Protein AF-0000000066885787 (afdb_homodimer)

Organism: Sporothrix schenckii (strain ATCC 58251 / de Perez 2211183) (NCBI:txid1391915)

Structure (mmCIF, N/CA/C/O backbone):
data_AF-0000000066885787-model_v1
#
loop_
_entity.id
_entity.type
_entity.pdbx_description
1 polymer 'Uncharacterized protein'
#
loop_
_atom_site.group_PDB
_atom_site.id
_atom_site.type_symbol
_atom_site.label_atom_id
_atom_site.label_alt_id
_atom_site.label_comp_id
_atom_site.label_asym_id
_atom_site.label_entity_id
_atom_site.label_seq_id
_atom_site.pdbx_PDB_ins_code
_atom_site.Cartn_x
_atom_site.Cartn_y
_atom_site.Cartn_z
_atom_site.occupancy
_atom_site.B_iso_or_equiv
_atom_site.auth_seq_id
_atom_site.auth_comp_id
_atom_site.auth_asym_id
_atom_site.auth_atom_id
_atom_site.pdbx_PDB_model_num
ATOM 1 N N . MET A 1 1 ? 24.953 117.875 59.875 1 26.22 1 MET A N 1
ATOM 2 C CA . MET A 1 1 ? 24.125 117.5 58.719 1 26.22 1 MET A CA 1
ATOM 3 C C . MET A 1 1 ? 24.469 116.125 58.219 1 26.22 1 MET A C 1
ATOM 5 O O . MET A 1 1 ? 25.141 116 57.188 1 26.22 1 MET A O 1
ATOM 9 N N . PRO A 1 2 ? 24.844 115.188 59.062 1 30.25 2 PRO A N 1
ATOM 10 C CA . PRO A 1 2 ? 25.531 114 58.656 1 30.25 2 PRO A CA 1
ATOM 11 C C . PRO A 1 2 ? 24.688 113.125 57.719 1 30.25 2 PRO A C 1
ATOM 13 O O . PRO A 1 2 ? 23.453 113.25 57.688 1 30.25 2 PRO A O 1
ATOM 16 N N . THR A 1 3 ? 25.328 112.75 56.562 1 29.45 3 THR A N 1
ATOM 17 C CA . THR A 1 3 ? 25.016 112.062 55.312 1 29.45 3 THR A CA 1
ATOM 18 C C . THR A 1 3 ? 24.469 110.625 55.625 1 29.45 3 THR A C 1
ATOM 20 O O . THR A 1 3 ? 25.125 109.875 56.312 1 29.45 3 THR A O 1
ATOM 23 N N . GLU A 1 4 ? 23.172 110.5 55.781 1 27.8 4 GLU A N 1
ATOM 24 C CA . GLU A 1 4 ? 22.375 109.375 56.188 1 27.8 4 GLU A CA 1
ATOM 25 C C . GLU A 1 4 ? 22.547 108.188 55.188 1 27.8 4 GLU A C 1
ATOM 27 O O . GLU A 1 4 ? 22.375 108.375 53.969 1 27.8 4 GLU A O 1
ATOM 32 N N . THR A 1 5 ? 23.562 107.375 55.438 1 31.81 5 THR A N 1
ATOM 33 C CA . THR A 1 5 ? 24.031 106.312 54.594 1 31.81 5 THR A CA 1
ATOM 34 C C . THR A 1 5 ? 22.906 105.312 54.312 1 31.81 5 THR A C 1
ATOM 36 O O . THR A 1 5 ? 22.188 104.875 55.219 1 31.81 5 THR A O 1
ATOM 39 N N . PRO A 1 6 ? 22.359 105.375 53.062 1 30.98 6 PRO A N 1
ATOM 40 C CA . PRO A 1 6 ? 21.188 104.562 52.656 1 30.98 6 PRO A CA 1
ATOM 41 C C . PRO A 1 6 ? 21.422 103.062 52.812 1 30.98 6 PRO A C 1
ATOM 43 O O . PRO A 1 6 ? 22.453 102.562 52.375 1 30.98 6 PRO A O 1
ATOM 46 N N . VAL A 1 7 ? 21.125 102.375 53.969 1 31.41 7 VAL A N 1
ATOM 47 C CA . VAL A 1 7 ? 21.328 101 54.312 1 31.41 7 VAL A CA 1
ATOM 48 C C . VAL A 1 7 ? 20.625 100.062 53.281 1 31.41 7 VAL A C 1
ATOM 50 O O . VAL A 1 7 ? 19.406 100.188 53.094 1 31.41 7 VAL A O 1
ATOM 53 N N . THR A 1 8 ? 21.328 99.875 52.156 1 27.03 8 THR A N 1
ATOM 54 C CA . THR A 1 8 ? 20.859 99 51.062 1 27.03 8 THR A CA 1
ATOM 55 C C . THR A 1 8 ? 20.516 97.562 51.625 1 27.03 8 THR A C 1
ATOM 57 O O . THR A 1 8 ? 21.344 96.938 52.25 1 27.03 8 THR A O 1
ATOM 60 N N . MET A 1 9 ? 19.297 97.375 52.156 1 24.98 9 MET A N 1
ATOM 61 C CA . MET A 1 9 ? 18.766 96.125 52.688 1 24.98 9 MET A CA 1
ATOM 62 C C . MET A 1 9 ? 18.875 95 51.656 1 24.98 9 MET A C 1
ATOM 64 O O . MET A 1 9 ? 18.266 95.062 50.594 1 24.98 9 MET A O 1
ATOM 68 N N . HIS A 1 10 ? 20.125 94.562 51.406 1 25.7 10 HIS A N 1
ATOM 69 C CA . HIS A 1 10 ? 20.297 93.375 50.562 1 25.7 10 HIS A CA 1
ATOM 70 C C . HIS A 1 10 ? 19.453 92.25 51.031 1 25.7 10 HIS A C 1
ATOM 72 O O . HIS A 1 10 ? 19.562 91.812 52.188 1 25.7 10 HIS A O 1
ATOM 78 N N . ALA A 1 11 ? 18.156 92.188 50.625 1 26.53 11 ALA A N 1
ATOM 79 C CA . ALA A 1 11 ? 17.219 91.062 50.844 1 26.53 11 ALA A CA 1
ATOM 80 C C . ALA A 1 11 ? 17.828 89.75 50.406 1 26.53 11 ALA A C 1
ATOM 82 O O . ALA A 1 11 ? 18.25 89.562 49.25 1 26.53 11 ALA A O 1
ATOM 83 N N . GLU A 1 12 ? 18.594 89.125 51.281 1 25.03 12 GLU A N 1
ATOM 84 C CA . GLU A 1 12 ? 19.078 87.75 51.125 1 25.03 12 GLU A CA 1
ATOM 85 C C . GLU A 1 12 ? 17.938 86.812 50.781 1 25.03 12 GLU A C 1
ATOM 87 O O . GLU A 1 12 ? 17.031 86.625 51.594 1 25.03 12 GLU A O 1
ATOM 92 N N . ALA A 1 13 ? 17.344 86.875 49.562 1 28.67 13 ALA A N 1
ATOM 93 C CA . ALA A 1 13 ? 16.391 85.875 49.125 1 28.67 13 ALA A CA 1
ATOM 94 C C . ALA A 1 13 ? 16.953 84.438 49.312 1 28.67 13 ALA A C 1
ATOM 96 O O . ALA A 1 13 ? 17.938 84.062 48.688 1 28.67 13 ALA A O 1
ATOM 97 N N . SER A 1 14 ? 17.094 84.062 50.594 1 27 14 SER A N 1
ATOM 98 C CA . SER A 1 14 ? 17.438 82.688 50.844 1 27 14 SER A CA 1
ATOM 99 C C . SER A 1 14 ? 16.531 81.75 50.062 1 27 14 SER A C 1
ATOM 101 O O . SER A 1 14 ? 15.312 81.75 50.25 1 27 14 SER A O 1
ATOM 103 N N . GLY A 1 15 ? 16.625 81.688 48.719 1 24.22 15 GLY A N 1
ATOM 104 C CA . GLY A 1 15 ? 15.977 80.625 47.938 1 24.22 15 GLY A CA 1
ATOM 105 C C . GLY A 1 15 ? 16.078 79.25 48.562 1 24.22 15 GLY A C 1
ATOM 106 O O . GLY A 1 15 ? 17.172 78.688 48.688 1 24.22 15 GLY A O 1
ATOM 107 N N . SER A 1 16 ? 15.305 79 49.656 1 27.08 16 SER A N 1
ATOM 108 C CA . SER A 1 16 ? 15.18 77.688 50.219 1 27.08 16 SER A CA 1
ATOM 109 C C . SER A 1 16 ? 15.031 76.625 49.125 1 27.08 16 SER A C 1
ATOM 111 O O . SER A 1 16 ? 14.102 76.688 48.312 1 27.08 16 SER A O 1
ATOM 113 N N . HIS A 1 17 ? 16.125 76.188 48.5 1 27.88 17 HIS A N 1
ATOM 114 C CA . HIS A 1 17 ? 16.172 74.938 47.719 1 27.88 17 HIS A CA 1
ATOM 115 C C . HIS A 1 17 ? 15.461 73.812 48.438 1 27.88 17 HIS A C 1
ATOM 117 O O . HIS A 1 17 ? 15.906 73.375 49.5 1 27.88 17 HIS A O 1
ATOM 123 N N . LEU A 1 18 ? 14.141 73.938 48.656 1 28.22 18 LEU A N 1
ATOM 124 C CA . LEU A 1 18 ? 13.438 72.75 49.125 1 28.22 18 LEU A CA 1
ATOM 125 C C . LEU A 1 18 ? 13.953 71.5 48.406 1 28.22 18 LEU A C 1
ATOM 127 O O . LEU A 1 18 ? 13.734 71.312 47.219 1 28.22 18 LEU A O 1
ATOM 131 N N . GLY A 1 19 ? 15.25 71.125 48.75 1 27.12 19 GLY A N 1
ATOM 132 C CA . GLY A 1 19 ? 15.781 69.812 48.344 1 27.12 19 GLY A CA 1
ATOM 133 C C . GLY A 1 19 ? 14.758 68.688 48.469 1 27.12 19 GLY A C 1
ATOM 134 O O . GLY A 1 19 ? 13.898 68.75 49.344 1 27.12 19 GLY A O 1
ATOM 135 N N . TRP A 1 20 ? 14.328 68.188 47.406 1 28.09 20 TRP A N 1
ATOM 136 C CA . TRP A 1 20 ? 13.484 67 47.312 1 28.09 20 TRP A CA 1
ATOM 137 C C . TRP A 1 20 ? 13.883 66 48.344 1 28.09 20 TRP A C 1
ATOM 139 O O . TRP A 1 20 ? 15.07 65.75 48.594 1 28.09 20 TRP A O 1
ATOM 149 N N . PRO A 1 21 ? 13.156 65.812 49.438 1 30.98 21 PRO A N 1
ATOM 150 C CA . PRO A 1 21 ? 13.57 64.75 50.344 1 30.98 21 PRO A CA 1
ATOM 151 C C . PRO A 1 21 ? 14.047 63.5 49.594 1 30.98 21 PRO A C 1
ATOM 153 O O . PRO A 1 21 ? 13.539 63.219 48.5 1 30.98 21 PRO A O 1
ATOM 156 N N . ALA A 1 22 ? 15.336 63.156 49.688 1 34.31 22 ALA A N 1
ATOM 157 C CA . ALA A 1 22 ? 15.961 61.906 49.281 1 34.31 22 ALA A CA 1
ATOM 158 C C . ALA A 1 22 ? 15.078 60.719 49.625 1 34.31 22 ALA A C 1
ATOM 160 O O . ALA A 1 22 ? 14.867 60.438 50.812 1 34.31 22 ALA A O 1
ATOM 161 N N . HIS A 1 23 ? 13.93 60.5 49 1 31.84 23 HIS A N 1
ATOM 162 C CA . HIS A 1 23 ? 13.227 59.25 49.25 1 31.84 23 HIS A CA 1
ATOM 163 C C . HIS A 1 23 ? 1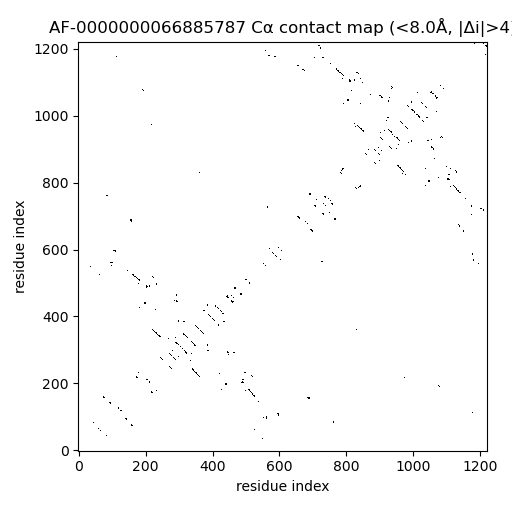4.203 58.125 49.531 1 31.84 23 HIS A C 1
ATOM 165 O O . HIS A 1 23 ? 15.32 58.094 49 1 31.84 23 HIS A O 1
ATOM 171 N N . ARG A 1 24 ? 14.023 57.469 50.625 1 36.81 24 ARG A N 1
ATOM 172 C CA . ARG A 1 24 ? 14.719 56.312 51.188 1 36.81 24 ARG A CA 1
ATOM 173 C C . ARG A 1 24 ? 15.117 55.344 50.094 1 36.81 24 ARG A C 1
ATOM 175 O O . ARG A 1 24 ? 14.281 54.938 49.281 1 36.81 24 ARG A O 1
ATOM 182 N N . ARG A 1 25 ? 16.406 55.188 49.844 1 40.31 25 ARG A N 1
ATOM 183 C CA . ARG A 1 25 ? 17.125 54.188 49.062 1 40.31 25 ARG A CA 1
ATOM 184 C C . ARG A 1 25 ? 16.672 52.781 49.438 1 40.31 25 ARG A C 1
ATOM 186 O O . ARG A 1 25 ? 16.953 52.312 50.562 1 40.31 25 ARG A O 1
ATOM 193 N N . CYS A 1 26 ? 15.523 52.25 49.188 1 38.59 26 CYS A N 1
ATOM 194 C CA . CYS A 1 26 ? 15.359 50.812 49.375 1 38.59 26 CYS A CA 1
ATOM 195 C C . CYS A 1 26 ? 16.609 50.062 48.969 1 38.59 26 CYS A C 1
ATOM 197 O O . CYS A 1 26 ? 17.219 50.375 47.938 1 38.59 26 CYS A O 1
ATOM 199 N N . SER A 1 27 ? 17.438 49.531 49.906 1 40.44 27 SER A N 1
ATOM 200 C CA . SER A 1 27 ? 18.703 48.812 50 1 40.44 27 SER A CA 1
ATOM 201 C C . SER A 1 27 ? 18.828 47.781 48.938 1 40.44 27 SER A C 1
ATOM 203 O O . SER A 1 27 ? 19.75 46.938 48.969 1 40.44 27 SER A O 1
ATOM 205 N N . GLY A 1 28 ? 17.797 47.219 48.281 1 45.84 28 GLY A N 1
ATOM 206 C CA . GLY A 1 28 ? 18.266 46.188 47.375 1 45.84 28 GLY A CA 1
ATOM 207 C C . GLY A 1 28 ? 19.266 46.719 46.344 1 45.84 28 GLY A C 1
ATOM 208 O O . GLY A 1 28 ? 19.344 47.906 46.094 1 45.84 28 GLY A O 1
ATOM 209 N N . GLY A 1 29 ? 20.438 46.031 46.188 1 55.38 29 GLY A N 1
ATOM 210 C CA . GLY A 1 29 ? 21.5 46.469 45.312 1 55.38 29 GLY A CA 1
ATOM 211 C C . GLY A 1 29 ? 21 47.062 44 1 55.38 29 GLY A C 1
ATOM 212 O O . GLY A 1 29 ? 19.844 46.875 43.625 1 55.38 29 GLY A O 1
ATOM 213 N N . PRO A 1 30 ? 21.672 48.156 43.469 1 63.34 30 PRO A N 1
ATOM 214 C CA . PRO A 1 30 ? 21.281 48.938 42.281 1 63.34 30 PRO A CA 1
ATOM 215 C C . PRO A 1 30 ? 20.781 48.062 41.156 1 63.34 30 PRO A C 1
ATOM 217 O O . PRO A 1 30 ? 19.812 48.406 40.469 1 63.34 30 PRO A O 1
ATOM 220 N N . VAL A 1 31 ? 21.328 46.906 41.156 1 69.81 31 VAL A N 1
ATOM 221 C CA . VAL A 1 31 ? 20.969 46 40.062 1 69.81 31 VAL A CA 1
ATOM 222 C C . VAL A 1 31 ? 19.578 45.406 40.312 1 69.81 31 VAL A C 1
ATOM 224 O O . VAL A 1 31 ? 18.797 45.25 39.375 1 69.81 31 VAL A O 1
ATOM 227 N N . PHE A 1 32 ? 19.266 45.156 41.5 1 71.75 32 PHE A N 1
ATOM 228 C CA . PHE A 1 32 ? 17.984 44.562 41.844 1 71.75 32 PHE A CA 1
ATOM 229 C C . PHE A 1 32 ? 16.844 45.531 41.625 1 71.75 32 PHE A C 1
ATOM 231 O O . PHE A 1 32 ? 15.734 45.156 41.25 1 71.75 32 PHE A O 1
ATOM 238 N N . ARG A 1 33 ? 17.062 46.719 41.812 1 75.38 33 ARG A N 1
ATOM 239 C CA . ARG A 1 33 ? 16.031 47.719 41.594 1 75.38 33 ARG A CA 1
ATOM 240 C C . ARG A 1 33 ? 15.781 47.906 40.094 1 75.38 33 ARG A C 1
ATOM 242 O O . ARG A 1 33 ? 14.633 48.031 39.656 1 75.38 33 ARG A O 1
ATOM 249 N N . ILE A 1 34 ? 16.844 47.812 39.344 1 77.5 34 ILE A N 1
ATOM 250 C CA . ILE A 1 34 ? 16.719 47.969 37.906 1 77.5 34 ILE A CA 1
ATOM 251 C C . ILE A 1 34 ? 15.922 46.781 37.344 1 77.5 34 ILE A C 1
ATOM 253 O O . ILE A 1 34 ? 15.023 46.969 36.531 1 77.5 34 ILE A O 1
ATOM 257 N N . LEU A 1 35 ? 16.188 45.656 37.906 1 83.75 35 LEU A N 1
ATOM 258 C CA . LEU A 1 35 ? 15.523 44.469 37.406 1 83.75 35 LEU A CA 1
ATOM 259 C C . LEU A 1 35 ? 14.078 44.406 37.906 1 83.75 35 LEU A C 1
ATOM 261 O O . LEU A 1 35 ? 13.227 43.812 37.219 1 83.75 35 LEU A O 1
ATOM 265 N N . GLY A 1 36 ? 13.938 45 39.031 1 85.25 36 GLY A N 1
ATOM 266 C CA . GLY A 1 36 ? 12.594 45.031 39.562 1 85.25 36 GLY A CA 1
ATOM 267 C C . GLY A 1 36 ? 11.617 45.812 38.719 1 85.25 36 GLY A C 1
ATOM 268 O O . GLY A 1 36 ? 10.453 45.438 38.562 1 85.25 36 GLY A O 1
ATOM 269 N N . ASP A 1 37 ? 12.109 46.875 38 1 88.75 37 ASP A N 1
ATOM 270 C CA . ASP A 1 37 ? 11.258 47.719 37.125 1 88.75 37 ASP A CA 1
ATOM 271 C C . ASP A 1 37 ? 10.906 46.969 35.844 1 88.75 37 ASP A C 1
ATOM 273 O O . ASP A 1 37 ? 9.914 47.312 35.188 1 88.75 37 ASP A O 1
ATOM 277 N N . TRP A 1 38 ? 11.664 45.938 35.5 1 93.62 38 TRP A N 1
ATOM 278 C CA . TRP A 1 38 ? 11.461 45.219 34.25 1 93.62 38 TRP A CA 1
ATOM 279 C C . TRP A 1 38 ? 11.125 43.75 34.531 1 93.62 38 TRP A C 1
ATOM 281 O O . TRP A 1 38 ? 11.336 42.906 33.656 1 93.62 38 TRP A O 1
ATOM 291 N N . ALA A 1 39 ? 10.633 43.375 35.719 1 92.5 39 ALA A N 1
ATOM 292 C CA . ALA A 1 39 ? 10.391 42 36.125 1 92.5 39 ALA A CA 1
ATOM 293 C C . ALA A 1 39 ? 9.359 41.312 35.219 1 92.5 39 ALA A C 1
ATOM 295 O O . ALA A 1 39 ? 9.5 40.156 34.875 1 92.5 39 ALA A O 1
ATOM 296 N N . TRP A 1 40 ? 8.297 42 34.875 1 90.31 40 TRP A N 1
ATOM 297 C CA . TRP A 1 40 ? 7.246 41.438 34.062 1 90.31 40 TRP A CA 1
ATOM 298 C C . TRP A 1 40 ? 7.766 41.125 32.656 1 90.31 40 TRP A C 1
ATOM 300 O O . TRP A 1 40 ? 7.449 40.094 32.062 1 90.31 40 TRP A O 1
ATOM 310 N N . GLU A 1 41 ? 8.508 42 32.031 1 94.25 41 GLU A N 1
ATOM 311 C CA . GLU A 1 41 ? 9.086 41.781 30.703 1 94.25 41 GLU A CA 1
ATOM 312 C C . GLU A 1 41 ? 10.039 40.562 30.719 1 94.25 41 GLU A C 1
ATOM 314 O O . GLU A 1 41 ? 10.047 39.781 29.781 1 94.25 41 GLU A O 1
ATOM 319 N N . ILE A 1 42 ? 10.797 40.438 31.797 1 95.31 42 ILE A N 1
ATOM 320 C CA . ILE A 1 42 ? 11.734 39.344 31.922 1 95.31 42 ILE A CA 1
ATOM 321 C C . ILE A 1 42 ? 10.961 38.031 32.062 1 95.31 42 ILE A C 1
ATOM 323 O O . ILE A 1 42 ? 11.32 37.031 31.438 1 95.31 42 ILE A O 1
ATOM 327 N N . TRP A 1 43 ? 9.914 38.031 32.812 1 95.5 43 TRP A N 1
ATOM 328 C CA . TRP A 1 43 ? 9.086 36.844 32.969 1 95.5 43 TRP A CA 1
ATOM 329 C C . TRP A 1 43 ? 8.492 36.406 31.641 1 95.5 43 TRP A C 1
ATOM 331 O O . TRP A 1 43 ? 8.461 35.219 31.328 1 95.5 43 TRP A O 1
ATOM 341 N N . PHE A 1 44 ? 8.055 37.281 30.828 1 95.31 44 PHE A N 1
ATOM 342 C CA . PHE A 1 44 ? 7.461 36.938 29.547 1 95.31 44 PHE A CA 1
ATOM 343 C C . PHE A 1 44 ? 8.523 36.438 28.578 1 95.31 44 PHE A C 1
ATOM 345 O O . PHE A 1 44 ? 8.25 35.594 27.719 1 95.31 44 PHE A O 1
ATOM 352 N N . CYS A 1 45 ? 9.719 36.938 28.703 1 96.44 45 CYS A N 1
ATOM 353 C CA . CYS A 1 45 ? 10.812 36.375 27.906 1 96.44 45 CYS A CA 1
ATOM 354 C C . CYS A 1 45 ? 11.055 34.938 28.281 1 96.44 45 CYS A C 1
ATOM 356 O O . CYS A 1 45 ? 11.312 34.094 27.406 1 96.44 45 CYS A O 1
ATOM 358 N N . PHE A 1 46 ? 10.906 34.625 29.578 1 97.06 46 PHE A N 1
ATOM 359 C CA . PHE A 1 46 ? 11.086 33.25 30.016 1 97.06 46 PHE A CA 1
ATOM 360 C C . PHE A 1 46 ? 10 32.344 29.453 1 97.06 46 PHE A C 1
ATOM 362 O O . PHE A 1 46 ? 10.266 31.219 29.062 1 97.06 46 PHE A O 1
ATOM 369 N N . ILE A 1 47 ? 8.781 32.844 29.375 1 96.31 47 ILE A N 1
ATOM 370 C CA . ILE A 1 47 ? 7.676 32.062 28.828 1 96.31 47 ILE A CA 1
ATOM 371 C C . ILE A 1 47 ? 7.906 31.797 27.344 1 96.31 47 ILE A C 1
ATOM 373 O O . ILE A 1 47 ? 7.645 30.688 26.859 1 96.31 47 ILE A O 1
ATOM 377 N N . SER A 1 48 ? 8.406 32.781 26.672 1 97.19 48 SER A N 1
ATOM 378 C CA . SER A 1 48 ? 8.68 32.625 25.25 1 97.19 48 SER A CA 1
ATOM 379 C C . SER A 1 48 ? 9.781 31.594 25.016 1 97.19 48 SER A C 1
ATOM 381 O O . SER A 1 48 ? 9.648 30.734 24.141 1 97.19 48 SER A O 1
ATOM 383 N N . VAL A 1 49 ? 10.836 31.672 25.781 1 97.88 49 VAL A N 1
ATOM 384 C CA . VAL A 1 49 ? 11.945 30.734 25.641 1 97.88 49 VAL A CA 1
ATOM 385 C C . VAL A 1 49 ? 11.477 29.328 26.016 1 97.88 49 VAL A C 1
ATOM 387 O O . VAL A 1 49 ? 11.82 28.344 25.344 1 97.88 49 VAL A O 1
ATOM 390 N N . ALA A 1 50 ? 10.688 29.25 27.047 1 98.12 50 ALA A N 1
ATOM 391 C CA . ALA A 1 50 ? 10.164 27.953 27.469 1 98.12 50 ALA A CA 1
ATOM 392 C C . ALA A 1 50 ? 9.273 27.344 26.375 1 98.12 50 ALA A C 1
ATOM 394 O O . ALA A 1 50 ? 9.312 26.125 26.141 1 98.12 50 ALA A O 1
ATOM 395 N N . SER A 1 51 ? 8.445 28.109 25.781 1 97.56 51 SER A N 1
ATOM 396 C CA . SER A 1 51 ? 7.598 27.641 24.703 1 97.56 51 SER A CA 1
ATOM 397 C C . SER A 1 51 ? 8.43 27.156 23.516 1 97.56 51 SER A C 1
ATOM 399 O O . SER A 1 51 ? 8.117 26.125 22.922 1 97.56 51 SER A O 1
ATOM 401 N N . PHE A 1 52 ? 9.469 27.859 23.188 1 97.12 52 PHE A N 1
ATOM 402 C CA . PHE A 1 52 ? 10.359 27.484 22.094 1 97.12 52 PHE A CA 1
ATOM 403 C C . PHE A 1 52 ? 11.055 26.172 22.391 1 97.12 52 PHE A C 1
ATOM 405 O O . PHE A 1 52 ? 11.125 25.297 21.531 1 97.12 52 PHE A O 1
ATOM 412 N N . ILE A 1 53 ? 11.523 26.062 23.609 1 97.81 53 ILE A N 1
ATOM 413 C CA . ILE A 1 53 ? 12.188 24.828 24.016 1 97.81 53 ILE A CA 1
ATOM 414 C C . ILE A 1 53 ? 11.195 23.672 23.938 1 97.81 53 ILE A C 1
ATOM 416 O O . ILE A 1 53 ? 11.562 22.562 23.516 1 97.81 53 ILE A O 1
ATOM 420 N N . THR A 1 54 ? 10.008 23.906 24.312 1 97.56 54 THR A N 1
ATOM 421 C CA . THR A 1 54 ? 8.984 22.875 24.266 1 97.56 54 THR A CA 1
ATOM 422 C C . THR A 1 54 ? 8.703 22.469 22.812 1 97.56 54 THR A C 1
ATOM 424 O O . THR A 1 54 ? 8.508 21.297 22.516 1 97.56 54 THR A O 1
ATOM 427 N N . ILE A 1 55 ? 8.633 23.422 21.922 1 97.19 55 ILE A N 1
ATOM 428 C CA . ILE A 1 55 ? 8.43 23.125 20.516 1 97.19 55 ILE A CA 1
ATOM 429 C C . ILE A 1 55 ? 9.562 22.234 20 1 97.19 55 ILE A C 1
ATOM 431 O O . ILE A 1 55 ? 9.312 21.219 19.344 1 97.19 55 ILE A O 1
ATOM 435 N N . VAL A 1 56 ? 10.773 22.609 20.359 1 97.06 56 VAL A N 1
ATOM 436 C CA . VAL A 1 56 ? 11.938 21.859 19.922 1 97.06 56 VAL A CA 1
ATOM 437 C C . VAL A 1 56 ? 11.883 20.438 20.469 1 97.06 56 VAL A C 1
ATOM 439 O O . VAL A 1 56 ? 12.164 19.469 19.766 1 97.06 56 VAL A O 1
ATOM 442 N N . ALA A 1 57 ? 11.5 20.344 21.688 1 96.56 57 ALA A N 1
ATOM 443 C CA . ALA A 1 57 ? 11.43 19.031 22.328 1 96.56 57 ALA A CA 1
ATOM 444 C C . ALA A 1 57 ? 10.344 18.156 21.672 1 96.56 57 ALA A C 1
ATOM 446 O O . ALA A 1 57 ? 10.57 16.984 21.406 1 96.56 57 ALA A O 1
ATOM 447 N N . VAL A 1 58 ? 9.242 18.703 21.438 1 94.25 58 VAL A N 1
ATOM 448 C CA . VAL A 1 58 ? 8.125 17.953 20.859 1 94.25 58 VAL A CA 1
ATOM 449 C C . VAL A 1 58 ? 8.477 17.547 19.422 1 94.25 58 VAL A C 1
ATOM 451 O O . VAL A 1 58 ? 8.289 16.391 19.047 1 94.25 58 VAL A O 1
ATOM 454 N N . LEU A 1 59 ? 8.945 18.453 18.625 1 95.44 59 LEU A N 1
ATOM 455 C CA . LEU A 1 59 ? 9.281 18.156 17.234 1 95.44 59 LEU A CA 1
ATOM 456 C C . LEU A 1 59 ? 10.43 17.156 17.172 1 95.44 59 LEU A C 1
ATOM 458 O O . LEU A 1 59 ? 10.484 16.328 16.25 1 95.44 59 LEU A O 1
ATOM 462 N N . GLY A 1 60 ? 11.398 17.281 18.125 1 95.25 60 GLY A N 1
ATOM 463 C CA . GLY A 1 60 ? 12.492 16.312 18.172 1 95.25 60 GLY A CA 1
ATOM 464 C C . GLY A 1 60 ? 12.031 14.906 18.469 1 95.25 60 GLY A C 1
ATOM 465 O O . GLY A 1 60 ? 12.578 13.945 17.922 1 95.25 60 GLY A O 1
ATOM 466 N N . SER A 1 61 ? 11.023 14.773 19.219 1 93.69 61 SER A N 1
ATOM 467 C CA . SER A 1 61 ? 10.516 13.461 19.578 1 93.69 61 SER A CA 1
ATOM 468 C C . SER A 1 61 ? 9.734 12.828 18.422 1 93.69 61 SER A C 1
ATOM 470 O O . SER A 1 61 ? 9.688 11.609 18.297 1 93.69 61 SER A O 1
ATOM 472 N N . TYR A 1 62 ? 9.109 13.641 17.562 1 92.94 62 TYR A N 1
ATOM 473 C CA . TYR A 1 62 ? 8.266 13.109 16.5 1 92.94 62 TYR A CA 1
ATOM 474 C C . TYR A 1 62 ? 9 13.117 15.156 1 92.94 62 TYR A C 1
ATOM 476 O O . TYR A 1 62 ? 8.516 12.547 14.18 1 92.94 62 TYR A O 1
ATOM 484 N N . ASN A 1 63 ? 10.195 13.648 15.203 1 93.69 63 ASN A N 1
ATOM 485 C CA . ASN A 1 63 ? 10.961 13.719 13.969 1 93.69 63 ASN A CA 1
ATOM 486 C C . ASN A 1 63 ? 11.273 12.328 13.422 1 93.69 63 ASN A C 1
ATOM 488 O O . ASN A 1 63 ? 11.781 11.477 14.148 1 93.69 63 ASN A O 1
ATOM 492 N N . ASN A 1 64 ? 10.898 12.133 12.188 1 91.88 64 ASN A N 1
ATOM 493 C CA . ASN A 1 64 ? 11.164 10.914 11.438 1 91.88 64 ASN A CA 1
ATOM 494 C C . ASN A 1 64 ? 10.336 9.742 11.945 1 91.88 64 ASN A C 1
ATOM 496 O O . ASN A 1 64 ? 10.711 8.586 11.773 1 91.88 64 ASN A O 1
ATOM 500 N N . ASN A 1 65 ? 9.328 10.086 12.656 1 90 65 ASN A N 1
ATOM 501 C CA . ASN A 1 65 ? 8.367 9.07 13.062 1 90 65 ASN A CA 1
ATOM 502 C C . ASN A 1 65 ? 7.074 9.164 12.25 1 90 65 ASN A C 1
ATOM 504 O O . ASN A 1 65 ? 6.805 10.18 11.617 1 90 65 ASN A O 1
ATOM 508 N N . ALA A 1 66 ? 6.34 8.023 12.273 1 86.25 66 ALA A N 1
ATOM 509 C CA . ALA A 1 66 ? 5.062 8 11.562 1 86.25 66 ALA A CA 1
ATOM 510 C C . ALA A 1 66 ? 4.113 9.062 12.109 1 86.25 66 ALA A C 1
ATOM 512 O O . ALA A 1 66 ? 4.254 9.5 13.258 1 86.25 66 ALA A O 1
ATOM 513 N N . LEU A 1 67 ? 3.215 9.492 11.18 1 80.25 67 LEU A N 1
ATOM 514 C CA . LEU A 1 67 ? 2.256 10.508 11.586 1 80.25 67 LEU A CA 1
ATOM 515 C C . LEU A 1 67 ? 1.502 10.078 12.844 1 80.25 67 LEU A C 1
ATOM 517 O O . LEU A 1 67 ? 0.835 9.047 12.844 1 80.25 67 LEU A O 1
ATOM 521 N N . PRO A 1 68 ? 1.689 10.82 13.914 1 75.31 68 PRO A N 1
ATOM 522 C CA . PRO A 1 68 ? 1.104 10.391 15.188 1 75.31 68 PRO A CA 1
ATOM 523 C C . PRO A 1 68 ? -0.403 10.633 15.25 1 75.31 68 PRO A C 1
ATOM 525 O O . PRO A 1 68 ? -0.916 11.547 14.594 1 75.31 68 PRO A O 1
ATOM 528 N N . GLN A 1 69 ? -1.087 9.742 15.875 1 74.88 69 GLN A N 1
ATOM 529 C CA . GLN A 1 69 ? -2.467 10 16.281 1 74.88 69 GLN A CA 1
ATOM 530 C C . GLN A 1 69 ? -2.539 10.477 17.719 1 74.88 69 GLN A C 1
ATOM 532 O O . GLN A 1 69 ? -2.521 9.672 18.656 1 74.88 69 GLN A O 1
ATOM 537 N N . LEU A 1 70 ? -2.463 11.727 17.812 1 76.38 70 LEU A N 1
ATOM 538 C CA . LEU A 1 70 ? -2.48 12.297 19.156 1 76.38 70 LEU A CA 1
ATOM 539 C C . LEU A 1 70 ? -3.863 12.164 19.781 1 76.38 70 LEU A C 1
ATOM 541 O O . LEU A 1 70 ? -4.867 12.062 19.078 1 76.38 70 LEU A O 1
ATOM 545 N N . PRO A 1 71 ? -3.791 12.086 21.125 1 76 71 PRO A N 1
ATOM 546 C CA . PRO A 1 71 ? -5.09 11.984 21.781 1 76 71 PRO A CA 1
ATOM 547 C C . PRO A 1 71 ? -6.016 13.156 21.469 1 76 71 PRO A C 1
ATOM 549 O O . PRO A 1 71 ? -5.543 14.25 21.156 1 76 71 PRO A O 1
ATOM 552 N N . LEU A 1 72 ? -7.301 13.016 21.516 1 73.44 72 LEU A N 1
ATOM 553 C CA . LEU A 1 72 ? -8.344 14.023 21.312 1 73.44 72 LEU A CA 1
ATOM 554 C C . LEU A 1 72 ? -8.344 14.523 19.875 1 73.44 72 LEU A C 1
ATOM 556 O O . LEU A 1 72 ? -8.938 15.562 19.562 1 73.44 72 LEU A O 1
ATOM 560 N N . HIS A 1 73 ? -7.586 13.922 19.047 1 79.12 73 HIS A N 1
ATOM 561 C CA . HIS A 1 73 ? -7.578 14.211 17.609 1 79.12 73 HIS A CA 1
ATOM 562 C C . HIS A 1 73 ? -6.938 15.57 17.328 1 79.12 73 HIS A C 1
ATOM 564 O O . HIS A 1 73 ? -7.383 16.297 16.453 1 79.12 73 HIS A O 1
ATOM 570 N N . ILE A 1 74 ? -5.98 15.953 18.328 1 85.56 74 ILE A N 1
ATOM 571 C CA . ILE A 1 74 ? -5.227 17.188 18.094 1 85.56 74 ILE A CA 1
ATOM 572 C C . ILE A 1 74 ? -4.066 16.906 17.141 1 85.56 74 ILE A C 1
ATOM 574 O O . ILE A 1 74 ? -3.35 15.914 17.297 1 85.56 74 ILE A O 1
ATOM 578 N N . SER A 1 75 ? -3.945 17.672 16.156 1 88.38 75 SER A N 1
ATOM 579 C CA . SER A 1 75 ? -2.869 17.516 15.188 1 88.38 75 SER A CA 1
ATOM 580 C C . SER A 1 75 ? -1.563 18.109 15.703 1 88.38 75 SER A C 1
ATOM 582 O O . SER A 1 75 ? -1.573 18.969 16.594 1 88.38 75 SER A O 1
ATOM 584 N N . LEU A 1 76 ? -0.473 17.594 15.289 1 90.44 76 LEU A N 1
ATOM 585 C CA . LEU A 1 76 ? 0.836 18.141 15.625 1 90.44 76 LEU A CA 1
ATOM 586 C C . LEU A 1 76 ? 0.941 19.609 15.195 1 90.44 76 LEU A C 1
ATOM 588 O O . LEU A 1 76 ? 1.548 20.422 15.891 1 90.44 76 LEU A O 1
ATOM 592 N N . ASN A 1 77 ? 0.303 19.969 14.125 1 91.12 77 ASN A N 1
ATOM 593 C CA . ASN A 1 77 ? 0.27 21.344 13.648 1 91.12 77 ASN A CA 1
ATOM 594 C C . ASN A 1 77 ? -0.451 22.266 14.625 1 91.12 77 ASN A C 1
ATOM 596 O O . ASN A 1 77 ? -0.038 23.406 14.828 1 91.12 77 ASN A O 1
ATOM 600 N N . THR A 1 78 ? -1.526 21.703 15.195 1 90.88 78 THR A N 1
ATOM 601 C CA . THR A 1 78 ? -2.277 22.484 16.188 1 90.88 78 THR A CA 1
ATOM 602 C C . THR A 1 78 ? -1.436 22.719 17.438 1 90.88 78 THR A C 1
ATOM 604 O O . THR A 1 78 ? -1.442 23.828 17.984 1 90.88 78 THR A O 1
ATOM 607 N N . LEU A 1 79 ? -0.749 21.797 17.844 1 91.88 79 LEU A N 1
ATOM 608 C CA . LEU A 1 79 ? 0.101 21.922 19.031 1 91.88 79 LEU A CA 1
ATOM 609 C C . LEU A 1 79 ? 1.218 22.938 18.781 1 91.88 79 LEU A C 1
ATOM 611 O O . LEU A 1 79 ? 1.49 23.781 19.625 1 91.88 79 LEU A O 1
ATOM 615 N N . VAL A 1 80 ? 1.871 22.859 17.656 1 93.12 80 VAL A N 1
ATOM 616 C CA . VAL A 1 80 ? 2.939 23.781 17.312 1 93.12 80 VAL A CA 1
ATOM 617 C C . VAL A 1 80 ? 2.371 25.203 17.172 1 93.12 80 VAL A C 1
ATOM 619 O O . VAL A 1 80 ? 2.998 26.172 17.594 1 93.12 80 VAL A O 1
ATOM 622 N N . ALA A 1 81 ? 1.198 25.266 16.594 1 92.81 81 ALA A N 1
ATOM 623 C CA . ALA A 1 81 ? 0.554 26.562 16.453 1 92.81 81 ALA A CA 1
ATOM 624 C C . ALA A 1 81 ? 0.257 27.188 17.812 1 92.81 81 ALA A C 1
ATOM 626 O O . ALA A 1 81 ? 0.432 28.391 18.016 1 92.81 81 ALA A O 1
ATOM 627 N N . LEU A 1 82 ? -0.178 26.438 18.734 1 92.94 82 LEU A N 1
ATOM 628 C CA . LEU A 1 82 ? -0.487 26.922 20.078 1 92.94 82 LEU A CA 1
ATOM 629 C C . LEU A 1 82 ? 0.771 27.422 20.781 1 92.94 82 LEU A C 1
ATOM 631 O O . LEU A 1 82 ? 0.785 28.531 21.312 1 92.94 82 LEU A O 1
ATOM 635 N N . LEU A 1 83 ? 1.802 26.625 20.734 1 95.19 83 LEU A N 1
ATOM 636 C CA . LEU A 1 83 ? 3.045 26.984 21.406 1 95.19 83 LEU A CA 1
ATOM 637 C C . LEU A 1 83 ? 3.709 28.172 20.719 1 95.19 83 LEU A C 1
ATOM 639 O O . LEU A 1 83 ? 4.301 29.031 21.375 1 95.19 83 LEU A O 1
ATOM 643 N N . ALA A 1 84 ? 3.637 28.203 19.422 1 94 84 ALA A N 1
ATOM 644 C CA . ALA A 1 84 ? 4.195 29.344 18.688 1 94 84 ALA A CA 1
ATOM 645 C C . ALA A 1 84 ? 3.438 30.625 19 1 94 84 ALA A C 1
ATOM 647 O O . ALA A 1 84 ? 4.039 31.703 19.109 1 94 84 ALA A O 1
ATOM 648 N N . THR A 1 85 ? 2.117 30.484 19.062 1 91.19 85 THR A N 1
ATOM 649 C CA . THR A 1 85 ? 1.305 31.641 19.406 1 91.19 85 THR A CA 1
ATOM 650 C C . THR A 1 85 ? 1.627 32.125 20.812 1 91.19 85 THR A C 1
ATOM 652 O O . THR A 1 85 ? 1.7 33.344 21.047 1 91.19 85 THR A O 1
ATOM 655 N N . LEU A 1 86 ? 1.822 31.266 21.672 1 92.94 86 LEU A N 1
ATOM 656 C CA . LEU A 1 86 ? 2.182 31.625 23.047 1 92.94 86 LEU A CA 1
ATOM 657 C C . LEU A 1 86 ? 3.551 32.281 23.094 1 92.94 86 LEU A C 1
ATOM 659 O O . LEU A 1 86 ? 3.736 33.281 23.797 1 92.94 86 LEU A O 1
ATOM 663 N N . ALA A 1 87 ? 4.473 31.75 22.406 1 95.25 87 ALA A N 1
ATOM 664 C CA . ALA A 1 87 ? 5.812 32.312 22.344 1 95.25 87 ALA A CA 1
ATOM 665 C C . ALA A 1 87 ? 5.77 33.75 21.766 1 95.25 87 ALA A C 1
ATOM 667 O O . ALA A 1 87 ? 6.391 34.656 22.312 1 95.25 87 ALA A O 1
ATOM 668 N N . LYS A 1 88 ? 5.02 33.906 20.781 1 91.31 88 LYS A N 1
ATOM 669 C CA . LYS A 1 88 ? 4.926 35.219 20.109 1 91.31 88 LYS A CA 1
ATOM 670 C C . LYS A 1 88 ? 4.207 36.219 21 1 91.31 88 LYS A C 1
ATOM 672 O O . LYS A 1 88 ? 4.645 37.375 21.125 1 91.31 88 LYS A O 1
ATOM 677 N N . ALA A 1 89 ? 3.088 35.781 21.531 1 88.81 89 ALA A N 1
ATOM 678 C CA . ALA A 1 89 ? 2.328 36.656 22.422 1 88.81 89 ALA A CA 1
ATOM 679 C C . ALA A 1 89 ? 3.178 37.125 23.594 1 88.81 89 ALA A C 1
ATOM 681 O O . ALA A 1 89 ? 3.1 38.281 24 1 88.81 89 ALA A O 1
ATOM 682 N N . ALA A 1 90 ? 3.951 36.25 24.078 1 92.81 90 ALA A N 1
ATOM 683 C CA . ALA A 1 90 ? 4.816 36.562 25.219 1 92.81 90 ALA A CA 1
ATOM 684 C C . ALA A 1 90 ? 5.906 37.562 24.797 1 92.81 90 ALA A C 1
ATOM 686 O O . ALA A 1 90 ? 6.297 38.406 25.578 1 92.81 90 ALA A O 1
ATOM 687 N N . LEU A 1 91 ? 6.379 37.469 23.625 1 91.81 91 LEU A N 1
ATOM 688 C CA . LEU A 1 91 ? 7.465 38.312 23.141 1 91.81 91 LEU A CA 1
ATOM 689 C C . LEU A 1 91 ? 6.961 39.719 22.828 1 91.81 91 LEU A C 1
ATOM 691 O O . LEU A 1 91 ? 7.723 40.688 22.891 1 91.81 91 LEU A O 1
ATOM 695 N N . MET A 1 92 ? 5.68 39.875 22.547 1 89.38 92 MET A N 1
ATOM 696 C CA . MET A 1 92 ? 5.141 41.156 22.109 1 89.38 92 MET A CA 1
ATOM 697 C C . MET A 1 92 ? 5.09 42.156 23.281 1 89.38 92 MET A C 1
ATOM 699 O O . MET A 1 92 ? 5.207 43.344 23.078 1 89.38 92 MET A O 1
ATOM 703 N N . ILE A 1 93 ? 5.055 41.656 24.469 1 90.62 93 ILE A N 1
ATOM 704 C CA . ILE A 1 93 ? 4.938 42.531 25.641 1 90.62 93 ILE A CA 1
ATOM 705 C C . ILE A 1 93 ? 6.266 43.25 25.875 1 90.62 93 ILE A C 1
ATOM 707 O O . ILE A 1 93 ? 6.312 44.469 25.922 1 90.62 93 ILE A O 1
ATOM 711 N N . PRO A 1 94 ? 7.379 42.5 26.016 1 94.44 94 PRO A N 1
ATOM 712 C CA . PRO A 1 94 ? 8.648 43.188 26.203 1 94.44 94 PRO A CA 1
ATOM 713 C C . PRO A 1 94 ? 9.008 44.094 25.016 1 94.44 94 PRO A C 1
ATOM 715 O O . PRO A 1 94 ? 9.625 45.156 25.203 1 94.44 94 PRO A O 1
ATOM 718 N N . ILE A 1 95 ? 8.648 43.719 23.828 1 93.94 95 ILE A N 1
ATOM 719 C CA . ILE A 1 95 ? 8.953 44.531 22.656 1 93.94 95 ILE A CA 1
ATOM 720 C C . ILE A 1 95 ? 8.172 45.844 22.719 1 93.94 95 ILE A C 1
ATOM 722 O O . ILE A 1 95 ? 8.742 46.938 22.516 1 93.94 95 ILE A O 1
ATOM 726 N N . ALA A 1 96 ? 6.91 45.781 23 1 92.56 96 ALA A N 1
ATOM 727 C CA . ALA A 1 96 ? 6.059 46.969 23.078 1 92.56 96 ALA A CA 1
ATOM 728 C C . ALA A 1 96 ? 6.516 47.906 24.203 1 92.56 96 ALA A C 1
ATOM 730 O O . ALA A 1 96 ? 6.578 49.094 24.016 1 92.56 96 ALA A O 1
ATOM 731 N N . GLU A 1 97 ? 6.848 47.344 25.312 1 94.12 97 GLU A N 1
ATOM 732 C CA . GLU A 1 97 ? 7.285 48.156 26.453 1 94.12 97 GLU A CA 1
ATOM 733 C C . GLU A 1 97 ? 8.641 48.781 26.188 1 94.12 97 GLU A C 1
ATOM 735 O O . GLU A 1 97 ? 8.898 49.906 26.625 1 94.12 97 GLU A O 1
ATOM 740 N N . SER A 1 98 ? 9.477 48.031 25.516 1 95.5 98 SER A N 1
ATOM 741 C CA . SER A 1 98 ? 10.773 48.594 25.172 1 95.5 98 SER A CA 1
ATOM 742 C C . SER A 1 98 ? 10.641 49.75 24.188 1 95.5 98 SER A C 1
ATOM 744 O O . SER A 1 98 ? 11.305 50.781 24.328 1 95.5 98 SER A O 1
ATOM 746 N N . ILE A 1 99 ? 9.789 49.594 23.219 1 94.12 99 ILE A N 1
ATOM 747 C CA . ILE A 1 99 ? 9.555 50.656 22.266 1 94.12 99 ILE A CA 1
ATOM 748 C C . ILE A 1 99 ? 8.992 51.875 22.984 1 94.12 99 ILE A C 1
ATOM 750 O O . ILE A 1 99 ? 9.406 53.031 22.734 1 94.12 99 ILE A O 1
ATOM 754 N N . SER A 1 100 ? 8.047 51.625 23.875 1 93.75 100 SER A N 1
ATOM 755 C CA . SER A 1 100 ? 7.438 52.719 24.641 1 93.75 100 SER A CA 1
ATOM 756 C C . SER A 1 100 ? 8.477 53.438 25.484 1 93.75 100 SER A C 1
ATOM 758 O O . SER A 1 100 ? 8.398 54.656 25.672 1 93.75 100 SER A O 1
ATOM 760 N N . GLN A 1 101 ? 9.383 52.688 26.062 1 94.44 101 GLN A N 1
ATOM 761 C CA . GLN A 1 101 ? 10.438 53.312 26.859 1 94.44 101 GLN A CA 1
ATOM 762 C C . GLN A 1 101 ? 11.344 54.156 25.984 1 94.44 101 GLN A C 1
ATOM 764 O O . GLN A 1 101 ? 11.828 55.219 26.422 1 94.44 101 GLN A O 1
ATOM 769 N N . TRP A 1 102 ? 11.586 53.75 24.828 1 93.5 102 TRP A N 1
ATOM 770 C CA . TRP A 1 102 ? 12.453 54.469 23.922 1 93.5 102 TRP A CA 1
ATOM 771 C C . TRP A 1 102 ? 11.805 55.781 23.5 1 93.5 102 TRP A C 1
ATOM 773 O O . TRP A 1 102 ? 12.5 56.719 23.094 1 93.5 102 TRP A O 1
ATOM 783 N N . LYS A 1 103 ? 10.461 55.812 23.531 1 91.88 103 LYS A N 1
ATOM 784 C CA . LYS A 1 103 ? 9.766 57.062 23.312 1 91.88 103 LYS A CA 1
ATOM 785 C C . LYS A 1 103 ? 10.258 58.125 24.281 1 91.88 103 LYS A C 1
ATOM 787 O O . LYS A 1 103 ? 10.562 59.25 23.875 1 91.88 103 LYS A O 1
ATOM 792 N N . TRP A 1 104 ? 10.367 57.781 25.594 1 92.62 104 TRP A N 1
ATOM 793 C CA . TRP A 1 104 ? 10.82 58.719 26.625 1 92.62 104 TRP A CA 1
ATOM 794 C C . TRP A 1 104 ? 12.305 59.031 26.469 1 92.62 104 TRP A C 1
ATOM 796 O O . TRP A 1 104 ? 12.734 60.156 26.672 1 92.62 104 TRP A O 1
ATOM 806 N N . ASN A 1 105 ? 13.078 58.031 26.109 1 91 105 ASN A N 1
ATOM 807 C CA . ASN A 1 105 ? 14.5 58.25 25.891 1 91 105 ASN A CA 1
ATOM 808 C C . ASN A 1 105 ? 14.742 59.188 24.703 1 91 105 ASN A C 1
ATOM 810 O O . ASN A 1 105 ? 15.711 59.938 24.703 1 91 105 ASN A O 1
ATOM 814 N N . TRP A 1 106 ? 13.906 59.094 23.734 1 89.69 106 TRP A N 1
ATOM 815 C CA . TRP A 1 106 ? 13.984 59.906 22.531 1 89.69 106 TRP A CA 1
ATOM 816 C C . TRP A 1 106 ? 13.836 61.406 22.875 1 89.69 106 TRP A C 1
ATOM 818 O O . TRP A 1 106 ? 14.5 62.25 22.281 1 89.69 106 TRP A O 1
ATOM 828 N N . PHE A 1 107 ? 13.07 61.781 23.859 1 90.12 107 PHE A N 1
ATOM 829 C CA . PHE A 1 107 ? 12.742 63.156 24.172 1 90.12 107 PHE A CA 1
ATOM 830 C C . PHE A 1 107 ? 13.727 63.719 25.188 1 90.12 107 PHE A C 1
ATOM 832 O O . PHE A 1 107 ? 13.555 64.875 25.672 1 90.12 107 PHE A O 1
ATOM 839 N N . ARG A 1 108 ? 14.727 62.969 25.453 1 88.69 108 ARG A N 1
ATOM 840 C CA . ARG A 1 108 ? 15.789 63.562 26.281 1 88.69 108 ARG A CA 1
ATOM 841 C C . ARG A 1 108 ? 16.516 64.688 25.531 1 88.69 108 ARG A C 1
ATOM 843 O O . ARG A 1 108 ? 17.156 65.5 26.156 1 88.69 108 ARG A O 1
ATOM 850 N N . THR A 1 109 ? 16.391 64.562 24.297 1 87.12 109 THR A N 1
ATOM 851 C CA . THR A 1 109 ? 16.906 65.688 23.453 1 87.12 109 THR A CA 1
ATOM 852 C C . THR A 1 109 ? 15.758 66.375 22.766 1 87.12 109 THR A C 1
ATOM 854 O O . THR A 1 109 ? 14.625 65.938 22.734 1 87.12 109 THR A O 1
ATOM 857 N N . HIS A 1 110 ? 16.078 67.5 22.203 1 89.38 110 HIS A N 1
ATOM 858 C CA . HIS A 1 110 ? 15.062 68.375 21.562 1 89.38 110 HIS A CA 1
ATOM 859 C C . HIS A 1 110 ? 14.516 67.688 20.297 1 89.38 110 HIS A C 1
ATOM 861 O O . HIS A 1 110 ? 15.258 67.5 19.344 1 89.38 110 HIS A O 1
ATOM 867 N N . ARG A 1 111 ? 13.219 67.312 20.438 1 89.88 111 ARG A N 1
ATOM 868 C CA . ARG A 1 111 ? 12.594 66.625 19.312 1 89.88 111 ARG A CA 1
ATOM 869 C C . ARG A 1 111 ? 11.188 67.188 19.062 1 89.88 111 ARG A C 1
ATOM 871 O O . ARG A 1 111 ? 10.602 67.812 19.938 1 89.88 111 ARG A O 1
ATOM 878 N N . SER A 1 112 ? 10.672 66.875 17.906 1 90.31 112 SER A N 1
ATOM 879 C CA . SER A 1 112 ? 9.312 67.312 17.578 1 90.31 112 SER A CA 1
ATOM 880 C C . SER A 1 112 ? 8.289 66.562 18.406 1 90.31 112 SER A C 1
ATOM 882 O O . SER A 1 112 ? 8.438 65.312 18.625 1 90.31 112 SER A O 1
ATOM 884 N N . LEU A 1 113 ? 7.289 67.188 18.906 1 90.75 113 LEU A N 1
ATOM 885 C CA . LEU A 1 113 ? 6.25 66.562 19.703 1 90.75 113 LEU A CA 1
ATOM 886 C C . LEU A 1 113 ? 5.457 65.562 18.891 1 90.75 113 LEU A C 1
ATOM 888 O O . LEU A 1 113 ? 4.828 64.688 19.438 1 90.75 113 LEU A O 1
ATOM 892 N N . ALA A 1 114 ? 5.48 65.75 17.562 1 88.75 114 ALA A N 1
ATOM 893 C CA . ALA A 1 114 ? 4.789 64.812 16.672 1 88.75 114 ALA A CA 1
ATOM 894 C C . ALA A 1 114 ? 5.402 63.406 16.75 1 88.75 114 ALA A C 1
ATOM 896 O O . ALA A 1 114 ? 4.742 62.406 16.453 1 88.75 114 ALA A O 1
ATOM 897 N N . ASP A 1 115 ? 6.691 63.312 17.188 1 90.19 115 ASP A N 1
ATOM 898 C CA . ASP A 1 115 ? 7.363 62.031 17.297 1 90.19 115 ASP A CA 1
ATOM 899 C C . ASP A 1 115 ? 6.75 61.188 18.422 1 90.19 115 ASP A C 1
ATOM 901 O O . ASP A 1 115 ? 6.875 59.969 18.422 1 90.19 115 ASP A O 1
ATOM 905 N N . PHE A 1 116 ? 6.141 61.906 19.375 1 90.5 116 PHE A N 1
ATOM 906 C CA . PHE A 1 116 ? 5.477 61.219 20.469 1 90.5 116 PHE A CA 1
ATOM 907 C C . PHE A 1 116 ? 4.371 60.312 19.938 1 90.5 116 PHE A C 1
ATOM 909 O O . PHE A 1 116 ? 4.215 59.188 20.406 1 90.5 116 PHE A O 1
ATOM 916 N N . HIS A 1 117 ? 3.676 60.812 18.953 1 90.31 117 HIS A N 1
ATOM 917 C CA . HIS A 1 117 ? 2.605 60.031 18.312 1 90.31 117 HIS A CA 1
ATOM 918 C C . HIS A 1 117 ? 3.152 58.812 17.594 1 90.31 117 HIS A C 1
ATOM 920 O O . HIS A 1 117 ? 2.598 57.719 17.703 1 90.31 117 HIS A O 1
ATOM 926 N N . THR A 1 118 ? 4.207 58.938 16.891 1 90.06 118 THR A N 1
ATOM 927 C CA . THR A 1 118 ? 4.773 57.844 16.094 1 90.06 118 THR A CA 1
ATOM 928 C C . THR A 1 118 ? 5.309 56.75 16.984 1 90.06 118 THR A C 1
ATOM 930 O O . THR A 1 118 ? 5.066 55.562 16.719 1 90.06 118 THR A O 1
ATOM 933 N N . PHE A 1 119 ? 6.031 57.031 18.047 1 91.19 119 PHE A N 1
ATOM 934 C CA . PHE A 1 119 ? 6.578 56.031 18.969 1 91.19 119 PHE A CA 1
ATOM 935 C C . PHE A 1 119 ? 5.461 55.312 19.703 1 91.19 119 PHE A C 1
ATOM 937 O O . PHE A 1 119 ? 5.52 54.094 19.875 1 91.19 119 PHE A O 1
ATOM 944 N N . ASP A 1 120 ? 4.492 56.031 20.062 1 91.38 120 ASP A N 1
ATOM 945 C CA . ASP A 1 120 ? 3.402 55.406 20.812 1 91.38 120 ASP A CA 1
ATOM 946 C C . ASP A 1 120 ? 2.607 54.469 19.922 1 91.38 120 ASP A C 1
ATOM 948 O O . ASP A 1 120 ? 2.242 53.375 20.359 1 91.38 120 ASP A O 1
ATOM 952 N N . LEU A 1 121 ? 2.303 54.844 18.719 1 88.25 121 LEU A N 1
ATOM 953 C CA . LEU A 1 121 ? 1.578 53.969 17.797 1 88.25 121 LEU A CA 1
ATOM 954 C C . LEU A 1 121 ? 2.395 52.719 17.469 1 88.25 121 LEU A C 1
ATOM 956 O O . LEU A 1 121 ? 1.832 51.656 17.234 1 88.25 121 LEU A O 1
ATOM 960 N N . ALA A 1 122 ? 3.703 52.875 17.328 1 90.38 122 ALA A N 1
ATOM 961 C CA . ALA A 1 122 ? 4.574 51.75 17.016 1 90.38 122 ALA A CA 1
ATOM 962 C C . ALA A 1 122 ? 4.5 50.688 18.109 1 90.38 122 ALA A C 1
ATOM 964 O O . ALA A 1 122 ? 4.633 49.5 17.844 1 90.38 122 ALA A O 1
ATOM 965 N N . SER A 1 123 ? 4.328 51.062 19.359 1 90.44 123 SER A N 1
ATOM 966 C CA . SER A 1 123 ? 4.25 50.125 20.484 1 90.44 123 SER A CA 1
ATOM 967 C C . SER A 1 123 ? 2.9 49.406 20.5 1 90.44 123 SER A C 1
ATOM 969 O O . SER A 1 123 ? 2.75 48.406 21.172 1 90.44 123 SER A O 1
ATOM 971 N N . ARG A 1 124 ? 1.945 49.875 19.734 1 84.88 124 ARG A N 1
ATOM 972 C CA . ARG A 1 124 ? 0.595 49.312 19.781 1 84.88 124 ARG A CA 1
ATOM 973 C C . ARG A 1 124 ? 0.397 48.25 18.719 1 84.88 124 ARG A C 1
ATOM 975 O O . ARG A 1 124 ? -0.469 47.375 18.844 1 84.88 124 ARG A O 1
ATOM 982 N N . GLY A 1 125 ? 1.159 48.438 17.641 1 80.62 125 GLY A N 1
ATOM 983 C CA . GLY A 1 125 ? 0.886 47.406 16.641 1 80.62 125 GLY A CA 1
ATOM 984 C C . GLY A 1 125 ? 1.724 47.562 15.383 1 80.62 125 GLY A C 1
ATOM 985 O O . GLY A 1 125 ? 2.73 48.25 15.383 1 80.62 125 GLY A O 1
ATOM 986 N N . LEU A 1 126 ? 1.295 46.781 14.398 1 82.81 126 LEU A N 1
ATOM 987 C CA . LEU A 1 126 ? 2.039 46.625 13.156 1 82.81 126 LEU A CA 1
ATOM 988 C C . LEU A 1 126 ? 2.096 47.906 12.367 1 82.81 126 LEU A C 1
ATOM 990 O O . LEU A 1 126 ? 3.166 48.312 11.906 1 82.81 126 LEU A O 1
ATOM 994 N N . TRP A 1 127 ? 1.037 48.625 12.297 1 81 127 TRP A N 1
ATOM 995 C CA . TRP A 1 127 ? 0.967 49.812 11.477 1 81 127 TRP A CA 1
ATOM 996 C C . TRP A 1 127 ? 1.811 50.938 12.078 1 81 127 TRP A C 1
ATOM 998 O O . TRP A 1 127 ? 2.48 51.688 11.352 1 81 127 TRP A O 1
ATOM 1008 N N . GLY A 1 128 ? 1.689 51.062 13.344 1 86.88 128 GLY A N 1
ATOM 1009 C CA . GLY A 1 128 ? 2.545 52.031 14.008 1 86.88 128 GLY A CA 1
ATOM 1010 C C . GLY A 1 128 ? 4.023 51.719 13.852 1 86.88 128 GLY A C 1
ATOM 1011 O O . GLY A 1 128 ? 4.836 52.625 13.695 1 86.88 128 GLY A O 1
ATOM 1012 N N . SER A 1 129 ? 4.293 50.438 13.805 1 90.5 129 SER A N 1
ATOM 1013 C CA . SER A 1 129 ? 5.688 50.031 13.656 1 90.5 129 SER A CA 1
ATOM 1014 C C . SER A 1 129 ? 6.211 50.344 12.258 1 90.5 129 SER A C 1
ATOM 1016 O O . SER A 1 129 ? 7.363 50.75 12.094 1 90.5 129 SER A O 1
ATOM 1018 N N . VAL A 1 130 ? 5.418 50.188 11.297 1 89.25 130 VAL A N 1
ATOM 1019 C CA . VAL A 1 130 ? 5.828 50.531 9.93 1 89.25 130 VAL A CA 1
ATOM 1020 C C . VAL A 1 130 ? 6.086 52.031 9.82 1 89.25 130 VAL A C 1
ATOM 1022 O O . VAL A 1 130 ? 7.051 52.469 9.18 1 89.25 130 VAL A O 1
ATOM 1025 N N . SER A 1 131 ? 5.238 52.844 10.484 1 88.5 131 SER A N 1
ATOM 1026 C CA . SER A 1 131 ? 5.379 54.281 10.461 1 88.5 131 SER A CA 1
ATOM 1027 C C . SER A 1 131 ? 6.66 54.719 11.164 1 88.5 131 SER A C 1
ATOM 1029 O O . SER A 1 131 ? 7.32 55.656 10.727 1 88.5 131 SER A O 1
ATOM 1031 N N . LEU A 1 132 ? 6.934 54.094 12.219 1 92 132 LEU A N 1
ATOM 1032 C CA . LEU A 1 132 ? 8.141 54.438 12.961 1 92 132 LEU A CA 1
ATOM 1033 C C . LEU A 1 132 ? 9.391 54.125 12.141 1 92 132 LEU A C 1
ATOM 1035 O O . LEU A 1 132 ? 10.336 54.938 12.133 1 92 132 LEU A O 1
ATOM 1039 N N . ILE A 1 133 ? 9.414 53.031 11.461 1 90.88 133 ILE A N 1
ATOM 1040 C CA . ILE A 1 133 ? 10.547 52.656 10.625 1 90.88 133 ILE A CA 1
ATOM 1041 C C . ILE A 1 133 ? 10.711 53.656 9.5 1 90.88 133 ILE A C 1
ATOM 1043 O O . ILE A 1 133 ? 11.836 54.062 9.172 1 90.88 133 ILE A O 1
ATOM 1047 N N . GLY A 1 134 ? 9.641 54.125 8.914 1 88.69 134 GLY A N 1
ATOM 1048 C CA . GLY A 1 134 ? 9.688 55.125 7.855 1 88.69 134 GLY A CA 1
ATOM 1049 C C . GLY A 1 134 ? 10.195 56.469 8.32 1 88.69 134 GLY A C 1
ATOM 1050 O O . GLY A 1 134 ? 10.969 57.125 7.621 1 88.69 134 GLY A O 1
ATOM 1051 N N . LYS A 1 135 ? 9.836 56.844 9.547 1 84.31 135 LYS A N 1
ATOM 1052 C CA . LYS A 1 135 ? 10.164 58.156 10.07 1 84.31 135 LYS A CA 1
ATOM 1053 C C . LYS A 1 135 ? 11.617 58.219 10.555 1 84.31 135 LYS A C 1
ATOM 1055 O O . LYS A 1 135 ? 12.328 59.188 10.297 1 84.31 135 LYS A O 1
ATOM 1060 N N . THR A 1 136 ? 11.977 57.188 11.289 1 83.69 136 THR A N 1
ATOM 1061 C CA . THR A 1 136 ? 13.312 57.219 11.883 1 83.69 136 THR A CA 1
ATOM 1062 C C . THR A 1 136 ? 14.352 56.719 10.891 1 83.69 136 THR A C 1
ATOM 1064 O O . THR A 1 136 ? 15.555 56.906 11.086 1 83.69 136 THR A O 1
ATOM 1067 N N . ARG A 1 137 ? 14.031 56.125 9.727 1 83.25 137 ARG A N 1
ATOM 1068 C CA . ARG A 1 137 ? 14.914 55.594 8.695 1 83.25 137 ARG A CA 1
ATOM 1069 C C . ARG A 1 137 ? 16.078 54.812 9.312 1 83.25 137 ARG A C 1
ATOM 1071 O O . ARG A 1 137 ? 17.234 55.062 8.984 1 83.25 137 ARG A O 1
ATOM 1078 N N . TRP A 1 138 ? 15.859 54 10.414 1 79.75 138 TRP A N 1
ATOM 1079 C CA . TRP A 1 138 ? 16.766 53.062 11.078 1 79.75 138 TRP A CA 1
ATOM 1080 C C . TRP A 1 138 ? 17.797 53.812 11.914 1 79.75 138 TRP A C 1
ATOM 1082 O O . TRP A 1 138 ? 18.844 53.281 12.25 1 79.75 138 TRP A O 1
ATOM 1092 N N . ARG A 1 139 ? 17.516 55.031 12.391 1 80.19 139 ARG A N 1
ATOM 1093 C CA . ARG A 1 139 ? 18.484 55.844 13.133 1 80.19 139 ARG A CA 1
ATOM 1094 C C . ARG A 1 139 ? 18.266 55.688 14.641 1 80.19 139 ARG A C 1
ATOM 1096 O O . ARG A 1 139 ? 19.125 56.094 15.43 1 80.19 139 ARG A O 1
ATOM 1103 N N . ASN A 1 140 ? 17.203 55.094 15 1 84.88 140 ASN A N 1
ATOM 1104 C CA . ASN A 1 140 ? 16.906 54.844 16.406 1 84.88 140 ASN A CA 1
ATOM 1105 C C . ASN A 1 140 ? 16.797 53.375 16.719 1 84.88 140 ASN A C 1
ATOM 1107 O O . ASN A 1 140 ? 16.344 52.594 15.891 1 84.88 140 ASN A O 1
ATOM 1111 N N . ILE A 1 141 ? 17.281 52.938 17.859 1 90.31 141 ILE A N 1
ATOM 1112 C CA . ILE A 1 141 ? 17.312 51.562 18.281 1 90.31 141 ILE A CA 1
ATOM 1113 C C . ILE A 1 141 ? 15.883 51.031 18.391 1 90.31 141 ILE A C 1
ATOM 1115 O O . ILE A 1 141 ? 15.664 49.812 18.312 1 90.31 141 ILE A O 1
ATOM 1119 N N . ALA A 1 142 ? 14.898 51.906 18.609 1 92.12 142 ALA A N 1
ATOM 1120 C CA . ALA A 1 142 ? 13.508 51.469 18.688 1 92.12 142 ALA A CA 1
ATOM 1121 C C . ALA A 1 142 ? 13.047 50.844 17.375 1 92.12 142 ALA A C 1
ATOM 1123 O O . ALA A 1 142 ? 12.07 50.062 17.359 1 92.12 142 ALA A O 1
ATOM 1124 N N . THR A 1 143 ? 13.719 51.062 16.297 1 92.56 143 THR A N 1
ATOM 1125 C CA . THR A 1 143 ? 13.383 50.5 14.992 1 92.56 143 THR A CA 1
ATOM 1126 C C . THR A 1 143 ? 13.594 48.969 14.984 1 92.56 143 THR A C 1
ATOM 1128 O O . THR A 1 143 ? 12.93 48.281 14.227 1 92.56 143 THR A O 1
ATOM 1131 N N . VAL A 1 144 ? 14.484 48.5 15.781 1 92.56 144 VAL A N 1
ATOM 1132 C CA . VAL A 1 144 ? 14.711 47.031 15.875 1 92.56 144 VAL A CA 1
ATOM 1133 C C . VAL A 1 144 ? 13.445 46.375 16.391 1 92.56 144 VAL A C 1
ATOM 1135 O O . VAL A 1 144 ? 13 45.375 15.828 1 92.56 144 VAL A O 1
ATOM 1138 N N . GLY A 1 145 ? 12.938 46.938 17.5 1 92.81 145 GLY A N 1
ATOM 1139 C CA . GLY A 1 145 ? 11.695 46.406 18.016 1 92.81 145 GLY A CA 1
ATOM 1140 C C . GLY A 1 145 ? 10.547 46.5 17.031 1 92.81 145 GLY A C 1
ATOM 1141 O O . GLY A 1 145 ? 9.727 45.594 16.906 1 92.81 145 GLY A O 1
ATOM 1142 N N . ALA A 1 146 ? 10.469 47.594 16.281 1 94.12 146 ALA A N 1
ATOM 1143 C CA . ALA A 1 146 ? 9.43 47.781 15.273 1 94.12 146 ALA A CA 1
ATOM 1144 C C . ALA A 1 146 ? 9.586 46.781 14.133 1 94.12 146 ALA A C 1
ATOM 1146 O O . ALA A 1 146 ? 8.594 46.25 13.617 1 94.12 146 ALA A O 1
ATOM 1147 N N . ALA A 1 147 ? 10.758 46.5 13.734 1 93.44 147 ALA A N 1
ATOM 1148 C CA . ALA A 1 147 ? 11.016 45.531 12.664 1 93.44 147 ALA A CA 1
ATOM 1149 C C . ALA A 1 147 ? 10.57 44.125 13.07 1 93.44 147 ALA A C 1
ATOM 1151 O O . ALA A 1 147 ? 9.969 43.406 12.273 1 93.44 147 ALA A O 1
ATOM 1152 N N . VAL A 1 148 ? 10.883 43.719 14.305 1 92.69 148 VAL A N 1
ATOM 1153 C CA . VAL A 1 148 ? 10.492 42.406 14.797 1 92.69 148 VAL A CA 1
ATOM 1154 C C . VAL A 1 148 ? 8.969 42.312 14.836 1 92.69 148 VAL A C 1
ATOM 1156 O O . VAL A 1 148 ? 8.414 41.25 14.531 1 92.69 148 VAL A O 1
ATOM 1159 N N . THR A 1 149 ? 8.352 43.406 15.203 1 91.12 149 THR A N 1
ATOM 1160 C CA . THR A 1 149 ? 6.891 43.438 15.242 1 91.12 149 THR A CA 1
ATOM 1161 C C . THR A 1 149 ? 6.316 43.25 13.844 1 91.12 149 THR A C 1
ATOM 1163 O O . THR A 1 149 ? 5.367 42.469 13.656 1 91.12 149 THR A O 1
ATOM 1166 N N . VAL A 1 150 ? 6.848 43.812 12.875 1 90.12 150 VAL A N 1
ATOM 1167 C CA . VAL A 1 150 ? 6.359 43.719 11.5 1 90.12 150 VAL A CA 1
ATOM 1168 C C . VAL A 1 150 ? 6.609 42.312 10.961 1 90.12 150 VAL A C 1
ATOM 1170 O O . VAL A 1 150 ? 5.711 41.688 10.375 1 90.12 150 VAL A O 1
ATOM 1173 N N . ILE A 1 151 ? 7.734 41.781 11.227 1 91 151 ILE A N 1
ATOM 1174 C CA . ILE A 1 151 ? 8.102 40.469 10.711 1 91 151 ILE A CA 1
ATOM 1175 C C . ILE A 1 151 ? 7.324 39.375 11.461 1 91 151 ILE A C 1
ATOM 1177 O O . ILE A 1 151 ? 7.176 38.25 10.969 1 91 151 ILE A O 1
ATOM 1181 N N . GLY A 1 152 ? 6.797 39.781 12.602 1 88.44 152 GLY A N 1
ATOM 1182 C CA . GLY A 1 152 ? 6.02 38.844 13.398 1 88.44 152 GLY A CA 1
ATOM 1183 C C . GLY A 1 152 ? 4.797 38.312 12.672 1 88.44 152 GLY A C 1
ATOM 1184 O O . GLY A 1 152 ? 4.293 37.219 13 1 88.44 152 GLY A O 1
ATOM 1185 N N . ILE A 1 153 ? 4.402 38.906 11.594 1 85.88 153 ILE A N 1
ATOM 1186 C CA . ILE A 1 153 ? 3.219 38.5 10.852 1 85.88 153 ILE A CA 1
ATOM 1187 C C . ILE A 1 153 ? 3.475 37.125 10.18 1 85.88 153 ILE A C 1
ATOM 1189 O O . ILE A 1 153 ? 2.553 36.344 10.008 1 85.88 153 ILE A O 1
ATOM 1193 N N . VAL A 1 154 ? 4.676 36.875 9.828 1 90.25 154 VAL A N 1
ATOM 1194 C CA . VAL A 1 154 ? 4.957 35.656 9.078 1 90.25 154 VAL A CA 1
ATOM 1195 C C . VAL A 1 154 ? 5.516 34.594 10.023 1 90.25 154 VAL A C 1
ATOM 1197 O O . VAL A 1 154 ? 5.871 33.5 9.586 1 90.25 154 VAL A O 1
ATOM 1200 N N . THR A 1 155 ? 5.523 34.875 11.281 1 91.81 155 THR A N 1
ATOM 1201 C CA . THR A 1 155 ? 6.105 33.938 12.234 1 91.81 155 THR A CA 1
ATOM 1202 C C . THR A 1 155 ? 5.297 32.656 12.273 1 91.81 155 THR A C 1
ATOM 1204 O O . THR A 1 155 ? 5.859 31.562 12.211 1 91.81 155 THR A O 1
ATOM 1207 N N . SER A 1 156 ? 4.012 32.781 12.359 1 89.94 156 SER A N 1
ATOM 1208 C CA . SER A 1 156 ? 3.166 31.578 12.469 1 89.94 156 SER A CA 1
ATOM 1209 C C . SER A 1 156 ? 3.264 30.719 11.219 1 89.94 156 SER A C 1
ATOM 1211 O O . SER A 1 156 ? 3.545 29.516 11.305 1 89.94 156 SER A O 1
ATOM 1213 N N . PRO A 1 157 ? 3.111 31.281 10.016 1 91.12 157 PRO A N 1
ATOM 1214 C CA . PRO A 1 157 ? 3.232 30.438 8.82 1 91.12 157 PRO A CA 1
ATOM 1215 C C . PRO A 1 157 ? 4.617 29.828 8.672 1 91.12 157 PRO A C 1
ATOM 1217 O O . PRO A 1 157 ? 4.738 28.672 8.258 1 91.12 157 PRO A O 1
ATOM 1220 N N . ILE A 1 158 ? 5.598 30.578 8.992 1 93.06 158 ILE A N 1
ATOM 1221 C CA . ILE A 1 158 ? 6.957 30.078 8.859 1 93.06 158 ILE A CA 1
ATOM 1222 C C . ILE A 1 158 ? 7.184 28.938 9.852 1 93.06 158 ILE A C 1
ATOM 1224 O O . ILE A 1 158 ? 7.883 27.969 9.539 1 93.06 158 ILE A O 1
ATOM 1228 N N . THR A 1 159 ? 6.625 29.078 11.008 1 93.81 159 THR A N 1
ATOM 1229 C CA . THR A 1 159 ? 6.746 28 11.984 1 93.81 159 THR A CA 1
ATOM 1230 C C . THR A 1 159 ? 6.02 26.75 11.508 1 93.81 159 THR A C 1
ATOM 1232 O O . THR A 1 159 ? 6.473 25.625 11.75 1 93.81 159 THR A O 1
ATOM 1235 N N . GLN A 1 160 ? 4.957 26.938 10.828 1 91.5 160 GLN A N 1
ATOM 1236 C CA . GLN A 1 160 ? 4.215 25.797 10.305 1 91.5 160 GLN A CA 1
ATOM 1237 C C . GLN A 1 160 ? 4.988 25.109 9.188 1 91.5 160 GLN A C 1
ATOM 1239 O O . GLN A 1 160 ? 4.82 23.906 8.961 1 91.5 160 GLN A O 1
ATOM 1244 N N . GLN A 1 161 ? 5.805 25.859 8.484 1 91.69 161 GLN A N 1
ATOM 1245 C CA . GLN A 1 161 ? 6.609 25.297 7.406 1 91.69 161 GLN A CA 1
ATOM 1246 C C . GLN A 1 161 ? 7.648 24.312 7.949 1 91.69 161 GLN A C 1
ATOM 1248 O O . GLN A 1 161 ? 8.227 23.531 7.195 1 91.69 161 GLN A O 1
ATOM 1253 N N . THR A 1 162 ? 7.816 24.297 9.227 1 94.19 162 THR A N 1
ATOM 1254 C CA . THR A 1 162 ? 8.766 23.391 9.867 1 94.19 162 THR A CA 1
ATOM 1255 C C . THR A 1 162 ? 8.281 21.938 9.75 1 94.19 162 THR A C 1
ATOM 1257 O O . THR A 1 162 ? 9.094 21.016 9.758 1 94.19 162 THR A O 1
ATOM 1260 N N . LEU A 1 163 ? 7.008 21.828 9.57 1 91.88 163 LEU A N 1
ATOM 1261 C CA . LEU A 1 163 ? 6.438 20.484 9.523 1 91.88 163 LEU A CA 1
ATOM 1262 C C . LEU A 1 163 ? 6.156 20.062 8.086 1 91.88 163 LEU A C 1
ATOM 1264 O O . LEU A 1 163 ? 5.586 20.828 7.312 1 91.88 163 LEU A O 1
ATOM 1268 N N . SER A 1 164 ? 6.695 18.953 7.711 1 88.94 164 SER A N 1
ATOM 1269 C CA . SER A 1 164 ? 6.414 18.344 6.418 1 88.94 164 SER A CA 1
ATOM 1270 C C . SER A 1 164 ? 6.016 16.875 6.574 1 88.94 164 SER A C 1
ATOM 1272 O O . SER A 1 164 ? 6.438 16.203 7.52 1 88.94 164 SER A O 1
ATOM 1274 N N . TYR A 1 165 ? 5.18 16.516 5.656 1 86.81 165 TYR A N 1
ATOM 1275 C CA . TYR A 1 165 ? 4.68 15.141 5.723 1 86.81 165 TYR A CA 1
ATOM 1276 C C . TYR A 1 165 ? 4.969 14.391 4.426 1 86.81 165 TYR A C 1
ATOM 1278 O O . TYR A 1 165 ? 4.047 14.062 3.678 1 86.81 165 TYR A O 1
ATOM 1286 N N . PRO A 1 166 ? 6.203 14.008 4.215 1 87.75 166 PRO A N 1
ATOM 1287 C CA . PRO A 1 166 ? 6.547 13.227 3.027 1 87.75 166 PRO A CA 1
ATOM 1288 C C . PRO A 1 166 ? 6.207 11.75 3.178 1 87.75 166 PRO A C 1
ATOM 1290 O O . PRO A 1 166 ? 5.766 11.312 4.246 1 87.75 166 PRO A O 1
ATOM 1293 N N . GLU A 1 167 ? 6.367 11.078 2.029 1 86.25 167 GLU A N 1
ATOM 1294 C CA . GLU A 1 167 ? 6.102 9.641 2.016 1 86.25 167 GLU A CA 1
ATOM 1295 C C . GLU A 1 167 ? 7.391 8.844 1.852 1 86.25 167 GLU A C 1
ATOM 1297 O O . GLU A 1 167 ? 8.312 9.273 1.156 1 86.25 167 GLU A O 1
ATOM 1302 N N . ARG A 1 168 ? 7.484 7.699 2.584 1 86.5 168 ARG A N 1
ATOM 1303 C CA . ARG A 1 168 ? 8.633 6.801 2.455 1 86.5 168 ARG A CA 1
ATOM 1304 C C . ARG A 1 168 ? 8.188 5.344 2.516 1 86.5 168 ARG A C 1
ATOM 1306 O O . ARG A 1 168 ? 7.086 5.039 2.973 1 86.5 168 ARG A O 1
ATOM 1313 N N . GLN A 1 169 ? 9.117 4.496 1.967 1 88.25 169 GLN A N 1
ATOM 1314 C CA . GLN A 1 169 ? 8.883 3.061 2.086 1 88.25 169 GLN A CA 1
ATOM 1315 C C . GLN A 1 169 ? 9.461 2.52 3.391 1 88.25 169 GLN A C 1
ATOM 1317 O O . GLN A 1 169 ? 10.594 2.846 3.756 1 88.25 169 GLN A O 1
ATOM 1322 N N . THR A 1 170 ? 8.617 1.898 4.145 1 87.31 170 THR A N 1
ATOM 1323 C CA . THR A 1 170 ? 9.078 1.363 5.422 1 87.31 170 THR A CA 1
ATOM 1324 C C . THR A 1 170 ? 8.688 -0.105 5.562 1 87.31 170 THR A C 1
ATOM 1326 O O . THR A 1 170 ? 7.801 -0.589 4.855 1 87.31 170 THR A O 1
ATOM 1329 N N . ASN A 1 171 ? 9.445 -0.779 6.434 1 87.19 171 ASN A N 1
ATOM 1330 C CA . ASN A 1 171 ? 9.172 -2.18 6.738 1 87.19 171 ASN A CA 1
ATOM 1331 C C . ASN A 1 171 ? 7.938 -2.33 7.617 1 87.19 171 ASN A C 1
ATOM 1333 O O . ASN A 1 171 ? 7.883 -1.785 8.719 1 87.19 171 ASN A O 1
ATOM 1337 N N . THR A 1 172 ? 6.848 -2.918 7.168 1 79.19 172 THR A N 1
ATOM 1338 C CA . THR A 1 172 ? 5.602 -3.09 7.91 1 79.19 172 THR A CA 1
ATOM 1339 C C . THR A 1 172 ? 5.672 -4.328 8.797 1 79.19 172 THR A C 1
ATOM 1341 O O . THR A 1 172 ? 4.746 -4.598 9.57 1 79.19 172 THR A O 1
ATOM 1344 N N . ASN A 1 173 ? 6.707 -5.004 8.781 1 78.88 173 ASN A N 1
ATOM 1345 C CA . ASN A 1 173 ? 6.793 -6.277 9.484 1 78.88 173 ASN A CA 1
ATOM 1346 C C . ASN A 1 173 ? 5.734 -7.262 8.992 1 78.88 173 ASN A C 1
ATOM 1348 O O . ASN A 1 173 ? 5.195 -8.039 9.781 1 78.88 173 ASN A O 1
ATOM 1352 N N . GLY A 1 174 ? 5.281 -7.004 7.832 1 84.88 174 GLY A N 1
ATOM 1353 C CA . GLY A 1 174 ? 4.379 -7.965 7.219 1 84.88 174 GLY A CA 1
ATOM 1354 C C . GLY A 1 174 ? 5.07 -9.25 6.801 1 84.88 174 GLY A C 1
ATOM 1355 O O . GLY A 1 174 ? 6.246 -9.461 7.113 1 84.88 174 GLY A O 1
ATOM 1356 N N . THR A 1 175 ? 4.293 -10.117 6.211 1 89.75 175 THR A N 1
ATOM 1357 C CA . THR A 1 175 ? 4.812 -11.422 5.801 1 89.75 175 THR A CA 1
ATOM 1358 C C . THR A 1 175 ? 5.531 -11.312 4.457 1 89.75 175 THR A C 1
ATOM 1360 O O . THR A 1 175 ? 4.984 -10.773 3.496 1 89.75 175 THR A O 1
ATOM 1363 N N . ALA A 1 176 ? 6.754 -11.586 4.406 1 93.5 176 ALA A N 1
ATOM 1364 C CA . ALA A 1 176 ? 7.57 -11.742 3.207 1 93.5 176 ALA A CA 1
ATOM 1365 C C . ALA A 1 176 ? 8.484 -12.961 3.318 1 93.5 176 ALA A C 1
ATOM 1367 O O . ALA A 1 176 ? 9.578 -12.875 3.885 1 93.5 176 ALA A O 1
ATOM 1368 N N . THR A 1 177 ? 8.039 -14.039 2.859 1 92.75 177 THR A N 1
ATOM 1369 C CA . THR A 1 177 ? 8.82 -15.266 2.986 1 92.75 177 THR A CA 1
ATOM 1370 C C . THR A 1 177 ? 8.797 -16.062 1.685 1 92.75 177 THR A C 1
ATOM 1372 O O . THR A 1 177 ? 7.859 -15.938 0.891 1 92.75 177 THR A O 1
ATOM 1375 N N . THR A 1 178 ? 9.789 -16.734 1.393 1 91.12 178 THR A N 1
ATOM 1376 C CA . THR A 1 178 ? 9.891 -17.719 0.315 1 91.12 178 THR A CA 1
ATOM 1377 C C . THR A 1 178 ? 10.688 -18.938 0.764 1 91.12 178 THR A C 1
ATOM 1379 O O . THR A 1 178 ? 11.234 -18.953 1.868 1 91.12 178 THR A O 1
ATOM 1382 N N . TRP A 1 179 ? 10.703 -19.969 -0.054 1 89 179 TRP A N 1
ATOM 1383 C CA . TRP A 1 179 ? 11.32 -21.234 0.346 1 89 179 TRP A CA 1
ATOM 1384 C C . TRP A 1 179 ? 12.602 -21.484 -0.444 1 89 179 TRP A C 1
ATOM 1386 O O . TRP A 1 179 ? 12.703 -21.109 -1.617 1 89 179 TRP A O 1
ATOM 1396 N N . ALA A 1 180 ? 13.547 -22.047 0.236 1 90.69 180 ALA A N 1
ATOM 1397 C CA . ALA A 1 180 ? 14.805 -22.531 -0.344 1 90.69 180 ALA A CA 1
ATOM 1398 C C . ALA A 1 180 ? 15.18 -23.906 0.208 1 90.69 180 ALA A C 1
ATOM 1400 O O . ALA A 1 180 ? 14.633 -24.328 1.225 1 90.69 180 ALA A O 1
ATOM 1401 N N . ALA A 1 181 ? 16 -24.578 -0.553 1 89.06 181 ALA A N 1
ATOM 1402 C CA . ALA A 1 181 ? 16.453 -25.906 -0.128 1 89.06 181 ALA A CA 1
ATOM 1403 C C . ALA A 1 181 ? 17.984 -25.969 -0.064 1 89.06 181 ALA A C 1
ATOM 1405 O O . ALA A 1 181 ? 18.672 -25.484 -0.965 1 89.06 181 ALA A O 1
ATOM 1406 N N . ARG A 1 182 ? 18.469 -26.5 1.083 1 88.06 182 ARG A N 1
ATOM 1407 C CA . ARG A 1 182 ? 19.906 -26.641 1.239 1 88.06 182 ARG A CA 1
ATOM 1408 C C . ARG A 1 182 ? 20.297 -28.109 1.356 1 88.06 182 ARG A C 1
ATOM 1410 O O . ARG A 1 182 ? 21.203 -28.578 0.66 1 88.06 182 ARG A O 1
ATOM 1417 N N . HIS A 1 183 ? 19.672 -28.859 2.203 1 82.44 183 HIS A N 1
ATOM 1418 C CA . HIS A 1 183 ? 19.922 -30.281 2.402 1 82.44 183 HIS A CA 1
ATOM 1419 C C . HIS A 1 183 ? 18.625 -31.094 2.277 1 82.44 183 HIS A C 1
ATOM 1421 O O . HIS A 1 183 ? 17.672 -30.859 3.014 1 82.44 183 HIS A O 1
ATOM 1427 N N . ILE A 1 184 ? 18.656 -31.938 1.25 1 79.69 184 ILE A N 1
ATOM 1428 C CA . ILE A 1 184 ? 17.438 -32.719 1.061 1 79.69 184 ILE A CA 1
ATOM 1429 C C . ILE A 1 184 ? 17.734 -34.188 1.237 1 79.69 184 ILE A C 1
ATOM 1431 O O . ILE A 1 184 ? 18.672 -34.719 0.632 1 79.69 184 ILE A O 1
ATOM 1435 N N . GLY A 1 185 ? 16.875 -34.844 2.031 1 70.31 185 GLY A N 1
ATOM 1436 C CA . GLY A 1 185 ? 16.953 -36.281 2.217 1 70.31 185 GLY A CA 1
ATOM 1437 C C . GLY A 1 185 ? 17.812 -36.656 3.398 1 70.31 185 GLY A C 1
ATOM 1438 O O . GLY A 1 185 ? 18.688 -35.906 3.826 1 70.31 185 GLY A O 1
ATOM 1439 N N . ASP A 1 186 ? 17.281 -37.5 4.363 1 61.28 186 ASP A N 1
ATOM 1440 C CA . ASP A 1 186 ? 18.094 -38.031 5.457 1 61.28 186 ASP A CA 1
ATOM 1441 C C . ASP A 1 186 ? 18.25 -39.531 5.328 1 61.28 186 ASP A C 1
ATOM 1443 O O . ASP A 1 186 ? 17.547 -40.188 4.547 1 61.28 186 ASP A O 1
ATOM 1447 N N . SER A 1 187 ? 19.484 -40.031 5.824 1 52.25 187 SER A N 1
ATOM 1448 C CA . SER A 1 187 ? 19.828 -41.438 5.898 1 52.25 187 SER A CA 1
ATOM 1449 C C . SER A 1 187 ? 18.734 -42.25 6.602 1 52.25 187 SER A C 1
ATOM 1451 O O . SER A 1 187 ? 18.781 -43.469 6.656 1 52.25 187 SER A O 1
ATOM 1453 N N . SER A 1 188 ? 17.875 -41.5 7.191 1 49.66 188 SER A N 1
ATOM 1454 C CA . SER A 1 188 ? 17.047 -42.281 8.102 1 49.66 188 SER A CA 1
ATOM 1455 C C . SER A 1 188 ? 16.078 -43.188 7.34 1 49.66 188 SER A C 1
ATOM 1457 O O . SER A 1 188 ? 15.406 -44.031 7.934 1 49.66 188 SER A O 1
ATOM 1459 N N . GLY A 1 189 ? 16.141 -43.406 6.082 1 46.19 189 GLY A N 1
ATOM 1460 C CA . GLY A 1 189 ? 15.438 -44.469 5.375 1 46.19 189 GLY A CA 1
ATOM 1461 C C . GLY A 1 189 ? 13.977 -44.125 5.125 1 46.19 189 GLY A C 1
ATOM 1462 O O . GLY A 1 189 ? 13.188 -45 4.742 1 46.19 189 GLY A O 1
ATOM 1463 N N . GLN A 1 190 ? 13.469 -43.094 5.691 1 45.97 190 GLN A N 1
ATOM 1464 C CA . GLN A 1 190 ? 12.023 -42.969 5.555 1 45.97 190 GLN A CA 1
ATOM 1465 C C . GLN A 1 190 ? 11.633 -42.688 4.105 1 45.97 190 GLN A C 1
ATOM 1467 O O . GLN A 1 190 ? 12.305 -41.938 3.404 1 45.97 190 GLN A O 1
ATOM 1472 N N . PRO A 1 191 ? 10.758 -43.656 3.684 1 45.66 191 PRO A N 1
ATOM 1473 C CA . PRO A 1 191 ? 10.273 -43.5 2.312 1 45.66 191 PRO A CA 1
ATOM 1474 C C . PRO A 1 191 ? 9.758 -42.094 2.041 1 45.66 191 PRO A C 1
ATOM 1476 O O . PRO A 1 191 ? 9.18 -41.469 2.932 1 45.66 191 PRO A O 1
ATOM 1479 N N . TYR A 1 192 ? 10.344 -41.406 1.207 1 47.72 192 TYR A N 1
ATOM 1480 C CA . TYR A 1 192 ? 9.883 -40.094 0.761 1 47.72 192 TYR A CA 1
ATOM 1481 C C . TYR A 1 192 ? 8.477 -40.156 0.193 1 47.72 192 TYR A C 1
ATOM 1483 O O . TYR A 1 192 ? 8.242 -40.844 -0.822 1 47.72 192 TYR A O 1
ATOM 1491 N N . PRO A 1 193 ? 7.445 -40.219 1.085 1 43.75 193 PRO A N 1
ATOM 1492 C CA . PRO A 1 193 ? 6.102 -40.375 0.523 1 43.75 193 PRO A CA 1
ATOM 1493 C C . PRO A 1 193 ? 5.852 -39.5 -0.684 1 43.75 193 PRO A C 1
ATOM 1495 O O . PRO A 1 193 ? 4.828 -39.625 -1.362 1 43.75 193 PRO A O 1
ATOM 1498 N N . GLU A 1 194 ? 6.664 -38.344 -0.886 1 46.56 194 GLU A N 1
ATOM 1499 C CA . GLU A 1 194 ? 6.145 -37.281 -1.735 1 46.56 194 GLU A CA 1
ATOM 1500 C C . GLU A 1 194 ? 6.559 -37.469 -3.191 1 46.56 194 GLU A C 1
ATOM 1502 O O . GLU A 1 194 ? 6.789 -36.5 -3.916 1 46.56 194 GLU A O 1
ATOM 1507 N N . PHE A 1 195 ? 6.922 -38.812 -3.654 1 44.12 195 PHE A N 1
ATOM 1508 C CA . PHE A 1 195 ? 7.527 -39.281 -4.898 1 44.12 195 PHE A CA 1
ATOM 1509 C C . PHE A 1 195 ? 6.91 -38.562 -6.098 1 44.12 195 PHE A C 1
ATOM 1511 O O . PHE A 1 195 ? 7.617 -38.156 -7.023 1 44.12 195 PHE A O 1
ATOM 1518 N N . LEU A 1 196 ? 5.445 -38.344 -6.215 1 48.91 196 LEU A N 1
ATOM 1519 C CA . LEU A 1 196 ? 4.812 -37.969 -7.469 1 48.91 196 LEU A CA 1
ATOM 1520 C C . LEU A 1 196 ? 4.719 -36.438 -7.594 1 48.91 196 LEU A C 1
ATOM 1522 O O . LEU A 1 196 ? 4.352 -35.938 -8.648 1 48.91 196 LEU A O 1
ATOM 1526 N N . ARG A 1 197 ? 5.473 -35.812 -6.734 1 59.97 197 ARG A N 1
ATOM 1527 C CA . ARG A 1 197 ? 5.438 -34.344 -6.816 1 59.97 197 ARG A CA 1
ATOM 1528 C C . ARG A 1 197 ? 6.336 -33.844 -7.941 1 59.97 197 ARG A C 1
ATOM 1530 O O . ARG A 1 197 ? 6.016 -32.875 -8.609 1 59.97 197 ARG A O 1
ATOM 1537 N N . MET A 1 198 ? 7.305 -34.812 -8.305 1 69.44 198 MET A N 1
ATOM 1538 C CA . MET A 1 198 ? 8.227 -34.375 -9.344 1 69.44 198 MET A CA 1
ATOM 1539 C C . MET A 1 198 ? 7.594 -34.5 -10.727 1 69.44 198 MET A C 1
ATOM 1541 O O . MET A 1 198 ? 7.816 -33.656 -11.602 1 69.44 198 MET A O 1
ATOM 1545 N N . VAL A 1 199 ? 6.801 -35.5 -10.914 1 65.69 199 VAL A N 1
ATOM 1546 C CA . VAL A 1 199 ? 6.129 -35.656 -12.195 1 65.69 199 VAL A CA 1
ATOM 1547 C C . VAL A 1 199 ? 5.234 -34.438 -12.477 1 65.69 199 VAL A C 1
ATOM 1549 O O . VAL A 1 199 ? 5.242 -33.906 -13.578 1 65.69 199 VAL A O 1
ATOM 1552 N N . GLY A 1 200 ? 4.5 -34.094 -11.453 1 66.31 200 GLY A N 1
ATOM 1553 C CA . GLY A 1 200 ? 3.664 -32.906 -11.594 1 66.31 200 GLY A CA 1
ATOM 1554 C C . GLY A 1 200 ? 4.457 -31.656 -11.859 1 66.31 200 GLY A C 1
ATOM 1555 O O . GLY A 1 200 ? 4.047 -30.812 -12.664 1 66.31 200 GLY A O 1
ATOM 1556 N N . ALA A 1 201 ? 5.594 -31.547 -11.211 1 71.88 201 ALA A N 1
ATOM 1557 C CA . ALA A 1 201 ? 6.453 -30.375 -11.391 1 71.88 201 ALA A CA 1
ATOM 1558 C C . ALA A 1 201 ? 6.996 -30.312 -12.812 1 71.88 201 ALA A C 1
ATOM 1560 O O . ALA A 1 201 ? 7.07 -29.219 -13.398 1 71.88 201 ALA A O 1
ATOM 1561 N N . ILE A 1 202 ? 7.305 -31.438 -13.359 1 71.75 202 ILE A N 1
ATOM 1562 C CA . ILE A 1 202 ? 7.832 -31.516 -14.711 1 71.75 202 ILE A CA 1
ATOM 1563 C C . ILE A 1 202 ? 6.758 -31.094 -15.711 1 71.75 202 ILE A C 1
ATOM 1565 O O . ILE A 1 202 ? 7.031 -30.328 -16.641 1 71.75 202 ILE A O 1
ATOM 1569 N N . HIS A 1 203 ? 5.625 -31.469 -15.445 1 66.56 203 HIS A N 1
ATOM 1570 C CA . HIS A 1 203 ? 4.539 -31.172 -16.375 1 66.56 203 HIS A CA 1
ATOM 1571 C C . HIS A 1 203 ? 4.172 -29.688 -16.312 1 66.56 203 HIS A C 1
ATOM 1573 O O . HIS A 1 203 ? 3.785 -29.094 -17.328 1 66.56 203 HIS A O 1
ATOM 1579 N N . SER A 1 204 ? 4.312 -29.219 -15.188 1 65.31 204 SER A N 1
ATOM 1580 C CA . SER A 1 204 ? 4.027 -27.797 -15.062 1 65.31 204 SER A CA 1
ATOM 1581 C C . SER A 1 204 ? 5.039 -26.953 -15.844 1 65.31 204 SER A C 1
ATOM 1583 O O . SER A 1 204 ? 4.727 -25.859 -16.297 1 65.31 204 SER A O 1
ATOM 1585 N N . GLY A 1 205 ? 6.223 -27.484 -15.977 1 65.5 205 GLY A N 1
ATOM 1586 C CA . GLY A 1 205 ? 7.27 -26.797 -16.719 1 65.5 205 GLY A CA 1
ATOM 1587 C C . GLY A 1 205 ? 7.109 -26.891 -18.219 1 65.5 205 GLY A C 1
ATOM 1588 O O . GLY A 1 205 ? 7.754 -26.156 -18.969 1 65.5 205 GLY A O 1
ATOM 1589 N N . LEU A 1 206 ? 6.238 -27.844 -18.656 1 65.81 206 LEU A N 1
ATOM 1590 C CA . LEU A 1 206 ? 6.062 -28.078 -20.078 1 65.81 206 LEU A CA 1
ATOM 1591 C C . LEU A 1 206 ? 5.023 -27.125 -20.656 1 65.81 206 LEU A C 1
ATOM 1593 O O . LEU A 1 206 ? 4.961 -26.922 -21.875 1 65.81 206 LEU A O 1
ATOM 1597 N N . ALA A 1 207 ? 4.109 -26.594 -19.766 1 55.47 207 ALA A N 1
ATOM 1598 C CA . ALA A 1 207 ? 3.035 -25.734 -20.281 1 55.47 207 ALA A CA 1
ATOM 1599 C C . ALA A 1 207 ? 3.318 -24.266 -19.984 1 55.47 207 ALA A C 1
ATOM 1601 O O . ALA A 1 207 ? 3.406 -23.859 -18.828 1 55.47 207 ALA A O 1
ATOM 1602 N N . PRO A 1 208 ? 3.918 -23.578 -21.031 1 50.34 208 PRO A N 1
ATOM 1603 C CA . PRO A 1 208 ? 4.074 -22.141 -20.75 1 50.34 208 PRO A CA 1
ATOM 1604 C C . PRO A 1 208 ? 2.768 -21.484 -20.312 1 50.34 208 PRO A C 1
ATOM 1606 O O . PRO A 1 208 ? 1.688 -21.891 -20.75 1 50.34 208 PRO A O 1
ATOM 1609 N N . ASN A 1 209 ? 2.525 -21.109 -19.031 1 43.81 209 ASN A N 1
ATOM 1610 C CA . ASN A 1 209 ? 1.339 -20.359 -18.656 1 43.81 209 ASN A CA 1
ATOM 1611 C C . ASN A 1 209 ? 1.148 -19.125 -19.531 1 43.81 209 ASN A C 1
ATOM 1613 O O . ASN A 1 209 ? 1.921 -18.156 -19.438 1 43.81 209 ASN A O 1
ATOM 1617 N N . GLY A 1 210 ? 0.378 -19.156 -20.609 1 42.34 210 GLY A N 1
ATOM 1618 C CA . GLY A 1 210 ? 0.043 -18.062 -21.5 1 42.34 210 GLY A CA 1
ATOM 1619 C C . GLY A 1 210 ? 1.254 -17.266 -21.953 1 42.34 210 GLY A C 1
ATOM 1620 O O . GLY A 1 210 ? 1.554 -17.203 -23.141 1 42.34 210 GLY A O 1
ATOM 1621 N N . ALA A 1 211 ? 1.737 -16.172 -21.219 1 39.44 211 ALA A N 1
ATOM 1622 C CA . ALA A 1 211 ? 2.814 -15.305 -21.672 1 39.44 211 ALA A CA 1
ATOM 1623 C C . ALA A 1 211 ? 4.172 -15.984 -21.531 1 39.44 211 ALA A C 1
ATOM 1625 O O . ALA A 1 211 ? 5.18 -15.328 -21.281 1 39.44 211 ALA A O 1
ATOM 1626 N N . ASN A 1 212 ? 4.367 -17.219 -21.938 1 40.97 212 ASN A N 1
ATOM 1627 C CA . ASN A 1 212 ? 5.652 -17.891 -22.109 1 40.97 212 ASN A CA 1
ATOM 1628 C C . ASN A 1 212 ? 6.332 -18.156 -20.766 1 40.97 212 ASN A C 1
ATOM 1630 O O . ASN A 1 212 ? 7.543 -18.391 -20.719 1 40.97 212 ASN A O 1
ATOM 1634 N N . ALA A 1 213 ? 5.875 -17.766 -19.594 1 47.09 213 ALA A N 1
ATOM 1635 C CA . ALA A 1 213 ? 6.797 -17.828 -18.453 1 47.09 213 ALA A CA 1
ATOM 1636 C C . ALA A 1 213 ? 6.48 -19.016 -17.547 1 47.09 213 ALA A C 1
ATOM 1638 O O . ALA A 1 213 ? 5.309 -19.297 -17.297 1 47.09 213 ALA A O 1
ATOM 1639 N N . TYR A 1 214 ? 7.305 -20.016 -17.656 1 57.41 214 TYR A N 1
ATOM 1640 C CA . TYR A 1 214 ? 7.348 -21.062 -16.641 1 57.41 214 TYR A CA 1
ATOM 1641 C C . TYR A 1 214 ? 7.383 -20.469 -15.242 1 57.41 214 TYR A C 1
ATOM 1643 O O . TYR A 1 214 ? 8.102 -19.5 -14.992 1 57.41 214 TYR A O 1
ATOM 1651 N N . ALA A 1 215 ? 6.219 -20.641 -14.414 1 67.25 215 ALA A N 1
ATOM 1652 C CA . ALA A 1 215 ? 5.973 -19.875 -13.188 1 67.25 215 ALA A CA 1
ATOM 1653 C C . ALA A 1 215 ? 6.934 -20.297 -12.078 1 67.25 215 ALA A C 1
ATOM 1655 O O . ALA A 1 215 ? 7.012 -21.484 -11.734 1 67.25 215 ALA A O 1
ATOM 1656 N N . ASP A 1 216 ? 7.918 -19.375 -11.75 1 81.19 216 ASP A N 1
ATOM 1657 C CA . ASP A 1 216 ? 8.719 -19.562 -10.539 1 81.19 216 ASP A CA 1
ATOM 1658 C C . ASP A 1 216 ? 7.832 -19.641 -9.297 1 81.19 216 ASP A C 1
ATOM 1660 O O . ASP A 1 216 ? 6.652 -19.281 -9.352 1 81.19 216 ASP A O 1
ATOM 1664 N N . LEU A 1 217 ? 8.445 -20.234 -8.328 1 84.38 217 LEU A N 1
ATOM 1665 C CA . LEU A 1 217 ? 7.727 -20.297 -7.059 1 84.38 217 LEU A CA 1
ATOM 1666 C C . LEU A 1 217 ? 7.355 -18.906 -6.57 1 84.38 217 LEU A C 1
ATOM 1668 O O . LEU A 1 217 ? 8.219 -18.031 -6.461 1 84.38 217 LEU A O 1
ATOM 1672 N N . SER A 1 218 ? 6.098 -18.703 -6.371 1 83.75 218 SER A N 1
ATOM 1673 C CA . SER A 1 218 ? 5.641 -17.406 -5.887 1 83.75 218 SER A CA 1
ATOM 1674 C C . SER A 1 218 ? 5.918 -17.234 -4.398 1 83.75 218 SER A C 1
ATOM 1676 O O . SER A 1 218 ? 5.559 -18.109 -3.596 1 83.75 218 SER A O 1
ATOM 1678 N N . PRO A 1 219 ? 6.523 -16.141 -4.02 1 90.81 219 PRO A N 1
ATOM 1679 C CA . PRO A 1 219 ? 6.73 -15.883 -2.592 1 90.81 219 PRO A CA 1
ATOM 1680 C C . PRO A 1 219 ? 5.453 -15.438 -1.883 1 90.81 219 PRO A C 1
ATOM 1682 O O . PRO A 1 219 ? 4.473 -15.07 -2.537 1 90.81 219 PRO A O 1
ATOM 1685 N N . GLU A 1 220 ? 5.465 -15.664 -0.595 1 87.81 220 GLU A N 1
ATOM 1686 C CA . GLU A 1 220 ? 4.418 -15.062 0.225 1 87.81 220 GLU A CA 1
ATOM 1687 C C . GLU A 1 220 ? 4.723 -13.594 0.521 1 87.81 220 GLU A C 1
ATOM 1689 O O . GLU A 1 220 ? 5.793 -13.273 1.045 1 87.81 220 GLU A O 1
ATOM 1694 N N . CYS A 1 221 ? 3.879 -12.719 0.067 1 91.06 221 CYS A N 1
ATOM 1695 C CA . CYS A 1 221 ? 4.066 -11.281 0.241 1 91.06 221 CYS A CA 1
ATOM 1696 C C . CYS A 1 221 ? 2.766 -10.609 0.677 1 91.06 221 CYS A C 1
ATOM 1698 O O . CYS A 1 221 ? 1.773 -10.641 -0.053 1 91.06 221 CYS A O 1
ATOM 1700 N N . SER A 1 222 ? 2.787 -9.945 1.844 1 90.31 222 SER A N 1
ATOM 1701 C CA . SER A 1 222 ? 1.576 -9.359 2.408 1 90.31 222 SER A CA 1
ATOM 1702 C C . SER A 1 222 ? 1.326 -7.965 1.851 1 90.31 222 SER A C 1
ATOM 1704 O O . SER A 1 222 ? 0.255 -7.387 2.057 1 90.31 222 SER A O 1
ATOM 1706 N N . THR A 1 223 ? 2.309 -7.414 1.193 1 89.44 223 THR A N 1
ATOM 1707 C CA . THR A 1 223 ? 2.189 -6.094 0.589 1 89.44 223 THR A CA 1
ATOM 1708 C C . THR A 1 223 ? 2.408 -6.168 -0.92 1 89.44 223 THR A C 1
ATOM 1710 O O . THR A 1 223 ? 2.543 -7.258 -1.48 1 89.44 223 THR A O 1
ATOM 1713 N N . ALA A 1 224 ? 2.309 -4.969 -1.567 1 88.12 224 ALA A N 1
ATOM 1714 C CA . ALA A 1 224 ? 2.484 -4.949 -3.018 1 88.12 224 ALA A CA 1
ATOM 1715 C C . ALA A 1 224 ? 3.963 -4.914 -3.391 1 88.12 224 ALA A C 1
ATOM 1717 O O . ALA A 1 224 ? 4.324 -5.16 -4.543 1 88.12 224 ALA A O 1
ATOM 1718 N N . GLU A 1 225 ? 4.773 -4.609 -2.379 1 90.62 225 GLU A N 1
ATOM 1719 C CA . GLU A 1 225 ? 6.211 -4.508 -2.602 1 90.62 225 GLU A CA 1
ATOM 1720 C C . GLU A 1 225 ? 6.988 -5.32 -1.568 1 90.62 225 GLU A C 1
ATOM 1722 O O . GLU A 1 225 ? 6.969 -5 -0.378 1 90.62 225 GLU A O 1
ATOM 1727 N N . CYS A 1 226 ? 7.668 -6.422 -1.994 1 94.5 226 CYS A N 1
ATOM 1728 C CA . CYS A 1 226 ? 8.516 -7.223 -1.121 1 94.5 226 CYS A CA 1
ATOM 1729 C C . CYS A 1 226 ? 9.898 -7.41 -1.731 1 94.5 226 CYS A C 1
ATOM 1731 O O . CYS A 1 226 ? 10.047 -7.422 -2.955 1 94.5 226 CYS A O 1
ATOM 1733 N N . SER A 1 227 ? 10.914 -7.387 -0.881 1 94.38 227 SER A N 1
ATOM 1734 C CA . SER A 1 227 ? 12.281 -7.672 -1.287 1 94.38 227 SER A CA 1
ATOM 1735 C C . SER A 1 227 ? 12.875 -8.812 -0.471 1 94.38 227 SER A C 1
ATOM 1737 O O . SER A 1 227 ? 12.578 -8.961 0.716 1 94.38 227 SER A O 1
ATOM 1739 N N . PHE A 1 228 ? 13.672 -9.641 -1.125 1 95.38 228 PHE A N 1
ATOM 1740 C CA . PHE A 1 228 ? 14.359 -10.766 -0.493 1 95.38 228 PHE A CA 1
ATOM 1741 C C . PHE A 1 228 ? 15.859 -10.68 -0.724 1 95.38 228 PHE A C 1
ATOM 1743 O O . PHE A 1 228 ? 16.312 -10.172 -1.751 1 95.38 228 PHE A O 1
ATOM 1750 N N . PRO A 1 229 ? 16.703 -11.008 0.305 1 94.75 229 PRO A N 1
ATOM 1751 C CA . PRO A 1 229 ? 18.141 -11.117 0.014 1 94.75 229 PRO A CA 1
ATOM 1752 C C . PRO A 1 229 ? 18.438 -12.203 -1.018 1 94.75 229 PRO A C 1
ATOM 1754 O O . PRO A 1 229 ? 17.703 -13.172 -1.141 1 94.75 229 PRO A O 1
ATOM 1757 N N . SER A 1 230 ? 19.469 -11.961 -1.787 1 95.31 230 SER A N 1
ATOM 1758 C CA . SER A 1 230 ? 19.906 -13.023 -2.688 1 95.31 230 SER A CA 1
ATOM 1759 C C . SER A 1 230 ? 20.219 -14.305 -1.922 1 95.31 230 SER A C 1
ATOM 1761 O O . SER A 1 230 ? 20.828 -14.258 -0.848 1 95.31 230 SER A O 1
ATOM 1763 N N . PHE A 1 231 ? 19.719 -15.383 -2.371 1 94.31 231 PHE A N 1
ATOM 1764 C CA . PHE A 1 231 ? 19.922 -16.641 -1.658 1 94.31 231 PHE A CA 1
ATOM 1765 C C . PHE A 1 231 ? 20.219 -17.766 -2.635 1 94.31 231 PHE A C 1
ATOM 1767 O O . PHE A 1 231 ? 19.844 -17.703 -3.809 1 94.31 231 PHE A O 1
ATOM 1774 N N . ALA A 1 232 ? 20.906 -18.781 -2.109 1 94.75 232 ALA A N 1
ATOM 1775 C CA . ALA A 1 232 ? 21.219 -19.984 -2.891 1 94.75 232 ALA A CA 1
ATOM 1776 C C . ALA A 1 232 ? 20.312 -21.141 -2.494 1 94.75 232 ALA A C 1
ATOM 1778 O O . ALA A 1 232 ? 19.891 -21.25 -1.34 1 94.75 232 ALA A O 1
ATOM 1779 N N . THR A 1 233 ? 19.969 -21.891 -3.41 1 93.56 233 THR A N 1
ATOM 1780 C CA . THR A 1 233 ? 19.125 -23.047 -3.162 1 93.56 233 THR A CA 1
ATOM 1781 C C . THR A 1 233 ? 19.516 -24.203 -4.062 1 93.56 233 THR A C 1
ATOM 1783 O O . THR A 1 233 ? 20.078 -24 -5.141 1 93.56 233 THR A O 1
ATOM 1786 N N . LEU A 1 234 ? 19.312 -25.375 -3.504 1 92.38 234 LEU A N 1
ATOM 1787 C CA . LEU A 1 234 ? 19.406 -26.562 -4.355 1 92.38 234 LEU A CA 1
ATOM 1788 C C . LEU A 1 234 ? 18.344 -26.531 -5.441 1 92.38 234 LEU A C 1
ATOM 1790 O O . LEU A 1 234 ? 17.188 -26.172 -5.18 1 92.38 234 LEU A O 1
ATOM 1794 N N . GLY A 1 235 ? 18.75 -26.781 -6.656 1 92.56 235 GLY A N 1
ATOM 1795 C CA . GLY A 1 235 ? 17.828 -26.812 -7.777 1 92.56 235 GLY A CA 1
ATOM 1796 C C . GLY A 1 235 ? 18.266 -27.766 -8.875 1 92.56 235 GLY A C 1
ATOM 1797 O O . GLY A 1 235 ? 19.172 -28.578 -8.68 1 92.56 235 GLY A O 1
ATOM 1798 N N . ILE A 1 236 ? 17.438 -27.812 -9.875 1 93.88 236 ILE A N 1
ATOM 1799 C CA . ILE A 1 236 ? 17.719 -28.609 -11.062 1 93.88 236 ILE A CA 1
ATOM 1800 C C . ILE A 1 236 ? 18.031 -27.688 -12.242 1 93.88 236 ILE A C 1
ATOM 1802 O O . ILE A 1 236 ? 17.328 -26.688 -12.453 1 93.88 236 ILE A O 1
ATOM 1806 N N . CYS A 1 237 ? 19.109 -27.938 -12.906 1 95.69 237 CYS A N 1
ATOM 1807 C CA . CYS A 1 237 ? 19.516 -27.172 -14.078 1 95.69 237 CYS A CA 1
ATOM 1808 C C . CYS A 1 237 ? 19.375 -28 -15.352 1 95.69 237 CYS A C 1
ATOM 1810 O O . CYS A 1 237 ? 19.406 -29.234 -15.297 1 95.69 237 CYS A O 1
ATOM 1812 N N . ALA A 1 238 ? 19.141 -27.312 -16.422 1 94.94 238 ALA A N 1
ATOM 1813 C CA . ALA A 1 238 ? 18.984 -27.984 -17.703 1 94.94 238 ALA A CA 1
ATOM 1814 C C . ALA A 1 238 ? 20.141 -27.641 -18.641 1 94.94 238 ALA A C 1
ATOM 1816 O O . ALA A 1 238 ? 20.594 -26.5 -18.688 1 94.94 238 ALA A O 1
ATOM 1817 N N . LYS A 1 239 ? 20.688 -28.641 -19.25 1 94.81 239 LYS A N 1
ATOM 1818 C CA . LYS A 1 239 ? 21.641 -28.5 -20.344 1 94.81 239 LYS A CA 1
ATOM 1819 C C . LYS A 1 239 ? 21.125 -29.172 -21.609 1 94.81 239 LYS A C 1
ATOM 1821 O O . LYS A 1 239 ? 20.531 -30.25 -21.547 1 94.81 239 LYS A O 1
ATOM 1826 N N . VAL A 1 240 ? 21.25 -28.391 -22.672 1 95.06 240 VAL A N 1
ATOM 1827 C CA . VAL A 1 240 ? 20.766 -28.922 -23.938 1 95.06 240 VAL A CA 1
ATOM 1828 C C . VAL A 1 240 ? 21.875 -28.875 -24.984 1 95.06 240 VAL A C 1
ATOM 1830 O O . VAL A 1 240 ? 22.734 -27.984 -24.953 1 95.06 240 VAL A O 1
ATOM 1833 N N . ALA A 1 241 ? 21.969 -29.906 -25.812 1 94.56 241 ALA A N 1
ATOM 1834 C CA . ALA A 1 241 ? 22.906 -29.953 -26.922 1 94.56 241 ALA A CA 1
ATOM 1835 C C . ALA A 1 241 ? 22.219 -30.453 -28.188 1 94.56 241 ALA A C 1
ATOM 1837 O O . ALA A 1 241 ? 21.359 -31.344 -28.125 1 94.56 241 ALA A O 1
ATOM 1838 N N . ASN A 1 242 ? 22.578 -29.844 -29.297 1 92.81 242 ASN A N 1
ATOM 1839 C CA . ASN A 1 242 ? 22.062 -30.312 -30.578 1 92.81 242 ASN A CA 1
ATOM 1840 C C . ASN A 1 242 ? 22.656 -31.656 -30.969 1 92.81 242 ASN A C 1
ATOM 1842 O O . ASN A 1 242 ? 23.859 -31.781 -31.141 1 92.81 242 ASN A O 1
ATOM 1846 N N . ALA A 1 243 ? 21.797 -32.688 -31.062 1 91.31 243 ALA A N 1
ATOM 1847 C CA . ALA A 1 243 ? 22.266 -34.062 -31.328 1 91.31 243 ALA A CA 1
ATOM 1848 C C . ALA A 1 243 ? 21.812 -34.531 -32.719 1 91.31 243 ALA A C 1
ATOM 1850 O O . ALA A 1 243 ? 21.719 -35.719 -32.969 1 91.31 243 ALA A O 1
ATOM 1851 N N . THR A 1 244 ? 21.531 -33.562 -33.594 1 88.31 244 THR A N 1
ATOM 1852 C CA . THR A 1 244 ? 21.016 -33.938 -34.906 1 88.31 244 THR A CA 1
ATOM 1853 C C . THR A 1 244 ? 22.047 -34.719 -35.719 1 88.31 244 THR A C 1
ATOM 1855 O O . THR A 1 244 ? 21.688 -35.594 -36.5 1 88.31 244 THR A O 1
ATOM 1858 N N . SER A 1 245 ? 23.266 -34.406 -35.531 1 89 245 SER A N 1
ATOM 1859 C CA . SER A 1 245 ? 24.344 -35.031 -36.312 1 89 245 SER A CA 1
ATOM 1860 C C . SER A 1 245 ? 24.484 -36.5 -35.938 1 89 245 SER A C 1
ATOM 1862 O O . SER A 1 245 ? 25.078 -37.281 -36.688 1 89 245 SER A O 1
ATOM 1864 N N . LEU A 1 246 ? 23.906 -36.938 -34.812 1 86.19 246 LEU A N 1
ATOM 1865 C CA . LEU A 1 246 ? 24 -38.312 -34.375 1 86.19 246 LEU A CA 1
ATOM 1866 C C . LEU A 1 246 ? 23 -39.219 -35.094 1 86.19 246 LEU A C 1
ATOM 1868 O O . LEU A 1 246 ? 23.094 -40.438 -35.031 1 86.19 246 LEU A O 1
ATOM 1872 N N . LEU A 1 247 ? 22.031 -38.625 -35.812 1 83.62 247 LEU A N 1
ATOM 1873 C CA . LEU A 1 247 ? 20.922 -39.406 -36.344 1 83.62 247 LEU A CA 1
ATOM 1874 C C . LEU A 1 247 ? 21.328 -40.031 -37.688 1 83.62 247 LEU A C 1
ATOM 1876 O O . LEU A 1 247 ? 22.016 -39.438 -38.5 1 83.62 247 LEU A O 1
ATOM 1880 N N . ASN A 1 248 ? 21.016 -41.312 -37.75 1 80.5 248 ASN A N 1
ATOM 1881 C CA . ASN A 1 248 ? 21.047 -42.031 -39.031 1 80.5 248 ASN A CA 1
ATOM 1882 C C . ASN A 1 248 ? 19.641 -42.312 -39.531 1 80.5 248 ASN A C 1
ATOM 1884 O O . ASN A 1 248 ? 18.859 -42.969 -38.875 1 80.5 248 ASN A O 1
ATOM 1888 N N . ILE A 1 249 ? 19.328 -41.719 -40.688 1 78 249 ILE A N 1
ATOM 1889 C CA . ILE A 1 249 ? 17.969 -41.844 -41.219 1 78 249 ILE A CA 1
ATOM 1890 C C . ILE A 1 249 ? 17.969 -42.688 -42.5 1 78 249 ILE A C 1
ATOM 1892 O O . ILE A 1 249 ? 18.719 -42.406 -43.438 1 78 249 ILE A O 1
ATOM 1896 N N . THR A 1 250 ? 17.25 -43.75 -42.438 1 74.06 250 THR A N 1
ATOM 1897 C CA . THR A 1 250 ? 17.078 -44.594 -43.625 1 74.06 250 THR A CA 1
ATOM 1898 C C . THR A 1 250 ? 15.609 -44.75 -43.969 1 74.06 250 THR A C 1
ATOM 1900 O O . THR A 1 250 ? 14.758 -44.812 -43.094 1 74.06 250 THR A O 1
ATOM 1903 N N . VAL A 1 251 ? 15.359 -44.75 -45.281 1 68.25 251 VAL A N 1
ATOM 1904 C CA . VAL A 1 251 ? 13.992 -44.938 -45.75 1 68.25 251 VAL A CA 1
ATOM 1905 C C . VAL A 1 251 ? 13.656 -46.406 -45.781 1 68.25 251 VAL A C 1
ATOM 1907 O O . VAL A 1 251 ? 14.453 -47.219 -46.25 1 68.25 251 VAL A O 1
ATOM 1910 N N . LEU A 1 252 ? 12.609 -46.812 -44.938 1 61.09 252 LEU A N 1
ATOM 1911 C CA . LEU A 1 252 ? 12.148 -48.188 -45 1 61.09 252 LEU A CA 1
ATOM 1912 C C . LEU A 1 252 ? 11.18 -48.406 -46.156 1 61.09 252 LEU A C 1
ATOM 1914 O O . LEU A 1 252 ? 10.07 -47.844 -46.156 1 61.09 252 LEU A O 1
ATOM 1918 N N . PRO A 1 253 ? 11.656 -49.094 -47.156 1 54.88 253 PRO A N 1
ATOM 1919 C CA . PRO A 1 253 ? 10.766 -49.375 -48.281 1 54.88 253 PRO A CA 1
ATOM 1920 C C . PRO A 1 253 ? 9.602 -50.281 -47.906 1 54.88 253 PRO A C 1
ATOM 1922 O O . PRO A 1 253 ? 9.758 -51.156 -47.062 1 54.88 253 PRO A O 1
ATOM 1925 N N . ASN A 1 254 ? 8.297 -50.188 -48.469 1 49.06 254 ASN A N 1
ATOM 1926 C CA . ASN A 1 254 ? 7.125 -51.062 -48.406 1 49.06 254 ASN A CA 1
ATOM 1927 C C . ASN A 1 254 ? 6.602 -51.188 -47 1 49.06 254 ASN A C 1
ATOM 1929 O O . ASN A 1 254 ? 6.027 -52.188 -46.625 1 49.06 254 ASN A O 1
ATOM 1933 N N . ALA A 1 255 ? 6.984 -50.438 -46.156 1 46.75 255 ALA A N 1
ATOM 1934 C CA . ALA A 1 255 ? 6.414 -50.594 -44.812 1 46.75 255 ALA A CA 1
ATOM 1935 C C . ALA A 1 255 ? 4.906 -50.375 -44.844 1 46.75 255 ALA A C 1
ATOM 1937 O O . ALA A 1 255 ? 4.453 -49.25 -45.094 1 46.75 255 ALA A O 1
ATOM 1938 N N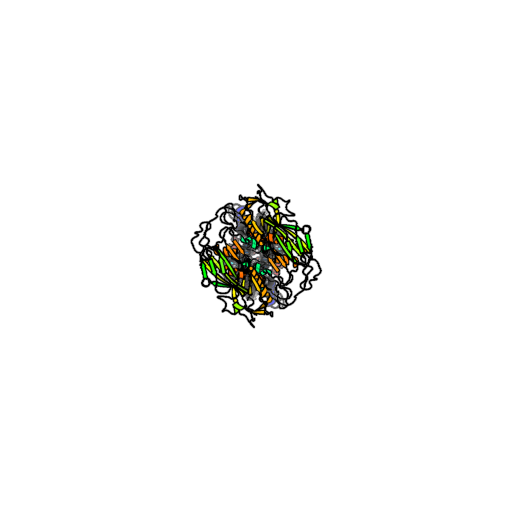 . GLY A 1 256 ? 4.117 -51.281 -45.562 1 40.59 256 GLY A N 1
ATOM 1939 C CA . GLY A 1 256 ? 2.668 -51.344 -45.656 1 40.59 256 GLY A CA 1
ATOM 1940 C C . GLY A 1 256 ? 1.974 -51.031 -44.344 1 40.59 256 GLY A C 1
ATOM 1941 O O . GLY A 1 256 ? 1.693 -51.906 -43.531 1 40.59 256 GLY A O 1
ATOM 1942 N N . PHE A 1 257 ? 2.273 -50 -43.719 1 38.66 257 PHE A N 1
ATOM 1943 C CA . PHE A 1 257 ? 1.347 -49.75 -42.625 1 38.66 257 PHE A CA 1
ATOM 1944 C C . PHE A 1 257 ? -0.072 -49.562 -43.156 1 38.66 257 PHE A C 1
ATOM 1946 O O . PHE A 1 257 ? -0.306 -48.719 -44 1 38.66 257 PHE A O 1
ATOM 1953 N N . ASN A 1 258 ? -0.744 -50.688 -43.438 1 33.19 258 ASN A N 1
ATOM 1954 C CA . ASN A 1 258 ? -2.176 -50.594 -43.719 1 33.19 258 ASN A CA 1
ATOM 1955 C C . ASN A 1 258 ? -2.879 -49.719 -42.656 1 33.19 258 ASN A C 1
ATOM 1957 O O . ASN A 1 258 ? -2.719 -49.938 -41.469 1 33.19 258 ASN A O 1
ATOM 1961 N N . ASP A 1 259 ? -3.109 -48.531 -42.938 1 35.41 259 ASP A N 1
ATOM 1962 C CA . ASP A 1 259 ? -3.996 -47.656 -42.219 1 35.41 259 ASP A CA 1
ATOM 1963 C C . ASP A 1 259 ? -5.344 -48.312 -41.938 1 35.41 259 ASP A C 1
ATOM 1965 O O . ASP A 1 259 ? -6.285 -48.156 -42.719 1 35.41 259 ASP A O 1
ATOM 1969 N N . SER A 1 260 ? -5.477 -49.594 -41.875 1 31.06 260 SER A N 1
ATOM 1970 C CA . SER A 1 260 ? -6.875 -49.969 -41.688 1 31.06 260 SER A CA 1
ATOM 1971 C C . SER A 1 260 ? -7.469 -49.25 -40.5 1 31.06 260 SER A C 1
ATOM 1973 O O . SER A 1 260 ? -8.648 -49.406 -40.156 1 31.06 260 SER A O 1
ATOM 1975 N N . SER A 1 261 ? -6.824 -49.094 -39.5 1 31.5 261 SER A N 1
ATOM 1976 C CA . SER A 1 261 ? -7.66 -48.781 -38.344 1 31.5 261 SER A CA 1
ATOM 1977 C C . SER A 1 261 ? -8.398 -47.469 -38.531 1 31.5 261 SER A C 1
ATOM 1979 O O . SER A 1 261 ? -7.863 -46.531 -39.125 1 31.5 261 SER A O 1
ATOM 1981 N N . GLY A 1 262 ? -9.836 -47.5 -38.5 1 27.09 262 GLY A N 1
ATOM 1982 C CA . GLY A 1 262 ? -11.016 -46.656 -38.656 1 27.09 262 GLY A CA 1
ATOM 1983 C C . GLY A 1 262 ? -10.836 -45.281 -38.062 1 27.09 262 GLY A C 1
ATOM 1984 O O . GLY A 1 262 ? -10.953 -45.094 -36.844 1 27.09 262 GLY A O 1
ATOM 1985 N N . TRP A 1 263 ? -10.023 -44.344 -38.281 1 28.03 263 TRP A N 1
ATOM 1986 C CA . TRP A 1 263 ? -10.633 -43.031 -37.938 1 28.03 263 TRP A CA 1
ATOM 1987 C C . TRP A 1 263 ? -12.055 -42.969 -38.5 1 28.03 263 TRP A C 1
ATOM 1989 O O . TRP A 1 263 ? -12.43 -43.719 -39.375 1 28.03 263 TRP A O 1
ATOM 1999 N N . GLY A 1 264 ? -13.047 -42.188 -37.938 1 27.75 264 GLY A N 1
ATOM 2000 C CA . GLY A 1 264 ? -14.258 -42 -38.75 1 27.75 264 GLY A CA 1
ATOM 2001 C C . GLY A 1 264 ? -14.016 -42.156 -40.219 1 27.75 264 GLY A C 1
ATOM 2002 O O . GLY A 1 264 ? -12.891 -42.406 -40.656 1 27.75 264 GLY A O 1
ATOM 2003 N N . ASP A 1 265 ? -15.039 -41.656 -41.031 1 28.22 265 ASP A N 1
ATOM 2004 C CA . ASP A 1 265 ? -15.391 -41.906 -42.406 1 28.22 265 ASP A CA 1
ATOM 2005 C C . ASP A 1 265 ? -14.18 -41.75 -43.312 1 28.22 265 ASP A C 1
ATOM 2007 O O . ASP A 1 265 ? -13.898 -42.625 -44.156 1 28.22 265 ASP A O 1
ATOM 2011 N N . GLU A 1 266 ? -14.062 -40.406 -43.844 1 29.33 266 GLU A N 1
ATOM 2012 C CA . GLU A 1 266 ? -13.82 -40.156 -45.281 1 29.33 266 GLU A CA 1
ATOM 2013 C C . GLU A 1 266 ? -12.414 -40.594 -45.688 1 29.33 266 GLU A C 1
ATOM 2015 O O . GLU A 1 266 ? -12.234 -41.219 -46.719 1 29.33 266 GLU A O 1
ATOM 2020 N N . ALA A 1 267 ? -11.297 -39.75 -45.406 1 30.28 267 ALA A N 1
ATOM 2021 C CA . ALA A 1 267 ? -10.258 -39.812 -46.438 1 30.28 267 ALA A CA 1
ATOM 2022 C C . ALA A 1 267 ? -9.391 -41.062 -46.281 1 30.28 267 ALA A C 1
ATOM 2024 O O . ALA A 1 267 ? -8.781 -41.281 -45.25 1 30.28 267 ALA A O 1
ATOM 2025 N N . THR A 1 268 ? -9.766 -42.281 -46.625 1 34.25 268 THR A N 1
ATOM 2026 C CA . THR A 1 268 ? -8.961 -43.344 -47.219 1 34.25 268 THR A CA 1
ATOM 2027 C C . THR A 1 268 ? -7.719 -42.75 -47.875 1 34.25 268 THR A C 1
ATOM 2029 O O . THR A 1 268 ? -7.754 -42.406 -49.062 1 34.25 268 THR A O 1
ATOM 2032 N N . ILE A 1 269 ? -7.168 -41.625 -47.406 1 31.42 269 ILE A N 1
ATOM 2033 C CA . ILE A 1 269 ? -6.039 -41.125 -48.188 1 31.42 269 ILE A CA 1
ATOM 2034 C C . ILE A 1 269 ? -5.016 -42.219 -48.406 1 31.42 269 ILE A C 1
ATOM 2036 O O . ILE A 1 269 ? -4.551 -42.844 -47.438 1 31.42 269 ILE A O 1
ATOM 2040 N N . ASN A 1 270 ? -5.152 -43.062 -49.344 1 35.84 270 ASN A N 1
ATOM 2041 C CA . ASN A 1 270 ? -4.09 -43.812 -50 1 35.84 270 ASN A CA 1
ATOM 2042 C C . ASN A 1 270 ? -2.729 -43.156 -49.812 1 35.84 270 ASN A C 1
ATOM 2044 O O . ASN A 1 270 ? -2.131 -42.656 -50.75 1 35.84 270 ASN A O 1
ATOM 2048 N N . MET A 1 271 ? -2.539 -42.375 -48.75 1 38 271 MET A N 1
ATOM 2049 C CA . MET A 1 271 ? -1.218 -41.781 -48.625 1 38 271 MET A CA 1
ATOM 2050 C C . MET A 1 271 ? -0.156 -42.844 -48.344 1 38 271 MET A C 1
ATOM 2052 O O . MET A 1 271 ? -0.344 -43.688 -47.469 1 38 271 MET A O 1
ATOM 2056 N N . ARG A 1 272 ? 0.53 -43.25 -49.344 1 43.94 272 ARG A N 1
ATOM 2057 C CA . ARG A 1 272 ? 1.779 -44 -49.219 1 43.94 272 ARG A CA 1
ATOM 2058 C C . ARG A 1 272 ? 2.631 -43.438 -48.094 1 43.94 272 ARG A C 1
ATOM 2060 O O . ARG A 1 272 ? 3.156 -42.312 -48.188 1 43.94 272 ARG A O 1
ATOM 2067 N N . MET A 1 273 ? 2.447 -43.844 -46.906 1 47.75 273 MET A N 1
ATOM 2068 C CA . MET A 1 273 ? 3.277 -43.375 -45.781 1 47.75 273 MET A CA 1
ATOM 2069 C C . MET A 1 273 ? 4.672 -43.969 -45.844 1 47.75 273 MET A C 1
ATOM 2071 O O . MET A 1 273 ? 4.82 -45.188 -46.125 1 47.75 273 MET A O 1
ATOM 2075 N N . VAL A 1 274 ? 5.691 -43.188 -46.188 1 53.44 274 VAL A N 1
ATOM 2076 C CA . VAL A 1 274 ? 7.09 -43.594 -46.125 1 53.44 274 VAL A CA 1
ATOM 2077 C C . VAL A 1 274 ? 7.523 -43.719 -44.688 1 53.44 274 VAL A C 1
ATOM 2079 O O . VAL A 1 274 ? 7.227 -42.875 -43.844 1 53.44 274 VAL A O 1
ATOM 2082 N N . ALA A 1 275 ? 7.898 -44.969 -44.25 1 57.56 275 ALA A N 1
ATOM 2083 C CA . ALA A 1 275 ? 8.469 -45.188 -42.938 1 57.56 275 ALA A CA 1
ATOM 2084 C C . ALA A 1 275 ? 9.977 -44.938 -42.938 1 57.56 275 ALA A C 1
ATOM 2086 O O . ALA A 1 275 ? 10.648 -45.188 -43.938 1 57.56 275 ALA A O 1
ATOM 2087 N N . TYR A 1 276 ? 10.367 -44.312 -41.938 1 66.5 276 TYR A N 1
ATOM 2088 C CA . TYR A 1 276 ? 11.789 -44.062 -41.75 1 66.5 276 TYR A CA 1
ATOM 2089 C C . TYR A 1 276 ? 12.336 -44.781 -40.531 1 66.5 276 TYR A C 1
ATOM 2091 O O . TYR A 1 276 ? 11.641 -44.938 -39.531 1 66.5 276 TYR A O 1
ATOM 2099 N N . ASN A 1 277 ? 13.453 -45.312 -40.719 1 66.94 277 ASN A N 1
ATOM 2100 C CA . ASN A 1 277 ? 14.234 -45.812 -39.594 1 66.94 277 ASN A CA 1
ATOM 2101 C C . ASN A 1 277 ? 15.242 -44.75 -39.125 1 66.94 277 ASN A C 1
ATOM 2103 O O . ASN A 1 277 ? 16.172 -44.406 -39.844 1 66.94 277 ASN A O 1
ATOM 2107 N N . VAL A 1 278 ? 14.953 -44.094 -38.062 1 71.88 278 VAL A N 1
ATOM 2108 C CA . VAL A 1 278 ? 15.836 -43.094 -37.469 1 71.88 278 VAL A CA 1
ATOM 2109 C C . VAL A 1 278 ? 16.547 -43.688 -36.25 1 71.88 278 VAL A C 1
ATOM 2111 O O . VAL A 1 278 ? 15.898 -44.094 -35.281 1 71.88 278 VAL A O 1
ATOM 2114 N N . THR A 1 279 ? 17.875 -43.812 -36.344 1 70.19 279 THR A N 1
ATOM 2115 C CA . THR A 1 279 ? 18.625 -44.406 -35.25 1 70.19 279 THR A CA 1
ATOM 2116 C C . THR A 1 279 ? 19.703 -43.438 -34.75 1 70.19 279 THR A C 1
ATOM 2118 O O . THR A 1 279 ? 20.125 -42.531 -35.5 1 70.19 279 THR A O 1
ATOM 2121 N N . ALA A 1 280 ? 19.922 -43.375 -33.562 1 73.12 280 ALA A N 1
ATOM 2122 C CA . ALA A 1 280 ? 21.062 -42.719 -32.938 1 73.12 280 ALA A CA 1
ATOM 2123 C C . ALA A 1 280 ? 22.047 -43.75 -32.375 1 73.12 280 ALA A C 1
ATOM 2125 O O . ALA A 1 280 ? 21.672 -44.875 -32.094 1 73.12 280 ALA A O 1
ATOM 2126 N N . PRO A 1 281 ? 23.438 -43.375 -32.438 1 65.25 281 PRO A N 1
ATOM 2127 C CA . PRO A 1 281 ? 24.406 -44.375 -31.984 1 65.25 281 PRO A CA 1
ATOM 2128 C C . PRO A 1 281 ? 24.094 -44.938 -30.594 1 65.25 281 PRO A C 1
ATOM 2130 O O . PRO A 1 281 ? 23.484 -44.25 -29.766 1 65.25 281 PRO A O 1
ATOM 2133 N N . GLN A 1 282 ? 23.781 -46.094 -30.328 1 49.31 282 GLN A N 1
ATOM 2134 C CA . GLN A 1 282 ? 23.422 -46.75 -29.062 1 49.31 282 GLN A CA 1
ATOM 2135 C C . GLN A 1 282 ? 24.422 -46.375 -27.969 1 49.31 282 GLN A C 1
ATOM 2137 O O . GLN A 1 282 ? 24.125 -46.531 -26.781 1 49.31 282 GLN A O 1
ATOM 2142 N N . PRO A 1 283 ? 25.062 -46.5 -27.188 1 44.53 283 PRO A N 1
ATOM 2143 C CA . PRO A 1 283 ? 24.594 -47.438 -26.172 1 44.53 283 PRO A CA 1
ATOM 2144 C C . PRO A 1 283 ? 23.156 -47.188 -25.75 1 44.53 283 PRO A C 1
ATOM 2146 O O . PRO A 1 283 ? 22.812 -46.094 -25.344 1 44.53 283 PRO A O 1
ATOM 2149 N N . GLY A 1 284 ? 21.906 -47.812 -26.531 1 43.62 284 GLY A N 1
ATOM 2150 C CA . GLY A 1 284 ? 20.531 -48.062 -26.141 1 43.62 284 GLY A CA 1
ATOM 2151 C C . GLY A 1 284 ? 19.531 -47.344 -27.031 1 43.62 284 GLY A C 1
ATOM 2152 O O . GLY A 1 284 ? 18.312 -47.406 -26.797 1 43.62 284 GLY A O 1
ATOM 2153 N N . ALA A 1 285 ? 19.781 -46.188 -27.781 1 47.44 285 ALA A N 1
ATOM 2154 C CA . ALA A 1 285 ? 18.594 -45.438 -28.25 1 47.44 285 ALA A CA 1
ATOM 2155 C C . ALA A 1 285 ? 18.188 -45.906 -29.641 1 47.44 285 ALA A C 1
ATOM 2157 O O . ALA A 1 285 ? 19.016 -45.969 -30.547 1 47.44 285 ALA A O 1
ATOM 2158 N N . TRP A 1 286 ? 17.438 -47 -30.047 1 45.91 286 TRP A N 1
ATOM 2159 C CA . TRP A 1 286 ? 17 -47.25 -31.422 1 45.91 286 TRP A CA 1
ATOM 2160 C C . TRP A 1 286 ? 15.555 -46.781 -31.609 1 45.91 286 TRP A C 1
ATOM 2162 O O . TRP A 1 286 ? 14.711 -46.969 -30.734 1 45.91 286 TRP A O 1
ATOM 2172 N N . ILE A 1 287 ? 15.219 -45.625 -32.344 1 49.69 287 ILE A N 1
ATOM 2173 C CA . ILE A 1 287 ? 13.812 -45.312 -32.5 1 49.69 287 ILE A CA 1
ATOM 2174 C C . ILE A 1 287 ? 13.414 -45.531 -33.969 1 49.69 287 ILE A C 1
ATOM 2176 O O . ILE A 1 287 ? 14.133 -45.125 -34.875 1 49.69 287 ILE A O 1
ATOM 2180 N N . THR A 1 288 ? 12.727 -46.625 -34.344 1 46.12 288 THR A N 1
ATOM 2181 C CA . THR A 1 288 ? 12.062 -46.812 -35.625 1 46.12 288 THR A CA 1
ATOM 2182 C C . THR A 1 288 ? 10.742 -46.062 -35.688 1 46.12 288 THR A C 1
ATOM 2184 O O . THR A 1 288 ? 9.922 -46.156 -34.781 1 46.12 288 THR A O 1
ATOM 2187 N N . THR A 1 289 ? 10.727 -44.906 -36.438 1 51.41 289 THR A N 1
ATOM 2188 C CA . THR A 1 289 ? 9.438 -44.219 -36.531 1 51.41 289 THR A CA 1
ATOM 2189 C C . THR A 1 289 ? 8.727 -44.562 -37.844 1 51.41 289 THR A C 1
ATOM 2191 O O . THR A 1 289 ? 9.328 -44.5 -38.906 1 51.41 289 THR A O 1
ATOM 2194 N N . PRO A 1 290 ? 7.68 -45.344 -37.75 1 46.69 290 PRO A N 1
ATOM 2195 C CA . PRO A 1 290 ? 6.945 -45.594 -39 1 46.69 290 PRO A CA 1
ATOM 2196 C C . PRO A 1 290 ? 6.426 -44.312 -39.625 1 46.69 290 PRO A C 1
ATOM 2198 O O . PRO A 1 290 ? 5.953 -44.344 -40.781 1 46.69 290 PRO A O 1
ATOM 2201 N N . VAL A 1 291 ? 6.328 -43.25 -38.875 1 50.88 291 VAL A N 1
ATOM 2202 C CA . VAL A 1 291 ? 5.535 -42.125 -39.375 1 50.88 291 VAL A CA 1
ATOM 2203 C C . VAL A 1 291 ? 6.414 -40.875 -39.5 1 50.88 291 VAL A C 1
ATOM 2205 O O . VAL A 1 291 ? 7.473 -40.812 -38.875 1 50.88 291 VAL A O 1
ATOM 2208 N N . ALA A 1 292 ? 5.926 -39.875 -40.438 1 54.34 292 ALA A N 1
ATOM 2209 C CA . ALA A 1 292 ? 6.586 -38.625 -40.812 1 54.34 292 ALA A CA 1
ATOM 2210 C C . ALA A 1 292 ? 6.723 -37.688 -39.594 1 54.34 292 ALA A C 1
ATOM 2212 O O . ALA A 1 292 ? 7.633 -36.875 -39.531 1 54.34 292 ALA A O 1
ATOM 2213 N N . TYR A 1 293 ? 5.781 -37.844 -38.594 1 60.5 293 TYR A N 1
ATOM 2214 C CA . TYR A 1 293 ? 5.887 -36.938 -37.469 1 60.5 293 TYR A CA 1
ATOM 2215 C C . TYR A 1 293 ? 6.117 -37.719 -36.156 1 60.5 293 TYR A C 1
ATOM 2217 O O . TYR A 1 293 ? 5.359 -38.625 -35.844 1 60.5 293 TYR A O 1
ATOM 2225 N N . THR A 1 294 ? 7.215 -37.469 -35.625 1 63.5 294 THR A N 1
ATOM 2226 C CA . THR A 1 294 ? 7.52 -38.156 -34.375 1 63.5 294 THR A CA 1
ATOM 2227 C C . THR A 1 294 ? 8.062 -37.188 -33.344 1 63.5 294 THR A C 1
ATOM 2229 O O . THR A 1 294 ? 8.656 -36.188 -33.688 1 63.5 294 THR A O 1
ATOM 2232 N N . MET A 1 295 ? 7.672 -37.312 -32.156 1 69.44 295 MET A N 1
ATOM 2233 C CA . MET A 1 295 ? 8.25 -36.688 -30.969 1 69.44 295 MET A CA 1
ATOM 2234 C C . MET A 1 295 ? 8.586 -37.75 -29.922 1 69.44 295 MET A C 1
ATOM 2236 O O . MET A 1 295 ? 7.715 -38.125 -29.141 1 69.44 295 MET A O 1
ATOM 2240 N N . ASN A 1 296 ? 9.844 -38.156 -30.016 1 70.81 296 ASN A N 1
ATOM 2241 C CA . ASN A 1 296 ? 10.266 -39.188 -29.094 1 70.81 296 ASN A CA 1
ATOM 2242 C C . ASN A 1 296 ? 11.344 -38.719 -28.125 1 70.81 296 ASN A C 1
ATOM 2244 O O . ASN A 1 296 ? 12.336 -38.125 -28.547 1 70.81 296 ASN A O 1
ATOM 2248 N N . LEU A 1 297 ? 11.031 -38.812 -26.922 1 75.5 297 LEU A N 1
ATOM 2249 C CA . LEU A 1 297 ? 12.008 -38.531 -25.875 1 75.5 297 LEU A CA 1
ATOM 2250 C C . LEU A 1 297 ? 12.43 -39.812 -25.172 1 75.5 297 LEU A C 1
ATOM 2252 O O . LEU A 1 297 ? 11.633 -40.406 -24.453 1 75.5 297 LEU A O 1
ATOM 2256 N N . LEU A 1 298 ? 13.656 -40.156 -25.375 1 75.12 298 LEU A N 1
ATOM 2257 C CA . LEU A 1 298 ? 14.203 -41.375 -24.828 1 75.12 298 LEU A CA 1
ATOM 2258 C C . LEU A 1 298 ? 15.203 -41.094 -23.703 1 75.12 298 LEU A C 1
ATOM 2260 O O . LEU A 1 298 ? 15.984 -40.156 -23.797 1 75.12 298 LEU A O 1
ATOM 2264 N N . THR A 1 299 ? 15.102 -41.906 -22.703 1 76 299 THR A N 1
ATOM 2265 C CA . THR A 1 299 ? 16.078 -41.781 -21.641 1 76 299 THR A CA 1
ATOM 2266 C C . THR A 1 299 ? 17.406 -42.438 -22.047 1 76 299 THR A C 1
ATOM 2268 O O . THR A 1 299 ? 17.406 -43.562 -22.594 1 76 299 THR A O 1
ATOM 2271 N N . LEU A 1 300 ? 18.484 -41.75 -21.781 1 75.44 300 LEU A N 1
ATOM 2272 C CA . LEU A 1 300 ? 19.828 -42.25 -22.078 1 75.44 300 LEU A CA 1
ATOM 2273 C C . LEU A 1 300 ? 20.5 -42.781 -20.828 1 75.44 300 LEU A C 1
ATOM 2275 O O . LEU A 1 300 ? 20.203 -42.344 -19.703 1 75.44 300 LEU A O 1
ATOM 2279 N N . ASN A 1 301 ? 21.328 -43.812 -21.016 1 69.5 301 ASN A N 1
ATOM 2280 C CA . ASN A 1 301 ? 22.141 -44.312 -19.906 1 69.5 301 ASN A CA 1
ATOM 2281 C C . ASN A 1 301 ? 23.453 -43.5 -19.766 1 69.5 301 ASN A C 1
ATOM 2283 O O . ASN A 1 301 ? 24.062 -43.5 -18.703 1 69.5 301 ASN A O 1
ATOM 2287 N N . GLU A 1 302 ? 23.938 -43.062 -20.922 1 74 302 GLU A N 1
ATOM 2288 C CA . GLU A 1 302 ? 25.141 -42.25 -20.953 1 74 302 GLU A CA 1
ATOM 2289 C C . GLU A 1 302 ? 24.953 -41.031 -21.875 1 74 302 GLU A C 1
ATOM 2291 O O . GLU A 1 302 ? 24.391 -41.156 -22.953 1 74 302 GLU A O 1
ATOM 2296 N N . SER A 1 303 ? 25.484 -39.969 -21.438 1 85 303 SER A N 1
ATOM 2297 C CA . SER A 1 303 ? 25.344 -38.719 -22.203 1 85 303 SER A CA 1
ATOM 2298 C C . SER A 1 303 ? 26.234 -38.75 -23.438 1 85 303 SER A C 1
ATOM 2300 O O . SER A 1 303 ? 27.344 -39.281 -23.406 1 85 303 SER A O 1
ATOM 2302 N N . PHE A 1 304 ? 25.766 -38.156 -24.484 1 86.25 304 PHE A N 1
ATOM 2303 C CA . PHE A 1 304 ? 26.562 -38.031 -25.703 1 86.25 304 PHE A CA 1
ATOM 2304 C C . PHE A 1 304 ? 27.469 -36.812 -25.625 1 86.25 304 PHE A C 1
ATOM 2306 O O . PHE A 1 304 ? 28.656 -36.906 -25.953 1 86.25 304 PHE A O 1
ATOM 2313 N N . PHE A 1 305 ? 26.969 -35.75 -25.172 1 90.31 305 PHE A N 1
ATOM 2314 C CA . PHE A 1 305 ? 27.688 -34.469 -25.328 1 90.31 305 PHE A CA 1
ATOM 2315 C C . PHE A 1 305 ? 28.141 -33.938 -23.984 1 90.31 305 PHE A C 1
ATOM 2317 O O . PHE A 1 305 ? 28.969 -33.031 -23.906 1 90.31 305 PHE A O 1
ATOM 2324 N N . PHE A 1 306 ? 27.656 -34.531 -22.891 1 90.12 306 PHE A N 1
ATOM 2325 C CA . PHE A 1 306 ? 28 -34 -21.562 1 90.12 306 PHE A CA 1
ATOM 2326 C C . PHE A 1 306 ? 28.734 -35.062 -20.734 1 90.12 306 PHE A C 1
ATOM 2328 O O . PHE A 1 306 ? 28.766 -34.969 -19.5 1 90.12 306 PHE A O 1
ATOM 2335 N N . ARG A 1 307 ? 29.234 -36 -21.281 1 85 307 ARG A N 1
ATOM 2336 C CA . ARG A 1 307 ? 29.891 -37.094 -20.594 1 85 307 ARG A CA 1
ATOM 2337 C C . ARG A 1 307 ? 31.234 -36.625 -20 1 85 307 ARG A C 1
ATOM 2339 O O . ARG A 1 307 ? 31.703 -37.219 -19.031 1 85 307 ARG A O 1
ATOM 2346 N N . ASP A 1 308 ? 31.844 -35.688 -20.625 1 87.62 308 ASP A N 1
ATOM 2347 C CA . ASP A 1 308 ? 33.188 -35.281 -20.203 1 87.62 308 ASP A CA 1
ATOM 2348 C C . ASP A 1 308 ? 33.125 -34.375 -18.969 1 87.62 308 ASP A C 1
ATOM 2350 O O . ASP A 1 308 ? 34.156 -34.188 -18.297 1 87.62 308 ASP A O 1
ATOM 2354 N N . ASP A 1 309 ? 32.031 -33.844 -18.625 1 88.25 309 ASP A N 1
ATOM 2355 C CA . ASP A 1 309 ? 31.859 -33.062 -17.422 1 88.25 309 ASP A CA 1
ATOM 2356 C C . ASP A 1 309 ? 31.469 -33.969 -16.234 1 88.25 309 ASP A C 1
ATOM 2358 O O . ASP A 1 309 ? 30.312 -34.344 -16.094 1 88.25 309 ASP A O 1
ATOM 2362 N N . SER A 1 310 ? 32.469 -34.25 -15.383 1 86.44 310 SER A N 1
ATOM 2363 C CA . SER A 1 310 ? 32.25 -35.188 -14.289 1 86.44 310 SER A CA 1
ATOM 2364 C C . SER A 1 310 ? 31.188 -34.719 -13.32 1 86.44 310 SER A C 1
ATOM 2366 O O . SER A 1 310 ? 30.391 -35.5 -12.82 1 86.44 310 SER A O 1
ATOM 2368 N N . ASP A 1 311 ? 31.188 -33.438 -13.062 1 89.88 311 ASP A N 1
ATOM 2369 C CA . ASP A 1 311 ? 30.219 -32.906 -12.117 1 89.88 311 ASP A CA 1
ATOM 2370 C C . ASP A 1 311 ? 28.797 -33.094 -12.641 1 89.88 311 ASP A C 1
ATOM 2372 O O . ASP A 1 311 ? 27.906 -33.562 -11.898 1 89.88 311 ASP A O 1
ATOM 2376 N N . VAL A 1 312 ? 28.641 -32.812 -13.93 1 90.5 312 VAL A N 1
ATOM 2377 C CA . VAL A 1 312 ? 27.328 -32.969 -14.531 1 90.5 312 VAL A CA 1
ATOM 2378 C C . VAL A 1 312 ? 26.953 -34.469 -14.609 1 90.5 312 VAL A C 1
ATOM 2380 O O . VAL A 1 312 ? 25.812 -34.844 -14.336 1 90.5 312 VAL A O 1
ATOM 2383 N N . ARG A 1 313 ? 27.875 -35.281 -14.883 1 86.56 313 ARG A N 1
ATOM 2384 C CA . ARG A 1 313 ? 27.641 -36.688 -15.039 1 86.56 313 ARG A CA 1
ATOM 2385 C C . ARG A 1 313 ? 27.109 -37.312 -13.75 1 86.56 313 ARG A C 1
ATOM 2387 O O . ARG A 1 313 ? 26.156 -38.094 -13.773 1 86.56 313 ARG A O 1
ATOM 2394 N N . TYR A 1 314 ? 27.719 -36.938 -12.641 1 86.12 314 TYR A N 1
ATOM 2395 C CA . TYR A 1 314 ? 27.375 -37.562 -11.375 1 86.12 314 TYR A CA 1
ATOM 2396 C C . TYR A 1 314 ? 26.156 -36.906 -10.734 1 86.12 314 TYR A C 1
ATOM 2398 O O . TYR A 1 314 ? 25.562 -37.469 -9.805 1 86.12 314 TYR A O 1
ATOM 2406 N N . THR A 1 315 ? 25.797 -35.781 -11.234 1 89.62 315 THR A N 1
ATOM 2407 C CA . THR A 1 315 ? 24.641 -35.125 -10.664 1 89.62 315 THR A CA 1
ATOM 2408 C C . THR A 1 315 ? 23.438 -35.219 -11.609 1 89.62 315 THR A C 1
ATOM 2410 O O . THR A 1 315 ? 22.391 -34.625 -11.352 1 89.62 315 THR A O 1
ATOM 2413 N N . THR A 1 316 ? 23.578 -35.906 -12.711 1 90.06 316 THR A N 1
ATOM 2414 C CA . THR A 1 316 ? 22.516 -36.062 -13.695 1 90.06 316 THR A CA 1
ATOM 2415 C C . THR A 1 316 ? 21.359 -36.875 -13.125 1 90.06 316 THR A C 1
ATOM 2417 O O . THR A 1 316 ? 21.578 -37.938 -12.555 1 90.06 316 THR A O 1
ATOM 2420 N N . LEU A 1 317 ? 20.219 -36.312 -13.258 1 87.81 317 LEU A N 1
ATOM 2421 C CA . LEU A 1 317 ? 19 -37 -12.812 1 87.81 317 LEU A CA 1
ATOM 2422 C C . LEU A 1 317 ? 18.234 -37.594 -13.992 1 87.81 317 LEU A C 1
ATOM 2424 O O . LEU A 1 317 ? 17.531 -38.562 -13.844 1 87.81 317 LEU A O 1
ATOM 2428 N N . TYR A 1 318 ? 18.391 -36.906 -15.055 1 87.31 318 TYR A N 1
ATOM 2429 C CA . TYR A 1 318 ? 17.734 -37.344 -16.281 1 87.31 318 TYR A CA 1
ATOM 2430 C C . TYR A 1 318 ? 18.562 -36.969 -17.5 1 87.31 318 TYR A C 1
ATOM 2432 O O . TYR A 1 318 ? 19.078 -35.844 -17.578 1 87.31 318 TYR A O 1
ATOM 2440 N N . ASP A 1 319 ? 18.766 -37.844 -18.344 1 87.69 319 ASP A N 1
ATOM 2441 C CA . ASP A 1 319 ? 19.375 -37.656 -19.656 1 87.69 319 ASP A CA 1
ATOM 2442 C C . ASP A 1 319 ? 18.516 -38.25 -20.766 1 87.69 319 ASP A C 1
ATOM 2444 O O . ASP A 1 319 ? 18.312 -39.469 -20.797 1 87.69 319 ASP A O 1
ATOM 2448 N N . GLY A 1 320 ? 18.016 -37.312 -21.562 1 85.62 320 GLY A N 1
ATOM 2449 C CA . GLY A 1 320 ? 17.125 -37.781 -22.609 1 85.62 320 GLY A CA 1
ATOM 2450 C C . GLY A 1 320 ? 17.516 -37.312 -24 1 85.62 320 GLY A C 1
ATOM 2451 O O . GLY A 1 320 ? 18.109 -36.219 -24.125 1 85.62 320 GLY A O 1
ATOM 2452 N N . LEU A 1 321 ? 17.266 -38.156 -24.953 1 84 321 LEU A N 1
ATOM 2453 C CA . LEU A 1 321 ? 17.406 -37.781 -26.359 1 84 321 LEU A CA 1
ATOM 2454 C C . LEU A 1 321 ? 16.047 -37.562 -27 1 84 321 LEU A C 1
ATOM 2456 O O . LEU A 1 321 ? 15.227 -38.469 -27.078 1 84 321 LEU A O 1
ATOM 2460 N N . LEU A 1 322 ? 15.859 -36.375 -27.344 1 85.81 322 LEU A N 1
ATOM 2461 C CA . LEU A 1 322 ? 14.617 -36.031 -28.031 1 85.81 322 LEU A CA 1
ATOM 2462 C C . LEU A 1 322 ? 14.812 -36.062 -29.547 1 85.81 322 LEU A C 1
ATOM 2464 O O . LEU A 1 322 ? 15.68 -35.344 -30.078 1 85.81 322 LEU A O 1
ATOM 2468 N N . ILE A 1 323 ? 14.055 -36.906 -30.156 1 80.69 323 ILE A N 1
ATOM 2469 C CA . ILE A 1 323 ? 14.039 -36.969 -31.625 1 80.69 323 ILE A CA 1
ATOM 2470 C C . ILE A 1 323 ? 12.695 -36.469 -32.125 1 80.69 323 ILE A C 1
ATOM 2472 O O . ILE A 1 323 ? 11.641 -36.938 -31.688 1 80.69 323 ILE A O 1
ATOM 2476 N N . TYR A 1 324 ? 12.781 -35.5 -32.969 1 79.75 324 TYR A N 1
ATOM 2477 C CA . TYR A 1 324 ? 11.539 -34.938 -33.5 1 79.75 324 TYR A CA 1
ATOM 2478 C C . TYR A 1 324 ? 11.648 -34.656 -35 1 79.75 324 TYR A C 1
ATOM 2480 O O . TYR A 1 324 ? 12.758 -34.531 -35.531 1 79.75 324 TYR A O 1
ATOM 2488 N N . SER A 1 325 ? 10.602 -34.812 -35.594 1 75.56 325 SER A N 1
ATOM 2489 C CA . SER A 1 325 ? 10.578 -34.562 -37.031 1 75.56 325 SER A CA 1
ATOM 2490 C C . SER A 1 325 ? 9.836 -33.281 -37.344 1 75.56 325 SER A C 1
ATOM 2492 O O . SER A 1 325 ? 8.898 -32.906 -36.656 1 75.56 325 SER A O 1
ATOM 2494 N N . ASN A 1 326 ? 10.562 -32.406 -38.094 1 63.72 326 ASN A N 1
ATOM 2495 C CA . ASN A 1 326 ? 9.922 -31.203 -38.594 1 63.72 326 ASN A CA 1
ATOM 2496 C C . ASN A 1 326 ? 9.148 -31.453 -39.875 1 63.72 326 ASN A C 1
ATOM 2498 O O . ASN A 1 326 ? 9.695 -31.984 -40.844 1 63.72 326 ASN A O 1
ATOM 2502 N N . GLY A 1 327 ? 8.039 -32.094 -39.656 1 52.59 327 GLY A N 1
ATOM 2503 C CA . GLY A 1 327 ? 7.32 -32.312 -40.906 1 52.59 327 GLY A CA 1
ATOM 2504 C C . GLY A 1 327 ? 7.141 -31.047 -41.719 1 52.59 327 GLY A C 1
ATOM 2505 O O . GLY A 1 327 ? 7.301 -29.938 -41.219 1 52.59 327 GLY A O 1
ATOM 2506 N N . PRO A 1 328 ? 7.254 -31.094 -43 1 42.94 328 PRO A N 1
ATOM 2507 C CA . PRO A 1 328 ? 6.875 -29.906 -43.75 1 42.94 328 PRO A CA 1
ATOM 2508 C C . PRO A 1 328 ? 5.805 -29.078 -43.031 1 42.94 328 PRO A C 1
ATOM 2510 O O . PRO A 1 328 ? 5.059 -29.594 -42.219 1 42.94 328 PRO A O 1
ATOM 2513 N N . ASN A 1 329 ? 6.129 -27.625 -43 1 39.09 329 ASN A N 1
ATOM 2514 C CA . ASN A 1 329 ? 5.059 -26.719 -42.625 1 39.09 329 ASN A CA 1
ATOM 2515 C C . ASN A 1 329 ? 3.691 -27.391 -42.688 1 39.09 329 ASN A C 1
ATOM 2517 O O . ASN A 1 329 ? 3.023 -27.328 -43.719 1 39.09 329 ASN A O 1
ATOM 2521 N N . MET A 1 330 ? 3.607 -28.422 -42.344 1 34.84 330 MET A N 1
ATOM 2522 C CA . MET A 1 330 ? 2.252 -28.953 -42.531 1 34.84 330 MET A CA 1
ATOM 2523 C C . MET A 1 330 ? 1.239 -28.078 -41.781 1 34.84 330 MET A C 1
ATOM 2525 O O . MET A 1 330 ? 1.08 -28.203 -40.562 1 34.84 330 MET A O 1
ATOM 2529 N N . SER A 1 331 ? 1.168 -26.781 -42 1 35.25 331 SER A N 1
ATOM 2530 C CA . SER A 1 331 ? -0.182 -26.281 -41.781 1 35.25 331 SER A CA 1
ATOM 2531 C C . SER A 1 331 ? -1.225 -27.375 -41.969 1 35.25 331 SER A C 1
ATOM 2533 O O . SER A 1 331 ? -1.11 -28.188 -42.875 1 35.25 331 SER A O 1
ATOM 2535 N N . TYR A 1 332 ? -1.962 -27.797 -41 1 33.62 332 TYR A N 1
ATOM 2536 C CA . TYR A 1 332 ? -3.285 -28.328 -41.312 1 33.62 332 TYR A CA 1
ATOM 2537 C C . TYR A 1 332 ? -3.906 -27.562 -42.5 1 33.62 332 TYR A C 1
ATOM 2539 O O . TYR A 1 332 ? -3.814 -26.344 -42.562 1 33.62 332 TYR A O 1
ATOM 2547 N N . PRO A 1 333 ? -4.484 -28.266 -43.781 1 33.19 333 PRO A N 1
ATOM 2548 C CA . PRO A 1 333 ? -4.68 -29.438 -44.625 1 33.19 333 PRO A CA 1
ATOM 2549 C C . PRO A 1 333 ? -3.516 -29.656 -45.594 1 33.19 333 PRO A C 1
ATOM 2551 O O . PRO A 1 333 ? -3.531 -30.625 -46.375 1 33.19 333 PRO A O 1
ATOM 2554 N N . ASN A 1 334 ? -2.828 -28.719 -45.969 1 33 334 ASN A N 1
ATOM 2555 C CA . ASN A 1 334 ? -2.094 -28.906 -47.219 1 33 334 ASN A CA 1
ATOM 2556 C C . ASN A 1 334 ? -0.795 -29.672 -47 1 33 334 ASN A C 1
ATOM 2558 O O . ASN A 1 334 ? 0.241 -29.078 -46.688 1 33 334 ASN A O 1
ATOM 2562 N N . HIS A 1 335 ? -0.838 -30.969 -46.562 1 38.72 335 HIS A N 1
ATOM 2563 C CA . HIS A 1 335 ? 0.263 -31.922 -46.438 1 38.72 335 HIS A CA 1
ATOM 2564 C C . HIS A 1 335 ? 0.997 -32.062 -47.75 1 38.72 335 HIS A C 1
ATOM 2566 O O . HIS A 1 335 ? 0.436 -32.594 -48.719 1 38.72 335 HIS A O 1
ATOM 2572 N N . ASP A 1 336 ? 1.81 -31.219 -48.156 1 38.41 336 ASP A N 1
ATOM 2573 C CA . ASP A 1 336 ? 2.596 -31.656 -49.312 1 38.41 336 ASP A CA 1
ATOM 2574 C C . ASP A 1 336 ? 3.297 -33 -49.031 1 38.41 336 ASP A C 1
ATOM 2576 O O . ASP A 1 336 ? 4.184 -33.062 -48.156 1 38.41 336 ASP A O 1
ATOM 2580 N N . VAL A 1 337 ? 2.746 -34.188 -49.188 1 42.97 337 VAL A N 1
ATOM 2581 C CA . VAL A 1 337 ? 3.104 -35.625 -49.125 1 42.97 337 VAL A CA 1
ATOM 2582 C C . VAL A 1 337 ? 4.566 -35.781 -49.531 1 42.97 337 VAL A C 1
ATOM 2584 O O . VAL A 1 337 ? 5.191 -36.812 -49.156 1 42.97 337 VAL A O 1
ATOM 2587 N N . ALA A 1 338 ? 5.172 -34.969 -50.406 1 45.5 338 ALA A N 1
ATOM 2588 C CA . ALA A 1 338 ? 6.43 -35.344 -51.031 1 45.5 338 ALA A CA 1
ATOM 2589 C C . ALA A 1 338 ? 7.621 -35 -50.156 1 45.5 338 ALA A C 1
ATOM 2591 O O . ALA A 1 338 ? 8.75 -35.406 -50.406 1 45.5 338 ALA A O 1
ATOM 2592 N N . ALA A 1 339 ? 7.508 -34.094 -49.219 1 50.88 339 ALA A N 1
ATOM 2593 C CA . ALA A 1 339 ? 8.758 -33.625 -48.625 1 50.88 339 ALA A CA 1
ATOM 2594 C C . ALA A 1 339 ? 9.156 -34.5 -47.438 1 50.88 339 ALA A C 1
ATOM 2596 O O . ALA A 1 339 ? 8.32 -34.844 -46.594 1 50.88 339 ALA A O 1
ATOM 2597 N N . VAL A 1 340 ? 10.328 -35.281 -47.531 1 55.53 340 VAL A N 1
ATOM 2598 C CA . VAL A 1 340 ? 10.969 -36.094 -46.5 1 55.53 340 VAL A CA 1
ATOM 2599 C C . VAL A 1 340 ? 11.031 -35.281 -45.188 1 55.53 340 VAL A C 1
ATOM 2601 O O . VAL A 1 340 ? 11.523 -34.125 -45.188 1 55.53 340 VAL A O 1
ATOM 2604 N N . PRO A 1 341 ? 10.406 -35.656 -44.188 1 66.88 341 PRO A N 1
ATOM 2605 C CA . PRO A 1 341 ? 10.508 -34.938 -42.938 1 66.88 341 PRO A CA 1
ATOM 2606 C C . PRO A 1 341 ? 11.945 -34.812 -42.438 1 66.88 341 PRO A C 1
ATOM 2608 O O . PRO A 1 341 ? 12.773 -35.688 -42.656 1 66.88 341 PRO A O 1
ATOM 2611 N N . GLN A 1 342 ? 12.336 -33.594 -42.156 1 75.81 342 GLN A N 1
ATOM 2612 C CA . GLN A 1 342 ? 13.633 -33.375 -41.531 1 75.81 342 GLN A CA 1
ATOM 2613 C C . GLN A 1 342 ? 13.609 -33.812 -40.062 1 75.81 342 GLN A C 1
ATOM 2615 O O . GLN A 1 342 ? 12.766 -33.344 -39.281 1 75.81 342 GLN A O 1
ATOM 2620 N N . PHE A 1 343 ? 14.5 -34.875 -39.812 1 79.69 343 PHE A N 1
ATOM 2621 C CA . PHE A 1 343 ? 14.609 -35.312 -38.438 1 79.69 343 PHE A CA 1
ATOM 2622 C C . PHE A 1 343 ? 15.695 -34.562 -37.688 1 79.69 343 PHE A C 1
ATOM 2624 O O . PHE A 1 343 ? 16.766 -34.281 -38.25 1 79.69 343 PHE A O 1
ATOM 2631 N N . GLN A 1 344 ? 15.336 -34.031 -36.562 1 85.12 344 GLN A N 1
ATOM 2632 C CA . GLN A 1 344 ? 16.266 -33.375 -35.656 1 85.12 344 GLN A CA 1
ATOM 2633 C C . GLN A 1 344 ? 16.312 -34.094 -34.312 1 85.12 344 GLN A C 1
ATOM 2635 O O . GLN A 1 344 ? 15.453 -34.906 -34 1 85.12 344 GLN A O 1
ATOM 2640 N N . ALA A 1 345 ? 17.391 -33.875 -33.625 1 87.38 345 ALA A N 1
ATOM 2641 C CA . ALA A 1 345 ? 17.531 -34.469 -32.312 1 87.38 345 ALA A CA 1
ATOM 2642 C C . ALA A 1 345 ? 18.188 -33.5 -31.328 1 87.38 345 ALA A C 1
ATOM 2644 O O . ALA A 1 345 ? 18.969 -32.625 -31.734 1 87.38 345 ALA A O 1
ATOM 2645 N N . LEU A 1 346 ? 17.781 -33.562 -30.125 1 91.25 346 LEU A N 1
ATOM 2646 C CA . LEU A 1 346 ? 18.297 -32.75 -29.031 1 91.25 346 LEU A CA 1
ATOM 2647 C C . LEU A 1 346 ? 18.531 -33.625 -27.781 1 91.25 346 LEU A C 1
ATOM 2649 O O . LEU A 1 346 ? 17.703 -34.469 -27.453 1 91.25 346 LEU A O 1
ATOM 2653 N N . GLU A 1 347 ? 19.75 -33.5 -27.188 1 91.81 347 GLU A N 1
ATOM 2654 C CA . GLU A 1 347 ? 20 -34.125 -25.906 1 91.81 347 GLU A CA 1
ATOM 2655 C C . GLU A 1 347 ? 19.656 -33.188 -24.75 1 91.81 347 GLU A C 1
ATOM 2657 O O . GLU A 1 347 ? 20.109 -32.031 -24.734 1 91.81 347 GLU A O 1
ATOM 2662 N N . LEU A 1 348 ? 18.844 -33.594 -23.922 1 92.81 348 LEU A N 1
ATOM 2663 C CA . LEU A 1 348 ? 18.422 -32.844 -22.734 1 92.81 348 LEU A CA 1
ATOM 2664 C C . LEU A 1 348 ? 18.938 -33.5 -21.453 1 92.81 348 LEU A C 1
ATOM 2666 O O . LEU A 1 348 ? 18.688 -34.688 -21.219 1 92.81 348 LEU A O 1
ATOM 2670 N N . VAL A 1 349 ? 19.688 -32.781 -20.672 1 93.12 349 VAL A N 1
ATOM 2671 C CA . VAL A 1 349 ? 20.188 -33.281 -19.391 1 93.12 349 VAL A CA 1
ATOM 2672 C C . VAL A 1 349 ? 19.656 -32.406 -18.25 1 93.12 349 VAL A C 1
ATOM 2674 O O . VAL A 1 349 ? 19.734 -31.172 -18.297 1 93.12 349 VAL A O 1
ATOM 2677 N N . LEU A 1 350 ? 19 -33.031 -17.391 1 93.69 350 LEU A N 1
ATOM 2678 C CA . LEU A 1 350 ? 18.609 -32.406 -16.125 1 93.69 350 LEU A CA 1
ATOM 2679 C C . LEU A 1 350 ? 19.484 -32.875 -14.977 1 93.69 350 LEU A C 1
ATOM 2681 O O . LEU A 1 350 ? 19.594 -34.094 -14.727 1 93.69 350 LEU A O 1
ATOM 2685 N N . HIS A 1 351 ? 20.156 -31.953 -14.328 1 93.56 351 HIS A N 1
ATOM 2686 C CA . HIS A 1 351 ? 21.094 -32.344 -13.281 1 93.56 351 HIS A CA 1
ATOM 2687 C C . HIS A 1 351 ? 20.953 -31.453 -12.055 1 93.56 351 HIS A C 1
ATOM 2689 O O . HIS A 1 351 ? 20.438 -30.328 -12.156 1 93.56 351 HIS A O 1
ATOM 2695 N N . LEU A 1 352 ? 21.406 -31.984 -10.969 1 93.62 352 LEU A N 1
ATOM 2696 C CA . LEU A 1 352 ? 21.391 -31.234 -9.719 1 93.62 352 LEU A CA 1
ATOM 2697 C C . LEU A 1 352 ? 22.391 -30.094 -9.766 1 93.62 352 LEU A C 1
ATOM 2699 O O . LEU A 1 352 ? 23.516 -30.266 -10.25 1 93.62 352 LEU A O 1
ATOM 2703 N N . CYS A 1 353 ? 21.969 -28.953 -9.305 1 95.88 353 CYS A N 1
ATOM 2704 C CA . CYS A 1 353 ? 22.844 -27.797 -9.242 1 95.88 353 CYS A CA 1
ATOM 2705 C C . CYS A 1 353 ? 22.438 -26.844 -8.117 1 95.88 353 CYS A C 1
ATOM 2707 O O . CYS A 1 353 ? 21.453 -27.109 -7.41 1 95.88 353 CYS A O 1
ATOM 2709 N N . VAL A 1 354 ? 23.297 -25.906 -7.895 1 95.94 354 VAL A N 1
ATOM 2710 C CA . VAL A 1 354 ? 22.984 -24.844 -6.941 1 95.94 354 VAL A CA 1
ATOM 2711 C C . VAL A 1 354 ? 22.672 -23.547 -7.691 1 95.94 354 VAL A C 1
ATOM 2713 O O . VAL A 1 354 ? 23.484 -23.078 -8.5 1 95.94 354 VAL A O 1
ATOM 2716 N N . LYS A 1 355 ? 21.484 -23.031 -7.48 1 95.94 355 LYS A N 1
ATOM 2717 C CA . LYS A 1 355 ? 21.047 -21.797 -8.109 1 95.94 355 LYS A CA 1
ATOM 2718 C C . LYS A 1 355 ? 21.031 -20.641 -7.113 1 95.94 355 LYS A C 1
ATOM 2720 O O . LYS A 1 355 ? 20.656 -20.828 -5.953 1 95.94 355 LYS A O 1
ATOM 2725 N N . THR A 1 356 ? 21.562 -19.562 -7.535 1 96.44 356 THR A N 1
ATOM 2726 C CA . THR A 1 356 ? 21.375 -18.344 -6.766 1 96.44 356 THR A CA 1
ATOM 2727 C C . THR A 1 356 ? 20.219 -17.516 -7.328 1 96.44 356 THR A C 1
ATOM 2729 O O . THR A 1 356 ? 20.234 -17.141 -8.508 1 96.44 356 THR A O 1
ATOM 2732 N N . LEU A 1 357 ? 19.234 -17.219 -6.488 1 95.69 357 LEU A N 1
ATOM 2733 C CA . LEU A 1 357 ? 18.016 -16.578 -6.945 1 95.69 357 LEU A CA 1
ATOM 2734 C C . LEU A 1 357 ? 17.844 -15.203 -6.301 1 95.69 357 LEU A C 1
ATOM 2736 O O . LEU A 1 357 ? 18.156 -15.016 -5.125 1 95.69 357 LEU A O 1
ATOM 2740 N N . ASP A 1 358 ? 17.453 -14.25 -7.16 1 95.69 358 ASP A N 1
ATOM 2741 C CA . ASP A 1 358 ? 16.969 -12.945 -6.715 1 95.69 358 ASP A CA 1
ATOM 2742 C C . ASP A 1 358 ? 15.461 -12.82 -6.898 1 95.69 358 ASP A C 1
ATOM 2744 O O . ASP A 1 358 ? 14.969 -12.797 -8.031 1 95.69 358 ASP A O 1
ATOM 2748 N N . VAL A 1 359 ? 14.773 -12.766 -5.777 1 94.75 359 VAL A N 1
ATOM 2749 C CA . VAL A 1 359 ? 13.32 -12.703 -5.812 1 94.75 359 VAL A CA 1
ATOM 2750 C C . VAL A 1 359 ? 12.844 -11.32 -5.363 1 94.75 359 VAL A C 1
ATOM 2752 O O . VAL A 1 359 ? 13.406 -10.742 -4.434 1 94.75 359 VAL A O 1
ATOM 2755 N N . ARG A 1 360 ? 11.906 -10.734 -6.098 1 93.06 360 ARG A N 1
ATOM 2756 C CA . ARG A 1 360 ? 11.281 -9.461 -5.742 1 93.06 360 ARG A CA 1
ATOM 2757 C C . ARG A 1 360 ? 9.805 -9.445 -6.125 1 93.06 360 ARG A C 1
ATOM 2759 O O . ARG A 1 360 ? 9.406 -10.109 -7.082 1 93.06 360 ARG A O 1
ATOM 2766 N N . VAL A 1 361 ? 9.031 -8.805 -5.305 1 92.06 361 VAL A N 1
ATOM 2767 C CA . VAL A 1 361 ? 7.637 -8.547 -5.645 1 92.06 361 VAL A CA 1
ATOM 2768 C C . VAL A 1 361 ? 7.434 -7.047 -5.875 1 92.06 361 VAL A C 1
ATOM 2770 O O . VAL A 1 361 ? 7.723 -6.23 -5 1 92.06 361 VAL A O 1
ATOM 2773 N N . SER A 1 362 ? 7.066 -6.703 -7.078 1 90.12 362 SER A N 1
ATOM 2774 C CA . SER A 1 362 ? 6.785 -5.312 -7.426 1 90.12 362 SER A CA 1
ATOM 2775 C C . SER A 1 362 ? 5.379 -5.16 -7.992 1 90.12 362 SER A C 1
ATOM 2777 O O . SER A 1 362 ? 4.988 -5.887 -8.914 1 90.12 362 SER A O 1
ATOM 2779 N N . GLU A 1 363 ? 4.629 -4.273 -7.434 1 87.12 363 GLU A N 1
ATOM 2780 C CA . GLU A 1 363 ? 3.254 -4.027 -7.863 1 87.12 363 GLU A CA 1
ATOM 2781 C C . GLU A 1 363 ? 2.432 -5.312 -7.848 1 87.12 363 GLU A C 1
ATOM 2783 O O . GLU A 1 363 ? 1.71 -5.609 -8.797 1 87.12 363 GLU A O 1
ATOM 2788 N N . GLY A 1 364 ? 2.777 -6.055 -6.805 1 84.5 364 GLY A N 1
ATOM 2789 C CA . GLY A 1 364 ? 2.021 -7.281 -6.609 1 84.5 364 GLY A CA 1
ATOM 2790 C C . GLY A 1 364 ? 2.482 -8.414 -7.5 1 84.5 364 GLY A C 1
ATOM 2791 O O . GLY A 1 364 ? 1.923 -9.516 -7.457 1 84.5 364 GLY A O 1
ATOM 2792 N N . ARG A 1 365 ? 3.492 -8.25 -8.328 1 87.5 365 ARG A N 1
ATOM 2793 C CA . ARG A 1 365 ? 3.977 -9.281 -9.242 1 87.5 365 ARG A CA 1
ATOM 2794 C C . ARG A 1 365 ? 5.332 -9.82 -8.789 1 87.5 365 ARG A C 1
ATOM 2796 O O . ARG A 1 365 ? 6.297 -9.062 -8.68 1 87.5 365 ARG A O 1
ATOM 2803 N N . PRO A 1 366 ? 5.32 -11.141 -8.555 1 89.75 366 PRO A N 1
ATOM 2804 C CA . PRO A 1 366 ? 6.613 -11.727 -8.188 1 89.75 366 PRO A CA 1
ATOM 2805 C C . PRO A 1 366 ? 7.52 -11.953 -9.398 1 89.75 366 PRO A C 1
ATOM 2807 O O . PRO A 1 366 ? 7.047 -12.352 -10.461 1 89.75 366 PRO A O 1
ATOM 2810 N N . VAL A 1 367 ? 8.766 -11.57 -9.305 1 89.62 367 VAL A N 1
ATOM 2811 C CA . VAL A 1 367 ? 9.766 -11.812 -10.328 1 89.62 367 VAL A CA 1
ATOM 2812 C C . VAL A 1 367 ? 10.984 -12.5 -9.711 1 89.62 367 VAL A C 1
ATOM 2814 O O . VAL A 1 367 ? 11.516 -12.055 -8.695 1 89.62 367 VAL A O 1
ATOM 2817 N N . THR A 1 368 ? 11.273 -13.672 -10.281 1 92.62 368 THR A N 1
ATOM 2818 C CA . THR A 1 368 ? 12.461 -14.406 -9.852 1 92.62 368 THR A CA 1
ATOM 2819 C C . THR A 1 368 ? 13.516 -14.414 -10.953 1 92.62 368 THR A C 1
ATOM 2821 O O . THR A 1 368 ? 13.227 -14.758 -12.102 1 92.62 368 THR A O 1
ATOM 2824 N N . THR A 1 369 ? 14.727 -13.938 -10.602 1 92.94 369 THR A N 1
ATOM 2825 C CA . THR A 1 369 ? 15.836 -13.953 -11.547 1 92.94 369 THR A CA 1
ATOM 2826 C C . THR A 1 369 ? 16.969 -14.828 -11.031 1 92.94 369 THR A C 1
ATOM 2828 O O . THR A 1 369 ? 17.344 -14.758 -9.859 1 92.94 369 THR A O 1
ATOM 2831 N N . THR A 1 370 ? 17.438 -15.758 -11.906 1 94.12 370 THR A N 1
ATOM 2832 C CA . THR A 1 370 ? 18.594 -16.594 -11.57 1 94.12 370 THR A CA 1
ATOM 2833 C C . THR A 1 370 ? 19.891 -15.859 -11.883 1 94.12 370 THR A C 1
ATOM 2835 O O . THR A 1 370 ? 20.172 -15.531 -13.039 1 94.12 370 THR A O 1
ATOM 2838 N N . THR A 1 371 ? 20.688 -15.625 -10.867 1 93.88 371 THR A N 1
ATOM 2839 C CA . THR A 1 371 ? 21.906 -14.859 -11.055 1 93.88 371 THR A CA 1
ATOM 2840 C C . THR A 1 371 ? 23.094 -15.789 -11.328 1 93.88 371 THR A C 1
ATOM 2842 O O . THR A 1 371 ? 24.047 -15.398 -12 1 93.88 371 THR A O 1
ATOM 2845 N N . SER A 1 372 ? 23.016 -16.969 -10.719 1 94.06 372 SER A N 1
ATOM 2846 C CA . SER A 1 372 ? 24.109 -17.922 -10.938 1 94.06 372 SER A CA 1
ATOM 2847 C C . SER A 1 372 ? 23.641 -19.359 -10.82 1 94.06 372 SER A C 1
ATOM 2849 O O . SER A 1 372 ? 22.688 -19.641 -10.094 1 94.06 372 SER A O 1
ATOM 2851 N N . GLU A 1 373 ? 24.234 -20.188 -11.633 1 94.69 373 GLU A N 1
ATOM 2852 C CA . GLU A 1 373 ? 24.078 -21.641 -11.57 1 94.69 373 GLU A CA 1
ATOM 2853 C C . GLU A 1 373 ? 25.422 -22.344 -11.453 1 94.69 373 GLU A C 1
ATOM 2855 O O . GLU A 1 373 ? 26.328 -22.094 -12.25 1 94.69 373 GLU A O 1
ATOM 2860 N N . GLN A 1 374 ? 25.562 -23.156 -10.398 1 93.94 374 GLN A N 1
ATOM 2861 C CA . GLN A 1 374 ? 26.828 -23.844 -10.195 1 93.94 374 GLN A CA 1
ATOM 2862 C C . GLN A 1 374 ? 26.594 -25.328 -9.906 1 93.94 374 GLN A C 1
ATOM 2864 O O . GLN A 1 374 ? 25.609 -25.703 -9.281 1 93.94 374 GLN A O 1
ATOM 2869 N N . CYS A 1 375 ? 27.422 -26.078 -10.492 1 93.81 375 CYS A N 1
ATOM 2870 C CA . CYS A 1 375 ? 27.438 -27.516 -10.25 1 93.81 375 CYS A CA 1
ATOM 2871 C C . CYS A 1 375 ? 28.844 -28.016 -9.984 1 93.81 375 CYS A C 1
ATOM 2873 O O . CYS A 1 375 ? 29.609 -28.266 -10.922 1 93.81 375 CYS A O 1
ATOM 2875 N N . ARG A 1 376 ? 29.297 -28 -8.695 1 93.06 376 ARG A N 1
ATOM 2876 C CA . ARG A 1 376 ? 30.609 -28.5 -8.297 1 93.06 376 ARG A CA 1
ATOM 2877 C C . ARG A 1 376 ? 30.484 -29.453 -7.113 1 93.06 376 ARG A C 1
ATOM 2879 O O . ARG A 1 376 ? 30.109 -29.047 -6.016 1 93.06 376 ARG A O 1
ATOM 2886 N N . ILE A 1 377 ? 30.812 -30.719 -7.32 1 92.44 377 ILE A N 1
ATOM 2887 C CA . ILE A 1 377 ? 30.734 -31.734 -6.277 1 92.44 377 ILE A CA 1
ATOM 2888 C C . ILE A 1 377 ? 31.922 -31.594 -5.332 1 92.44 377 ILE A C 1
ATOM 2890 O O . ILE A 1 377 ? 33.062 -31.375 -5.777 1 92.44 377 ILE A O 1
ATOM 2894 N N . VAL A 1 378 ? 31.531 -31.641 -4.062 1 90.81 378 VAL A N 1
ATOM 2895 C CA . VAL A 1 378 ? 32.562 -31.656 -3.035 1 90.81 378 VAL A CA 1
ATOM 2896 C C . VAL A 1 378 ? 32.594 -33.031 -2.355 1 90.81 378 VAL A C 1
ATOM 2898 O O . VAL A 1 378 ? 31.547 -33.594 -2.008 1 90.81 378 VAL A O 1
ATOM 2901 N N . GLY A 1 379 ? 33.75 -33.594 -2.146 1 80.69 379 GLY A N 1
ATOM 2902 C CA . GLY A 1 379 ? 33.906 -34.844 -1.443 1 80.69 379 GLY A CA 1
ATOM 2903 C C . GLY A 1 379 ? 34 -36.031 -2.375 1 80.69 379 GLY A C 1
ATOM 2904 O O . GLY A 1 379 ? 34.344 -35.906 -3.553 1 80.69 379 GLY A O 1
ATOM 2905 N N . ASP A 1 380 ? 33.594 -37.25 -1.759 1 75.19 380 ASP A N 1
ATOM 2906 C CA . ASP A 1 380 ? 33.781 -38.5 -2.477 1 75.19 380 ASP A CA 1
ATOM 2907 C C . ASP A 1 380 ? 32.656 -38.781 -3.439 1 75.19 380 ASP A C 1
ATOM 2909 O O . ASP A 1 380 ? 31.484 -38.469 -3.135 1 75.19 380 ASP A O 1
ATOM 2913 N N . LEU A 1 381 ? 33.031 -39.094 -4.676 1 75.06 381 LEU A N 1
ATOM 2914 C CA . LEU A 1 381 ? 32.062 -39.469 -5.707 1 75.06 381 LEU A CA 1
ATOM 2915 C C . LEU A 1 381 ? 31.656 -40.938 -5.551 1 75.06 381 LEU A C 1
ATOM 2917 O O . LEU A 1 381 ? 32.469 -41.781 -5.176 1 75.06 381 LEU A O 1
ATOM 2921 N N . PRO A 1 382 ? 30.359 -41.094 -5.699 1 73 382 PRO A N 1
ATOM 2922 C CA . PRO A 1 382 ? 29.938 -42.5 -5.699 1 73 382 PRO A CA 1
ATOM 2923 C C . PRO A 1 382 ? 30.547 -43.281 -6.852 1 73 382 PRO A C 1
ATOM 2925 O O . PRO A 1 382 ? 31.031 -42.719 -7.828 1 73 382 PRO A O 1
ATOM 2928 N N . SER A 1 383 ? 30.578 -44.594 -6.598 1 67 383 SER A N 1
ATOM 2929 C CA . SER A 1 383 ? 31.172 -45.469 -7.605 1 67 383 SER A CA 1
ATOM 2930 C C . SER A 1 383 ? 30.359 -45.438 -8.898 1 67 383 SER A C 1
ATOM 2932 O O . SER A 1 383 ? 30.922 -45.594 -9.984 1 67 383 SER A O 1
ATOM 2934 N N . VAL A 1 384 ? 28.953 -45.281 -8.758 1 67.69 384 VAL A N 1
ATOM 2935 C CA . VAL A 1 384 ? 28.094 -45.219 -9.945 1 67.69 384 VAL A CA 1
ATOM 2936 C C . VAL A 1 384 ? 27.203 -44 -9.898 1 67.69 384 VAL A C 1
ATOM 2938 O O . VAL A 1 384 ? 26.75 -43.594 -8.82 1 67.69 384 VAL A O 1
ATOM 2941 N N . PRO A 1 385 ? 27.141 -43.406 -11.148 1 67 385 PRO A N 1
ATOM 2942 C CA . PRO A 1 385 ? 26.219 -42.281 -11.18 1 67 385 PRO A CA 1
ATOM 2943 C C . PRO A 1 385 ? 24.781 -42.656 -10.852 1 67 385 PRO A C 1
ATOM 2945 O O . PRO A 1 385 ? 24.375 -43.812 -11.086 1 67 385 PRO A O 1
ATOM 2948 N N . VAL A 1 386 ? 24.141 -41.781 -10.227 1 61 386 VAL A N 1
ATOM 2949 C CA . VAL A 1 386 ? 22.781 -42.031 -9.734 1 61 386 VAL A CA 1
ATOM 2950 C C . VAL A 1 386 ? 21.875 -42.406 -10.898 1 61 386 VAL A C 1
ATOM 2952 O O . VAL A 1 386 ? 20.969 -43.219 -10.742 1 61 386 VAL A O 1
ATOM 2955 N N . PHE A 1 387 ? 22.078 -41.781 -12.148 1 60.81 387 PHE A N 1
ATOM 2956 C CA . PHE A 1 387 ? 21.094 -41.938 -13.219 1 60.81 387 PHE A CA 1
ATOM 2957 C C . PHE A 1 387 ? 21.359 -43.188 -14.039 1 60.81 387 PHE A C 1
ATOM 2959 O O . PHE A 1 387 ? 20.672 -43.469 -15.016 1 60.81 387 PHE A O 1
ATOM 2966 N N . LYS A 1 388 ? 22.234 -44.094 -13.633 1 56.41 388 LYS A N 1
ATOM 2967 C CA . LYS A 1 388 ? 22.438 -45.219 -14.516 1 56.41 388 LYS A CA 1
ATOM 2968 C C . LYS A 1 388 ? 21.234 -46.156 -14.492 1 56.41 388 LYS A C 1
ATOM 2970 O O . LYS A 1 388 ? 20.719 -46.5 -13.422 1 56.41 388 LYS A O 1
ATOM 2975 N N . HIS A 1 389 ? 20.422 -46.094 -15.57 1 52.94 389 HIS A N 1
ATOM 2976 C CA . HIS A 1 389 ? 19.203 -46.906 -15.672 1 52.94 389 HIS A CA 1
ATOM 2977 C C . HIS A 1 389 ? 19.453 -48.156 -16.484 1 52.94 389 HIS A C 1
ATOM 2979 O O . HIS A 1 389 ? 20.125 -48.125 -17.531 1 52.94 389 HIS A O 1
ATOM 2985 N N . ASP A 1 390 ? 19.281 -49.25 -15.797 1 46.22 390 ASP A N 1
ATOM 2986 C CA . ASP A 1 390 ? 19.203 -50.438 -16.641 1 46.22 390 ASP A CA 1
ATOM 2987 C C . ASP A 1 390 ? 17.891 -50.469 -17.406 1 46.22 390 ASP A C 1
ATOM 2989 O O . ASP A 1 390 ? 16.812 -50.531 -16.812 1 46.22 390 ASP A O 1
ATOM 2993 N N . CYS A 1 391 ? 17.875 -49.719 -18.438 1 43.56 391 CYS A N 1
ATOM 2994 C CA . CYS A 1 391 ? 16.672 -49.781 -19.25 1 43.56 391 CYS A CA 1
ATOM 2995 C C . CYS A 1 391 ? 16.344 -51.188 -19.672 1 43.56 391 CYS A C 1
ATOM 2997 O O . CYS A 1 391 ? 17.188 -51.906 -20.234 1 43.56 391 CYS A O 1
ATOM 2999 N N . VAL A 1 392 ? 15.484 -51.844 -18.969 1 38.16 392 VAL A N 1
ATOM 3000 C CA . VAL A 1 392 ? 15 -53.125 -19.484 1 38.16 392 VAL A CA 1
ATOM 3001 C C . VAL A 1 392 ? 14.055 -52.875 -20.656 1 38.16 392 VAL A C 1
ATOM 3003 O O . VAL A 1 392 ? 13.125 -52.062 -20.562 1 38.16 392 VAL A O 1
ATOM 3006 N N . THR A 1 393 ? 14.641 -52.812 -21.734 1 37.47 393 THR A N 1
ATOM 3007 C CA . THR A 1 393 ? 13.844 -52.719 -22.953 1 37.47 393 THR A CA 1
ATOM 3008 C C . THR A 1 393 ? 12.875 -53.875 -23.078 1 37.47 393 THR A C 1
ATOM 3010 O O . THR A 1 393 ? 13.266 -55.031 -22.922 1 37.47 393 THR A O 1
ATOM 3013 N N . TRP A 1 394 ? 11.734 -53.625 -22.562 1 31.77 394 TRP A N 1
ATOM 3014 C CA . TRP A 1 394 ? 10.773 -54.719 -22.781 1 31.77 394 TRP A CA 1
ATOM 3015 C C . TRP A 1 394 ? 10.273 -54.688 -24.234 1 31.77 394 TRP A C 1
ATOM 3017 O O . TRP A 1 394 ? 9.898 -53.656 -24.75 1 31.77 394 TRP A O 1
ATOM 3027 N N . ASN A 1 395 ? 10.953 -55.406 -25.047 1 32.69 395 ASN A N 1
ATOM 3028 C CA . ASN A 1 395 ? 10.391 -55.719 -26.359 1 32.69 395 ASN A CA 1
ATOM 3029 C C . ASN A 1 395 ? 8.938 -56.188 -26.266 1 32.69 395 ASN A C 1
ATOM 3031 O O . ASN A 1 395 ? 8.672 -57.281 -25.781 1 32.69 395 ASN A O 1
ATOM 3035 N N . ILE A 1 396 ? 8.039 -55.25 -26.062 1 30.12 396 ILE A N 1
ATOM 3036 C CA . ILE A 1 396 ? 6.691 -55.812 -26.109 1 30.12 396 ILE A CA 1
ATOM 3037 C C . ILE A 1 396 ? 6.523 -56.656 -27.375 1 30.12 396 ILE A C 1
ATOM 3039 O O . ILE A 1 396 ? 7.348 -56.594 -28.281 1 30.12 396 ILE A O 1
ATOM 3043 N N . THR A 1 397 ? 5.27 -56.844 -27.969 1 30.27 397 THR A N 1
ATOM 3044 C CA . THR A 1 397 ? 4.973 -57.875 -28.969 1 30.27 397 THR A CA 1
ATOM 3045 C C . THR A 1 397 ? 5.938 -57.75 -30.141 1 30.27 397 THR A C 1
ATOM 3047 O O . THR A 1 397 ? 6.562 -56.719 -30.344 1 30.27 397 THR A O 1
ATOM 3050 N N . GLY A 1 398 ? 6.254 -58.75 -31.062 1 30.38 398 GLY A N 1
ATOM 3051 C CA . GLY A 1 398 ? 6.945 -59 -32.312 1 30.38 398 GLY A CA 1
ATOM 3052 C C . GLY A 1 398 ? 7.117 -57.75 -33.156 1 30.38 398 GLY A C 1
ATOM 3053 O O . GLY A 1 398 ? 8.117 -57.625 -33.875 1 30.38 398 GLY A O 1
ATOM 3054 N N . ASP A 1 399 ? 5.965 -57.188 -33.812 1 30.98 399 ASP A N 1
ATOM 3055 C CA . ASP A 1 399 ? 6.027 -56.062 -34.75 1 30.98 399 ASP A CA 1
ATOM 3056 C C . ASP A 1 399 ? 6.551 -54.812 -34.062 1 30.98 399 ASP A C 1
ATOM 3058 O O . ASP A 1 399 ? 6.754 -54.812 -32.844 1 30.98 399 ASP A O 1
ATOM 3062 N N . VAL A 1 400 ? 6.27 -53.5 -34.656 1 33.06 400 VAL A N 1
ATOM 3063 C CA . VAL A 1 400 ? 6.758 -52.188 -34.281 1 33.06 400 VAL A CA 1
ATOM 3064 C C . VAL A 1 400 ? 6.453 -51.906 -32.812 1 33.06 400 VAL A C 1
ATOM 3066 O O . VAL A 1 400 ? 5.359 -51.438 -32.5 1 33.06 400 VAL A O 1
ATOM 3069 N N . THR A 1 401 ? 6.582 -52.812 -31.922 1 34.94 401 THR A N 1
ATOM 3070 C CA . THR A 1 401 ? 6.105 -52.531 -30.562 1 34.94 401 THR A CA 1
ATOM 3071 C C . THR A 1 401 ? 6.941 -51.438 -29.906 1 34.94 401 THR A C 1
ATOM 3073 O O . THR A 1 401 ? 8.172 -51.5 -29.906 1 34.94 401 THR A O 1
ATOM 3076 N N . PRO A 1 402 ? 6.297 -50.344 -29.594 1 38.22 402 PRO A N 1
ATOM 3077 C CA . PRO A 1 402 ? 6.984 -49.219 -28.953 1 38.22 402 PRO A CA 1
ATOM 3078 C C . PRO A 1 402 ? 7.844 -49.656 -27.781 1 38.22 402 PRO A C 1
ATOM 3080 O O . PRO A 1 402 ? 7.504 -50.625 -27.078 1 38.22 402 PRO A O 1
ATOM 3083 N N . PHE A 1 403 ? 9.117 -49.469 -27.844 1 38.41 403 PHE A N 1
ATOM 3084 C CA . PHE A 1 403 ? 10.18 -49.594 -26.844 1 38.41 403 PHE A CA 1
ATOM 3085 C C . PHE A 1 403 ? 9.742 -49 -25.516 1 38.41 403 PHE A C 1
ATOM 3087 O O . PHE A 1 403 ? 9.328 -47.844 -25.453 1 38.41 403 PHE A O 1
ATOM 3094 N N . VAL A 1 404 ? 9.031 -49.906 -24.641 1 43 404 VAL A N 1
ATOM 3095 C CA . VAL A 1 404 ? 8.75 -49.375 -23.328 1 43 404 VAL A CA 1
ATOM 3096 C C . VAL A 1 404 ? 9.953 -49.594 -22.406 1 43 404 VAL A C 1
ATOM 3098 O O . VAL A 1 404 ? 10.391 -50.719 -22.203 1 43 404 VAL A O 1
ATOM 3101 N N . CYS A 1 405 ? 10.984 -48.844 -22.281 1 43.72 405 CYS A N 1
ATOM 3102 C CA . CYS A 1 405 ? 12.07 -48.938 -21.328 1 43.72 405 CYS A CA 1
ATOM 3103 C C . CYS A 1 405 ? 11.531 -48.938 -19.891 1 43.72 405 CYS A C 1
ATOM 3105 O O . CYS A 1 405 ? 10.867 -48 -19.484 1 43.72 405 CYS A O 1
ATOM 3107 N N . GLY A 1 406 ? 11.312 -50.25 -19.391 1 44.91 406 GLY A N 1
ATOM 3108 C CA . GLY A 1 406 ? 11.078 -50.312 -17.953 1 44.91 406 GLY A CA 1
ATOM 3109 C C . GLY A 1 406 ? 12.258 -49.812 -17.125 1 44.91 406 GLY A C 1
ATOM 3110 O O . GLY A 1 406 ? 13.406 -50.094 -17.484 1 44.91 406 GLY A O 1
ATOM 3111 N N . TYR A 1 407 ? 12.328 -48.688 -16.5 1 49.62 407 TYR A N 1
ATOM 3112 C CA . TYR A 1 407 ? 13.344 -48.031 -15.672 1 49.62 407 TYR A CA 1
ATOM 3113 C C . TYR A 1 407 ? 13.547 -48.781 -14.367 1 49.62 407 TYR A C 1
ATOM 3115 O O . TYR A 1 407 ? 12.578 -49.062 -13.648 1 49.62 407 TYR A O 1
ATOM 3123 N N . MET A 1 408 ? 14.711 -49.531 -14.289 1 46.91 408 MET A N 1
ATOM 3124 C CA . MET A 1 408 ? 15.125 -50 -12.977 1 46.91 408 MET A CA 1
ATOM 3125 C C . MET A 1 408 ? 16.266 -49.188 -12.422 1 46.91 408 MET A C 1
ATOM 3127 O O . MET A 1 408 ? 17.391 -49.219 -12.953 1 46.91 408 MET A O 1
ATOM 3131 N N . PRO A 1 409 ? 15.938 -48.219 -11.477 1 50.81 409 PRO A N 1
ATOM 3132 C CA . PRO A 1 409 ? 17.047 -47.438 -10.922 1 50.81 409 PRO A CA 1
ATOM 3133 C C . PRO A 1 409 ? 18.141 -48.312 -10.32 1 50.81 409 PRO A C 1
ATOM 3135 O O . PRO A 1 409 ? 17.859 -49.375 -9.742 1 50.81 409 PRO A O 1
ATOM 3138 N N . THR A 1 410 ? 19.359 -48.188 -10.773 1 51.28 410 THR A N 1
ATOM 3139 C CA . THR A 1 410 ? 20.453 -48.844 -10.062 1 51.28 410 THR A CA 1
ATOM 3140 C C . THR A 1 410 ? 20.625 -48.281 -8.664 1 51.28 410 THR A C 1
ATOM 3142 O O . THR A 1 410 ? 20.844 -47.062 -8.508 1 51.28 410 THR A O 1
ATOM 3145 N N . SER A 1 411 ? 19.891 -48.781 -7.66 1 54.91 411 SER A N 1
ATOM 3146 C CA . SER A 1 411 ? 20.125 -48.344 -6.293 1 54.91 411 SER A CA 1
ATOM 3147 C C . SER A 1 411 ? 21.562 -48.594 -5.863 1 54.91 411 SER A C 1
ATOM 3149 O O . SER A 1 411 ? 22.109 -49.688 -6.086 1 54.91 411 SER A O 1
ATOM 3151 N N . PRO A 1 412 ? 22.266 -47.469 -5.516 1 58.62 412 PRO A N 1
ATOM 3152 C CA . PRO A 1 412 ? 23.609 -47.719 -4.996 1 58.62 412 PRO A CA 1
ATOM 3153 C C . PRO A 1 412 ? 23.609 -48.781 -3.895 1 58.62 412 PRO A C 1
ATOM 3155 O O . PRO A 1 412 ? 22.641 -48.906 -3.135 1 58.62 412 PRO A O 1
ATOM 3158 N N . SER A 1 413 ? 24.484 -49.75 -3.938 1 58.72 413 SER A N 1
ATOM 3159 C CA . SER A 1 413 ? 24.625 -50.781 -2.906 1 58.72 413 SER A CA 1
ATOM 3160 C C . SER A 1 413 ? 24.656 -50.156 -1.515 1 58.72 413 SER A C 1
ATOM 3162 O O . SER A 1 413 ? 24.172 -50.75 -0.55 1 58.72 413 SER A O 1
ATOM 3164 N N . ARG A 1 414 ? 25.281 -48.875 -1.308 1 72.25 414 ARG A N 1
ATOM 3165 C CA . ARG A 1 414 ? 25.328 -48.094 -0.07 1 72.25 414 ARG A CA 1
ATOM 3166 C C . ARG A 1 414 ? 24.797 -46.688 -0.288 1 72.25 414 ARG A C 1
ATOM 3168 O O . ARG A 1 414 ? 25.188 -46 -1.241 1 72.25 414 ARG A O 1
ATOM 3175 N N . PRO A 1 415 ? 23.891 -46.375 0.498 1 75.12 415 PRO A N 1
ATOM 3176 C CA . PRO A 1 415 ? 23.438 -45 0.404 1 75.12 415 PRO A CA 1
ATOM 3177 C C . PRO A 1 415 ? 24.562 -43.969 0.579 1 75.12 415 PRO A C 1
ATOM 3179 O O . PRO A 1 415 ? 25.516 -44.219 1.32 1 75.12 415 PRO A O 1
ATOM 3182 N N . TYR A 1 416 ? 24.609 -42.938 -0.229 1 80.56 416 TYR A N 1
ATOM 3183 C CA . TYR A 1 416 ? 25.578 -41.875 -0.119 1 80.56 416 TYR A CA 1
ATOM 3184 C C . TYR A 1 416 ? 24.891 -40.5 -0.216 1 80.56 416 TYR A C 1
ATOM 3186 O O . TYR A 1 416 ? 23.688 -40.438 -0.444 1 80.56 416 TYR A O 1
ATOM 3194 N N . THR A 1 417 ? 25.688 -39.531 0.092 1 82.75 417 THR A N 1
ATOM 3195 C CA . THR A 1 417 ? 25.219 -38.156 -0.014 1 82.75 417 THR A CA 1
ATOM 3196 C C . THR A 1 417 ? 26.062 -37.344 -1 1 82.75 417 THR A C 1
ATOM 3198 O O . THR A 1 417 ? 27.297 -37.406 -0.944 1 82.75 417 THR A O 1
ATOM 3201 N N . ILE A 1 418 ? 25.406 -36.781 -2.023 1 87.31 418 ILE A N 1
ATOM 3202 C CA . ILE A 1 418 ? 26.109 -35.875 -2.924 1 87.31 418 ILE A CA 1
ATOM 3203 C C . ILE A 1 418 ? 26.156 -34.469 -2.322 1 87.31 418 ILE A C 1
ATOM 3205 O O . ILE A 1 418 ? 25.125 -33.938 -1.893 1 87.31 418 ILE A O 1
ATOM 3209 N N . THR A 1 419 ? 27.312 -33.969 -2.254 1 90.44 419 THR A N 1
ATOM 3210 C CA . THR A 1 419 ? 27.5 -32.625 -1.693 1 90.44 419 THR A CA 1
ATOM 3211 C C . THR A 1 419 ? 28.016 -31.672 -2.756 1 90.44 419 THR A C 1
ATOM 3213 O O . THR A 1 419 ? 28.984 -31.969 -3.455 1 90.44 419 THR A O 1
ATOM 3216 N N . LEU A 1 420 ? 27.312 -30.594 -2.924 1 93.25 420 LEU A N 1
ATOM 3217 C CA . LEU A 1 420 ? 27.703 -29.562 -3.877 1 93.25 420 LEU A CA 1
ATOM 3218 C C . LEU A 1 420 ? 28.188 -28.312 -3.152 1 93.25 420 LEU A C 1
ATOM 3220 O O . LEU A 1 420 ? 27.688 -27.969 -2.076 1 93.25 420 LEU A O 1
ATOM 3224 N N . ASP A 1 421 ? 29.078 -27.703 -3.799 1 93.25 421 ASP A N 1
ATOM 3225 C CA . ASP A 1 421 ? 29.547 -26.406 -3.301 1 93.25 421 ASP A CA 1
ATOM 3226 C C . ASP A 1 421 ? 28.625 -25.281 -3.762 1 93.25 421 ASP A C 1
ATOM 3228 O O . ASP A 1 421 ? 27.984 -25.375 -4.809 1 93.25 421 ASP A O 1
ATOM 3232 N N . GLY A 1 422 ? 28.453 -24.297 -2.938 1 90.44 422 GLY A N 1
ATOM 3233 C CA . GLY A 1 422 ? 27.656 -23.125 -3.287 1 90.44 422 GLY A CA 1
ATOM 3234 C C . GLY A 1 422 ? 27.812 -21.984 -2.311 1 90.44 422 GLY A C 1
ATOM 3235 O O . GLY A 1 422 ? 28.531 -22.094 -1.314 1 90.44 422 GLY A O 1
ATOM 3236 N N . PRO A 1 423 ? 27.188 -20.906 -2.729 1 90.06 423 PRO A N 1
ATOM 3237 C CA . PRO A 1 423 ? 27.266 -19.766 -1.819 1 90.06 423 PRO A CA 1
ATOM 3238 C C . PRO A 1 423 ? 26.688 -20.062 -0.439 1 90.06 423 PRO A C 1
ATOM 3240 O O . PRO A 1 423 ? 25.594 -20.641 -0.334 1 90.06 423 PRO A O 1
ATOM 3243 N N . GLY A 1 424 ? 27.406 -19.672 0.703 1 86.19 424 GLY A N 1
ATOM 3244 C CA . GLY A 1 424 ? 26.953 -19.859 2.068 1 86.19 424 GLY A CA 1
ATOM 3245 C C . GLY A 1 424 ? 27.234 -21.25 2.607 1 86.19 424 GLY A C 1
ATOM 3246 O O . GLY A 1 424 ? 26.844 -21.562 3.732 1 86.19 424 GLY A O 1
ATOM 3247 N N . GLY A 1 425 ? 27.797 -22.156 1.809 1 87.81 425 GLY A N 1
ATOM 3248 C CA . GLY A 1 425 ? 28.141 -23.484 2.301 1 87.81 425 GLY A CA 1
ATOM 3249 C C . GLY A 1 425 ? 27.781 -24.594 1.327 1 87.81 425 GLY A C 1
ATOM 3250 O O . GLY A 1 425 ? 27.609 -24.344 0.132 1 87.81 425 GLY A O 1
ATOM 3251 N N . ASN A 1 426 ? 27.672 -25.797 1.975 1 90.12 426 ASN A N 1
ATOM 3252 C CA . ASN A 1 426 ? 27.453 -26.984 1.151 1 90.12 426 ASN A CA 1
ATOM 3253 C C . ASN A 1 426 ? 25.969 -27.297 1.027 1 90.12 426 ASN A C 1
ATOM 3255 O O . ASN A 1 426 ? 25.188 -27.016 1.936 1 90.12 426 ASN A O 1
ATOM 3259 N N . PHE A 1 427 ? 25.703 -27.766 -0.093 1 90.19 427 PHE A N 1
ATOM 3260 C CA . PHE A 1 427 ? 24.359 -28.297 -0.383 1 90.19 427 PHE A CA 1
ATOM 3261 C C . PHE A 1 427 ? 24.406 -29.797 -0.596 1 90.19 427 PHE A C 1
ATOM 3263 O O . PHE A 1 427 ? 25.344 -30.328 -1.202 1 90.19 427 PHE A O 1
ATOM 3270 N N . SER A 1 428 ? 23.438 -30.469 -0.062 1 86.56 428 SER A N 1
ATOM 3271 C CA . SER A 1 428 ? 23.547 -31.922 -0.176 1 86.56 428 SER A CA 1
ATOM 3272 C C . SER A 1 428 ? 22.188 -32.562 -0.445 1 86.56 428 SER A C 1
ATOM 3274 O O . SER A 1 428 ? 21.156 -32.031 -0.048 1 86.56 428 SER A O 1
ATOM 3276 N N . VAL A 1 429 ? 22.234 -33.688 -1.138 1 84.5 429 VAL A N 1
ATOM 3277 C CA . VAL A 1 429 ? 21.062 -34.5 -1.413 1 84.5 429 VAL A CA 1
ATOM 3278 C C . VAL A 1 429 ? 21.391 -35.969 -1.193 1 84.5 429 VAL A C 1
ATOM 3280 O O . VAL A 1 429 ? 22.453 -36.438 -1.622 1 84.5 429 VAL A O 1
ATOM 3283 N N . HIS A 1 430 ? 20.578 -36.625 -0.525 1 81.12 430 HIS A N 1
ATOM 3284 C CA . HIS A 1 430 ? 20.766 -38.062 -0.261 1 81.12 430 HIS A CA 1
ATOM 3285 C C . HIS A 1 430 ? 20.438 -38.906 -1.491 1 81.12 430 HIS A C 1
ATOM 3287 O O . HIS A 1 430 ? 19.484 -38.594 -2.211 1 81.12 430 HIS A O 1
ATOM 3293 N N . SER A 1 431 ? 21.172 -40 -1.673 1 78.69 431 SER A N 1
ATOM 3294 C CA . SER A 1 431 ? 21.078 -40.844 -2.873 1 78.69 431 SER A CA 1
ATOM 3295 C C . SER A 1 431 ? 19.703 -41.469 -3.014 1 78.69 431 SER A C 1
ATOM 3297 O O . SER A 1 431 ? 19.219 -41.688 -4.129 1 78.69 431 SER A O 1
ATOM 3299 N N . LYS A 1 432 ? 19.094 -41.75 -1.882 1 71.19 432 LYS A N 1
ATOM 3300 C CA . LYS A 1 432 ? 17.766 -42.344 -1.95 1 71.19 432 LYS A CA 1
ATOM 3301 C C . LYS A 1 432 ? 16.781 -41.406 -2.633 1 71.19 432 LYS A C 1
ATOM 3303 O O . LYS A 1 432 ? 15.969 -41.812 -3.459 1 71.19 432 LYS A O 1
ATOM 3308 N N . LEU A 1 433 ? 16.891 -40.125 -2.279 1 73.62 433 LEU A N 1
ATOM 3309 C CA . LEU A 1 433 ? 16.016 -39.156 -2.906 1 73.62 433 LEU A CA 1
ATOM 3310 C C . LEU A 1 433 ? 16.359 -38.969 -4.379 1 73.62 433 LEU A C 1
ATOM 3312 O O . LEU A 1 433 ? 15.469 -38.844 -5.223 1 73.62 433 LEU A O 1
ATOM 3316 N N . LEU A 1 434 ? 17.578 -39.031 -4.609 1 78.69 434 LEU A N 1
ATOM 3317 C CA . LEU A 1 434 ? 18.016 -38.875 -5.992 1 78.69 434 LEU A CA 1
ATOM 3318 C C . LEU A 1 434 ? 17.484 -40 -6.863 1 78.69 434 LEU A C 1
ATOM 3320 O O . LEU A 1 434 ? 17.062 -39.781 -8 1 78.69 434 LEU A O 1
ATOM 3324 N N . THR A 1 435 ? 17.5 -41.094 -6.32 1 73.56 435 THR A N 1
ATOM 3325 C CA . THR A 1 435 ? 17 -42.25 -7.059 1 73.56 435 THR A CA 1
ATOM 3326 C C . THR A 1 435 ? 15.516 -42.125 -7.348 1 73.56 435 THR A C 1
ATOM 3328 O O . THR A 1 435 ? 15.062 -42.406 -8.461 1 73.56 435 THR A O 1
ATOM 3331 N N . GLU A 1 436 ? 14.844 -41.656 -6.383 1 70.44 436 GLU A N 1
ATOM 3332 C CA . GLU A 1 436 ? 13.406 -41.5 -6.562 1 70.44 436 GLU A CA 1
ATOM 3333 C C . GLU A 1 436 ? 13.109 -40.406 -7.598 1 70.44 436 GLU A C 1
ATOM 3335 O O . GLU A 1 436 ? 12.219 -40.562 -8.438 1 70.44 436 GLU A O 1
ATOM 3340 N N . VAL A 1 437 ? 13.859 -39.344 -7.527 1 77.94 437 VAL A N 1
ATOM 3341 C CA . VAL A 1 437 ? 13.664 -38.25 -8.469 1 77.94 437 VAL A CA 1
ATOM 3342 C C . VAL A 1 437 ? 13.992 -38.719 -9.883 1 77.94 437 VAL A C 1
ATOM 3344 O O . VAL A 1 437 ? 13.305 -38.344 -10.836 1 77.94 437 VAL A O 1
ATOM 3347 N N . THR A 1 438 ? 14.977 -39.5 -9.977 1 78.25 438 THR A N 1
ATOM 3348 C CA . THR A 1 438 ? 15.359 -40.031 -11.289 1 78.25 438 THR A CA 1
ATOM 3349 C C . THR A 1 438 ? 14.258 -40.906 -11.867 1 78.25 438 THR A C 1
ATOM 3351 O O . THR A 1 438 ? 13.969 -40.844 -13.062 1 78.25 438 THR A O 1
ATOM 3354 N N . VAL A 1 439 ? 13.727 -41.688 -11.023 1 70.38 439 VAL A N 1
ATOM 3355 C CA . VAL A 1 439 ? 12.641 -42.531 -11.469 1 70.38 439 VAL A CA 1
ATOM 3356 C C . VAL A 1 439 ? 11.445 -41.688 -11.914 1 70.38 439 VAL A C 1
ATOM 3358 O O . VAL A 1 439 ? 10.859 -41.938 -12.969 1 70.38 439 VAL A O 1
ATOM 3361 N N . ASP A 1 440 ? 11.172 -40.688 -11.188 1 70.81 440 ASP A N 1
ATOM 3362 C CA . ASP A 1 440 ? 10.062 -39.812 -11.523 1 70.81 440 ASP A CA 1
ATOM 3363 C C . ASP A 1 440 ? 10.305 -39.094 -12.852 1 70.81 440 ASP A C 1
ATOM 3365 O O . ASP A 1 440 ? 9.383 -38.969 -13.664 1 70.81 440 ASP A O 1
ATOM 3369 N N . MET A 1 441 ? 11.477 -38.656 -13.031 1 79.62 441 MET A N 1
ATOM 3370 C CA . MET A 1 441 ? 11.797 -37.938 -14.258 1 79.62 441 MET A CA 1
ATOM 3371 C C . MET A 1 441 ? 11.711 -38.875 -15.469 1 79.62 441 MET A C 1
ATOM 3373 O O . MET A 1 441 ? 11.25 -38.469 -16.531 1 79.62 441 MET A O 1
ATOM 3377 N N . HIS A 1 442 ? 12.133 -40.062 -15.219 1 72.75 442 HIS A N 1
ATOM 3378 C CA . HIS A 1 442 ? 12.023 -41.031 -16.297 1 72.75 442 HIS A CA 1
ATOM 3379 C C . HIS A 1 442 ? 10.562 -41.281 -16.656 1 72.75 442 HIS A C 1
ATOM 3381 O O . HIS A 1 442 ? 10.195 -41.281 -17.828 1 72.75 442 HIS A O 1
ATOM 3387 N N . LEU A 1 443 ? 9.859 -41.469 -15.648 1 65.31 443 LEU A N 1
ATOM 3388 C CA . LEU A 1 443 ? 8.445 -41.75 -15.844 1 65.31 443 LEU A CA 1
ATOM 3389 C C . LEU A 1 443 ? 7.719 -40.531 -16.422 1 65.31 443 LEU A C 1
ATOM 3391 O O . LEU A 1 443 ? 6.785 -40.688 -17.219 1 65.31 443 LEU A O 1
ATOM 3395 N N . GLY A 1 444 ? 8.195 -39.469 -16.047 1 69.69 444 GLY A N 1
ATOM 3396 C CA . GLY A 1 444 ? 7.5 -38.25 -16.422 1 69.69 444 GLY A CA 1
ATOM 3397 C C . GLY A 1 444 ? 7.922 -37.719 -17.781 1 69.69 444 GLY A C 1
ATOM 3398 O O . GLY A 1 444 ? 7.207 -36.938 -18.406 1 69.69 444 GLY A O 1
ATOM 3399 N N . LEU A 1 445 ? 9.047 -38.188 -18.281 1 78.56 445 LEU A N 1
ATOM 3400 C CA . LEU A 1 445 ? 9.57 -37.531 -19.469 1 78.56 445 LEU A CA 1
ATOM 3401 C C . LEU A 1 445 ? 9.695 -38.531 -20.625 1 78.56 445 LEU A C 1
ATOM 3403 O O . LEU A 1 445 ? 9.648 -38.125 -21.797 1 78.56 445 LEU A O 1
ATOM 3407 N N . THR A 1 446 ? 9.852 -39.719 -20.375 1 71.75 446 THR A N 1
ATOM 3408 C CA . THR A 1 446 ? 10 -40.656 -21.469 1 71.75 446 THR A CA 1
ATOM 3409 C C . THR A 1 446 ? 8.688 -40.812 -22.234 1 71.75 446 THR A C 1
ATOM 3411 O O . THR A 1 446 ? 7.645 -41.094 -21.641 1 71.75 446 THR A O 1
ATOM 3414 N N . SER A 1 447 ? 8.758 -40.531 -23.469 1 69.88 447 SER A N 1
ATOM 3415 C CA . SER A 1 447 ? 7.531 -40.531 -24.266 1 69.88 447 SER A CA 1
ATOM 3416 C C . SER A 1 447 ? 7.82 -40.906 -25.719 1 69.88 447 SER A C 1
ATOM 3418 O O . SER A 1 447 ? 8.859 -40.531 -26.266 1 69.88 447 SER A O 1
ATOM 3420 N N . PHE A 1 448 ? 6.945 -41.688 -26.219 1 61.66 448 PHE A N 1
ATOM 3421 C CA . PHE A 1 448 ? 6.957 -42 -27.641 1 61.66 448 PHE A CA 1
ATOM 3422 C C . PHE A 1 448 ? 5.66 -41.562 -28.312 1 61.66 448 PHE A C 1
ATOM 3424 O O . PHE A 1 448 ? 4.609 -42.188 -28.109 1 61.66 448 PHE A O 1
ATOM 3431 N N . TRP A 1 449 ? 5.773 -40.438 -28.953 1 61.94 449 TRP A N 1
ATOM 3432 C CA . TRP A 1 449 ? 4.598 -39.938 -29.656 1 61.94 449 TRP A CA 1
ATOM 3433 C C . TRP A 1 449 ? 4.797 -40 -31.172 1 61.94 449 TRP A C 1
ATOM 3435 O O . TRP A 1 449 ? 5.828 -39.531 -31.672 1 61.94 449 TRP A O 1
ATOM 3445 N N . ASN A 1 450 ? 3.875 -40.719 -31.75 1 54.5 450 ASN A N 1
ATOM 3446 C CA . ASN A 1 450 ? 3.891 -40.781 -33.188 1 54.5 450 ASN A CA 1
ATOM 3447 C C . ASN A 1 450 ? 2.527 -40.438 -33.781 1 54.5 450 ASN A C 1
ATOM 3449 O O . ASN A 1 450 ? 1.491 -40.781 -33.219 1 54.5 450 ASN A O 1
ATOM 3453 N N . TRP A 1 451 ? 2.615 -39.438 -34.688 1 54.16 451 TRP A N 1
ATOM 3454 C CA . TRP A 1 451 ? 1.393 -39.156 -35.438 1 54.16 451 TRP A CA 1
ATOM 3455 C C . TRP A 1 451 ? 1.345 -39.969 -36.719 1 54.16 451 TRP A C 1
ATOM 3457 O O . TRP A 1 451 ? 2.291 -39.938 -37.5 1 54.16 451 TRP A O 1
ATOM 3467 N N . ASN A 1 452 ? 0.375 -40.875 -36.75 1 43.81 452 ASN A N 1
ATOM 3468 C CA . ASN A 1 452 ? 0.309 -41.781 -37.875 1 43.81 452 ASN A CA 1
ATOM 3469 C C . ASN A 1 452 ? -0.55 -41.188 -39 1 43.81 452 ASN A C 1
ATOM 3471 O O . ASN A 1 452 ? -0.872 -41.875 -39.969 1 43.81 452 ASN A O 1
ATOM 3475 N N . GLY A 1 453 ? -0.673 -39.781 -39.031 1 41.44 453 GLY A N 1
ATOM 3476 C CA . GLY A 1 453 ? -1.4 -39.156 -40.125 1 41.44 453 GLY A CA 1
ATOM 3477 C C . GLY A 1 453 ? -2.906 -39.25 -39.969 1 41.44 453 GLY A C 1
ATOM 3478 O O . GLY A 1 453 ? -3.646 -38.375 -40.438 1 41.44 453 GLY A O 1
ATOM 3479 N N . GLY A 1 454 ? -3.5 -40.375 -39.812 1 37.62 454 GLY A N 1
ATOM 3480 C CA . GLY A 1 454 ? -4.934 -40.594 -39.938 1 37.62 454 GLY A CA 1
ATOM 3481 C C . GLY A 1 454 ? -5.715 -40.188 -38.688 1 37.62 454 GLY A C 1
ATOM 3482 O O . GLY A 1 454 ? -6.738 -40.812 -38.375 1 37.62 454 GLY A O 1
ATOM 3483 N N . GLY A 1 455 ? -5.336 -39.188 -38.062 1 40.41 455 GLY A N 1
ATOM 3484 C CA . GLY A 1 455 ? -6.145 -38.656 -36.969 1 40.41 455 GLY A CA 1
ATOM 3485 C C . GLY A 1 455 ? -5.699 -39.125 -35.594 1 40.41 455 GLY A C 1
ATOM 3486 O O . GLY A 1 455 ? -6.281 -38.719 -34.594 1 40.41 455 GLY A O 1
ATOM 3487 N N . GLY A 1 456 ? -4.934 -40.156 -35.625 1 39.09 456 GLY A N 1
ATOM 3488 C CA . GLY A 1 456 ? -4.684 -40.656 -34.281 1 39.09 456 GLY A CA 1
ATOM 3489 C C . GLY A 1 456 ? -3.238 -40.5 -33.844 1 39.09 456 GLY A C 1
ATOM 3490 O O . GLY A 1 456 ? -2.34 -40.406 -34.688 1 39.09 456 GLY A O 1
ATOM 3491 N N . SER A 1 457 ? -2.963 -39.812 -32.875 1 46.94 457 SER A N 1
ATOM 3492 C CA . SER A 1 457 ? -1.662 -39.812 -32.188 1 46.94 457 SER A CA 1
ATOM 3493 C C . SER A 1 457 ? -1.575 -40.875 -31.125 1 46.94 457 SER A C 1
ATOM 3495 O O . SER A 1 457 ? -2.59 -41.281 -30.547 1 46.94 457 SER A O 1
ATOM 3497 N N . ALA A 1 458 ? -0.587 -41.844 -31.359 1 43.19 458 ALA A N 1
ATOM 3498 C CA . ALA A 1 458 ? -0.312 -42.781 -30.281 1 43.19 458 ALA A CA 1
ATOM 3499 C C . ALA A 1 458 ? 0.832 -42.312 -29.391 1 43.19 458 ALA A C 1
ATOM 3501 O O . ALA A 1 458 ? 1.827 -41.781 -29.891 1 43.19 458 ALA A O 1
ATOM 3502 N N . GLU A 1 459 ? 0.493 -41.938 -28.203 1 52.28 459 GLU A N 1
ATOM 3503 C CA . GLU A 1 459 ? 1.544 -41.594 -27.25 1 52.28 459 GLU A CA 1
ATOM 3504 C C . GLU A 1 459 ? 1.711 -42.688 -26.203 1 52.28 459 GLU A C 1
ATOM 3506 O O . GLU A 1 459 ? 0.724 -43.219 -25.688 1 52.28 459 GLU A O 1
ATOM 3511 N N . THR A 1 460 ? 2.873 -43.312 -26.219 1 44.66 460 THR A N 1
ATOM 3512 C CA . THR A 1 460 ? 3.219 -44.219 -25.141 1 44.66 460 THR A CA 1
ATOM 3513 C C . THR A 1 460 ? 4.25 -43.594 -24.203 1 44.66 460 THR A C 1
ATOM 3515 O O . THR A 1 460 ? 5.086 -42.781 -24.641 1 44.66 460 THR A O 1
ATOM 3518 N N . GLY A 1 461 ? 4.031 -43.75 -22.906 1 48.91 461 GLY A N 1
ATOM 3519 C CA . GLY A 1 461 ? 4.926 -43.219 -21.906 1 48.91 461 GLY A CA 1
ATOM 3520 C C . GLY A 1 461 ? 4.305 -42.094 -21.094 1 48.91 461 GLY A C 1
ATOM 3521 O O . GLY A 1 461 ? 3.164 -42.188 -20.641 1 48.91 461 GLY A O 1
ATOM 3522 N N . ALA A 1 462 ? 5.121 -40.969 -20.766 1 56.72 462 ALA A N 1
ATOM 3523 C CA . ALA A 1 462 ? 4.781 -39.906 -19.828 1 56.72 462 ALA A CA 1
ATOM 3524 C C . ALA A 1 462 ? 3.84 -38.875 -20.453 1 56.72 462 ALA A C 1
ATOM 3526 O O . ALA A 1 462 ? 3.34 -38 -19.766 1 56.72 462 ALA A O 1
ATOM 3527 N N . ASN A 1 463 ? 3.227 -39.156 -21.562 1 52.72 463 ASN A N 1
ATOM 3528 C CA . ASN A 1 463 ? 2.311 -38.312 -22.297 1 52.72 463 ASN A CA 1
ATOM 3529 C C . ASN A 1 463 ? 2.871 -36.875 -22.438 1 52.72 463 ASN A C 1
ATOM 3531 O O . ASN A 1 463 ? 2.17 -35.906 -22.188 1 52.72 463 ASN A O 1
ATOM 3535 N N . VAL A 1 464 ? 4.113 -36.688 -22.578 1 65.06 464 VAL A N 1
ATOM 3536 C CA . VAL A 1 464 ? 4.77 -35.406 -22.75 1 65.06 464 VAL A CA 1
ATOM 3537 C C . VAL A 1 464 ? 4.965 -35.094 -24.25 1 65.06 464 VAL A C 1
ATOM 3539 O O . VAL A 1 464 ? 5.18 -33.969 -24.641 1 65.06 464 VAL A O 1
ATOM 3542 N N . GLY A 1 465 ? 4.832 -36.188 -25.031 1 61.84 465 GLY A N 1
ATOM 3543 C CA . GLY A 1 465 ? 5.086 -36.031 -26.453 1 61.84 465 GLY A CA 1
ATOM 3544 C C . GLY A 1 465 ? 4.242 -34.938 -27.094 1 61.84 465 GLY A C 1
ATOM 3545 O O . GLY A 1 465 ? 4.766 -34.094 -27.812 1 61.84 465 GLY A O 1
ATOM 3546 N N . MET A 1 466 ? 3.078 -35 -26.734 1 56.91 466 MET A N 1
ATOM 3547 C CA . MET A 1 466 ? 2.174 -34.031 -27.328 1 56.91 466 MET A CA 1
ATOM 3548 C C . MET A 1 466 ? 2.504 -32.625 -26.859 1 56.91 466 MET A C 1
ATOM 3550 O O . MET A 1 466 ? 2.383 -31.672 -27.609 1 56.91 466 MET A O 1
ATOM 3554 N N . LYS A 1 467 ? 2.932 -32.5 -25.656 1 62.66 467 LYS A N 1
ATOM 3555 C CA . LYS A 1 467 ? 3.301 -31.188 -25.125 1 62.66 467 LYS A CA 1
ATOM 3556 C C . LYS A 1 467 ? 4.551 -30.641 -25.812 1 62.66 467 LYS A C 1
ATOM 3558 O O . LYS A 1 467 ? 4.656 -29.438 -26.062 1 62.66 467 LYS A O 1
ATOM 3563 N N . LEU A 1 468 ? 5.359 -31.562 -26.031 1 69.62 468 LEU A N 1
ATOM 3564 C CA . LEU A 1 468 ? 6.594 -31.172 -26.703 1 69.62 468 LEU A CA 1
ATOM 3565 C C . LEU A 1 468 ? 6.324 -30.766 -28.141 1 69.62 468 LEU A C 1
ATOM 3567 O O . LEU A 1 468 ? 6.977 -29.859 -28.672 1 69.62 468 LEU A O 1
ATOM 3571 N N . ILE A 1 469 ? 5.34 -31.391 -28.703 1 62.47 469 ILE A N 1
ATOM 3572 C CA . ILE A 1 469 ? 4.98 -31.062 -30.078 1 62.47 469 ILE A CA 1
ATOM 3573 C C . ILE A 1 469 ? 4.461 -29.625 -30.156 1 62.47 469 ILE A C 1
ATOM 3575 O O . ILE A 1 469 ? 4.789 -28.891 -31.094 1 62.47 469 ILE A O 1
ATOM 3579 N N . ASP A 1 470 ? 3.664 -29.375 -29.266 1 58.53 470 ASP A N 1
ATOM 3580 C CA . ASP A 1 470 ? 3.104 -28.016 -29.25 1 58.53 470 ASP A CA 1
ATOM 3581 C C . ASP A 1 470 ? 4.199 -26.969 -29.094 1 58.53 470 ASP A C 1
ATOM 3583 O O . ASP A 1 470 ? 4.129 -25.891 -29.688 1 58.53 470 ASP A O 1
ATOM 3587 N N . ALA A 1 471 ? 5.094 -27.297 -28.266 1 62.03 471 ALA A N 1
ATOM 3588 C CA . ALA A 1 471 ? 6.199 -26.359 -28.062 1 62.03 471 ALA A CA 1
ATOM 3589 C C . ALA A 1 471 ? 7.016 -26.188 -29.344 1 62.03 471 ALA A C 1
ATOM 3591 O O . ALA A 1 471 ? 7.512 -25.094 -29.625 1 62.03 471 ALA A O 1
ATOM 3592 N N . VAL A 1 472 ? 7.117 -27.234 -30.109 1 63.25 472 VAL A N 1
ATOM 3593 C CA . VAL A 1 472 ? 7.996 -27.203 -31.266 1 63.25 472 VAL A CA 1
ATOM 3594 C C . VAL A 1 472 ? 7.211 -26.75 -32.5 1 63.25 472 VAL A C 1
ATOM 3596 O O . VAL A 1 472 ? 7.652 -25.859 -33.219 1 63.25 472 VAL A O 1
ATOM 3599 N N . TRP A 1 473 ? 6.125 -27.406 -32.719 1 58.81 473 TRP A N 1
ATOM 3600 C CA . TRP A 1 473 ? 5.441 -27.203 -34 1 58.81 473 TRP A CA 1
ATOM 3601 C C . TRP A 1 473 ? 4.527 -25.984 -33.938 1 58.81 473 TRP A C 1
ATOM 3603 O O . TRP A 1 473 ? 4.098 -25.469 -34.969 1 58.81 473 TRP A O 1
ATOM 3613 N N . GLY A 1 474 ? 4.188 -25.609 -32.719 1 51.03 474 GLY A N 1
ATOM 3614 C CA . GLY A 1 474 ? 3.334 -24.438 -32.688 1 51.03 474 GLY A CA 1
ATOM 3615 C C . GLY A 1 474 ? 3.996 -23.203 -33.25 1 51.03 474 GLY A C 1
ATOM 3616 O O . GLY A 1 474 ? 3.326 -22.203 -33.531 1 51.03 474 GLY A O 1
ATOM 3617 N N . SER A 1 475 ? 5.297 -23.125 -33.25 1 49.56 475 SER A N 1
ATOM 3618 C CA . SER A 1 475 ? 5.898 -21.906 -33.781 1 49.56 475 SER A CA 1
ATOM 3619 C C . SER A 1 475 ? 6.484 -22.125 -35.156 1 49.56 475 SER A C 1
ATOM 3621 O O . SER A 1 475 ? 7.172 -23.125 -35.406 1 49.56 475 SER A O 1
ATOM 3623 N N . THR A 1 476 ? 5.766 -21.844 -36.125 1 51.81 476 THR A N 1
ATOM 3624 C CA . THR A 1 476 ? 6.09 -21.969 -37.531 1 51.81 476 THR A CA 1
ATOM 3625 C C . THR A 1 476 ? 7.449 -21.344 -37.812 1 51.81 476 THR A C 1
ATOM 3627 O O . THR A 1 476 ? 7.805 -21.156 -39 1 51.81 476 THR A O 1
ATOM 3630 N N . ASP A 1 477 ? 8.219 -21.016 -36.844 1 58.41 477 ASP A N 1
ATOM 3631 C CA . ASP A 1 477 ? 9.297 -20.094 -37.188 1 58.41 477 ASP A CA 1
ATOM 3632 C C . ASP A 1 477 ? 10.57 -20.859 -37.562 1 58.41 477 ASP A C 1
ATOM 3634 O O . ASP A 1 477 ? 11.68 -20.359 -37.375 1 58.41 477 ASP A O 1
ATOM 3638 N N . GLY A 1 478 ? 10.539 -22.016 -38.125 1 67.38 478 GLY A N 1
ATOM 3639 C CA . GLY A 1 478 ? 11.734 -22.688 -38.625 1 67.38 478 GLY A CA 1
ATOM 3640 C C . GLY A 1 478 ? 12.414 -23.547 -37.594 1 67.38 478 GLY A C 1
ATOM 3641 O O . GLY A 1 478 ? 11.969 -23.625 -36.469 1 67.38 478 GLY A O 1
ATOM 3642 N N . LEU A 1 479 ? 13.578 -24.219 -38.031 1 74.44 479 LEU A N 1
ATOM 3643 C CA . LEU A 1 479 ? 14.273 -25.219 -37.25 1 74.44 479 LEU A CA 1
ATOM 3644 C C . LEU A 1 479 ? 14.977 -24.562 -36.062 1 74.44 479 LEU A C 1
ATOM 3646 O O . LEU A 1 479 ? 14.992 -25.109 -34.938 1 74.44 479 LEU A O 1
ATOM 3650 N N . GLU A 1 480 ? 15.562 -23.359 -36.344 1 77.25 480 GLU A N 1
ATOM 3651 C CA . GLU A 1 480 ? 16.266 -22.672 -35.281 1 77.25 480 GLU A CA 1
ATOM 3652 C C . GLU A 1 480 ? 15.297 -22.234 -34.188 1 77.25 480 GLU A C 1
ATOM 3654 O O . GLU A 1 480 ? 15.617 -22.312 -33 1 77.25 480 GLU A O 1
ATOM 3659 N N . ALA A 1 481 ? 14.227 -21.734 -34.625 1 77.56 481 ALA A N 1
ATOM 3660 C CA . ALA A 1 481 ? 13.219 -21.312 -33.656 1 77.56 481 ALA A CA 1
ATOM 3661 C C . ALA A 1 481 ? 12.688 -22.5 -32.844 1 77.56 481 ALA A C 1
ATOM 3663 O O . ALA A 1 481 ? 12.398 -22.375 -31.656 1 77.56 481 ALA A O 1
ATOM 3664 N N . GLN A 1 482 ? 12.57 -23.656 -33.5 1 77.94 482 GLN A N 1
ATOM 3665 C CA . GLN A 1 482 ? 12.125 -24.859 -32.812 1 77.94 482 GLN A CA 1
ATOM 3666 C C . GLN A 1 482 ? 13.117 -25.297 -31.75 1 77.94 482 GLN A C 1
ATOM 3668 O O . GLN A 1 482 ? 12.727 -25.672 -30.641 1 77.94 482 GLN A O 1
ATOM 3673 N N . TYR A 1 483 ? 14.359 -25.141 -32.125 1 81.94 483 TYR A N 1
ATOM 3674 C CA . TYR A 1 483 ? 15.398 -25.5 -31.156 1 81.94 483 TYR A CA 1
ATOM 3675 C C . TYR A 1 483 ? 15.367 -24.562 -29.953 1 81.94 483 TYR A C 1
ATOM 3677 O O . TYR A 1 483 ? 15.508 -25 -28.812 1 81.94 483 TYR A O 1
ATOM 3685 N N . ALA A 1 484 ? 15.273 -23.328 -30.266 1 82.12 484 ALA A N 1
ATOM 3686 C CA . ALA A 1 484 ? 15.219 -22.344 -29.188 1 82.12 484 ALA A CA 1
ATOM 3687 C C . ALA A 1 484 ? 14.031 -22.594 -28.266 1 82.12 484 ALA A C 1
ATOM 3689 O O . ALA A 1 484 ? 14.125 -22.422 -27.047 1 82.12 484 ALA A O 1
ATOM 3690 N N . ARG A 1 485 ? 12.953 -23 -28.75 1 80 485 ARG A N 1
ATOM 3691 C CA . ARG A 1 485 ? 11.758 -23.281 -27.953 1 80 485 ARG A CA 1
ATOM 3692 C C . ARG A 1 485 ? 11.969 -24.516 -27.078 1 80 485 ARG A C 1
ATOM 3694 O O . ARG A 1 485 ? 11.484 -24.578 -25.953 1 80 485 ARG A O 1
ATOM 3701 N N . LEU A 1 486 ? 12.594 -25.453 -27.688 1 83.31 486 LEU A N 1
ATOM 3702 C CA . LEU A 1 486 ? 12.875 -26.656 -26.906 1 83.31 486 LEU A CA 1
ATOM 3703 C C . LEU A 1 486 ? 13.805 -26.344 -25.734 1 83.31 486 LEU A C 1
ATOM 3705 O O . LEU A 1 486 ? 13.688 -26.938 -24.672 1 83.31 486 LEU A O 1
ATOM 3709 N N . GLN A 1 487 ? 14.664 -25.422 -25.969 1 86.5 487 GLN A N 1
ATOM 3710 C CA . GLN A 1 487 ? 15.516 -24.984 -24.875 1 86.5 487 GLN A CA 1
ATOM 3711 C C . GLN A 1 487 ? 14.695 -24.312 -23.781 1 86.5 487 GLN A C 1
ATOM 3713 O O . GLN A 1 487 ? 14.969 -24.5 -22.594 1 86.5 487 GLN A O 1
ATOM 3718 N N . GLN A 1 488 ? 13.773 -23.578 -24.219 1 83.25 488 GLN A N 1
ATOM 3719 C CA . GLN A 1 488 ? 12.906 -22.906 -23.25 1 83.25 488 GLN A CA 1
ATOM 3720 C C . GLN A 1 488 ? 12.094 -23.922 -22.453 1 83.25 488 GLN A C 1
ATOM 3722 O O . GLN A 1 488 ? 11.852 -23.734 -21.266 1 83.25 488 GLN A O 1
ATOM 3727 N N . VAL A 1 489 ? 11.648 -24.906 -23.141 1 82.81 489 VAL A N 1
ATOM 3728 C CA . VAL A 1 489 ? 10.906 -25.969 -22.453 1 82.81 489 VAL A CA 1
ATOM 3729 C C . VAL A 1 489 ? 11.797 -26.656 -21.438 1 82.81 489 VAL A C 1
ATOM 3731 O O . VAL A 1 489 ? 11.359 -26.969 -20.328 1 82.81 489 VAL A O 1
ATOM 3734 N N . ALA A 1 490 ? 13 -26.938 -21.828 1 88.12 490 ALA A N 1
ATOM 3735 C CA . ALA A 1 490 ? 13.953 -27.547 -20.891 1 88.12 490 ALA A CA 1
ATOM 3736 C C . ALA A 1 490 ? 14.141 -26.672 -19.656 1 88.12 490 ALA A C 1
ATOM 3738 O O . ALA A 1 490 ? 14.156 -27.188 -18.531 1 88.12 490 ALA A O 1
ATOM 3739 N N . ASP A 1 491 ? 14.242 -25.438 -19.906 1 87.75 491 ASP A N 1
ATOM 3740 C CA . ASP A 1 491 ? 14.375 -24.516 -18.797 1 87.75 491 ASP A CA 1
ATOM 3741 C C . ASP A 1 491 ? 13.117 -24.531 -17.922 1 87.75 491 ASP A C 1
ATOM 3743 O O . ASP A 1 491 ? 13.203 -24.406 -16.688 1 87.75 491 ASP A O 1
ATOM 3747 N N . GLY A 1 492 ? 12 -24.594 -18.562 1 85.19 492 GLY A N 1
ATOM 3748 C CA . GLY A 1 492 ? 10.75 -24.672 -17.828 1 85.19 492 GLY A CA 1
ATOM 3749 C C . GLY A 1 492 ? 10.664 -25.891 -16.938 1 85.19 492 GLY A C 1
ATOM 3750 O O . GLY A 1 492 ? 10.219 -25.781 -15.789 1 85.19 492 GLY A O 1
ATOM 3751 N N . ILE A 1 493 ? 11.086 -26.969 -17.453 1 85.56 493 ILE A N 1
ATOM 3752 C CA . ILE A 1 493 ? 11.086 -28.203 -16.672 1 85.56 493 ILE A CA 1
ATOM 3753 C C . ILE A 1 493 ? 12.016 -28.047 -15.477 1 85.56 493 ILE A C 1
ATOM 3755 O O . ILE A 1 493 ? 11.672 -28.453 -14.359 1 85.56 493 ILE A O 1
ATOM 3759 N N . ALA A 1 494 ? 13.102 -27.469 -15.727 1 91.38 494 ALA A N 1
ATOM 3760 C CA . ALA A 1 494 ? 14.07 -27.25 -14.648 1 91.38 494 ALA A CA 1
ATOM 3761 C C . ALA A 1 494 ? 13.492 -26.344 -13.562 1 91.38 494 ALA A C 1
ATOM 3763 O O . ALA A 1 494 ? 13.703 -26.578 -12.375 1 91.38 494 ALA A O 1
ATOM 3764 N N . ILE A 1 495 ? 12.836 -25.297 -13.977 1 88.5 495 ILE A N 1
ATOM 3765 C CA . ILE A 1 495 ? 12.219 -24.375 -13.023 1 88.5 495 ILE A CA 1
ATOM 3766 C C . ILE A 1 495 ? 11.172 -25.125 -12.195 1 88.5 495 ILE A C 1
ATOM 3768 O O . ILE A 1 495 ? 11.133 -24.984 -10.969 1 88.5 495 ILE A O 1
ATOM 3772 N N . GLY A 1 496 ? 10.312 -25.844 -12.891 1 83.19 496 GLY A N 1
ATOM 3773 C CA . GLY A 1 496 ? 9.305 -26.625 -12.18 1 83.19 496 GLY A CA 1
ATOM 3774 C C . GLY A 1 496 ? 9.898 -27.594 -11.18 1 83.19 496 GLY A C 1
ATOM 3775 O O . GLY A 1 496 ? 9.414 -27.703 -10.047 1 83.19 496 GLY A O 1
ATOM 3776 N N . ALA A 1 497 ? 10.883 -28.281 -11.586 1 85.69 497 ALA A N 1
ATOM 3777 C CA . ALA A 1 497 ? 11.539 -29.234 -10.703 1 85.69 497 ALA A CA 1
ATOM 3778 C C . ALA A 1 497 ? 12.203 -28.531 -9.523 1 85.69 497 ALA A C 1
ATOM 3780 O O . ALA A 1 497 ? 12.203 -29.047 -8.406 1 85.69 497 ALA A O 1
ATOM 3781 N N . THR A 1 498 ? 12.836 -27.422 -9.812 1 88.44 498 THR A N 1
ATOM 3782 C CA . THR A 1 498 ? 13.445 -26.641 -8.75 1 88.44 498 THR A CA 1
ATOM 3783 C C . THR A 1 498 ? 12.398 -26.203 -7.73 1 88.44 498 THR A C 1
ATOM 3785 O O . THR A 1 498 ? 12.641 -26.25 -6.523 1 88.44 498 THR A O 1
ATOM 3788 N N . ASN A 1 499 ? 11.273 -25.703 -8.227 1 84 499 ASN A N 1
ATOM 3789 C CA . ASN A 1 499 ? 10.188 -25.281 -7.34 1 84 499 ASN A CA 1
ATOM 3790 C C . ASN A 1 499 ? 9.766 -26.406 -6.406 1 84 499 ASN A C 1
ATOM 3792 O O . ASN A 1 499 ? 9.469 -26.172 -5.238 1 84 499 ASN A O 1
ATOM 3796 N N . MET A 1 500 ? 9.773 -27.547 -6.949 1 79.69 500 MET A N 1
ATOM 3797 C CA . MET A 1 500 ? 9.383 -28.703 -6.145 1 79.69 500 MET A CA 1
ATOM 3798 C C . MET A 1 500 ? 10.406 -28.969 -5.043 1 79.69 500 MET A C 1
ATOM 3800 O O . MET A 1 500 ? 10.031 -29.25 -3.902 1 79.69 500 MET A O 1
ATOM 3804 N N . LEU A 1 501 ? 11.633 -28.891 -5.371 1 82.62 501 LEU A N 1
ATOM 3805 C CA . LEU A 1 501 ? 12.664 -29.109 -4.367 1 82.62 501 LEU A CA 1
ATOM 3806 C C . LEU A 1 501 ? 12.57 -28.062 -3.26 1 82.62 501 LEU A C 1
ATOM 3808 O O . LEU A 1 501 ? 12.781 -28.375 -2.086 1 82.62 501 LEU A O 1
ATOM 3812 N N . ARG A 1 502 ? 12.234 -26.859 -3.609 1 84.5 502 ARG A N 1
ATOM 3813 C CA . ARG A 1 502 ? 12.172 -25.75 -2.658 1 84.5 502 ARG A CA 1
ATOM 3814 C C . ARG A 1 502 ? 10.961 -25.891 -1.736 1 84.5 502 ARG A C 1
ATOM 3816 O O . ARG A 1 502 ? 10.953 -25.359 -0.628 1 84.5 502 ARG A O 1
ATOM 3823 N N . THR A 1 503 ? 9.93 -26.531 -2.186 1 77 503 THR A N 1
ATOM 3824 C CA . THR A 1 503 ? 8.711 -26.609 -1.393 1 77 503 THR A CA 1
ATOM 3825 C C . THR A 1 503 ? 8.609 -27.969 -0.698 1 77 503 THR A C 1
ATOM 3827 O O . THR A 1 503 ? 7.598 -28.281 -0.074 1 77 503 THR A O 1
ATOM 3830 N N . MET A 1 504 ? 9.516 -28.734 -0.967 1 67.19 504 MET A N 1
ATOM 3831 C CA . MET A 1 504 ? 9.5 -30.047 -0.324 1 67.19 504 MET A CA 1
ATOM 3832 C C . MET A 1 504 ? 9.594 -29.906 1.191 1 67.19 504 MET A C 1
ATOM 3834 O O . MET A 1 504 ? 10.461 -29.203 1.701 1 67.19 504 MET A O 1
ATOM 3838 N N . GLN A 1 505 ? 8.289 -29.766 1.951 1 56.84 505 GLN A N 1
ATOM 3839 C CA . GLN A 1 505 ? 8.227 -29.578 3.396 1 56.84 505 GLN A CA 1
ATOM 3840 C C . GLN A 1 505 ? 9.148 -30.547 4.121 1 56.84 505 GLN A C 1
ATOM 3842 O O . GLN A 1 505 ? 9.352 -31.688 3.662 1 56.84 505 GLN A O 1
ATOM 3847 N N . PRO A 1 506 ? 9.773 -29.875 5.262 1 47.44 506 PRO A N 1
ATOM 3848 C CA . PRO A 1 506 ? 10.602 -30.703 6.145 1 47.44 506 PRO A CA 1
ATOM 3849 C C . PRO A 1 506 ? 9.891 -31.984 6.598 1 47.44 506 PRO A C 1
ATOM 3851 O O . PRO A 1 506 ? 8.727 -31.922 7.012 1 47.44 506 PRO A O 1
ATOM 3854 N N . PHE A 1 507 ? 10.102 -33.031 5.98 1 41.28 507 PHE A N 1
ATOM 3855 C CA . PHE A 1 507 ? 9.688 -34.188 6.762 1 41.28 507 PHE A CA 1
ATOM 3856 C C . PHE A 1 507 ? 10.258 -34.125 8.172 1 41.28 507 PHE A C 1
ATOM 3858 O O . PHE A 1 507 ? 11.25 -33.438 8.414 1 41.28 507 PHE A O 1
ATOM 3865 N N . LYS A 1 508 ? 9.539 -34.656 9.125 1 39.97 508 LYS A N 1
ATOM 3866 C CA . LYS A 1 508 ? 10.039 -34.781 10.492 1 39.97 508 LYS A CA 1
ATOM 3867 C C . LYS A 1 508 ? 11.531 -35.094 10.508 1 39.97 508 LYS A C 1
ATOM 3869 O O . LYS A 1 508 ? 11.961 -36.094 9.938 1 39.97 508 LYS A O 1
ATOM 3874 N N . GLY A 1 509 ? 12.477 -34.188 10.984 1 40.38 509 GLY A N 1
ATOM 3875 C CA . GLY A 1 509 ? 13.883 -34.344 11.336 1 40.38 509 GLY A CA 1
ATOM 3876 C C . GLY A 1 509 ? 14.828 -33.719 10.336 1 40.38 509 GLY A C 1
ATOM 3877 O O . GLY A 1 509 ? 16.031 -33.656 10.57 1 40.38 509 GLY A O 1
ATOM 3878 N N . VAL A 1 510 ? 14.492 -33.656 9.055 1 44.44 510 VAL A N 1
ATOM 3879 C CA . VAL A 1 510 ? 15.5 -33.031 8.188 1 44.44 510 VAL A CA 1
ATOM 3880 C C . VAL A 1 510 ? 15.039 -31.656 7.75 1 44.44 510 VAL A C 1
ATOM 3882 O O . VAL A 1 510 ? 13.922 -31.5 7.258 1 44.44 510 VAL A O 1
ATOM 3885 N N . ALA A 1 511 ? 15.625 -30.688 8.195 1 50.09 511 ALA A N 1
ATOM 3886 C CA . ALA A 1 511 ? 15.352 -29.312 7.812 1 50.09 511 ALA A CA 1
ATOM 3887 C C . ALA A 1 511 ? 15.43 -29.125 6.301 1 50.09 511 ALA A C 1
ATOM 3889 O O . ALA A 1 511 ? 16.531 -29 5.738 1 50.09 511 ALA A O 1
ATOM 3890 N N . ASN A 1 512 ? 14.695 -29.812 5.355 1 56.69 512 ASN A N 1
ATOM 3891 C CA . ASN A 1 512 ? 14.789 -29.891 3.902 1 56.69 512 ASN A CA 1
ATOM 3892 C C . ASN A 1 512 ? 14.602 -28.516 3.268 1 56.69 512 ASN A C 1
ATOM 3894 O O . ASN A 1 512 ? 15.328 -28.141 2.348 1 56.69 512 ASN A O 1
ATOM 3898 N N . ALA A 1 513 ? 13.625 -27.859 3.502 1 62.47 513 ALA A N 1
ATOM 3899 C CA . ALA A 1 513 ? 13.391 -26.5 3 1 62.47 513 ALA A CA 1
ATOM 3900 C C . ALA A 1 513 ? 13.398 -25.484 4.137 1 62.47 513 ALA A C 1
ATOM 3902 O O . ALA A 1 513 ? 13.086 -25.828 5.281 1 62.47 513 ALA A O 1
ATOM 3903 N N . TYR A 1 514 ? 14.375 -24.438 3.887 1 77.44 514 TYR A N 1
ATOM 3904 C CA . TYR A 1 514 ? 14.367 -23.391 4.902 1 77.44 514 TYR A CA 1
ATOM 3905 C C . TYR A 1 514 ? 13.711 -22.125 4.375 1 77.44 514 TYR A C 1
ATOM 3907 O O . TYR A 1 514 ? 13.625 -21.906 3.164 1 77.44 514 TYR A O 1
ATOM 3915 N N . LEU A 1 515 ? 13.188 -21.469 5.223 1 86.12 515 LEU A N 1
ATOM 3916 C CA . LEU A 1 515 ? 12.477 -20.234 4.914 1 86.12 515 LEU A CA 1
ATOM 3917 C C . LEU A 1 515 ? 13.453 -19.078 4.75 1 86.12 515 LEU A C 1
ATOM 3919 O O . LEU A 1 515 ? 14.344 -18.891 5.582 1 86.12 515 LEU A O 1
ATOM 3923 N N . VAL A 1 516 ? 13.344 -18.453 3.617 1 91.62 516 VAL A N 1
ATOM 3924 C CA . VAL A 1 516 ? 14.086 -17.219 3.387 1 91.62 516 VAL A CA 1
ATOM 3925 C C . VAL A 1 516 ? 13.203 -16.016 3.734 1 91.62 516 VAL A C 1
ATOM 3927 O O . VAL A 1 516 ? 12.141 -15.828 3.145 1 91.62 516 VAL A O 1
ATOM 3930 N N . GLU A 1 517 ? 13.641 -15.289 4.688 1 93.31 517 GLU A N 1
ATOM 3931 C CA . GLU A 1 517 ? 12.859 -14.141 5.137 1 93.31 517 GLU A CA 1
ATOM 3932 C C . GLU A 1 517 ? 13.25 -12.875 4.367 1 93.31 517 GLU A C 1
ATOM 3934 O O . GLU A 1 517 ? 14.43 -12.594 4.191 1 93.31 517 GLU A O 1
ATOM 3939 N N . GLY A 1 518 ? 12.203 -12.258 3.828 1 94.38 518 GLY A N 1
ATOM 3940 C CA . GLY A 1 518 ? 12.398 -10.977 3.164 1 94.38 518 GLY A CA 1
ATOM 3941 C C . GLY A 1 518 ? 11.797 -9.812 3.928 1 94.38 518 GLY A C 1
ATOM 3942 O O . GLY A 1 518 ? 11.695 -9.852 5.156 1 94.38 518 GLY A O 1
ATOM 3943 N N . THR A 1 519 ? 11.664 -8.688 3.211 1 93.88 519 THR A N 1
ATOM 3944 C CA . THR A 1 519 ? 11.094 -7.484 3.803 1 93.88 519 THR A CA 1
ATOM 3945 C C . THR A 1 519 ? 9.875 -7.02 3.008 1 93.88 519 THR A C 1
ATOM 3947 O O . THR A 1 519 ? 9.93 -6.91 1.781 1 93.88 519 THR A O 1
ATOM 3950 N N . ALA A 1 520 ? 8.75 -6.867 3.672 1 93.31 520 ALA A N 1
ATOM 3951 C CA . ALA A 1 520 ? 7.547 -6.297 3.076 1 93.31 520 ALA A CA 1
ATOM 3952 C C . ALA A 1 520 ? 7.527 -4.777 3.223 1 93.31 520 ALA A C 1
ATOM 3954 O O . ALA A 1 520 ? 7.637 -4.254 4.336 1 93.31 520 ALA A O 1
ATOM 3955 N N . TRP A 1 521 ? 7.383 -4.062 2.107 1 90.56 521 TRP A N 1
ATOM 3956 C CA . TRP A 1 521 ? 7.465 -2.607 2.105 1 90.56 521 TRP A CA 1
ATOM 3957 C C . TRP A 1 521 ? 6.078 -1.983 1.983 1 90.56 521 TRP A C 1
ATOM 3959 O O . TRP A 1 521 ? 5.223 -2.494 1.257 1 90.56 521 TRP A O 1
ATOM 3969 N N . THR A 1 522 ? 5.781 -0.99 2.717 1 85.94 522 THR A N 1
ATOM 3970 C CA . THR A 1 522 ? 4.562 -0.201 2.586 1 85.94 522 THR A CA 1
ATOM 3971 C C . THR A 1 522 ? 4.883 1.291 2.582 1 85.94 522 THR A C 1
ATOM 3973 O O . THR A 1 522 ? 5.918 1.711 3.104 1 85.94 522 THR A O 1
ATOM 3976 N N . THR A 1 523 ? 4.07 2.057 1.899 1 83.88 523 THR A N 1
ATOM 3977 C CA . THR A 1 523 ? 4.25 3.504 1.875 1 83.88 523 THR A CA 1
ATOM 3978 C C . THR A 1 523 ? 3.607 4.148 3.1 1 83.88 523 THR A C 1
ATOM 3980 O O . THR A 1 523 ? 2.443 3.887 3.406 1 83.88 523 THR A O 1
ATOM 3983 N N . GLU A 1 524 ? 4.434 4.844 3.91 1 84.25 524 GLU A N 1
ATOM 3984 C CA . GLU A 1 524 ? 3.912 5.523 5.094 1 84.25 524 GLU A CA 1
ATOM 3985 C C . GLU A 1 524 ? 4.258 7.008 5.074 1 84.25 524 GLU A C 1
ATOM 3987 O O . GLU A 1 524 ? 5.32 7.398 4.582 1 84.25 524 GLU A O 1
ATOM 3992 N N . THR A 1 525 ? 3.301 7.75 5.523 1 85.06 525 THR A N 1
ATOM 3993 C CA . THR A 1 525 ? 3.561 9.172 5.719 1 85.06 525 THR A CA 1
ATOM 3994 C C . THR A 1 525 ? 4.223 9.422 7.07 1 85.06 525 THR A C 1
ATOM 3996 O O . THR A 1 525 ? 3.793 8.875 8.086 1 85.06 525 THR A O 1
ATOM 3999 N N . TYR A 1 526 ? 5.367 10.172 7.074 1 89.12 526 TYR A N 1
ATOM 4000 C CA . TYR A 1 526 ? 6.074 10.43 8.328 1 89.12 526 TYR A CA 1
ATOM 4001 C C . TYR A 1 526 ? 6.316 11.922 8.516 1 89.12 526 TYR A C 1
ATOM 4003 O O . TYR A 1 526 ? 6.145 12.711 7.582 1 89.12 526 TYR A O 1
ATOM 4011 N N . VAL A 1 527 ? 6.594 12.258 9.719 1 91.69 527 VAL A N 1
ATOM 4012 C CA . VAL A 1 527 ? 6.832 13.648 10.07 1 91.69 527 VAL A CA 1
ATOM 4013 C C . VAL A 1 527 ? 8.305 14 9.828 1 91.69 527 VAL A C 1
ATOM 4015 O O . VAL A 1 527 ? 9.195 13.336 10.352 1 91.69 527 VAL A O 1
ATOM 4018 N N . HIS A 1 528 ? 8.562 14.922 8.953 1 92.44 528 HIS A N 1
ATOM 4019 C CA . HIS A 1 528 ? 9.906 15.438 8.734 1 92.44 528 HIS A CA 1
ATOM 4020 C C . HIS A 1 528 ? 10.008 16.906 9.156 1 92.44 528 HIS A C 1
ATOM 4022 O O . HIS A 1 528 ? 9.32 17.766 8.602 1 92.44 528 HIS A O 1
ATOM 4028 N N . VAL A 1 529 ? 10.867 17.125 10.125 1 94.69 529 VAL A N 1
ATOM 4029 C CA . VAL A 1 529 ? 11 18.469 10.672 1 94.69 529 VAL A CA 1
ATOM 4030 C C . VAL A 1 529 ? 12.109 19.219 9.938 1 94.69 529 VAL A C 1
ATOM 4032 O O . VAL A 1 529 ? 13.242 18.734 9.852 1 94.69 529 VAL A O 1
ATOM 4035 N N . ARG A 1 530 ? 11.789 20.328 9.406 1 93.75 530 ARG A N 1
ATOM 4036 C CA . ARG A 1 530 ? 12.766 21.234 8.805 1 93.75 530 ARG A CA 1
ATOM 4037 C C . ARG A 1 530 ? 13.227 22.297 9.805 1 93.75 530 ARG A C 1
ATOM 4039 O O . ARG A 1 530 ? 12.68 23.406 9.836 1 93.75 530 ARG A O 1
ATOM 4046 N N . TRP A 1 531 ? 14.25 22.109 10.477 1 95.19 531 TRP A N 1
ATOM 4047 C CA . TRP A 1 531 ? 14.734 22.906 11.602 1 95.19 531 TRP A CA 1
ATOM 4048 C C . TRP A 1 531 ? 15.133 24.297 11.141 1 95.19 531 TRP A C 1
ATOM 4050 O O . TRP A 1 531 ? 15.07 25.25 11.914 1 95.19 531 TRP A O 1
ATOM 4060 N N . GLY A 1 532 ? 15.516 24.375 9.828 1 94.25 532 GLY A N 1
ATOM 4061 C CA . GLY A 1 532 ? 15.898 25.672 9.305 1 94.25 532 GLY A CA 1
ATOM 4062 C C . GLY A 1 532 ? 14.797 26.719 9.43 1 94.25 532 GLY A C 1
ATOM 4063 O O . GLY A 1 532 ? 15.062 27.875 9.742 1 94.25 532 GLY A O 1
ATOM 4064 N N . TRP A 1 533 ? 13.57 26.328 9.266 1 93.81 533 TRP A N 1
ATOM 4065 C CA . TRP A 1 533 ? 12.453 27.25 9.359 1 93.81 533 TRP A CA 1
ATOM 4066 C C . TRP A 1 533 ? 12.188 27.641 10.805 1 93.81 533 TRP A C 1
ATOM 4068 O O . TRP A 1 533 ? 11.766 28.766 11.086 1 93.81 533 TRP A O 1
ATOM 4078 N N . LEU A 1 534 ? 12.43 26.719 11.766 1 95.44 534 LEU A N 1
ATOM 4079 C CA . LEU A 1 534 ? 12.188 26.984 13.18 1 95.44 534 LEU A CA 1
ATOM 4080 C C . LEU A 1 534 ? 13.219 27.969 13.727 1 95.44 534 LEU A C 1
ATOM 4082 O O . LEU A 1 534 ? 12.961 28.656 14.711 1 95.44 534 LEU A O 1
ATOM 4086 N N . ALA A 1 535 ? 14.359 28.078 13.062 1 95.81 535 ALA A N 1
ATOM 4087 C CA . ALA A 1 535 ? 15.406 29 13.477 1 95.81 535 ALA A CA 1
ATOM 4088 C C . ALA A 1 535 ? 14.922 30.453 13.398 1 95.81 535 ALA A C 1
ATOM 4090 O O . ALA A 1 535 ? 15.406 31.312 14.133 1 95.81 535 ALA A O 1
ATOM 4091 N N . PHE A 1 536 ? 13.992 30.641 12.617 1 95.44 536 PHE A N 1
ATOM 4092 C CA . PHE A 1 536 ? 13.414 31.969 12.492 1 95.44 536 PHE A CA 1
ATOM 4093 C C . PHE A 1 536 ? 12.82 32.438 13.82 1 95.44 536 PHE A C 1
ATOM 4095 O O . PHE A 1 536 ? 13.102 33.531 14.281 1 95.44 536 PHE A O 1
ATOM 4102 N N . LEU A 1 537 ? 11.977 31.609 14.359 1 96.12 537 LEU A N 1
ATOM 4103 C CA . LEU A 1 537 ? 11.383 31.922 15.656 1 96.12 537 LEU A CA 1
ATOM 4104 C C . LEU A 1 537 ? 12.461 32.062 16.719 1 96.12 537 LEU A C 1
ATOM 4106 O O . LEU A 1 537 ? 12.398 33 17.547 1 96.12 537 LEU A O 1
ATOM 4110 N N . GLY A 1 538 ? 13.477 31.203 16.688 1 96.31 538 GLY A N 1
ATOM 4111 C CA . GLY A 1 538 ? 14.586 31.328 17.625 1 96.31 538 GLY A CA 1
ATOM 4112 C C . GLY A 1 538 ? 15.336 32.625 17.5 1 96.31 538 GLY A C 1
ATOM 4113 O O . GLY A 1 538 ? 15.664 33.25 18.516 1 96.31 538 GLY A O 1
ATOM 4114 N N . ALA A 1 539 ? 15.555 33.031 16.328 1 96.44 539 ALA A N 1
ATOM 4115 C CA . ALA A 1 539 ? 16.25 34.312 16.078 1 96.44 539 ALA A CA 1
ATOM 4116 C C . ALA A 1 539 ? 15.422 35.5 16.562 1 96.44 539 ALA A C 1
ATOM 4118 O O . ALA A 1 539 ? 15.969 36.469 17.109 1 96.44 539 ALA A O 1
ATOM 4119 N N . GLN A 1 540 ? 14.141 35.406 16.344 1 96.25 540 GLN A N 1
ATOM 4120 C CA . GLN A 1 540 ? 13.266 36.5 16.812 1 96.25 540 GLN A CA 1
ATOM 4121 C C . GLN A 1 540 ? 13.312 36.625 18.328 1 96.25 540 GLN A C 1
ATOM 4123 O O . GLN A 1 540 ? 13.367 37.75 18.859 1 96.25 540 GLN A O 1
ATOM 4128 N N . ILE A 1 541 ? 13.273 35.531 18.984 1 97.19 541 ILE A N 1
ATOM 4129 C CA . ILE A 1 541 ? 13.32 35.531 20.453 1 97.19 541 ILE A CA 1
ATOM 4130 C C . ILE A 1 541 ? 14.656 36.094 20.922 1 97.19 541 ILE A C 1
ATOM 4132 O O . ILE A 1 541 ? 14.695 36.969 21.812 1 97.19 541 ILE A O 1
ATOM 4136 N N . ALA A 1 542 ? 15.75 35.75 20.297 1 97.25 542 ALA A N 1
ATOM 4137 C CA . ALA A 1 542 ? 17.078 36.25 20.672 1 97.25 542 ALA A CA 1
ATOM 4138 C C . ALA A 1 542 ? 17.203 37.75 20.453 1 97.25 542 ALA A C 1
ATOM 4140 O O . ALA A 1 542 ? 17.719 38.469 21.312 1 97.25 542 ALA A O 1
ATOM 4141 N N . ILE A 1 543 ? 16.703 38.188 19.359 1 96.81 543 ILE A N 1
ATOM 4142 C CA . ILE A 1 543 ? 16.766 39.625 19.031 1 96.81 543 ILE A CA 1
ATOM 4143 C C . ILE A 1 543 ? 15.914 40.406 20.031 1 96.81 543 ILE A C 1
ATOM 4145 O O . ILE A 1 543 ? 16.312 41.5 20.484 1 96.81 543 ILE A O 1
ATOM 4149 N N . CYS A 1 544 ? 14.75 39.844 20.391 1 96.06 544 CYS A N 1
ATOM 4150 C CA . CYS A 1 544 ? 13.875 40.531 21.344 1 96.06 544 CYS A CA 1
ATOM 4151 C C . CYS A 1 544 ? 14.531 40.625 22.719 1 96.06 544 CYS A C 1
ATOM 4153 O O . CYS A 1 544 ? 14.461 41.688 23.359 1 96.06 544 CYS A O 1
ATOM 4155 N N . ILE A 1 545 ? 15.164 39.562 23.125 1 96.88 545 ILE A N 1
ATOM 4156 C CA . ILE A 1 545 ? 15.836 39.594 24.422 1 96.88 545 ILE A CA 1
ATOM 4157 C C . ILE A 1 545 ? 17 40.562 24.391 1 96.88 545 ILE A C 1
ATOM 4159 O O . ILE A 1 545 ? 17.172 41.375 25.328 1 96.88 545 ILE A O 1
ATOM 4163 N N . ALA A 1 546 ? 17.75 40.594 23.328 1 96.94 546 ALA A N 1
ATOM 4164 C CA . ALA A 1 546 ? 18.844 41.531 23.188 1 96.94 546 ALA A CA 1
ATOM 4165 C C . ALA A 1 546 ? 18.328 42.969 23.188 1 96.94 546 ALA A C 1
ATOM 4167 O O . ALA A 1 546 ? 18.953 43.844 23.797 1 96.94 546 ALA A O 1
ATOM 4168 N N . PHE A 1 547 ? 17.203 43.125 22.547 1 96.31 547 PHE A N 1
ATOM 4169 C CA . PHE A 1 547 ? 16.594 44.438 22.484 1 96.31 547 PHE A CA 1
ATOM 4170 C C . PHE A 1 547 ? 16.156 44.906 23.875 1 96.31 547 PHE A C 1
ATOM 4172 O O . PHE A 1 547 ? 16.359 46.062 24.234 1 96.31 547 PHE A O 1
ATOM 4179 N N . LEU A 1 548 ? 15.609 44.031 24.609 1 96.12 548 LEU A N 1
ATOM 4180 C CA . LEU A 1 548 ? 15.18 44.375 25.969 1 96.12 548 LEU A CA 1
ATOM 4181 C C . LEU A 1 548 ? 16.375 44.719 26.844 1 96.12 548 LEU A C 1
ATOM 4183 O O . LEU A 1 548 ? 16.375 45.719 27.578 1 96.12 548 LEU A O 1
ATOM 4187 N N . VAL A 1 549 ? 17.438 43.906 26.781 1 95.75 549 VAL A N 1
ATOM 4188 C CA . VAL A 1 549 ? 18.641 44.156 27.578 1 95.75 549 VAL A CA 1
ATOM 4189 C C . VAL A 1 549 ? 19.266 45.5 27.219 1 95.75 549 VAL A C 1
ATOM 4191 O O . VAL A 1 549 ? 19.672 46.25 28.094 1 95.75 549 VAL A O 1
ATOM 4194 N N . PHE A 1 550 ? 19.297 45.75 25.984 1 95.62 550 PHE A N 1
ATOM 4195 C CA . PHE A 1 550 ? 19.859 47.031 25.516 1 95.62 550 PHE A CA 1
ATOM 4196 C C . PHE A 1 550 ? 19.016 48.188 26.016 1 95.62 550 PHE A C 1
ATOM 4198 O O . PHE A 1 550 ? 19.562 49.25 26.375 1 95.62 550 PHE A O 1
ATOM 4205 N N . THR A 1 551 ? 17.688 48.031 25.953 1 95.31 551 THR A N 1
ATOM 4206 C CA . THR A 1 551 ? 16.797 49.094 26.422 1 95.31 551 THR A CA 1
ATOM 4207 C C . THR A 1 551 ? 16.984 49.344 27.906 1 95.31 551 THR A C 1
ATOM 4209 O O . THR A 1 551 ? 17.031 50.5 28.344 1 95.31 551 THR A O 1
ATOM 4212 N N . ILE A 1 552 ? 17.094 48.312 28.641 1 94.56 552 ILE A N 1
ATOM 4213 C CA . ILE A 1 552 ? 17.297 48.438 30.078 1 94.56 552 ILE A CA 1
ATOM 4214 C C . ILE A 1 552 ? 18.609 49.156 30.359 1 94.56 552 ILE A C 1
ATOM 4216 O O . ILE A 1 552 ? 18.656 50.094 31.156 1 94.56 552 ILE A O 1
ATOM 4220 N N . ALA A 1 553 ? 19.688 48.781 29.688 1 93.75 553 ALA A N 1
ATOM 4221 C CA . ALA A 1 553 ? 21 49.375 29.875 1 93.75 553 ALA A CA 1
ATOM 4222 C C . ALA A 1 553 ? 21 50.844 29.453 1 93.75 553 ALA A C 1
ATOM 4224 O O . ALA A 1 553 ? 21.516 51.719 30.172 1 93.75 553 ALA A O 1
ATOM 4225 N N . ALA A 1 554 ? 20.406 51.125 28.359 1 92.88 554 ALA A N 1
ATOM 4226 C CA . ALA A 1 554 ? 20.375 52.469 27.844 1 92.88 554 ALA A CA 1
ATOM 4227 C C . ALA A 1 554 ? 19.547 53.375 28.766 1 92.88 554 ALA A C 1
ATOM 4229 O O . ALA A 1 554 ? 19.891 54.562 28.953 1 92.88 554 ALA A O 1
ATOM 4230 N N . THR A 1 555 ? 18.438 52.875 29.25 1 92.75 555 THR A N 1
ATOM 4231 C CA . THR A 1 555 ? 17.594 53.656 30.156 1 92.75 555 THR A CA 1
ATOM 4232 C C . THR A 1 555 ? 18.312 53.938 31.469 1 92.75 555 THR A C 1
ATOM 4234 O O . THR A 1 555 ? 18.203 55.031 32.031 1 92.75 555 THR A O 1
ATOM 4237 N N . HIS A 1 556 ? 19.109 53.031 31.891 1 89.88 556 HIS A N 1
ATOM 4238 C CA . HIS A 1 556 ? 19.875 53.219 33.125 1 89.88 556 HIS A CA 1
ATOM 4239 C C . HIS A 1 556 ? 21.016 54.219 32.938 1 89.88 556 HIS A C 1
ATOM 4241 O O . HIS A 1 556 ? 21.266 55.031 33.812 1 89.88 556 HIS A O 1
ATOM 4247 N N . ILE A 1 557 ? 21.656 54.156 31.828 1 90.06 557 ILE A N 1
ATOM 4248 C CA . ILE A 1 557 ? 22.797 55.031 31.562 1 90.06 557 ILE A CA 1
ATOM 4249 C C . ILE A 1 557 ? 22.312 56.438 31.344 1 90.06 557 ILE A C 1
ATOM 4251 O O . ILE A 1 557 ? 22.969 57.406 31.797 1 90.06 557 ILE A O 1
ATOM 4255 N N . SER A 1 558 ? 21.188 56.562 30.734 1 87.75 558 SER A N 1
ATOM 4256 C CA . SER A 1 558 ? 20.656 57.906 30.453 1 87.75 558 SER A CA 1
ATOM 4257 C C . SER A 1 558 ? 19.922 58.469 31.672 1 87.75 558 SER A C 1
ATOM 4259 O O . SER A 1 558 ? 19.531 59.625 31.688 1 87.75 558 SER A O 1
ATOM 4261 N N . GLU A 1 559 ? 19.734 57.688 32.688 1 86.88 559 GLU A N 1
ATOM 4262 C CA . GLU A 1 559 ? 19.062 58.062 33.938 1 86.88 559 GLU A CA 1
ATOM 4263 C C . GLU A 1 559 ? 17.641 58.562 33.656 1 86.88 559 GLU A C 1
ATOM 4265 O O . GLU A 1 559 ? 17.219 59.562 34.219 1 86.88 559 GLU A O 1
ATOM 4270 N N . THR A 1 560 ? 17.078 57.969 32.688 1 88.12 560 THR A N 1
ATOM 4271 C CA . THR A 1 560 ? 15.672 58.25 32.375 1 88.12 560 THR A CA 1
ATOM 4272 C C . THR A 1 560 ? 14.75 57.438 33.281 1 88.12 560 THR A C 1
ATOM 4274 O O . THR A 1 560 ? 15.047 56.281 33.594 1 88.12 560 THR A O 1
ATOM 4277 N N . MET A 1 561 ? 13.695 58.031 33.656 1 89.31 561 MET A N 1
ATOM 4278 C CA . MET A 1 561 ? 12.703 57.281 34.438 1 89.31 561 MET A CA 1
ATOM 4279 C C . MET A 1 561 ? 12.086 56.156 33.625 1 89.31 561 MET A C 1
ATOM 4281 O O . MET A 1 561 ? 11.883 56.312 32.406 1 89.31 561 MET A O 1
ATOM 4285 N N . VAL A 1 562 ? 11.836 55.094 34.25 1 91.25 562 VAL A N 1
ATOM 4286 C CA . VAL A 1 562 ? 11.195 53.969 33.594 1 91.25 562 VAL A CA 1
ATOM 4287 C C . VAL A 1 562 ? 9.68 54.156 33.562 1 91.25 562 VAL A C 1
ATOM 4289 O O . VAL A 1 562 ? 8.992 53.875 34.531 1 91.25 562 VAL A O 1
ATOM 4292 N N . LEU A 1 563 ? 9.148 54.688 32.438 1 92.5 563 LEU A N 1
ATOM 4293 C CA . LEU A 1 563 ? 7.734 55 32.344 1 92.5 563 LEU A CA 1
ATOM 4294 C C . LEU A 1 563 ? 7.031 54.062 31.375 1 92.5 563 LEU A C 1
ATOM 4296 O O . LEU A 1 563 ? 5.828 53.812 31.5 1 92.5 563 LEU A O 1
ATOM 4300 N N . LYS A 1 564 ? 7.754 53.469 30.469 1 92.62 564 LYS A N 1
ATOM 4301 C CA . LYS A 1 564 ? 7.246 52.469 29.531 1 92.62 564 LYS A CA 1
ATOM 4302 C C . LYS A 1 564 ? 5.961 52.906 28.859 1 92.62 564 LYS A C 1
ATOM 4304 O O . LYS A 1 564 ? 5.91 54 28.297 1 92.62 564 LYS A O 1
ATOM 4309 N N . SER A 1 565 ? 4.871 52.125 28.812 1 90.31 565 SER A N 1
ATOM 4310 C CA . SER A 1 565 ? 3.65 52.469 28.094 1 90.31 565 SER A CA 1
ATOM 4311 C C . SER A 1 565 ? 2.588 53.031 29.031 1 90.31 565 SER A C 1
ATOM 4313 O O . SER A 1 565 ? 1.396 53 28.719 1 90.31 565 SER A O 1
ATOM 4315 N N . SER A 1 566 ? 2.885 53.594 30.109 1 89.56 566 SER A N 1
ATOM 4316 C CA . SER A 1 566 ? 1.925 54.094 31.094 1 89.56 566 SER A CA 1
ATOM 4317 C C . SER A 1 566 ? 1.155 55.281 30.547 1 89.56 566 SER A C 1
ATOM 4319 O O . SER A 1 566 ? 1.747 56.312 30.234 1 89.56 566 SER A O 1
ATOM 4321 N N . PRO A 1 567 ? -0.179 55.188 30.422 1 90.62 567 PRO A N 1
ATOM 4322 C CA . PRO A 1 567 ? -0.954 56.312 29.922 1 90.62 567 PRO A CA 1
ATOM 4323 C C . PRO A 1 567 ? -1.031 57.469 30.938 1 90.62 567 PRO A C 1
ATOM 4325 O O . PRO A 1 567 ? -1.188 58.625 30.547 1 90.62 567 PRO A O 1
ATOM 4328 N N . LEU A 1 568 ? -0.874 57.188 32.156 1 91.31 568 LEU A N 1
ATOM 4329 C CA . LEU A 1 568 ? -0.881 58.219 33.188 1 91.31 568 LEU A CA 1
ATOM 4330 C C . LEU A 1 568 ? 0.343 59.125 33.062 1 91.31 568 LEU A C 1
ATOM 4332 O O . LEU A 1 568 ? 0.259 60.344 33.281 1 91.31 568 LEU A O 1
ATOM 4336 N N . ALA A 1 569 ? 1.422 58.469 32.719 1 91.38 569 ALA A N 1
ATOM 4337 C CA . ALA A 1 569 ? 2.623 59.25 32.469 1 91.38 569 ALA A CA 1
ATOM 4338 C C . ALA A 1 569 ? 2.414 60.25 31.312 1 91.38 569 ALA A C 1
ATOM 4340 O O . ALA A 1 569 ? 2.871 61.375 31.375 1 91.38 569 ALA A O 1
ATOM 4341 N N . VAL A 1 570 ? 1.675 59.781 30.344 1 91.25 570 VAL A N 1
ATOM 4342 C CA . VAL A 1 570 ? 1.421 60.625 29.188 1 91.25 570 VAL A CA 1
ATOM 4343 C C . VAL A 1 570 ? 0.448 61.75 29.562 1 91.25 570 VAL A C 1
ATOM 4345 O O . VAL A 1 570 ? 0.588 62.875 29.109 1 91.25 570 VAL A O 1
ATOM 4348 N N . LEU A 1 571 ? -0.441 61.469 30.406 1 90.06 571 LEU A N 1
ATOM 4349 C CA . LEU A 1 571 ? -1.454 62.406 30.844 1 90.06 571 LEU A CA 1
ATOM 4350 C C . LEU A 1 571 ? -0.815 63.594 31.594 1 90.06 571 LEU A C 1
ATOM 4352 O O . LEU A 1 571 ? -1.291 64.688 31.5 1 90.06 571 LEU A O 1
ATOM 4356 N N . VAL A 1 572 ? 0.261 63.375 32.312 1 89.44 572 VAL A N 1
ATOM 4357 C CA . VAL A 1 572 ? 0.827 64.375 33.156 1 89.44 572 VAL A CA 1
ATOM 4358 C C . VAL A 1 572 ? 2.16 64.875 32.594 1 89.44 572 VAL A C 1
ATOM 4360 O O . VAL A 1 572 ? 2.867 65.688 33.219 1 89.44 572 VAL A O 1
ATOM 4363 N N . ALA A 1 573 ? 2.504 64.438 31.422 1 89.88 573 ALA A N 1
ATOM 4364 C CA . ALA A 1 573 ? 3.84 64.688 30.891 1 89.88 573 ALA A CA 1
ATOM 4365 C C . ALA A 1 573 ? 4.027 66.125 30.5 1 89.88 573 ALA A C 1
ATOM 4367 O O . ALA A 1 573 ? 5.09 66.75 30.75 1 89.88 573 ALA A O 1
ATOM 4368 N N . LEU A 1 574 ? 3.004 66.75 29.938 1 87.81 574 LEU A N 1
ATOM 4369 C CA . LEU A 1 574 ? 3.148 68.125 29.438 1 87.81 574 LEU A CA 1
ATOM 4370 C C . LEU A 1 574 ? 3.002 69.125 30.578 1 87.81 574 LEU A C 1
ATOM 4372 O O . LEU A 1 574 ? 2.018 69.062 31.328 1 87.81 574 LEU A O 1
ATOM 4376 N N . GLY A 1 575 ? 3.928 70 30.734 1 79.31 575 GLY A N 1
ATOM 4377 C CA . GLY A 1 575 ? 3.881 71 31.75 1 79.31 575 GLY A CA 1
ATOM 4378 C C . GLY A 1 575 ? 2.787 72.062 31.516 1 79.31 575 GLY A C 1
ATOM 4379 O O . GLY A 1 575 ? 2.127 72 30.469 1 79.31 575 GLY A O 1
ATOM 4380 N N . GLN A 1 576 ? 2.637 73 32.375 1 78.44 576 GLN A N 1
ATOM 4381 C CA . GLN A 1 576 ? 1.584 74 32.312 1 78.44 576 GLN A CA 1
ATOM 4382 C C . GLN A 1 576 ? 1.766 74.875 31.094 1 78.44 576 GLN A C 1
ATOM 4384 O O . GLN A 1 576 ? 0.806 75.125 30.375 1 78.44 576 GLN A O 1
ATOM 4389 N N . SER A 1 577 ? 2.961 75.25 30.891 1 77.5 577 SER A N 1
ATOM 4390 C CA . SER A 1 577 ? 3.232 76.125 29.766 1 77.5 577 SER A CA 1
ATOM 4391 C C . SER A 1 577 ? 3.043 75.375 28.438 1 77.5 577 SER A C 1
ATOM 4393 O O . SER A 1 577 ? 2.592 76 27.453 1 77.5 577 SER A O 1
ATOM 4395 N N . GLY A 1 578 ? 3.357 74.188 28.469 1 81.69 578 GLY A N 1
ATOM 4396 C CA . GLY A 1 578 ? 3.203 73.375 27.25 1 81.69 578 GLY A CA 1
ATOM 4397 C C . GLY A 1 578 ? 1.753 73.125 26.891 1 81.69 578 GLY A C 1
ATOM 4398 O O . GLY A 1 578 ? 1.393 73.188 25.703 1 81.69 578 GLY A O 1
ATOM 4399 N N . ARG A 1 579 ? 0.951 73 27.844 1 82.81 579 ARG A N 1
ATOM 4400 C CA . ARG A 1 579 ? -0.47 72.75 27.625 1 82.81 579 ARG A CA 1
ATOM 4401 C C . ARG A 1 579 ? -1.149 74 27.031 1 82.81 579 ARG A C 1
ATOM 4403 O O . ARG A 1 579 ? -2.033 73.875 26.188 1 82.81 579 ARG A O 1
ATOM 4410 N N . GLU A 1 580 ? -0.792 75 27.5 1 80.5 580 GLU A N 1
ATOM 4411 C CA . GLU A 1 580 ? -1.368 76.25 27 1 80.5 580 GLU A CA 1
ATOM 4412 C C . GLU A 1 580 ? -0.952 76.5 25.547 1 80.5 580 GLU A C 1
ATOM 4414 O O . GLU A 1 580 ? -1.729 77.062 24.766 1 80.5 580 GLU A O 1
ATOM 4419 N N . ALA A 1 581 ? 0.188 76.062 25.312 1 82.19 581 ALA A N 1
ATOM 4420 C CA . ALA A 1 581 ? 0.715 76.312 23.969 1 82.19 581 ALA A CA 1
ATOM 4421 C C . ALA A 1 581 ? 0.075 75.375 22.953 1 82.19 581 ALA A C 1
ATOM 4423 O O . ALA A 1 581 ? -0.307 75.812 21.859 1 82.19 581 ALA A O 1
ATOM 4424 N N . VAL A 1 582 ? -0.026 74.125 23.25 1 84.06 582 VAL A N 1
ATOM 4425 C CA . VAL A 1 582 ? -0.504 73.125 22.312 1 84.06 582 VAL A CA 1
ATOM 4426 C C . VAL A 1 582 ? -2.021 73.188 22.188 1 84.06 582 VAL A C 1
ATOM 4428 O O . VAL A 1 582 ? -2.57 73 21.094 1 84.06 582 VAL A O 1
ATOM 4431 N N . GLY A 1 583 ? -2.709 73.5 23.234 1 82.56 583 GLY A N 1
ATOM 4432 C CA . GLY A 1 583 ? -4.145 73.688 23.172 1 82.56 583 GLY A CA 1
ATOM 4433 C C . GLY A 1 583 ? -4.953 72.562 23.719 1 82.56 583 GLY A C 1
ATOM 4434 O O . GLY A 1 583 ? -4.414 71.688 24.422 1 82.56 583 GLY A O 1
ATOM 4435 N N . ASN A 1 584 ? -6.258 72.5 23.375 1 86 584 ASN A N 1
ATOM 4436 C CA . ASN A 1 584 ? -7.199 71.5 23.906 1 86 584 ASN A CA 1
ATOM 4437 C C . ASN A 1 584 ? -7.488 70.438 22.906 1 86 584 ASN A C 1
ATOM 4439 O O . ASN A 1 584 ? -6.855 70.375 21.844 1 86 584 ASN A O 1
ATOM 4443 N N . LEU A 1 585 ? -8.336 69.438 23.312 1 90.06 585 LEU A N 1
ATOM 4444 C CA . LEU A 1 585 ? -8.727 68.312 22.484 1 90.06 585 LEU A CA 1
ATOM 4445 C C . LEU A 1 585 ? -9.406 68.75 21.203 1 90.06 585 LEU A C 1
ATOM 4447 O O . LEU A 1 585 ? -10.195 69.688 21.219 1 90.06 585 LEU A O 1
ATOM 4451 N N . SER A 1 586 ? -8.953 68.25 20.141 1 88.12 586 SER A N 1
ATOM 4452 C CA . SER A 1 586 ? -9.516 68.562 18.812 1 88.12 586 SER A CA 1
ATOM 4453 C C . SER A 1 586 ? -9.43 67.312 17.922 1 88.12 586 SER A C 1
ATOM 4455 O O . SER A 1 586 ? -9.219 66.188 18.406 1 88.12 586 SER A O 1
ATOM 4457 N N . THR A 1 587 ? -9.688 67.562 16.672 1 86.12 587 THR A N 1
ATOM 4458 C CA . THR A 1 587 ? -9.578 66.438 15.742 1 86.12 587 THR A CA 1
ATOM 4459 C C . THR A 1 587 ? -8.141 65.938 15.641 1 86.12 587 THR A C 1
ATOM 4461 O O . THR A 1 587 ? -7.203 66.688 15.867 1 86.12 587 THR A O 1
ATOM 4464 N N . GLU A 1 588 ? -8.031 64.75 15.375 1 86.25 588 GLU A N 1
ATOM 4465 C CA . GLU A 1 588 ? -6.707 64.125 15.32 1 86.25 588 GLU A CA 1
ATOM 4466 C C . GLU A 1 588 ? -5.797 64.812 14.328 1 86.25 588 GLU A C 1
ATOM 4468 O O . GLU A 1 588 ? -4.613 65.062 14.609 1 86.25 588 GLU A O 1
ATOM 4473 N N . ALA A 1 589 ? -6.293 65.125 13.195 1 85.12 589 ALA A N 1
ATOM 4474 C CA . ALA A 1 589 ? -5.504 65.875 12.188 1 85.12 589 ALA A CA 1
ATOM 4475 C C . ALA A 1 589 ? -5.023 67.188 12.703 1 85.12 589 ALA A C 1
ATOM 4477 O O . ALA A 1 589 ? -3.873 67.562 12.484 1 85.12 589 ALA A O 1
ATOM 4478 N N . ASP A 1 590 ? -5.871 67.812 13.398 1 88.94 590 ASP A N 1
ATOM 4479 C CA . ASP A 1 590 ? -5.543 69.125 13.953 1 88.94 590 ASP A CA 1
ATOM 4480 C C . ASP A 1 590 ? -4.492 69.062 15.062 1 88.94 590 ASP A C 1
ATOM 4482 O O . ASP A 1 590 ? -3.545 69.812 15.109 1 88.94 590 ASP A O 1
ATOM 4486 N N . MET A 1 591 ? -4.684 68.125 15.859 1 90.25 591 MET A N 1
ATOM 4487 C CA . MET A 1 591 ? -3.744 67.938 16.969 1 90.25 591 MET A CA 1
ATOM 4488 C C . MET A 1 591 ? -2.365 67.562 16.438 1 90.25 591 MET A C 1
ATOM 4490 O O . MET A 1 591 ? -1.346 68 16.984 1 90.25 591 MET A O 1
ATOM 4494 N N . LYS A 1 592 ? -2.33 66.812 15.422 1 88.56 592 LYS A N 1
ATOM 4495 C CA . LYS A 1 592 ? -1.059 66.375 14.828 1 88.56 592 LYS A CA 1
ATOM 4496 C C . LYS A 1 592 ? -0.335 67.562 14.211 1 88.56 592 LYS A C 1
ATOM 4498 O O . LYS A 1 592 ? 0.887 67.688 14.32 1 88.56 592 LYS A O 1
ATOM 4503 N N . GLN A 1 593 ? -1.039 68.375 13.609 1 89.56 593 GLN A N 1
ATOM 4504 C CA . GLN A 1 593 ? -0.456 69.562 13 1 89.56 593 GLN A CA 1
ATOM 4505 C C . GLN A 1 593 ? 0.077 70.562 14.062 1 89.56 593 GLN A C 1
ATOM 4507 O O . GLN A 1 593 ? 1.156 71.125 13.898 1 89.56 593 GLN A O 1
ATOM 4512 N N . ARG A 1 594 ? -0.663 70.688 15.109 1 89.06 594 ARG A N 1
ATOM 4513 C CA . ARG A 1 594 ? -0.214 71.5 16.203 1 89.06 594 ARG A CA 1
ATOM 4514 C C . ARG A 1 594 ? 1.027 70.938 16.875 1 89.06 594 ARG A C 1
ATOM 4516 O O . ARG A 1 594 ? 1.962 71.688 17.203 1 89.06 594 ARG A O 1
ATOM 4523 N N . ALA A 1 595 ? 0.974 69.688 17.016 1 89.75 595 ALA A N 1
ATOM 4524 C CA . ALA A 1 595 ? 2.098 69 17.672 1 89.75 595 ALA A CA 1
ATOM 4525 C C . ALA A 1 595 ? 3.365 69.125 16.828 1 89.75 595 ALA A C 1
ATOM 4527 O O . ALA A 1 595 ? 4.473 69.188 17.375 1 89.75 595 ALA A O 1
ATOM 4528 N N . ALA A 1 596 ? 3.254 69.188 15.516 1 89.81 596 ALA A N 1
ATOM 4529 C CA . ALA A 1 596 ? 4.402 69.25 14.617 1 89.81 596 ALA A CA 1
ATOM 4530 C C . ALA A 1 596 ? 5.074 70.625 14.688 1 89.81 596 ALA A C 1
ATOM 4532 O O . ALA A 1 596 ? 6.242 70.75 14.312 1 89.81 596 ALA A O 1
ATOM 4533 N N . ARG A 1 597 ? 4.434 71.562 15.305 1 88.25 597 ARG A N 1
ATOM 4534 C CA . ARG A 1 597 ? 4.961 72.938 15.352 1 88.25 597 ARG A CA 1
ATOM 4535 C C . ARG A 1 597 ? 5.82 73.125 16.594 1 88.25 597 ARG A C 1
ATOM 4537 O O . ARG A 1 597 ? 6.629 74.062 16.656 1 88.25 597 ARG A O 1
ATOM 4544 N N . TYR A 1 598 ? 5.621 72.188 17.516 1 90 598 TYR A N 1
ATOM 4545 C CA . TYR A 1 598 ? 6.32 72.438 18.781 1 90 598 TYR A CA 1
ATOM 4546 C C . TYR A 1 598 ? 7.387 71.375 18.984 1 90 598 TYR A C 1
ATOM 4548 O O . TYR A 1 598 ? 7.258 70.25 18.5 1 90 598 TYR A O 1
ATOM 4556 N N . ARG A 1 599 ? 8.445 71.812 19.625 1 91.88 599 ARG A N 1
ATOM 4557 C CA . ARG A 1 599 ? 9.492 70.875 20.047 1 91.88 599 ARG A CA 1
ATOM 4558 C C . ARG A 1 599 ? 9.5 70.688 21.562 1 91.88 599 ARG A C 1
ATOM 4560 O O . ARG A 1 599 ? 9.18 71.625 22.297 1 91.88 599 ARG A O 1
ATOM 4567 N N . ALA A 1 600 ? 9.703 69.438 21.953 1 91.12 600 ALA A N 1
ATOM 4568 C CA . ALA A 1 600 ? 9.625 69.125 23.391 1 91.12 600 ALA A CA 1
ATOM 4569 C C . ALA A 1 600 ? 10.875 68.375 23.875 1 91.12 600 ALA A C 1
ATOM 4571 O O . ALA A 1 600 ? 11.547 67.688 23.094 1 91.12 600 ALA A O 1
ATOM 4572 N N . THR A 1 601 ? 11.25 68.688 25.078 1 91.56 601 THR A N 1
ATOM 4573 C CA . THR A 1 601 ? 12.367 68 25.75 1 91.56 601 THR A CA 1
ATOM 4574 C C . THR A 1 601 ? 11.977 67.562 27.156 1 91.56 601 THR A C 1
ATOM 4576 O O . THR A 1 601 ? 11.289 68.312 27.859 1 91.56 601 THR A O 1
ATOM 4579 N N . LEU A 1 602 ? 12.391 66.375 27.469 1 90.12 602 LEU A N 1
ATOM 4580 C CA . LEU A 1 602 ? 12.133 65.875 28.812 1 90.12 602 LEU A CA 1
ATOM 4581 C C . LEU A 1 602 ? 13.164 66.438 29.812 1 90.12 602 LEU A C 1
ATOM 4583 O O . LEU A 1 602 ? 14.352 66.125 29.703 1 90.12 602 LEU A O 1
ATOM 4587 N N . VAL A 1 603 ? 12.68 67.312 30.609 1 85.19 603 VAL A N 1
ATOM 4588 C CA . VAL A 1 603 ? 13.539 67.875 31.625 1 85.19 603 VAL A CA 1
ATOM 4589 C C . VAL A 1 603 ? 13.023 67.5 33.031 1 85.19 603 VAL A C 1
ATOM 4591 O O . VAL A 1 603 ? 11.945 67.938 33.438 1 85.19 603 VAL A O 1
ATOM 4594 N N . GLY A 1 604 ? 13.758 66.75 33.688 1 80.81 604 GLY A N 1
ATOM 4595 C CA . GLY A 1 604 ? 13.32 66.312 35 1 80.81 60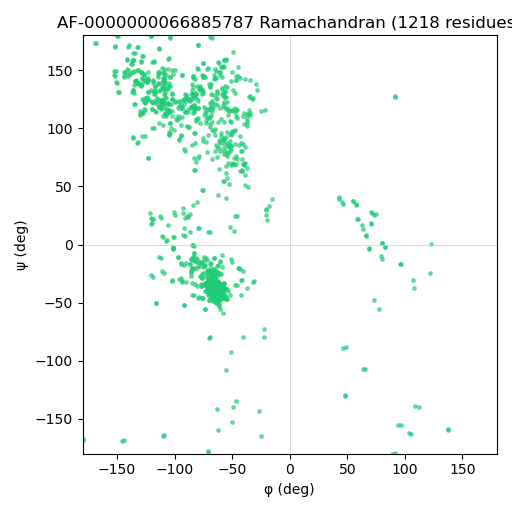4 GLY A CA 1
ATOM 4596 C C . GLY A 1 604 ? 12.086 65.438 34.969 1 80.81 604 GLY A C 1
ATOM 4597 O O . GLY A 1 604 ? 12.109 64.312 34.406 1 80.81 604 GLY A O 1
ATOM 4598 N N . ASN A 1 605 ? 10.914 66.125 35.438 1 84.88 605 ASN A N 1
ATOM 4599 C CA . ASN A 1 605 ? 9.688 65.312 35.562 1 84.88 605 ASN A CA 1
ATOM 4600 C C . ASN A 1 605 ? 8.578 65.875 34.688 1 84.88 605 ASN A C 1
ATOM 4602 O O . ASN A 1 605 ? 7.395 65.688 34.969 1 84.88 605 ASN A O 1
ATOM 4606 N N . GLU A 1 606 ? 9.031 66.625 33.656 1 87.44 606 GLU A N 1
ATOM 4607 C CA . GLU A 1 606 ? 8.016 67.188 32.781 1 87.44 606 GLU A CA 1
ATOM 4608 C C . GLU A 1 606 ? 8.562 67.375 31.359 1 87.44 606 GLU A C 1
ATOM 4610 O O . GLU A 1 606 ? 9.773 67.5 31.172 1 87.44 606 GLU A O 1
ATOM 4615 N N . LEU A 1 607 ? 7.664 67.25 30.453 1 88.5 607 LEU A N 1
ATOM 4616 C CA . LEU A 1 607 ? 7.977 67.625 29.062 1 88.5 607 LEU A CA 1
ATOM 4617 C C . LEU A 1 607 ? 7.809 69.062 28.797 1 88.5 607 LEU A C 1
ATOM 4619 O O . LEU A 1 607 ? 6.699 69.625 28.891 1 88.5 607 LEU A O 1
ATOM 4623 N N . VAL A 1 608 ? 8.891 69.75 28.531 1 88.94 608 VAL A N 1
ATOM 4624 C CA . VAL A 1 608 ? 8.867 71.188 28.359 1 88.94 608 VAL A CA 1
ATOM 4625 C C . VAL A 1 608 ? 8.93 71.562 26.875 1 88.94 608 VAL A C 1
ATOM 4627 O O . VAL A 1 608 ? 9.672 70.938 26.109 1 88.94 608 VAL A O 1
ATOM 4630 N N . ILE A 1 609 ? 8.047 72.375 26.469 1 87.38 609 ILE A N 1
ATOM 4631 C CA . ILE A 1 609 ? 8.008 72.812 25.078 1 87.38 609 ILE A CA 1
ATOM 4632 C C . ILE A 1 609 ? 8.945 74 24.875 1 87.38 609 ILE A C 1
ATOM 4634 O O . ILE A 1 609 ? 9.008 74.938 25.719 1 87.38 609 ILE A O 1
ATOM 4638 N N . CYS A 1 610 ? 9.797 73.938 24.031 1 75.12 610 CYS A N 1
ATOM 4639 C CA . CYS A 1 610 ? 10.68 75 23.703 1 75.12 610 CYS A CA 1
ATOM 4640 C C . CYS A 1 610 ? 10.211 75.75 22.453 1 75.12 610 CYS A C 1
ATOM 4642 O O . CYS A 1 610 ? 9.75 75.125 21.5 1 75.12 610 CYS A O 1
ATOM 4644 N N . PRO A 1 611 ? 9.961 77.188 22.562 1 60.66 611 PRO A N 1
ATOM 4645 C CA . PRO A 1 611 ? 9.578 77.938 21.344 1 60.66 611 PRO A CA 1
ATOM 4646 C C . PRO A 1 611 ? 10.586 77.75 20.203 1 60.66 611 PRO A C 1
ATOM 4648 O O . PRO A 1 611 ? 11.773 77.5 20.453 1 60.66 611 PRO A O 1
ATOM 4651 N N . MET B 1 1 ? -27.328 124.25 45 1 26.73 1 MET B N 1
ATOM 4652 C CA . MET B 1 1 ? -26.641 123.188 45.688 1 26.73 1 MET B CA 1
ATOM 4653 C C . MET B 1 1 ? -26.812 121.875 44.938 1 26.73 1 MET B C 1
ATOM 4655 O O . MET B 1 1 ? -27.844 121.25 45.031 1 26.73 1 MET B O 1
ATOM 4659 N N . PRO B 1 2 ? -26.469 121.812 43.625 1 30.2 2 PRO B N 1
ATOM 4660 C CA . PRO B 1 2 ? -26.812 120.875 42.562 1 30.2 2 PRO B CA 1
ATOM 4661 C C . PRO B 1 2 ? -26.25 119.5 42.812 1 30.2 2 PRO B C 1
ATOM 4663 O O . PRO B 1 2 ? -25.125 119.312 43.281 1 30.2 2 PRO B O 1
ATOM 4666 N N . THR B 1 3 ? -27.141 118.625 43.375 1 28.11 3 THR B N 1
ATOM 4667 C CA . THR B 1 3 ? -26.984 117.25 43.781 1 28.11 3 THR B CA 1
ATOM 4668 C C . THR B 1 3 ? -26.422 116.375 42.656 1 28.11 3 THR B C 1
ATOM 4670 O O . THR B 1 3 ? -27.031 116.25 41.594 1 28.11 3 THR B O 1
ATOM 4673 N N . GLU B 1 4 ? -25.094 116.438 42.438 1 27.5 4 GLU B N 1
ATOM 4674 C CA . GLU B 1 4 ? -24.375 115.812 41.344 1 27.5 4 GLU B CA 1
ATOM 4675 C C . GLU B 1 4 ? -24.562 114.312 41.375 1 27.5 4 GLU B C 1
ATOM 4677 O O . GLU B 1 4 ? -24.328 113.688 42.406 1 27.5 4 GLU B O 1
ATOM 4682 N N . THR B 1 5 ? -25.578 113.812 40.625 1 31.39 5 THR B N 1
ATOM 4683 C CA . THR B 1 5 ? -26.062 112.5 40.5 1 31.39 5 THR B CA 1
ATOM 4684 C C . THR B 1 5 ? -24.938 111.5 40.125 1 31.39 5 THR B C 1
ATOM 4686 O O . THR B 1 5 ? -24.125 111.812 39.25 1 31.39 5 THR B O 1
ATOM 4689 N N . PRO B 1 6 ? -24.547 110.562 41.062 1 30.75 6 PRO B N 1
ATOM 4690 C CA . PRO B 1 6 ? -23.453 109.625 40.906 1 30.75 6 PRO B CA 1
ATOM 4691 C C . PRO B 1 6 ? -23.625 108.688 39.719 1 30.75 6 PRO B C 1
ATOM 4693 O O . PRO B 1 6 ? -24.719 108.188 39.469 1 30.75 6 PRO B O 1
ATOM 4696 N N . VAL B 1 7 ? -23.031 109 38.531 1 30.06 7 VAL B N 1
ATOM 4697 C CA . VAL B 1 7 ? -23.094 108.312 37.219 1 30.06 7 VAL B CA 1
ATOM 4698 C C . VAL B 1 7 ? -22.641 106.875 37.375 1 30.06 7 VAL B C 1
ATOM 4700 O O . VAL B 1 7 ? -21.516 106.625 37.844 1 30.06 7 VAL B O 1
ATOM 4703 N N . THR B 1 8 ? -23.578 106 37.812 1 26.77 8 THR B N 1
ATOM 4704 C CA . THR B 1 8 ? -23.391 104.562 37.938 1 26.77 8 THR B CA 1
ATOM 4705 C C . THR B 1 8 ? -22.875 104 36.625 1 26.77 8 THR B C 1
ATOM 4707 O O . THR B 1 8 ? -23.5 104.125 35.594 1 26.77 8 THR B O 1
ATOM 4710 N N . MET B 1 9 ? -21.531 104 36.375 1 24.12 9 MET B N 1
ATOM 4711 C CA . MET B 1 9 ? -20.859 103.438 35.219 1 24.12 9 MET B CA 1
ATOM 4712 C C . MET B 1 9 ? -21.203 101.938 35.031 1 24.12 9 MET B C 1
ATOM 4714 O O . MET B 1 9 ? -20.844 101.125 35.875 1 24.12 9 MET B O 1
ATOM 4718 N N . HIS B 1 10 ? -22.469 101.625 34.688 1 25.64 10 HIS B N 1
ATOM 4719 C CA . HIS B 1 10 ? -22.844 100.25 34.344 1 25.64 10 HIS B CA 1
ATOM 4720 C C . HIS B 1 10 ? -21.984 99.688 33.219 1 25.64 10 HIS B C 1
ATOM 4722 O O . HIS B 1 10 ? -22.078 100.188 32.094 1 25.64 10 HIS B O 1
ATOM 4728 N N . ALA B 1 11 ? -20.656 99.562 33.406 1 28.08 11 ALA B N 1
ATOM 4729 C CA . ALA B 1 11 ? -19.906 98.938 32.312 1 28.08 11 ALA B CA 1
ATOM 4730 C C . ALA B 1 11 ? -20.484 97.562 31.938 1 28.08 11 ALA B C 1
ATOM 4732 O O . ALA B 1 11 ? -20.641 96.688 32.812 1 28.08 11 ALA B O 1
ATOM 4733 N N . GLU B 1 12 ? -21.453 97.562 31.047 1 25.61 12 GLU B N 1
ATOM 4734 C CA . GLU B 1 12 ? -21.953 96.375 30.391 1 25.61 12 GLU B CA 1
ATOM 4735 C C . GLU B 1 12 ? -20.812 95.562 29.797 1 25.61 12 GLU B C 1
ATOM 4737 O O . GLU B 1 12 ? -20.047 96.062 28.969 1 25.61 12 GLU B O 1
ATOM 4742 N N . ALA B 1 13 ? -20.125 94.75 30.656 1 28.27 13 ALA B N 1
ATOM 4743 C CA . ALA B 1 13 ? -19.172 93.75 30.203 1 28.27 13 ALA B CA 1
ATOM 4744 C C . ALA B 1 13 ? -19.75 92.875 29.078 1 28.27 13 ALA B C 1
ATOM 4746 O O . ALA B 1 13 ? -20.719 92.188 29.281 1 28.27 13 ALA B O 1
ATOM 4747 N N . SER B 1 14 ? -19.922 93.562 27.906 1 26.8 14 SER B N 1
ATOM 4748 C CA . SER B 1 14 ? -20.266 92.75 26.734 1 26.8 14 SER B CA 1
ATOM 4749 C C . SER B 1 14 ? -19.391 91.5 26.625 1 26.8 14 SER B C 1
ATOM 4751 O O . SER B 1 14 ? -18.172 91.625 26.562 1 26.8 14 SER B O 1
ATOM 4753 N N . GLY B 1 15 ? -19.594 90.5 27.453 1 24.12 15 GLY B N 1
ATOM 4754 C CA . GLY B 1 15 ? -19.016 89.188 27.266 1 24.12 15 GLY B CA 1
ATOM 4755 C C . GLY B 1 15 ? -19.047 88.688 25.828 1 24.12 15 GLY B C 1
ATOM 4756 O O . GLY B 1 15 ? -20.109 88.438 25.266 1 24.12 15 GLY B O 1
ATOM 4757 N N . SER B 1 16 ? -18.297 89.438 24.938 1 26.59 16 SER B N 1
ATOM 4758 C CA . SER B 1 16 ? -18.172 88.875 23.578 1 26.59 16 SER B CA 1
ATOM 4759 C C . SER B 1 16 ? -17.938 87.375 23.578 1 26.59 16 SER B C 1
ATOM 4761 O O . SER B 1 16 ? -16.969 86.875 24.156 1 26.59 16 SER B O 1
ATOM 4763 N N . HIS B 1 17 ? -19 86.562 23.734 1 27.69 17 HIS B N 1
ATOM 4764 C CA . HIS B 1 17 ? -18.969 85.188 23.359 1 27.69 17 HIS B CA 1
ATOM 4765 C C . HIS B 1 17 ? -18.266 84.938 22.031 1 27.69 17 HIS B C 1
ATOM 4767 O O . HIS B 1 17 ? -18.719 85.438 21 1 27.69 17 HIS B O 1
ATOM 4773 N N . LEU B 1 18 ? -16.953 85.25 21.984 1 27.41 18 LEU B N 1
ATOM 4774 C CA . LEU B 1 18 ? -16.25 84.812 20.797 1 27.41 18 LEU B CA 1
ATOM 4775 C C . LEU B 1 18 ? -16.719 83.438 20.375 1 27.41 18 LEU B C 1
ATOM 4777 O O . LEU B 1 18 ? -16.484 82.438 21.062 1 27.41 18 LEU B O 1
ATOM 4781 N N . GLY B 1 19 ? -18.031 83.375 19.844 1 27 19 GLY B N 1
ATOM 4782 C CA . GLY B 1 19 ? -18.5 82.188 19.141 1 27 19 GLY B CA 1
ATOM 4783 C C . GLY B 1 19 ? -17.453 81.562 18.25 1 27 19 GLY B C 1
ATOM 4784 O O . GLY B 1 19 ? -16.672 82.25 17.625 1 27 19 GLY B O 1
ATOM 4785 N N . TRP B 1 20 ? -16.906 80.5 18.703 1 27.69 20 TRP B N 1
ATOM 4786 C CA . TRP B 1 20 ? -16.031 79.688 17.891 1 27.69 20 TRP B CA 1
ATOM 4787 C C . TRP B 1 20 ? -16.5 79.625 16.438 1 27.69 20 TRP B C 1
ATOM 4789 O O . TRP B 1 20 ? -17.703 79.5 16.172 1 27.69 20 TRP B O 1
ATOM 4799 N N . PRO B 1 21 ? -15.891 80.375 15.516 1 30.78 21 PRO B N 1
ATOM 4800 C CA . PRO B 1 21 ? -16.359 80.188 14.133 1 30.78 21 PRO B CA 1
ATOM 4801 C C . PRO B 1 21 ? -16.75 78.75 13.805 1 30.78 21 PRO B C 1
ATOM 4803 O O . PRO B 1 21 ? -16.172 77.812 14.336 1 30.78 21 PRO B O 1
ATOM 4806 N N . ALA B 1 22 ? -18.031 78.562 13.508 1 33.47 22 ALA B N 1
ATOM 4807 C CA . ALA B 1 22 ? -18.609 77.375 12.906 1 33.47 22 ALA B CA 1
ATOM 4808 C C . ALA B 1 22 ? -17.703 76.812 11.789 1 33.47 22 ALA B C 1
ATOM 4810 O O . ALA B 1 22 ? -17.516 77.5 10.766 1 33.47 22 ALA B O 1
ATOM 4811 N N . HIS B 1 23 ? -16.516 76.25 12.078 1 31.61 23 HIS B N 1
ATOM 4812 C CA . HIS B 1 23 ? -15.812 75.625 11 1 31.61 23 HIS B CA 1
ATOM 4813 C C . HIS B 1 23 ? -16.781 75 9.984 1 31.61 23 HIS B C 1
ATOM 4815 O O . HIS B 1 23 ? -17.891 74.562 10.352 1 31.61 23 HIS B O 1
ATOM 4821 N N . ARG B 1 24 ? -16.641 75.375 8.766 1 36.16 24 ARG B N 1
ATOM 4822 C CA . ARG B 1 24 ? -17.344 74.938 7.547 1 36.16 24 ARG B CA 1
ATOM 4823 C C . ARG B 1 24 ? -17.688 73.5 7.586 1 36.16 24 ARG B C 1
ATOM 4825 O O . ARG B 1 24 ? -16.812 72.625 7.84 1 36.16 24 ARG B O 1
ATOM 4832 N N . ARG B 1 25 ? -18.969 73.125 7.68 1 39.97 25 ARG B N 1
ATOM 4833 C CA . ARG B 1 25 ? -19.641 71.875 7.484 1 39.97 25 ARG B CA 1
ATOM 4834 C C . ARG B 1 25 ? -19.188 71.188 6.184 1 39.97 25 ARG B C 1
ATOM 4836 O O . ARG B 1 25 ? -19.5 71.688 5.094 1 39.97 25 ARG B O 1
ATOM 4843 N N . CYS B 1 26 ? -18.016 70.688 5.992 1 38.94 26 CYS B N 1
ATOM 4844 C CA . CYS B 1 26 ? -17.828 69.875 4.789 1 38.94 26 CYS B CA 1
ATOM 4845 C C . CYS B 1 26 ? -19.062 69.062 4.516 1 38.94 26 CYS B C 1
ATOM 4847 O O . CYS B 1 26 ? -19.656 68.5 5.438 1 38.94 26 CYS B O 1
ATOM 4849 N N . SER B 1 27 ? -19.875 69.375 3.459 1 40.56 27 SER B N 1
ATOM 4850 C CA . SER B 1 27 ? -21.141 68.938 2.871 1 40.56 27 SER B CA 1
ATOM 4851 C C . SER B 1 27 ? -21.203 67.375 2.82 1 40.56 27 SER B C 1
ATOM 4853 O O . SER B 1 27 ? -22.094 66.812 2.164 1 40.56 27 SER B O 1
ATOM 4855 N N . GLY B 1 28 ? -20.156 66.625 2.875 1 46.03 28 GLY B N 1
ATOM 4856 C CA . GLY B 1 28 ? -20.578 65.188 2.727 1 46.03 28 GLY B CA 1
ATOM 4857 C C . GLY B 1 28 ? -21.594 64.75 3.77 1 46.03 28 GLY B C 1
ATOM 4858 O O . GLY B 1 28 ? -21.703 65.375 4.832 1 46.03 28 GLY B O 1
ATOM 4859 N N . GLY B 1 29 ? -22.719 64.188 3.346 1 55.53 29 GLY B N 1
ATOM 4860 C CA . GLY B 1 29 ? -23.797 63.75 4.238 1 55.53 29 GLY B CA 1
ATOM 4861 C C . GLY B 1 29 ? -23.281 63.219 5.566 1 55.53 29 GLY B C 1
ATOM 4862 O O . GLY B 1 29 ? -22.125 62.844 5.684 1 55.53 29 GLY B O 1
ATOM 4863 N N . PRO B 1 30 ? -24 63.531 6.711 1 63.47 30 PRO B N 1
ATOM 4864 C CA . PRO B 1 30 ? -23.609 63.188 8.078 1 63.47 30 PRO B CA 1
ATOM 4865 C C . PRO B 1 30 ? -23.062 61.781 8.195 1 63.47 30 PRO B C 1
ATOM 4867 O O . PRO B 1 30 ? -22.094 61.531 8.922 1 63.47 30 PRO B O 1
ATOM 4870 N N . VAL B 1 31 ? -23.578 60.969 7.34 1 69.69 31 VAL B N 1
ATOM 4871 C CA . VAL B 1 31 ? -23.172 59.562 7.406 1 69.69 31 VAL B CA 1
ATOM 4872 C C . VAL B 1 31 ? -21.766 59.406 6.816 1 69.69 31 VAL B C 1
ATOM 4874 O O . VAL B 1 31 ? -20.953 58.625 7.332 1 69.69 31 VAL B O 1
ATOM 4877 N N . PHE B 1 32 ? -21.453 60.125 5.863 1 71.75 32 PHE B N 1
ATOM 4878 C CA . PHE B 1 32 ? -20.156 60.031 5.199 1 71.75 32 PHE B CA 1
ATOM 4879 C C . PHE B 1 32 ? -19.047 60.562 6.09 1 71.75 32 PHE B C 1
ATOM 4881 O O . PHE B 1 32 ? -17.938 60.062 6.082 1 71.75 32 PHE B O 1
ATOM 4888 N N . ARG B 1 33 ? -19.328 61.5 6.82 1 75.19 33 ARG B N 1
ATOM 4889 C CA . ARG B 1 33 ? -18.344 62.062 7.75 1 75.19 33 ARG B CA 1
ATOM 4890 C C . ARG B 1 33 ? -18.078 61.094 8.891 1 75.19 33 ARG B C 1
ATOM 4892 O O . ARG B 1 33 ? -16.922 60.906 9.297 1 75.19 33 ARG B O 1
ATOM 4899 N N . ILE B 1 34 ? -19.109 60.406 9.289 1 77.25 34 ILE B N 1
ATOM 4900 C CA . ILE B 1 34 ? -18.969 59.438 10.367 1 77.25 34 ILE B CA 1
ATOM 4901 C C . ILE B 1 34 ? -18.125 58.281 9.891 1 77.25 34 ILE B C 1
ATOM 4903 O O . ILE B 1 34 ? -17.219 57.812 10.594 1 77.25 34 ILE B O 1
ATOM 4907 N N . LEU B 1 35 ? -18.344 57.938 8.672 1 83.56 35 LEU B N 1
ATOM 4908 C CA . LEU B 1 35 ? -17.625 56.781 8.141 1 83.56 35 LEU B CA 1
ATOM 4909 C C . LEU B 1 35 ? -16.203 57.156 7.781 1 83.56 35 LEU B C 1
ATOM 4911 O O . LEU B 1 35 ? -15.305 56.281 7.809 1 83.56 35 LEU B O 1
ATOM 4915 N N . GLY B 1 36 ? -16.094 58.406 7.473 1 85.12 36 GLY B N 1
ATOM 4916 C CA . GLY B 1 36 ? -14.766 58.875 7.152 1 85.12 36 GLY B CA 1
ATOM 4917 C C . GLY B 1 36 ? -13.805 58.812 8.328 1 85.12 36 GLY B C 1
ATOM 4918 O O . GLY B 1 36 ? -12.625 58.5 8.156 1 85.12 36 GLY B O 1
ATOM 4919 N N . ASP B 1 37 ? -14.32 58.938 9.594 1 88.75 37 ASP B N 1
ATOM 4920 C CA . ASP B 1 37 ? -13.492 58.906 10.789 1 88.75 37 ASP B CA 1
ATOM 4921 C C . ASP B 1 37 ? -13.078 57.469 11.117 1 88.75 37 ASP B C 1
ATOM 4923 O O . ASP B 1 37 ? -12.094 57.25 11.82 1 88.75 37 ASP B O 1
ATOM 4927 N N . TRP B 1 38 ? -13.805 56.5 10.555 1 93.69 38 TRP B N 1
ATOM 4928 C CA . TRP B 1 38 ? -13.547 55.094 10.859 1 93.69 38 TRP B CA 1
ATOM 4929 C C . TRP B 1 38 ? -13.156 54.344 9.594 1 93.69 38 TRP B C 1
ATOM 4931 O O . TRP B 1 38 ? -13.32 53.125 9.523 1 93.69 38 TRP B O 1
ATOM 4941 N N . ALA B 1 39 ? -12.672 55 8.539 1 92.5 39 ALA B N 1
ATOM 4942 C CA . ALA B 1 39 ? -12.383 54.406 7.234 1 92.5 39 ALA B CA 1
ATOM 4943 C C . ALA B 1 39 ? -11.305 53.344 7.348 1 92.5 39 ALA B C 1
ATOM 4945 O O . ALA B 1 39 ? -11.398 52.281 6.711 1 92.5 39 ALA B O 1
ATOM 4946 N N . TRP B 1 40 ? -10.258 53.562 8.117 1 90.31 40 TRP B N 1
ATOM 4947 C CA . TRP B 1 40 ? -9.172 52.594 8.258 1 90.31 40 TRP B CA 1
ATOM 4948 C C . TRP B 1 40 ? -9.656 51.344 8.961 1 90.31 40 TRP B C 1
ATOM 4950 O O . TRP B 1 40 ? -9.289 50.219 8.578 1 90.31 40 TRP B O 1
ATOM 4960 N N . GLU B 1 41 ? -10.414 51.406 9.992 1 94.31 41 GLU B N 1
ATOM 4961 C CA . GLU B 1 41 ? -10.961 50.281 10.703 1 94.31 41 GLU B CA 1
ATOM 4962 C C . GLU B 1 41 ? -11.867 49.438 9.789 1 94.31 41 GLU B C 1
ATOM 4964 O O . GLU B 1 41 ? -11.82 48.219 9.812 1 94.31 41 GLU B O 1
ATOM 4969 N N . ILE B 1 42 ? -12.648 50.125 8.977 1 95.38 42 ILE B N 1
ATOM 4970 C CA . ILE B 1 42 ? -13.547 49.438 8.055 1 95.38 42 ILE B CA 1
ATOM 4971 C C . ILE B 1 42 ? -12.734 48.688 7.004 1 95.38 42 ILE B C 1
ATOM 4973 O O . ILE B 1 42 ? -13.039 47.562 6.66 1 95.38 42 ILE B O 1
ATOM 4977 N N . TRP B 1 43 ? -11.695 49.312 6.527 1 95.5 43 TRP B N 1
ATOM 4978 C CA . TRP B 1 43 ? -10.828 48.688 5.543 1 95.5 43 TRP B CA 1
ATOM 4979 C C . TRP B 1 43 ? -10.195 47.406 6.105 1 95.5 43 TRP B C 1
ATOM 4981 O O . TRP B 1 43 ? -10.109 46.375 5.414 1 95.5 43 TRP B O 1
ATOM 4991 N N . PHE B 1 44 ? -9.766 47.406 7.297 1 95.38 44 PHE B N 1
ATOM 4992 C CA . PHE B 1 44 ? -9.133 46.25 7.895 1 95.38 44 PHE B CA 1
ATOM 4993 C C . PHE B 1 44 ? -10.156 45.125 8.156 1 95.38 44 PHE B C 1
ATOM 4995 O O . PHE B 1 44 ? -9.836 43.938 8.086 1 95.38 44 PHE B O 1
ATOM 5002 N N . CYS B 1 45 ? -11.383 45.531 8.445 1 96.5 45 CYS B N 1
ATOM 5003 C CA . CYS B 1 45 ? -12.438 44.531 8.531 1 96.5 45 CYS B CA 1
ATOM 5004 C C . CYS B 1 45 ? -12.633 43.812 7.195 1 96.5 45 CYS B C 1
ATOM 5006 O O . CYS B 1 45 ? -12.844 42.594 7.156 1 96.5 45 CYS B O 1
ATOM 5008 N N . PHE B 1 46 ? -12.5 44.594 6.117 1 97.06 46 PHE B N 1
ATOM 5009 C CA . PHE B 1 46 ? -12.641 44 4.789 1 97.06 46 PHE B CA 1
ATOM 5010 C C . PHE B 1 46 ? -11.508 43.031 4.508 1 97.06 46 PHE B C 1
ATOM 5012 O O . PHE B 1 46 ? -11.727 41.969 3.916 1 97.06 46 PHE B O 1
ATOM 5019 N N . ILE B 1 47 ? -10.305 43.344 4.941 1 96.38 47 ILE B N 1
ATOM 5020 C CA . ILE B 1 47 ? -9.156 42.469 4.738 1 96.38 47 ILE B CA 1
ATOM 5021 C C . ILE B 1 47 ? -9.352 41.156 5.523 1 96.38 47 ILE B C 1
ATOM 5023 O O . ILE B 1 47 ? -9.039 40.094 5.027 1 96.38 47 ILE B O 1
ATOM 5027 N N . SER B 1 48 ? -9.875 41.312 6.699 1 97.25 48 SER B N 1
ATOM 5028 C CA . SER B 1 48 ? -10.117 40.125 7.523 1 97.25 48 SER B CA 1
ATOM 5029 C C . SER B 1 48 ? -11.172 39.219 6.898 1 97.25 48 SER B C 1
ATOM 5031 O O . SER B 1 48 ? -10.992 38 6.832 1 97.25 48 SER B O 1
ATOM 5033 N N . VAL B 1 49 ? -12.25 39.812 6.43 1 97.94 49 VAL B N 1
ATOM 5034 C CA . VAL B 1 49 ? -13.32 39.031 5.801 1 97.94 49 VAL B CA 1
ATOM 5035 C C . VAL B 1 49 ? -12.805 38.375 4.516 1 97.94 49 VAL B C 1
ATOM 5037 O O . VAL B 1 49 ? -13.102 37.219 4.234 1 97.94 49 VAL B O 1
ATOM 5040 N N . ALA B 1 50 ? -12.023 39.125 3.777 1 98.12 50 ALA B N 1
ATOM 5041 C CA . ALA B 1 50 ? -11.461 38.594 2.537 1 98.12 50 ALA B CA 1
ATOM 5042 C C . ALA B 1 50 ? -10.531 37.438 2.816 1 98.12 50 ALA B C 1
ATOM 5044 O O . ALA B 1 50 ? -10.531 36.438 2.072 1 98.12 50 ALA B O 1
ATOM 5045 N N . SER B 1 51 ? -9.727 37.531 3.816 1 97.56 51 SER B N 1
ATOM 5046 C CA . SER B 1 51 ? -8.844 36.438 4.191 1 97.56 51 SER B CA 1
ATOM 5047 C C . SER B 1 51 ? -9.633 35.219 4.605 1 97.56 51 SER B C 1
ATOM 5049 O O . SER B 1 51 ? -9.273 34.094 4.242 1 97.56 51 SER B O 1
ATOM 5051 N N . PHE B 1 52 ? -10.695 35.406 5.332 1 97.19 52 PHE B N 1
ATOM 5052 C CA . PHE B 1 52 ? -11.547 34.312 5.773 1 97.19 52 PHE B CA 1
ATOM 5053 C C . PHE B 1 52 ? -12.203 33.625 4.578 1 97.19 52 PHE B C 1
ATOM 5055 O O . PHE B 1 52 ? -12.227 32.375 4.504 1 97.19 52 PHE B O 1
ATOM 5062 N N . ILE B 1 53 ? -12.688 34.438 3.701 1 97.88 53 ILE B N 1
ATOM 5063 C CA . ILE B 1 53 ? -13.32 33.875 2.504 1 97.88 53 ILE B CA 1
ATOM 5064 C C . ILE B 1 53 ? -12.289 33.094 1.7 1 97.88 53 ILE B C 1
ATOM 5066 O O . ILE B 1 53 ? -12.602 32.031 1.15 1 97.88 53 ILE B O 1
ATOM 5070 N N . THR B 1 54 ? -11.109 33.594 1.646 1 97.62 54 THR B N 1
ATOM 5071 C CA . THR B 1 54 ? -10.047 32.875 0.926 1 97.62 54 THR B CA 1
ATOM 5072 C C . THR B 1 54 ? -9.727 31.547 1.593 1 97.62 54 THR B C 1
ATOM 5074 O O . THR B 1 54 ? -9.484 30.547 0.912 1 97.62 54 THR B O 1
ATOM 5077 N N . ILE B 1 55 ? -9.688 31.516 2.902 1 97.25 55 ILE B N 1
ATOM 5078 C CA . ILE B 1 55 ? -9.445 30.281 3.625 1 97.25 55 ILE B CA 1
ATOM 5079 C C . ILE B 1 55 ? -10.531 29.266 3.273 1 97.25 55 ILE B C 1
ATOM 5081 O O . ILE B 1 55 ? -10.234 28.109 2.955 1 97.25 55 ILE B O 1
ATOM 5085 N N . VAL B 1 56 ? -11.758 29.734 3.305 1 97.06 56 VAL B N 1
ATOM 5086 C CA . VAL B 1 56 ? -12.891 28.859 3.021 1 97.06 56 VAL B CA 1
ATOM 5087 C C . VAL B 1 56 ? -12.797 28.328 1.591 1 97.06 56 VAL B C 1
ATOM 5089 O O . VAL B 1 56 ? -13.023 27.156 1.342 1 97.06 56 VAL B O 1
ATOM 5092 N N . ALA B 1 57 ? -12.43 29.188 0.709 1 96.69 57 ALA B N 1
ATOM 5093 C CA . ALA B 1 57 ? -12.32 28.781 -0.691 1 96.69 57 ALA B CA 1
ATOM 5094 C C . ALA B 1 57 ? -11.203 27.766 -0.887 1 96.69 57 ALA B C 1
ATOM 5096 O O . ALA B 1 57 ? -11.383 26.766 -1.586 1 96.69 57 ALA B O 1
ATOM 5097 N N . VAL B 1 58 ? -10.102 28 -0.324 1 94.44 58 VAL B N 1
ATOM 5098 C CA . VAL B 1 58 ? -8.953 27.109 -0.466 1 94.44 58 VAL B CA 1
ATOM 5099 C C . VAL B 1 58 ? -9.266 25.75 0.173 1 94.44 58 VAL B C 1
ATOM 5101 O O . VAL B 1 58 ? -9.031 24.703 -0.434 1 94.44 58 VAL B O 1
ATOM 5104 N N . LEU B 1 59 ? -9.766 25.75 1.382 1 95.62 59 LEU B N 1
ATOM 5105 C CA . LEU B 1 59 ? -10.062 24.5 2.078 1 95.62 59 LEU B CA 1
ATOM 5106 C C . LEU B 1 59 ? -11.18 23.734 1.37 1 95.62 59 LEU B C 1
ATOM 5108 O O . LEU B 1 59 ? -11.18 22.516 1.357 1 95.62 59 LEU B O 1
ATOM 5112 N N . GLY B 1 60 ? -12.164 24.5 0.81 1 95.44 60 GLY B N 1
ATOM 5113 C CA . GLY B 1 60 ? -13.219 23.859 0.046 1 95.44 60 GLY B CA 1
ATOM 5114 C C . GLY B 1 60 ? -12.711 23.141 -1.191 1 95.44 60 GLY B C 1
ATOM 5115 O O . GLY B 1 60 ? -13.211 22.078 -1.547 1 95.44 60 GLY B O 1
ATOM 5116 N N . SER B 1 61 ? -11.719 23.641 -1.776 1 93.88 61 SER B N 1
ATOM 5117 C CA . SER B 1 61 ? -11.164 23.062 -2.992 1 93.88 61 SER B CA 1
ATOM 5118 C C . SER B 1 61 ? -10.336 21.812 -2.678 1 93.88 61 SER B C 1
ATOM 5120 O O . SER B 1 61 ? -10.242 20.906 -3.502 1 93.88 61 SER B O 1
ATOM 5122 N N . TYR B 1 62 ? -9.727 21.734 -1.484 1 93.06 62 TYR B N 1
ATOM 5123 C CA . TYR B 1 62 ? -8.844 20.625 -1.154 1 93.06 62 TYR B CA 1
ATOM 5124 C C . TYR B 1 62 ? -9.555 19.609 -0.277 1 93.06 62 TYR B C 1
ATOM 5126 O O . TYR B 1 62 ? -9.031 18.516 -0.044 1 93.06 62 TYR B O 1
ATOM 5134 N N . ASN B 1 63 ? -10.766 19.953 0.068 1 93.75 63 ASN B N 1
ATOM 5135 C CA . ASN B 1 63 ? -11.508 19.047 0.938 1 93.75 63 ASN B CA 1
ATOM 5136 C C . ASN B 1 63 ? -11.766 17.703 0.26 1 93.75 63 ASN B C 1
ATOM 5138 O O . ASN B 1 63 ? -12.25 17.656 -0.871 1 93.75 63 ASN B O 1
ATOM 5142 N N . ASN B 1 64 ? -11.367 16.672 0.949 1 92 64 ASN B N 1
ATOM 5143 C CA . ASN B 1 64 ? -11.578 15.289 0.54 1 92 64 ASN B CA 1
ATOM 5144 C C . ASN B 1 64 ? -10.719 14.914 -0.661 1 92 64 ASN B C 1
ATOM 5146 O O . ASN B 1 64 ? -11.047 14 -1.411 1 92 64 ASN B O 1
ATOM 5150 N N . ASN B 1 65 ? -9.727 15.711 -0.856 1 90.19 65 ASN B N 1
ATOM 5151 C CA . ASN B 1 65 ? -8.742 15.375 -1.873 1 90.19 65 ASN B CA 1
ATOM 5152 C C . ASN B 1 65 ? -7.438 14.883 -1.248 1 90.19 65 ASN B C 1
ATOM 5154 O O . ASN B 1 65 ? -7.191 15.102 -0.06 1 90.19 65 ASN B O 1
ATOM 5158 N N . ALA B 1 66 ? -6.656 14.156 -2.096 1 86.5 66 ALA B N 1
ATOM 5159 C CA . ALA B 1 66 ? -5.363 13.664 -1.626 1 86.5 66 ALA B CA 1
ATOM 5160 C C . ALA B 1 66 ? -4.465 14.82 -1.188 1 86.5 66 ALA B C 1
ATOM 5162 O O . ALA B 1 66 ? -4.645 15.961 -1.626 1 86.5 66 ALA B O 1
ATOM 5163 N N . LEU B 1 67 ? -3.559 14.445 -0.246 1 80.56 67 LEU B N 1
ATOM 5164 C CA . LEU B 1 67 ? -2.641 15.461 0.254 1 80.56 67 LEU B CA 1
ATOM 5165 C C . LEU B 1 67 ? -1.898 16.141 -0.896 1 80.56 67 LEU B C 1
ATOM 5167 O O . LEU B 1 67 ? -1.205 15.469 -1.668 1 80.56 67 LEU B O 1
ATOM 5171 N N . PRO B 1 68 ? -2.139 17.422 -1.047 1 75.5 68 PRO B N 1
ATOM 5172 C CA . PRO B 1 68 ? -1.561 18.109 -2.203 1 75.5 68 PRO B CA 1
ATOM 5173 C C . PRO B 1 68 ? -0.065 18.375 -2.049 1 75.5 68 PRO B C 1
ATOM 5175 O O . PRO B 1 68 ? 0.43 18.5 -0.926 1 75.5 68 PRO B O 1
ATOM 5178 N N . GLN B 1 69 ? 0.641 18.281 -3.121 1 75.12 69 GLN B N 1
ATOM 5179 C CA . GLN B 1 69 ? 2.004 18.797 -3.174 1 75.12 69 GLN B CA 1
ATOM 5180 C C . GLN B 1 69 ? 2.035 20.203 -3.779 1 75.12 69 GLN B C 1
ATOM 5182 O O . GLN B 1 69 ? 2.023 20.344 -5.004 1 75.12 69 GLN B O 1
ATOM 5187 N N . LEU B 1 70 ? 1.933 21.094 -2.912 1 76.56 70 LEU B N 1
ATOM 5188 C CA . LEU B 1 70 ? 1.909 22.469 -3.373 1 76.56 70 LEU B CA 1
ATOM 5189 C C . LEU B 1 70 ? 3.285 22.906 -3.869 1 76.56 70 LEU B C 1
ATOM 5191 O O . LEU B 1 70 ? 4.301 22.344 -3.461 1 76.56 70 LEU B O 1
ATOM 5195 N N . PRO B 1 71 ? 3.205 23.844 -4.809 1 76 71 PRO B N 1
ATOM 5196 C CA . PRO B 1 71 ? 4.496 24.328 -5.309 1 76 71 PRO B CA 1
ATOM 5197 C C . PRO B 1 71 ? 5.383 24.891 -4.203 1 76 71 PRO B C 1
ATOM 5199 O O . PRO B 1 71 ? 4.871 25.375 -3.189 1 76 71 PRO B O 1
ATOM 5202 N N . LEU B 1 72 ? 6.672 24.875 -4.32 1 73.75 72 LEU B N 1
ATOM 5203 C CA . LEU B 1 72 ? 7.68 25.438 -3.42 1 73.75 72 LEU B CA 1
ATOM 5204 C C . LEU B 1 72 ? 7.68 24.688 -2.086 1 73.75 72 LEU B C 1
ATOM 5206 O O . LEU B 1 72 ? 8.227 25.188 -1.098 1 73.75 72 LEU B O 1
ATOM 5210 N N . HIS B 1 73 ? 6.973 23.641 -2.006 1 79 73 HIS B N 1
ATOM 5211 C CA . HIS B 1 73 ? 6.973 22.766 -0.834 1 79 73 HIS B CA 1
ATOM 5212 C C . HIS B 1 73 ? 6.277 23.438 0.348 1 79 73 HIS B C 1
ATOM 5214 O O . HIS B 1 73 ? 6.703 23.281 1.494 1 79 73 HIS B O 1
ATOM 5220 N N . ILE B 1 74 ? 5.285 24.391 -0.044 1 85.69 74 ILE B N 1
ATOM 5221 C CA . ILE B 1 74 ? 4.488 25.016 1.008 1 85.69 74 ILE B CA 1
ATOM 5222 C C . ILE B 1 74 ? 3.355 24.078 1.419 1 85.69 74 ILE B C 1
ATOM 5224 O O . ILE B 1 74 ? 2.678 23.5 0.565 1 85.69 74 ILE B O 1
ATOM 5228 N N . SER B 1 75 ? 3.215 23.859 2.646 1 88.38 75 SER B N 1
ATOM 5229 C CA . SER B 1 75 ? 2.158 22.984 3.152 1 88.38 75 SER B CA 1
ATOM 5230 C C . SER B 1 75 ? 0.824 23.719 3.23 1 88.38 75 SER B C 1
ATOM 5232 O O . SER B 1 75 ? 0.791 24.953 3.275 1 88.38 75 SER B O 1
ATOM 5234 N N . LEU B 1 76 ? -0.237 23.047 3.115 1 90.44 76 LEU B N 1
ATOM 5235 C CA . LEU B 1 76 ? -1.57 23.609 3.277 1 90.44 76 LEU B CA 1
ATOM 5236 C C . LEU B 1 76 ? -1.721 24.25 4.652 1 90.44 76 LEU B C 1
ATOM 5238 O O . LEU B 1 76 ? -2.367 25.297 4.785 1 90.44 76 LEU B O 1
ATOM 5242 N N . ASN B 1 77 ? -1.08 23.719 5.645 1 91.12 77 ASN B N 1
ATOM 5243 C CA . ASN B 1 77 ? -1.091 24.281 6.992 1 91.12 77 ASN B CA 1
ATOM 5244 C C . ASN B 1 77 ? -0.423 25.656 7.035 1 91.12 77 ASN B C 1
ATOM 5246 O O . ASN B 1 77 ? -0.883 26.547 7.742 1 91.12 77 ASN B O 1
ATOM 5250 N N . THR B 1 78 ? 0.668 25.75 6.262 1 90.88 78 THR B N 1
ATOM 5251 C CA . THR B 1 78 ? 1.374 27.016 6.191 1 90.88 78 THR B CA 1
ATOM 5252 C C . THR B 1 78 ? 0.504 28.078 5.527 1 90.88 78 THR B C 1
ATOM 5254 O O . THR B 1 78 ? 0.46 29.234 5.98 1 90.88 78 THR B O 1
ATOM 5257 N N . LEU B 1 79 ? -0.158 27.734 4.531 1 91.81 79 LEU B N 1
ATOM 5258 C CA . LEU B 1 79 ? -1.032 28.672 3.832 1 91.81 79 LEU B CA 1
ATOM 5259 C C . LEU B 1 79 ? -2.182 29.125 4.73 1 91.81 79 LEU B C 1
ATOM 5261 O O . LEU B 1 79 ? -2.5 30.312 4.793 1 91.81 79 LEU B O 1
ATOM 5265 N N . VAL B 1 80 ? -2.818 28.219 5.414 1 93.19 80 VAL B N 1
ATOM 5266 C CA . VAL B 1 80 ? -3.914 28.531 6.324 1 93.19 80 VAL B CA 1
ATOM 5267 C C . VAL B 1 80 ? -3.395 29.391 7.477 1 93.19 80 VAL B C 1
ATOM 5269 O O . VAL B 1 80 ? -4.062 30.328 7.914 1 93.19 80 VAL B O 1
ATOM 5272 N N . ALA B 1 81 ? -2.209 29.062 7.926 1 92.88 81 ALA B N 1
ATOM 5273 C CA . ALA B 1 81 ? -1.614 29.844 9 1 92.88 81 ALA B CA 1
ATOM 5274 C C . ALA B 1 81 ? -1.364 31.281 8.555 1 92.88 81 ALA B C 1
ATOM 5276 O O . ALA B 1 81 ? -1.588 32.219 9.32 1 92.88 81 ALA B O 1
ATOM 5277 N N . LEU B 1 82 ? -0.913 31.5 7.395 1 93 82 LEU B N 1
ATOM 5278 C CA . LEU B 1 82 ? -0.648 32.812 6.863 1 93 82 LEU B CA 1
ATOM 5279 C C . LEU B 1 82 ? -1.937 33.625 6.758 1 93 82 LEU B C 1
ATOM 5281 O O . LEU B 1 82 ? -2 34.781 7.227 1 93 82 LEU B O 1
ATOM 5285 N N . LEU B 1 83 ? -2.941 33.031 6.18 1 95.19 83 LEU B N 1
ATOM 5286 C CA . LEU B 1 83 ? -4.211 33.719 5.98 1 95.19 83 LEU B CA 1
ATOM 5287 C C . LEU B 1 83 ? -4.906 33.969 7.312 1 95.19 83 LEU B C 1
ATOM 5289 O O . LEU B 1 83 ? -5.539 35 7.5 1 95.19 83 LEU B O 1
ATOM 5293 N N . ALA B 1 84 ? -4.805 33.031 8.195 1 94.06 84 ALA B N 1
ATOM 5294 C CA . ALA B 1 84 ? -5.395 33.219 9.523 1 94.06 84 ALA B CA 1
ATOM 5295 C C . ALA B 1 84 ? -4.688 34.344 10.289 1 94.06 84 ALA B C 1
ATOM 5297 O O . ALA B 1 84 ? -5.332 35.125 11 1 94.06 84 ALA B O 1
ATOM 5298 N N . THR B 1 85 ? -3.367 34.344 10.156 1 91.19 85 THR B N 1
ATOM 5299 C CA . THR B 1 85 ? -2.604 35.406 10.797 1 91.19 85 THR B CA 1
ATOM 5300 C C . THR B 1 85 ? -2.973 36.75 10.219 1 91.19 85 THR B C 1
ATOM 5302 O O . THR B 1 85 ? -3.096 37.75 10.953 1 91.19 85 THR B O 1
ATOM 5305 N N . LEU B 1 86 ? -3.15 36.812 8.992 1 92.94 86 LEU B N 1
ATOM 5306 C CA . LEU B 1 86 ? -3.551 38.062 8.336 1 92.94 86 LEU B CA 1
ATOM 5307 C C . LEU B 1 86 ? -4.945 38.5 8.789 1 92.94 86 LEU B C 1
ATOM 5309 O O . LEU B 1 86 ? -5.18 39.656 9.062 1 92.94 86 LEU B O 1
ATOM 5313 N N . ALA B 1 87 ? -5.832 37.562 8.844 1 95.25 87 ALA B N 1
ATOM 5314 C CA . ALA B 1 87 ? -7.191 37.875 9.289 1 95.25 87 ALA B CA 1
ATOM 5315 C C . ALA B 1 87 ? -7.191 38.375 10.727 1 95.25 87 ALA B C 1
ATOM 5317 O O . ALA B 1 87 ? -7.855 39.375 11.031 1 95.25 87 ALA B O 1
ATOM 5318 N N . LYS B 1 88 ? -6.434 37.781 11.523 1 91.31 88 LYS B N 1
ATOM 5319 C CA . LYS B 1 88 ? -6.379 38.156 12.938 1 91.31 88 LYS B CA 1
ATOM 5320 C C . LYS B 1 88 ? -5.711 39.531 13.109 1 91.31 88 LYS B C 1
ATOM 5322 O O . LYS B 1 88 ? -6.191 40.344 13.883 1 91.31 88 LYS B O 1
ATOM 5327 N N . ALA B 1 89 ? -4.582 39.656 12.43 1 88.88 89 ALA B N 1
ATOM 5328 C CA . ALA B 1 89 ? -3.865 40.938 12.523 1 88.88 89 ALA B CA 1
ATOM 5329 C C . ALA B 1 89 ? -4.75 42.094 12.07 1 88.88 89 ALA B C 1
ATOM 5331 O O . ALA B 1 89 ? -4.715 43.156 12.664 1 88.88 89 ALA B O 1
ATOM 5332 N N . ALA B 1 90 ? -5.5 41.844 11.07 1 92.94 90 ALA B N 1
ATOM 5333 C CA . ALA B 1 90 ? -6.395 42.875 10.555 1 92.94 90 ALA B CA 1
ATOM 5334 C C . ALA B 1 90 ? -7.516 43.188 11.547 1 92.94 90 ALA B C 1
ATOM 5336 O O . ALA B 1 90 ? -7.945 44.344 11.672 1 92.94 90 ALA B O 1
ATOM 5337 N N . LEU B 1 91 ? -7.965 42.25 12.266 1 92 91 LEU B N 1
ATOM 5338 C CA . LEU B 1 91 ? -9.078 42.406 13.203 1 92 91 LEU B CA 1
ATOM 5339 C C . LEU B 1 91 ? -8.625 43.125 14.469 1 92 91 LEU B C 1
ATOM 5341 O O . LEU B 1 91 ? -9.422 43.781 15.133 1 92 91 LEU B O 1
ATOM 5345 N N . MET B 1 92 ? -7.348 43.031 14.781 1 89.56 92 MET B N 1
ATOM 5346 C CA . MET B 1 92 ? -6.852 43.594 16.031 1 89.56 92 MET B CA 1
ATOM 5347 C C . MET B 1 92 ? -6.859 45.125 16 1 89.56 92 MET B C 1
ATOM 5349 O O . MET B 1 92 ? -7.023 45.781 17.031 1 89.56 92 MET B O 1
ATOM 5353 N N . ILE B 1 93 ? -6.82 45.688 14.844 1 90.69 93 ILE B N 1
ATOM 5354 C CA . ILE B 1 93 ? -6.762 47.156 14.719 1 90.69 93 ILE B CA 1
ATOM 5355 C C . ILE B 1 93 ? -8.117 47.75 15.062 1 90.69 93 ILE B C 1
ATOM 5357 O O . ILE B 1 93 ? -8.219 48.594 15.961 1 90.69 93 ILE B O 1
ATOM 5361 N N . PRO B 1 94 ? -9.211 47.312 14.391 1 94.56 94 PRO B N 1
ATOM 5362 C CA . PRO B 1 94 ? -10.508 47.875 14.766 1 94.56 94 PRO B CA 1
ATOM 5363 C C . PRO B 1 94 ? -10.883 47.562 16.219 1 94.56 94 PRO B C 1
ATOM 5365 O O . PRO B 1 94 ? -11.547 48.375 16.875 1 94.56 94 PRO B O 1
ATOM 5368 N N . ILE B 1 95 ? -10.484 46.469 16.75 1 94 95 ILE B N 1
ATOM 5369 C CA . ILE B 1 95 ? -10.805 46.125 18.125 1 94 95 ILE B CA 1
ATOM 5370 C C . ILE B 1 95 ? -10.078 47.062 19.078 1 94 95 ILE B C 1
ATOM 5372 O O . ILE B 1 95 ? -10.688 47.594 20 1 94 95 ILE B O 1
ATOM 5376 N N . ALA B 1 96 ? -8.82 47.281 18.844 1 92.62 96 ALA B N 1
ATOM 5377 C CA . ALA B 1 96 ? -8.016 48.156 19.688 1 92.62 96 ALA B CA 1
ATOM 5378 C C . ALA B 1 96 ? -8.523 49.594 19.641 1 92.62 96 ALA B C 1
ATOM 5380 O O . ALA B 1 96 ? -8.641 50.25 20.672 1 92.62 96 ALA B O 1
ATOM 5381 N N . GLU B 1 97 ? -8.859 50.031 18.469 1 94.25 97 GLU B N 1
ATOM 5382 C CA . GLU B 1 97 ? -9.344 51.406 18.312 1 94.25 97 GLU B CA 1
ATOM 5383 C C . GLU B 1 97 ? -10.719 51.594 18.938 1 94.25 97 GLU B C 1
ATOM 5385 O O . GLU B 1 97 ? -11.031 52.656 19.484 1 94.25 97 GLU B O 1
ATOM 5390 N N . SER B 1 98 ? -11.508 50.562 18.828 1 95.56 98 SER B N 1
ATOM 5391 C CA . SER B 1 98 ? -12.828 50.625 19.453 1 95.56 98 SER B CA 1
ATOM 5392 C C . SER B 1 98 ? -12.719 50.656 20.969 1 95.56 98 SER B C 1
ATOM 5394 O O . SER B 1 98 ? -13.43 51.438 21.625 1 95.56 98 SER B O 1
ATOM 5396 N N . ILE B 1 99 ? -11.844 49.875 21.5 1 94.19 99 ILE B N 1
ATOM 5397 C CA . ILE B 1 99 ? -11.641 49.875 22.938 1 94.19 99 ILE B CA 1
ATOM 5398 C C . ILE B 1 99 ? -11.133 51.25 23.375 1 94.19 99 ILE B C 1
ATOM 5400 O O . ILE B 1 99 ? -11.594 51.812 24.391 1 94.19 99 ILE B O 1
ATOM 5404 N N . SER B 1 100 ? -10.195 51.781 22.594 1 93.75 100 SER B N 1
ATOM 5405 C CA . SER B 1 100 ? -9.648 53.094 22.922 1 93.75 100 SER B CA 1
ATOM 5406 C C . SER B 1 100 ? -10.727 54.156 22.859 1 93.75 100 SER B C 1
ATOM 5408 O O . SER B 1 100 ? -10.703 55.125 23.656 1 93.75 100 SER B O 1
ATOM 5410 N N . GLN B 1 101 ? -11.617 54.062 21.922 1 94.5 101 GLN B N 1
ATOM 5411 C CA . GLN B 1 101 ? -12.703 55.031 21.828 1 94.5 101 GLN B CA 1
ATOM 5412 C C . GLN B 1 101 ? -13.633 54.906 23.031 1 94.5 101 GLN B C 1
ATOM 5414 O O . GLN B 1 101 ? -14.172 55.906 23.516 1 94.5 101 GLN B O 1
ATOM 5419 N N . TRP B 1 102 ? -13.844 53.75 23.484 1 93.56 102 TRP B N 1
ATOM 5420 C CA . TRP B 1 102 ? -14.727 53.531 24.625 1 93.56 102 TRP B CA 1
ATOM 5421 C C . TRP B 1 102 ? -14.125 54.125 25.906 1 93.56 102 TRP B C 1
ATOM 5423 O O . TRP B 1 102 ? -14.852 54.406 26.859 1 93.56 102 TRP B O 1
ATOM 5433 N N . LYS B 1 103 ? -12.789 54.219 25.922 1 91.94 103 LYS B N 1
ATOM 5434 C CA . LYS B 1 103 ? -12.141 54.906 27.016 1 91.94 103 LYS B CA 1
ATOM 5435 C C . LYS B 1 103 ? -12.695 56.344 27.156 1 91.94 103 LYS B C 1
ATOM 5437 O O . LYS B 1 103 ? -13.039 56.781 28.25 1 91.94 103 LYS B O 1
ATOM 5442 N N . TRP B 1 104 ? -12.805 57.062 26.031 1 92.81 104 TRP B N 1
ATOM 5443 C CA . TRP B 1 104 ? -13.312 58.438 26.016 1 92.81 104 TRP B CA 1
ATOM 5444 C C . TRP B 1 104 ? -14.805 58.469 26.312 1 92.81 104 TRP B C 1
ATOM 5446 O O . TRP B 1 104 ? -15.289 59.344 27.031 1 92.81 104 TRP B O 1
ATOM 5456 N N . ASN B 1 105 ? -15.539 57.5 25.797 1 91.19 105 ASN B N 1
ATOM 5457 C CA . ASN B 1 105 ? -16.969 57.438 26.094 1 91.19 105 ASN B CA 1
ATOM 5458 C C . ASN B 1 105 ? -17.219 57.156 27.578 1 91.19 105 ASN B C 1
ATOM 5460 O O . ASN B 1 105 ? -18.219 57.625 28.125 1 91.19 105 ASN B O 1
ATOM 5464 N N . TRP B 1 106 ? -16.359 56.406 28.172 1 89.81 106 TRP B N 1
ATOM 5465 C CA . TRP B 1 106 ? -16.453 56.062 29.578 1 89.81 106 TRP B CA 1
ATOM 5466 C C . TRP B 1 106 ? -16.359 57.312 30.453 1 89.81 106 TRP B C 1
ATOM 5468 O O . TRP B 1 106 ? -17.047 57.406 31.484 1 89.81 106 TRP B O 1
ATOM 5478 N N . PHE B 1 107 ? -15.625 58.312 30.109 1 90.31 107 PHE B N 1
ATOM 5479 C CA . PHE B 1 107 ? -15.359 59.5 30.922 1 90.31 107 PHE B CA 1
ATOM 5480 C C . PHE B 1 107 ? -16.375 60.594 30.656 1 90.31 107 PHE B C 1
ATOM 5482 O O . PHE B 1 107 ? -16.25 61.719 31.172 1 90.31 107 PHE B O 1
ATOM 5489 N N . ARG B 1 108 ? -17.344 60.25 29.906 1 88.94 108 ARG B N 1
ATOM 5490 C CA . ARG B 1 108 ? -18.453 61.219 29.75 1 88.94 108 ARG B CA 1
ATOM 5491 C C . ARG B 1 108 ? -19.219 61.375 31.062 1 88.94 108 ARG B C 1
ATOM 5493 O O . ARG B 1 108 ? -19.906 62.375 31.266 1 88.94 108 ARG B O 1
ATOM 5500 N N . THR B 1 109 ? -19.047 60.406 31.844 1 87.31 109 THR B N 1
ATOM 5501 C CA . THR B 1 109 ? -19.578 60.469 33.188 1 87.31 109 THR B CA 1
ATOM 5502 C C . THR B 1 109 ? -18.453 60.5 34.219 1 87.31 109 THR B C 1
ATOM 5504 O O . THR B 1 109 ? -17.312 60.188 33.906 1 87.31 109 THR B O 1
ATOM 5507 N N . HIS B 1 110 ? -18.797 60.781 35.438 1 89.56 110 HIS B N 1
ATOM 5508 C CA . HIS B 1 110 ? -17.812 60.906 36.531 1 89.56 110 HIS B CA 1
ATOM 5509 C C . HIS B 1 110 ? -17.219 59.562 36.875 1 89.56 110 HIS B C 1
ATOM 5511 O O . HIS B 1 110 ? -17.938 58.656 37.344 1 89.56 110 HIS B O 1
ATOM 5517 N N . ARG B 1 111 ? -15.914 59.438 36.5 1 90.06 111 ARG B N 1
ATOM 5518 C CA . ARG B 1 111 ? -15.242 58.188 36.781 1 90.06 111 ARG B CA 1
ATOM 5519 C C . ARG B 1 111 ? -13.852 58.406 37.375 1 90.06 111 ARG B C 1
ATOM 5521 O O . ARG B 1 111 ? -13.312 59.5 37.281 1 90.06 111 ARG B O 1
ATOM 5528 N N . SER B 1 112 ? -13.305 57.375 37.938 1 90.44 112 SER B N 1
ATOM 5529 C CA . SER B 1 112 ? -11.961 57.469 38.469 1 90.44 112 SER B CA 1
ATOM 5530 C C . SER B 1 112 ? -10.922 57.625 37.375 1 90.44 112 SER B C 1
ATOM 5532 O O . SER B 1 112 ? -11.031 56.969 36.312 1 90.44 112 SER B O 1
ATOM 5534 N N . LEU B 1 113 ? -9.961 58.469 37.562 1 90.88 113 LEU B N 1
ATOM 5535 C CA . LEU B 1 113 ? -8.914 58.688 36.562 1 90.88 113 LEU B CA 1
ATOM 5536 C C . LEU B 1 113 ? -8.062 57.438 36.375 1 90.88 113 LEU B C 1
ATOM 5538 O O . LEU B 1 113 ? -7.41 57.281 35.344 1 90.88 113 LEU B O 1
ATOM 5542 N N . ALA B 1 114 ? -8.078 56.562 37.375 1 88.94 114 ALA B N 1
ATOM 5543 C CA . ALA B 1 114 ? -7.328 55.312 37.281 1 88.94 114 ALA B CA 1
ATOM 5544 C C . ALA B 1 114 ? -7.895 54.406 36.188 1 88.94 114 ALA B C 1
ATOM 5546 O O . ALA B 1 114 ? -7.188 53.531 35.656 1 88.94 114 ALA B O 1
ATOM 5547 N N . ASP B 1 115 ? -9.188 54.625 35.812 1 90.31 115 ASP B N 1
ATOM 5548 C CA . ASP B 1 115 ? -9.812 53.812 34.75 1 90.31 115 ASP B CA 1
ATOM 5549 C C . ASP B 1 115 ? -9.188 54.125 33.375 1 90.31 115 ASP B C 1
ATOM 5551 O O . ASP B 1 115 ? -9.266 53.312 32.469 1 90.31 115 ASP B O 1
ATOM 5555 N N . PHE B 1 116 ? -8.633 55.344 33.312 1 90.62 116 PHE B N 1
ATOM 5556 C CA . PHE B 1 116 ? -7.961 55.719 32.062 1 90.62 116 PHE B CA 1
ATOM 5557 C C . PHE B 1 116 ? -6.809 54.781 31.766 1 90.62 116 PHE B C 1
ATOM 5559 O O . PHE B 1 116 ? -6.617 54.375 30.609 1 90.62 116 PHE B O 1
ATOM 5566 N N . HIS B 1 117 ? -6.113 54.406 32.781 1 90.5 117 HIS B N 1
ATOM 5567 C CA . HIS B 1 117 ? -5.004 53.469 32.688 1 90.5 117 HIS B CA 1
ATOM 5568 C C . HIS B 1 117 ? -5.492 52.094 32.25 1 90.5 117 HIS B C 1
ATOM 5570 O O . HIS B 1 117 ? -4.895 51.469 31.359 1 90.5 117 HIS B O 1
ATOM 5576 N N . THR B 1 118 ? -6.531 51.625 32.781 1 90.19 118 THR B N 1
ATOM 5577 C CA . THR B 1 118 ? -7.039 50.281 32.5 1 90.19 118 THR B CA 1
ATOM 5578 C C . THR B 1 118 ? -7.551 50.156 31.062 1 90.19 118 THR B C 1
ATOM 5580 O O . THR B 1 118 ? -7.262 49.188 30.375 1 90.19 118 THR B O 1
ATOM 5583 N N . PHE B 1 119 ? -8.305 51.125 30.547 1 91.38 119 PHE B N 1
ATOM 5584 C CA . PHE B 1 119 ? -8.828 51.125 29.188 1 91.38 119 PHE B CA 1
ATOM 5585 C C . PHE B 1 119 ? -7.699 51.219 28.172 1 91.38 119 PHE B C 1
ATOM 5587 O O . PHE B 1 119 ? -7.715 50.531 27.156 1 91.38 119 PHE B O 1
ATOM 5594 N N . ASP B 1 120 ? -6.758 52.031 28.484 1 91.5 120 ASP B N 1
ATOM 5595 C CA . ASP B 1 120 ? -5.656 52.219 27.547 1 91.5 120 ASP B CA 1
ATOM 5596 C C . ASP B 1 120 ? -4.809 50.938 27.438 1 91.5 120 ASP B C 1
ATOM 5598 O O . ASP B 1 120 ? -4.402 50.562 26.344 1 91.5 120 ASP B O 1
ATOM 5602 N N . LEU B 1 121 ? -4.508 50.312 28.531 1 88.44 121 LEU B N 1
ATOM 5603 C CA . LEU B 1 121 ? -3.732 49.094 28.531 1 88.44 121 LEU B CA 1
ATOM 5604 C C . LEU B 1 121 ? -4.492 47.969 27.812 1 88.44 121 LEU B C 1
ATOM 5606 O O . LEU B 1 121 ? -3.883 47.125 27.172 1 88.44 121 LEU B O 1
ATOM 5610 N N . ALA B 1 122 ? -5.801 47.906 27.984 1 90.38 122 ALA B N 1
ATOM 5611 C CA . ALA B 1 122 ? -6.617 46.906 27.328 1 90.38 122 ALA B CA 1
ATOM 5612 C C . ALA B 1 122 ? -6.523 47 25.797 1 90.38 122 ALA B C 1
ATOM 5614 O O . ALA B 1 122 ? -6.605 46 25.094 1 90.38 122 ALA B O 1
ATOM 5615 N N . SER B 1 123 ? -6.391 48.219 25.25 1 90.5 123 SER B N 1
ATOM 5616 C CA . SER B 1 123 ? -6.293 48.406 23.812 1 90.5 123 SER B CA 1
ATOM 5617 C C . SER B 1 123 ? -4.922 48 23.297 1 90.5 123 SER B C 1
ATOM 5619 O O . SER B 1 123 ? -4.742 47.812 22.078 1 90.5 123 SER B O 1
ATOM 5621 N N . ARG B 1 124 ? -3.967 47.75 24.156 1 84.81 124 ARG B N 1
ATOM 5622 C CA . ARG B 1 124 ? -2.598 47.469 23.734 1 84.81 124 ARG B CA 1
ATOM 5623 C C . ARG B 1 124 ? -2.344 45.969 23.656 1 84.81 124 ARG B C 1
ATOM 5625 O O . ARG B 1 124 ? -1.447 45.531 22.938 1 84.81 124 ARG B O 1
ATOM 5632 N N . GLY B 1 125 ? -3.09 45.281 24.516 1 80.69 125 GLY B N 1
ATOM 5633 C CA . GLY B 1 125 ? -2.766 43.844 24.406 1 80.69 125 GLY B CA 1
ATOM 5634 C C . GLY B 1 125 ? -3.584 42.969 25.344 1 80.69 125 GLY B C 1
ATOM 5635 O O . GLY B 1 125 ? -4.617 43.406 25.859 1 80.69 125 GLY B O 1
ATOM 5636 N N . LEU B 1 126 ? -3.115 41.75 25.438 1 82.94 126 LEU B N 1
ATOM 5637 C CA . LEU B 1 126 ? -3.832 40.688 26.125 1 82.94 126 LEU B CA 1
ATOM 5638 C C . LEU B 1 126 ? -3.924 40.969 27.625 1 82.94 126 LEU B C 1
ATOM 5640 O O . LEU B 1 126 ? -5.004 40.844 28.219 1 82.94 126 LEU B O 1
ATOM 5644 N N . TRP B 1 127 ? -2.889 41.406 28.203 1 81.12 127 TRP B N 1
ATOM 5645 C CA . TRP B 1 127 ? -2.854 41.594 29.641 1 81.12 127 TRP B CA 1
ATOM 5646 C C . TRP B 1 127 ? -3.742 42.781 30.062 1 81.12 127 TRP B C 1
ATOM 5648 O O . TRP B 1 127 ? -4.422 42.688 31.094 1 81.12 127 TRP B O 1
ATOM 5658 N N . GLY B 1 128 ? -3.648 43.781 29.312 1 86.88 128 GLY B N 1
ATOM 5659 C CA . GLY B 1 128 ? -4.547 44.906 29.578 1 86.88 128 GLY B CA 1
ATOM 5660 C C . GLY B 1 128 ? -6.012 44.531 29.422 1 86.88 128 GLY B C 1
ATOM 5661 O O . GLY B 1 128 ? -6.855 45 30.203 1 86.88 128 GLY B O 1
ATOM 5662 N N . SER B 1 129 ? -6.238 43.625 28.516 1 90.69 129 SER B N 1
ATOM 5663 C CA . SER B 1 129 ? -7.613 43.188 28.281 1 90.69 129 SER B CA 1
ATOM 5664 C C . SER B 1 129 ? -8.125 42.344 29.453 1 90.69 129 SER B C 1
ATOM 5666 O O . SER B 1 129 ? -9.289 42.469 29.844 1 90.69 129 SER B O 1
ATOM 5668 N N . VAL B 1 130 ? -7.309 41.562 29.984 1 89.25 130 VAL B N 1
ATOM 5669 C CA . VAL B 1 130 ? -7.707 40.75 31.141 1 89.25 130 VAL B CA 1
ATOM 5670 C C . VAL B 1 130 ? -8.016 41.656 32.312 1 89.25 130 VAL B C 1
ATOM 5672 O O . VAL B 1 130 ? -8.992 41.438 33.062 1 89.25 130 VAL B O 1
ATOM 5675 N N . SER B 1 131 ? -7.211 42.719 32.5 1 88.56 131 SER B N 1
ATOM 5676 C CA . SER B 1 131 ? -7.406 43.656 33.594 1 88.56 131 SER B CA 1
ATOM 5677 C C . SER B 1 131 ? -8.711 44.438 33.406 1 88.56 131 SER B C 1
ATOM 5679 O O . SER B 1 131 ? -9.398 44.719 34.406 1 88.56 131 SER B O 1
ATOM 5681 N N . LEU B 1 132 ? -8.984 44.781 32.219 1 92.12 132 LEU B N 1
ATOM 5682 C CA . LEU B 1 132 ? -10.219 45.531 31.953 1 92.12 132 LEU B CA 1
ATOM 5683 C C . LEU B 1 132 ? -11.438 44.688 32.281 1 92.12 132 LEU B C 1
ATOM 5685 O O . LEU B 1 132 ? -12.406 45.188 32.875 1 92.12 132 LEU B O 1
ATOM 5689 N N . ILE B 1 133 ? -11.414 43.406 31.906 1 90.88 133 ILE B N 1
ATOM 5690 C CA . ILE B 1 133 ? -12.523 42.5 32.188 1 90.88 133 ILE B CA 1
ATOM 5691 C C . ILE B 1 133 ? -12.703 42.344 33.688 1 90.88 133 ILE B C 1
ATOM 5693 O O . ILE B 1 133 ? -13.836 42.344 34.188 1 90.88 133 ILE B O 1
ATOM 5697 N N . GLY B 1 134 ? -11.641 42.281 34.438 1 88.81 134 GLY B N 1
ATOM 5698 C CA . GLY B 1 134 ? -11.711 42.156 35.875 1 88.81 134 GLY B CA 1
ATOM 5699 C C . GLY B 1 134 ? -12.273 43.375 36.562 1 88.81 134 GLY B C 1
ATOM 5700 O O . GLY B 1 134 ? -13.055 43.281 37.5 1 88.81 134 GLY B O 1
ATOM 5701 N N . LYS B 1 135 ? -11.922 44.562 36.031 1 84.5 135 LYS B N 1
ATOM 5702 C CA . LYS B 1 135 ? -12.32 45.812 36.656 1 84.5 135 LYS B CA 1
ATOM 5703 C C . LYS B 1 135 ? -13.773 46.156 36.344 1 84.5 135 LYS B C 1
ATOM 5705 O O . LYS B 1 135 ? -14.516 46.594 37.219 1 84.5 135 LYS B O 1
ATOM 5710 N N . THR B 1 136 ? -14.109 46 35.094 1 83.62 136 THR B N 1
ATOM 5711 C CA . THR B 1 136 ? -15.453 46.406 34.688 1 83.62 136 THR B CA 1
ATOM 5712 C C . THR B 1 136 ? -16.453 45.281 34.969 1 83.62 136 THR B C 1
ATOM 5714 O O . THR B 1 136 ? -17.672 45.5 34.969 1 83.62 136 THR B O 1
ATOM 5717 N N . ARG B 1 137 ? -16.094 44.031 35.312 1 84.12 137 ARG B N 1
ATOM 5718 C CA . ARG B 1 137 ? -16.938 42.875 35.594 1 84.12 137 ARG B CA 1
ATOM 5719 C C . ARG B 1 137 ? -18.078 42.781 34.562 1 84.12 137 ARG B C 1
ATOM 5721 O O . ARG B 1 137 ? -19.234 42.625 34.938 1 84.12 137 ARG B O 1
ATOM 5728 N N . TRP B 1 138 ? -17.844 43.031 33.219 1 80.25 138 TRP B N 1
ATOM 5729 C CA . TRP B 1 138 ? -18.719 42.875 32.062 1 80.25 138 TRP B CA 1
ATOM 5730 C C . TRP B 1 138 ? -19.797 43.969 32.031 1 80.25 138 TRP B C 1
ATOM 5732 O O . TRP B 1 138 ? -20.828 43.812 31.391 1 80.25 138 TRP B O 1
ATOM 5742 N N . ARG B 1 139 ? -19.594 45.125 32.625 1 80.19 139 ARG B N 1
ATOM 5743 C CA . ARG B 1 139 ? -20.594 46.156 32.719 1 80.19 139 ARG B CA 1
ATOM 5744 C C . ARG B 1 139 ? -20.406 47.188 31.609 1 80.19 139 ARG B C 1
ATOM 5746 O O . ARG B 1 139 ? -21.281 48.031 31.375 1 80.19 139 ARG B O 1
ATOM 5753 N N . ASN B 1 140 ? -19.328 47.125 30.938 1 84.94 140 ASN B N 1
ATOM 5754 C CA . ASN B 1 140 ? -19.062 48.031 29.844 1 84.94 140 ASN B CA 1
ATOM 5755 C C . ASN B 1 140 ? -18.891 47.281 28.516 1 84.94 140 ASN B C 1
ATOM 5757 O O . ASN B 1 140 ? -18.391 46.156 28.5 1 84.94 140 ASN B O 1
ATOM 5761 N N . ILE B 1 141 ? -19.391 47.812 27.438 1 90.25 141 ILE B N 1
ATOM 5762 C CA . ILE B 1 141 ? -19.375 47.219 26.109 1 90.25 141 ILE B CA 1
ATOM 5763 C C . ILE B 1 141 ? -17.938 47 25.672 1 90.25 141 ILE B C 1
ATOM 5765 O O . ILE B 1 141 ? -17.672 46.125 24.828 1 90.25 141 ILE B O 1
ATOM 5769 N N . ALA B 1 142 ? -16.984 47.75 26.203 1 92.12 142 ALA B N 1
ATOM 5770 C CA . ALA B 1 142 ? -15.57 47.594 25.859 1 92.12 142 ALA B CA 1
ATOM 5771 C C . ALA B 1 142 ? -15.062 46.219 26.266 1 92.12 142 ALA B C 1
ATOM 5773 O O . ALA B 1 142 ? -14.062 45.719 25.719 1 92.12 142 ALA B O 1
ATOM 5774 N N . THR B 1 143 ? -15.727 45.531 27.141 1 92.75 143 THR B N 1
ATOM 5775 C CA . THR B 1 143 ? -15.344 44.188 27.594 1 92.75 143 THR B CA 1
ATOM 5776 C C . THR B 1 143 ? -15.492 43.156 26.469 1 92.75 143 THR B C 1
ATOM 5778 O O . THR B 1 143 ? -14.789 42.156 26.453 1 92.75 143 THR B O 1
ATOM 5781 N N . VAL B 1 144 ? -16.375 43.406 25.547 1 92.62 144 VAL B N 1
ATOM 5782 C CA . VAL B 1 144 ? -16.547 42.5 24.406 1 92.62 144 VAL B CA 1
ATOM 5783 C C . VAL B 1 144 ? -15.258 42.5 23.578 1 92.62 144 VAL B C 1
ATOM 5785 O O . VAL B 1 144 ? -14.766 41.406 23.219 1 92.62 144 VAL B O 1
ATOM 5788 N N . GLY B 1 145 ? -14.797 43.719 23.281 1 92.81 145 GLY B N 1
ATOM 5789 C CA . GLY B 1 145 ? -13.539 43.781 22.562 1 92.81 145 GLY B CA 1
ATOM 5790 C C . GLY B 1 145 ? -12.383 43.156 23.312 1 92.81 145 GLY B C 1
ATOM 5791 O O . GLY B 1 145 ? -11.531 42.5 22.719 1 92.81 145 GLY B O 1
ATOM 5792 N N . ALA B 1 146 ? -12.336 43.344 24.625 1 94.12 146 ALA B N 1
ATOM 5793 C CA . ALA B 1 146 ? -11.297 42.75 25.469 1 94.12 146 ALA B CA 1
ATOM 5794 C C . ALA B 1 146 ? -11.391 41.25 25.469 1 94.12 146 ALA B C 1
ATOM 5796 O O . ALA B 1 146 ? -10.367 40.531 25.438 1 94.12 146 ALA B O 1
ATOM 5797 N N . ALA B 1 147 ? -12.539 40.688 25.5 1 93.44 147 ALA B N 1
ATOM 5798 C CA . ALA B 1 147 ? -12.742 39.25 25.484 1 93.44 147 ALA B CA 1
ATOM 5799 C C . ALA B 1 147 ? -12.25 38.625 24.188 1 93.44 147 ALA B C 1
ATOM 5801 O O . ALA B 1 147 ? -11.609 37.594 24.188 1 93.44 147 ALA B O 1
ATOM 5802 N N . VAL B 1 148 ? -12.57 39.281 23.062 1 92.56 148 VAL B N 1
ATOM 5803 C CA . VAL B 1 148 ? -12.133 38.781 21.766 1 92.56 148 VAL B CA 1
ATOM 5804 C C . VAL B 1 148 ? -10.609 38.812 21.688 1 92.56 148 VAL B C 1
ATOM 5806 O O . VAL B 1 148 ? -10 37.906 21.109 1 92.56 148 VAL B O 1
ATOM 5809 N N . THR B 1 149 ? -10.031 39.844 22.281 1 91.06 149 THR B N 1
ATOM 5810 C CA . THR B 1 149 ? -8.578 39.938 22.297 1 91.06 149 THR B CA 1
ATOM 5811 C C . THR B 1 149 ? -7.973 38.781 23.094 1 91.06 149 THR B C 1
ATOM 5813 O O . THR B 1 149 ? -6.988 38.188 22.672 1 91.06 149 THR B O 1
ATOM 5816 N N . VAL B 1 150 ? -8.523 38.438 24.156 1 90.12 150 VAL B N 1
ATOM 5817 C CA . VAL B 1 150 ? -8.008 37.375 25.016 1 90.12 150 VAL B CA 1
ATOM 5818 C C . VAL B 1 150 ? -8.195 36 24.328 1 90.12 150 VAL B C 1
ATOM 5820 O O . VAL B 1 150 ? -7.266 35.188 24.281 1 90.12 150 VAL B O 1
ATOM 5823 N N . ILE B 1 151 ? -9.297 35.812 23.734 1 90.88 151 ILE B N 1
ATOM 5824 C CA . ILE B 1 151 ? -9.602 34.531 23.094 1 90.88 151 ILE B CA 1
ATOM 5825 C C . ILE B 1 151 ? -8.797 34.406 21.797 1 90.88 151 ILE B C 1
ATOM 5827 O O . ILE B 1 151 ? -8.594 33.281 21.297 1 90.88 151 ILE B O 1
ATOM 5831 N N . GLY B 1 152 ? -8.305 35.531 21.328 1 88.44 152 GLY B N 1
ATOM 5832 C CA . GLY B 1 152 ? -7.508 35.531 20.109 1 88.44 152 GLY B CA 1
ATOM 5833 C C . GLY B 1 152 ? -6.254 34.688 20.219 1 88.44 152 GLY B C 1
ATOM 5834 O O . GLY B 1 152 ? -5.715 34.25 19.219 1 88.44 152 GLY B O 1
ATOM 5835 N N . ILE B 1 153 ? -5.852 34.312 21.391 1 85.75 153 ILE B N 1
ATOM 5836 C CA . ILE B 1 153 ? -4.641 33.531 21.609 1 85.75 153 ILE B CA 1
ATOM 5837 C C . ILE B 1 153 ? -4.824 32.125 21.047 1 85.75 153 ILE B C 1
ATOM 5839 O O . ILE B 1 153 ? -3.865 31.484 20.594 1 85.75 153 ILE B O 1
ATOM 5843 N N . VAL B 1 154 ? -6.02 31.641 21.047 1 90.12 154 VAL B N 1
ATOM 5844 C CA . VAL B 1 154 ? -6.234 30.25 20.625 1 90.12 154 VAL B CA 1
ATOM 5845 C C . VAL B 1 154 ? -6.766 30.219 19.188 1 90.12 154 VAL B C 1
ATOM 5847 O O . VAL B 1 154 ? -7.074 29.156 18.656 1 90.12 154 VAL B O 1
ATOM 5850 N N . THR B 1 155 ? -6.805 31.359 18.562 1 91.88 155 THR B N 1
ATOM 5851 C CA . THR B 1 155 ? -7.363 31.422 17.219 1 91.88 155 THR B CA 1
ATOM 5852 C C . THR B 1 155 ? -6.504 30.625 16.25 1 91.88 155 THR B C 1
ATOM 5854 O O . THR B 1 155 ? -7.023 29.812 15.477 1 91.88 155 THR B O 1
ATOM 5857 N N . SER B 1 156 ? -5.23 30.812 16.297 1 90.12 156 SER B N 1
ATOM 5858 C CA . SER B 1 156 ? -4.34 30.141 15.367 1 90.12 156 SER B CA 1
ATOM 5859 C C . SER B 1 156 ? -4.383 28.625 15.555 1 90.12 156 SER B C 1
ATOM 5861 O O . SER B 1 156 ? -4.617 27.875 14.594 1 90.12 156 SER B O 1
ATOM 5863 N N . PRO B 1 157 ? -4.234 28.109 16.781 1 91.31 157 PRO B N 1
ATOM 5864 C CA . PRO B 1 157 ? -4.297 26.656 16.953 1 91.31 157 PRO B CA 1
ATOM 5865 C C . PRO B 1 157 ? -5.656 26.062 16.562 1 91.31 157 PRO B C 1
ATOM 5867 O O . PRO B 1 157 ? -5.727 24.984 15.977 1 91.31 157 PRO B O 1
ATOM 5870 N N . ILE B 1 158 ? -6.672 26.781 16.906 1 93.12 158 ILE B N 1
ATOM 5871 C CA . ILE B 1 158 ? -8.008 26.281 16.594 1 93.12 158 ILE B CA 1
ATOM 5872 C C . ILE B 1 158 ? -8.203 26.25 15.078 1 93.12 158 ILE B C 1
ATOM 5874 O O . ILE B 1 158 ? -8.859 25.359 14.547 1 93.12 158 ILE B O 1
ATOM 5878 N N . THR B 1 159 ? -7.668 27.234 14.414 1 93.88 159 THR B N 1
ATOM 5879 C CA . THR B 1 159 ? -7.762 27.234 12.953 1 93.88 159 THR B CA 1
ATOM 5880 C C . THR B 1 159 ? -6.984 26.062 12.359 1 93.88 159 THR B C 1
ATOM 5882 O O . THR B 1 159 ? -7.398 25.484 11.352 1 93.88 159 THR B O 1
ATOM 5885 N N . GLN B 1 160 ? -5.922 25.734 12.969 1 91.56 160 GLN B N 1
ATOM 5886 C CA . GLN B 1 160 ? -5.133 24.609 12.484 1 91.56 160 GLN B CA 1
ATOM 5887 C C . GLN B 1 160 ? -5.863 23.281 12.703 1 91.56 160 GLN B C 1
ATOM 5889 O O . GLN B 1 160 ? -5.648 22.328 11.969 1 91.56 160 GLN B O 1
ATOM 5894 N N . GLN B 1 161 ? -6.684 23.234 13.727 1 91.75 161 GLN B N 1
ATOM 5895 C CA . GLN B 1 161 ? -7.453 22.031 14.016 1 91.75 161 GLN B CA 1
ATOM 5896 C C . GLN B 1 161 ? -8.469 21.75 12.906 1 91.75 161 GLN B C 1
ATOM 5898 O O . GLN B 1 161 ? -9 20.641 12.82 1 91.75 161 GLN B O 1
ATOM 5903 N N . THR B 1 162 ? -8.664 22.688 12.047 1 94.25 162 THR B N 1
ATOM 5904 C CA . THR B 1 162 ? -9.586 22.531 10.93 1 94.25 162 THR B CA 1
ATOM 5905 C C . THR B 1 162 ? -9.055 21.5 9.938 1 94.25 162 THR B C 1
ATOM 5907 O O . THR B 1 162 ? -9.828 20.859 9.219 1 94.25 162 THR B O 1
ATOM 5910 N N . LEU B 1 163 ? -7.777 21.328 9.984 1 92 163 LEU B N 1
ATOM 5911 C CA . LEU B 1 163 ? -7.164 20.422 9.023 1 92 163 LEU B CA 1
ATOM 5912 C C . LEU B 1 163 ? -6.836 19.078 9.672 1 92 163 LEU B C 1
ATOM 5914 O O . LEU B 1 163 ? -6.273 19.031 10.766 1 92 163 LEU B O 1
ATOM 5918 N N . SER B 1 164 ? -7.324 18.047 9.078 1 89.06 164 SER B N 1
ATOM 5919 C CA . SER B 1 164 ? -6.996 16.672 9.492 1 89.06 164 SER B CA 1
ATOM 5920 C C . SER B 1 164 ? -6.547 15.836 8.305 1 89.06 164 SER B C 1
ATOM 5922 O O . SER B 1 164 ? -6.965 16.078 7.172 1 89.06 164 SER B O 1
ATOM 5924 N N . TYR B 1 165 ? -5.68 14.938 8.648 1 86.94 165 TYR B N 1
ATOM 5925 C CA . TYR B 1 165 ? -5.129 14.102 7.594 1 86.94 165 TYR B CA 1
ATOM 5926 C C . TYR B 1 165 ? -5.367 12.625 7.895 1 86.94 165 TYR B C 1
ATOM 5928 O O . TYR B 1 165 ? -4.422 11.875 8.164 1 86.94 165 TYR B O 1
ATOM 5936 N N . PRO B 1 166 ? -6.594 12.172 7.73 1 88 166 PRO B N 1
ATOM 5937 C CA . PRO B 1 166 ? -6.891 10.75 7.934 1 88 166 PRO B CA 1
ATOM 5938 C C . PRO B 1 166 ? -6.5 9.891 6.73 1 88 166 PRO B C 1
ATOM 5940 O O . PRO B 1 166 ? -6.066 10.422 5.703 1 88 166 PRO B O 1
ATOM 5943 N N . GLU B 1 167 ? -6.609 8.578 7.004 1 86.38 167 GLU B N 1
ATOM 5944 C CA . GLU B 1 167 ? -6.289 7.621 5.945 1 86.38 167 GLU B CA 1
ATOM 5945 C C . GLU B 1 167 ? -7.547 6.922 5.438 1 86.38 167 GLU B C 1
ATOM 5947 O O . GLU B 1 167 ? -8.477 6.664 6.207 1 86.38 167 GLU B O 1
ATOM 5952 N N . ARG B 1 168 ? -7.609 6.691 4.086 1 86.56 168 ARG B N 1
ATOM 5953 C CA . ARG B 1 168 ? -8.719 5.957 3.482 1 86.56 168 ARG B CA 1
ATOM 5954 C C . ARG B 1 168 ? -8.227 5.047 2.363 1 86.56 168 ARG B C 1
ATOM 5956 O O . ARG B 1 168 ? -7.117 5.223 1.853 1 86.56 168 ARG B O 1
ATOM 5963 N N . GLN B 1 169 ? -9.102 4.039 2.094 1 88.44 169 GLN B N 1
ATOM 5964 C CA . GLN B 1 169 ? -8.828 3.18 0.948 1 88.44 169 GLN B CA 1
ATOM 5965 C C . GLN B 1 169 ? -9.414 3.768 -0.335 1 88.44 169 GLN B C 1
ATOM 5967 O O . GLN B 1 169 ? -10.562 4.215 -0.355 1 88.44 169 GLN B O 1
ATOM 5972 N N . THR B 1 170 ? -8.555 3.951 -1.289 1 87.62 170 THR B N 1
ATOM 5973 C CA . THR B 1 170 ? -9.016 4.527 -2.545 1 87.62 170 THR B CA 1
ATOM 5974 C C . THR B 1 170 ? -8.57 3.674 -3.73 1 87.62 170 THR B C 1
ATOM 5976 O O . THR B 1 170 ? -7.66 2.855 -3.604 1 87.62 170 THR B O 1
ATOM 5979 N N . ASN B 1 171 ? -9.32 3.838 -4.809 1 87.56 171 ASN B N 1
ATOM 5980 C CA . ASN B 1 171 ? -9 3.148 -6.055 1 87.56 171 ASN B CA 1
ATOM 5981 C C . ASN B 1 171 ? -7.773 3.754 -6.73 1 87.56 171 ASN B C 1
ATOM 5983 O O . ASN B 1 171 ? -7.766 4.941 -7.066 1 87.56 171 ASN B O 1
ATOM 5987 N N . THR B 1 172 ? -6.652 3.074 -6.848 1 79.06 172 THR B N 1
ATOM 5988 C CA . THR B 1 172 ? -5.414 3.561 -7.449 1 79.06 172 THR B CA 1
ATOM 5989 C C . THR B 1 172 ? -5.449 3.404 -8.969 1 79.06 172 THR B C 1
ATOM 5991 O O . THR B 1 172 ? -4.535 3.846 -9.664 1 79.06 172 THR B O 1
ATOM 5994 N N . ASN B 1 173 ? -6.461 2.879 -9.477 1 79 173 ASN B N 1
ATOM 5995 C CA . ASN B 1 173 ? -6.523 2.553 -10.898 1 79 173 ASN B CA 1
ATOM 5996 C C . ASN B 1 173 ? -5.418 1.576 -11.297 1 79 173 ASN B C 1
ATOM 5998 O O . ASN B 1 173 ? -4.867 1.67 -12.391 1 79 173 ASN B O 1
ATOM 6002 N N . GLY B 1 174 ? -4.949 0.893 -10.32 1 85.12 174 GLY B N 1
ATOM 6003 C CA . GLY B 1 174 ? -4.004 -0.17 -10.625 1 85.12 174 GLY B CA 1
ATOM 6004 C C . GLY B 1 174 ? -4.645 -1.363 -11.305 1 85.12 174 GLY B C 1
ATOM 6005 O O . GLY B 1 174 ? -5.824 -1.32 -11.672 1 85.12 174 GLY B O 1
ATOM 6006 N N . THR B 1 175 ? -3.828 -2.354 -11.57 1 89.81 175 THR B N 1
ATOM 6007 C CA . THR B 1 175 ? -4.297 -3.543 -12.266 1 89.81 175 THR B CA 1
ATOM 6008 C C . THR B 1 175 ? -4.996 -4.496 -11.305 1 89.81 175 THR B C 1
ATOM 6010 O O . THR B 1 175 ? -4.453 -4.832 -10.25 1 89.81 175 THR B O 1
ATOM 6013 N N . ALA B 1 176 ? -6.215 -4.762 -11.484 1 93.62 176 ALA B N 1
ATOM 6014 C CA . ALA B 1 176 ? -7.008 -5.789 -10.805 1 93.62 176 ALA B CA 1
ATOM 6015 C C . ALA B 1 176 ? -7.883 -6.547 -11.797 1 93.62 176 ALA B C 1
ATOM 6017 O O . ALA B 1 176 ? -8.992 -6.109 -12.117 1 93.62 176 ALA B O 1
ATOM 6018 N N . THR B 1 177 ? -7.379 -7.586 -12.289 1 92.75 177 THR B N 1
ATOM 6019 C CA . THR B 1 177 ? -8.125 -8.336 -13.297 1 92.75 177 THR B CA 1
ATOM 6020 C C . THR B 1 177 ? -8.055 -9.836 -13.016 1 92.75 177 THR B C 1
ATOM 6022 O O . THR B 1 177 ? -7.109 -10.312 -12.383 1 92.75 177 THR B O 1
ATOM 6025 N N . THR B 1 178 ? -9.031 -10.539 -13.344 1 91.12 178 THR B N 1
ATOM 6026 C CA . THR B 1 178 ? -9.078 -12 -13.359 1 91.12 178 THR B CA 1
ATOM 6027 C C . THR B 1 178 ? -9.844 -12.5 -14.578 1 91.12 178 THR B C 1
ATOM 6029 O O . THR B 1 178 ? -10.43 -11.711 -15.328 1 91.12 178 THR B O 1
ATOM 6032 N N . TRP B 1 179 ? -9.797 -13.789 -14.82 1 88.94 179 TRP B N 1
ATOM 6033 C CA . TRP B 1 179 ? -10.383 -14.352 -16.031 1 88.94 179 TRP B CA 1
ATOM 6034 C C . TRP B 1 179 ? -11.633 -15.164 -15.711 1 88.94 179 TRP B C 1
ATOM 6036 O O . TRP B 1 179 ? -11.719 -15.797 -14.656 1 88.94 179 TRP B O 1
ATOM 6046 N N . ALA B 1 180 ? -12.586 -15.078 -16.594 1 90.56 180 ALA B N 1
ATOM 6047 C CA . ALA B 1 180 ? -13.805 -15.875 -16.578 1 90.56 180 ALA B CA 1
ATOM 6048 C C . ALA B 1 180 ? -14.148 -16.375 -17.969 1 90.56 180 ALA B C 1
ATOM 6050 O O . ALA B 1 180 ? -13.625 -15.883 -18.969 1 90.56 180 ALA B O 1
ATOM 6051 N N . ALA B 1 181 ? -14.938 -17.438 -18 1 88.88 181 ALA B N 1
ATOM 6052 C CA . ALA B 1 181 ? -15.352 -18.016 -19.266 1 88.88 181 ALA B CA 1
ATOM 6053 C C . ALA B 1 181 ? -16.875 -18.062 -19.391 1 88.88 181 ALA B C 1
ATOM 6055 O O . ALA B 1 181 ? -17.562 -18.422 -18.438 1 88.88 181 ALA B O 1
ATOM 6056 N N . ARG B 1 182 ? -17.359 -17.578 -20.547 1 88.06 182 ARG B N 1
ATOM 6057 C CA . ARG B 1 182 ? -18.797 -17.609 -20.781 1 88.06 182 ARG B CA 1
ATOM 6058 C C . ARG B 1 182 ? -19.141 -18.516 -21.969 1 88.06 182 ARG B C 1
ATOM 6060 O O . ARG B 1 182 ? -20.016 -19.375 -21.859 1 88.06 182 ARG B O 1
ATOM 6067 N N . HIS B 1 183 ? -18.5 -18.359 -23.094 1 82.38 183 HIS B N 1
ATOM 6068 C CA . HIS B 1 183 ? -18.703 -19.172 -24.281 1 82.38 183 HIS B CA 1
ATOM 6069 C C . HIS B 1 183 ? -17.391 -19.766 -24.781 1 82.38 183 HIS B C 1
ATOM 6071 O O . HIS B 1 183 ? -16.453 -19.016 -25.078 1 82.38 183 HIS B O 1
ATOM 6077 N N . ILE B 1 184 ? -17.375 -21.078 -24.719 1 79.56 184 ILE B N 1
ATOM 6078 C CA . ILE B 1 184 ? -16.125 -21.688 -25.156 1 79.56 184 ILE B CA 1
ATOM 6079 C C . ILE B 1 184 ? -16.375 -22.562 -26.375 1 79.56 184 ILE B C 1
ATOM 6081 O O . ILE B 1 184 ? -17.266 -23.406 -26.375 1 79.56 184 ILE B O 1
ATOM 6085 N N . GLY B 1 185 ? -15.492 -22.344 -27.375 1 69.94 185 GLY B N 1
ATOM 6086 C CA . GLY B 1 185 ? -15.531 -23.156 -28.578 1 69.94 185 GLY B CA 1
ATOM 6087 C C . GLY B 1 185 ? -16.406 -22.562 -29.656 1 69.94 185 GLY B C 1
ATOM 6088 O O . GLY B 1 185 ? -17.297 -21.75 -29.391 1 69.94 185 GLY B O 1
ATOM 6089 N N . ASP B 1 186 ? -15.898 -22.391 -30.922 1 60.97 186 ASP B N 1
ATOM 6090 C CA . ASP B 1 186 ? -16.719 -21.938 -32.031 1 60.97 186 ASP B CA 1
ATOM 6091 C C . ASP B 1 186 ? -16.844 -23.047 -33.094 1 60.97 186 ASP B C 1
ATOM 6093 O O . ASP B 1 186 ? -16.109 -24.031 -33.062 1 60.97 186 ASP B O 1
ATOM 6097 N N . SER B 1 187 ? -18.062 -23.031 -33.781 1 51.88 187 SER B N 1
ATOM 6098 C CA . SER B 1 187 ? -18.375 -23.922 -34.906 1 51.88 187 SER B CA 1
ATOM 6099 C C . SER B 1 187 ? -17.281 -23.906 -35.938 1 51.88 187 SER B C 1
ATOM 6101 O O . SER B 1 187 ? -17.312 -24.688 -36.906 1 51.88 187 SER B O 1
ATOM 6103 N N . SER B 1 188 ? -16.469 -22.938 -35.812 1 49.22 188 SER B N 1
ATOM 6104 C CA . SER B 1 188 ? -15.633 -22.781 -37 1 49.22 188 SER B CA 1
ATOM 6105 C C . SER B 1 188 ? -14.648 -23.938 -37.125 1 49.22 188 SER B C 1
ATOM 6107 O O . SER B 1 188 ? -13.977 -24.062 -38.156 1 49.22 188 SER B O 1
ATOM 6109 N N . GLY B 1 189 ? -14.688 -25 -36.438 1 45.84 189 GLY B N 1
ATOM 6110 C CA . GLY B 1 189 ? -13.945 -26.219 -36.75 1 45.84 189 GLY B CA 1
ATOM 6111 C C . GLY B 1 189 ? -12.492 -26.141 -36.312 1 45.84 189 GLY B C 1
ATOM 6112 O O . GLY B 1 189 ? -11.68 -26.969 -36.719 1 45.84 189 GLY B O 1
ATOM 6113 N N . GLN B 1 190 ? -12.016 -25.031 -35.969 1 45.47 190 GLN B N 1
ATOM 6114 C CA . GLN B 1 190 ? -10.57 -25 -35.781 1 45.47 190 GLN B CA 1
ATOM 6115 C C . GLN B 1 190 ? -10.148 -25.891 -34.625 1 45.47 190 GLN B C 1
ATOM 6117 O O . GLN B 1 190 ? -10.812 -25.922 -33.562 1 45.47 190 GLN B O 1
ATOM 6122 N N . PRO B 1 191 ? -9.281 -26.844 -35.094 1 44.97 191 PRO B N 1
ATOM 6123 C CA . PRO B 1 191 ? -8.758 -27.75 -34.062 1 44.97 191 PRO B CA 1
ATOM 6124 C C . PRO B 1 191 ? -8.242 -27 -32.812 1 44.97 191 PRO B C 1
ATOM 6126 O O . PRO B 1 191 ? -7.699 -25.891 -32.938 1 44.97 191 PRO B O 1
ATOM 6129 N N . TYR B 1 192 ? -8.836 -27.156 -31.766 1 47.25 192 TYR B N 1
ATOM 6130 C CA . TYR B 1 192 ? -8.383 -26.609 -30.484 1 47.25 192 TYR B CA 1
ATOM 6131 C C . TYR B 1 192 ? -6.953 -27.047 -30.188 1 47.25 192 TYR B C 1
ATOM 6133 O O . TYR B 1 192 ? -6.68 -28.234 -30.031 1 47.25 192 TYR B O 1
ATOM 6141 N N . PRO B 1 193 ? -5.957 -26.375 -30.812 1 43.22 193 PRO B N 1
ATOM 6142 C CA . PRO B 1 193 ? -4.602 -26.875 -30.562 1 43.22 193 PRO B CA 1
ATOM 6143 C C . PRO B 1 193 ? -4.348 -27.172 -29.078 1 43.22 193 PRO B C 1
ATOM 6145 O O . PRO B 1 193 ? -3.297 -27.719 -28.734 1 43.22 193 PRO B O 1
ATOM 6148 N N . GLU B 1 194 ? -5.191 -26.562 -28.125 1 45.41 194 GLU B N 1
ATOM 6149 C CA . GLU B 1 194 ? -4.676 -26.484 -26.75 1 45.41 194 GLU B CA 1
ATOM 6150 C C . GLU B 1 194 ? -5.043 -27.734 -25.969 1 45.41 194 GLU B C 1
ATOM 6152 O O . GLU B 1 194 ? -5.344 -27.656 -24.766 1 45.41 194 GLU B O 1
ATOM 6157 N N . PHE B 1 195 ? -5.344 -29.031 -26.672 1 42.91 195 PHE B N 1
ATOM 6158 C CA . PHE B 1 195 ? -5.867 -30.328 -26.281 1 42.91 195 PHE B CA 1
ATOM 6159 C C . PHE B 1 195 ? -5.355 -30.734 -24.906 1 42.91 195 PHE B C 1
ATOM 6161 O O . PHE B 1 195 ? -6.098 -31.312 -24.109 1 42.91 195 PHE B O 1
ATOM 6168 N N . LEU B 1 196 ? -3.932 -30.438 -24.422 1 48.91 196 LEU B N 1
ATOM 6169 C CA . LEU B 1 196 ? -3.328 -31.125 -23.297 1 48.91 196 LEU B CA 1
ATOM 6170 C C . LEU B 1 196 ? -3.262 -30.219 -22.078 1 48.91 196 LEU B C 1
ATOM 6172 O O . LEU B 1 196 ? -2.893 -30.656 -20.984 1 48.91 196 LEU B O 1
ATOM 6176 N N . ARG B 1 197 ? -4.031 -29.172 -22.141 1 59.19 197 ARG B N 1
ATOM 6177 C CA . ARG B 1 197 ? -4.031 -28.266 -21 1 59.19 197 ARG B CA 1
ATOM 6178 C C . ARG B 1 197 ? -4.91 -28.797 -19.875 1 59.19 197 ARG B C 1
ATOM 6180 O O . ARG B 1 197 ? -4.59 -28.625 -18.703 1 59.19 197 ARG B O 1
ATOM 6187 N N . MET B 1 198 ? -5.812 -29.766 -20.344 1 69.06 198 MET B N 1
ATOM 6188 C CA . MET B 1 198 ? -6.723 -30.266 -19.312 1 69.06 198 MET B CA 1
ATOM 6189 C C . MET B 1 198 ? -6.055 -31.344 -18.484 1 69.06 198 MET B C 1
ATOM 6191 O O . MET B 1 198 ? -6.281 -31.438 -17.281 1 69.06 198 MET B O 1
ATOM 6195 N N . VAL B 1 199 ? -5.211 -32.125 -19.078 1 65.19 199 VAL B N 1
ATOM 6196 C CA . VAL B 1 199 ? -4.508 -33.156 -18.328 1 65.19 199 VAL B CA 1
ATOM 6197 C C . VAL B 1 199 ? -3.654 -32.531 -17.234 1 65.19 199 VAL B C 1
ATOM 6199 O O . VAL B 1 199 ? -3.662 -33 -16.094 1 65.19 199 VAL B O 1
ATOM 6202 N N . GLY B 1 200 ? -2.951 -31.5 -17.641 1 65.75 200 GLY B N 1
ATOM 6203 C CA . GLY B 1 200 ? -2.156 -30.781 -16.656 1 65.75 200 GLY B CA 1
ATOM 6204 C C . GLY B 1 200 ? -2.988 -30.172 -15.539 1 65.75 200 GLY B C 1
ATOM 6205 O O . GLY B 1 200 ? -2.59 -30.188 -14.375 1 65.75 200 GLY B O 1
ATOM 6206 N N . ALA B 1 201 ? -4.137 -29.672 -15.922 1 71.62 201 ALA B N 1
ATOM 6207 C CA . ALA B 1 201 ? -5.035 -29.062 -14.945 1 71.62 201 ALA B CA 1
ATOM 6208 C C . ALA B 1 201 ? -5.551 -30.078 -13.945 1 71.62 201 ALA B C 1
ATOM 6210 O O . ALA B 1 201 ? -5.656 -29.797 -12.75 1 71.62 201 ALA B O 1
ATOM 6211 N N . ILE B 1 202 ? -5.805 -31.25 -14.43 1 71.44 202 ILE B N 1
ATOM 6212 C CA . ILE B 1 202 ? -6.301 -32.344 -13.594 1 71.44 202 ILE B CA 1
ATOM 6213 C C . ILE B 1 202 ? -5.223 -32.75 -12.602 1 71.44 202 ILE B C 1
ATOM 6215 O O . ILE B 1 202 ? -5.5 -32.969 -11.414 1 71.44 202 ILE B O 1
ATOM 6219 N N . HIS B 1 203 ? -4.086 -32.781 -13.055 1 66.5 203 HIS B N 1
ATOM 6220 C CA . HIS B 1 203 ? -2.99 -33.219 -12.195 1 66.5 203 HIS B CA 1
ATOM 6221 C C . HIS B 1 203 ? -2.68 -32.188 -11.125 1 66.5 203 HIS B C 1
ATOM 6223 O O . HIS B 1 203 ? -2.301 -32.531 -10.008 1 66.5 203 HIS B O 1
ATOM 6229 N N . SER B 1 204 ? -2.85 -31.031 -11.531 1 65.31 204 SER B N 1
ATOM 6230 C CA . SER B 1 204 ? -2.621 -29.969 -10.547 1 65.31 204 SER B CA 1
ATOM 6231 C C . SER B 1 204 ? -3.648 -30.047 -9.422 1 65.31 204 SER B C 1
ATOM 6233 O O . SER B 1 204 ? -3.367 -29.641 -8.289 1 65.31 204 SER B O 1
ATOM 6235 N N . GLY B 1 205 ? -4.805 -30.531 -9.742 1 65.81 205 GLY B N 1
ATOM 6236 C CA . GLY B 1 205 ? -5.863 -30.672 -8.75 1 65.81 205 GLY B CA 1
ATOM 6237 C C . GLY B 1 205 ? -5.664 -31.844 -7.82 1 65.81 205 GLY B C 1
ATOM 6238 O O . GLY B 1 205 ? -6.309 -31.938 -6.773 1 65.81 205 GLY B O 1
ATOM 6239 N N . LEU B 1 206 ? -4.754 -32.781 -8.234 1 65.88 206 LEU B N 1
ATOM 6240 C CA . LEU B 1 206 ? -4.539 -34 -7.449 1 65.88 206 LEU B CA 1
ATOM 6241 C C . LEU B 1 206 ? -3.516 -33.75 -6.348 1 65.88 206 LEU B C 1
ATOM 6243 O O . LEU B 1 206 ? -3.422 -34.531 -5.398 1 65.88 206 LEU B O 1
ATOM 6247 N N . ALA B 1 207 ? -2.639 -32.688 -6.531 1 55.09 207 ALA B N 1
ATOM 6248 C CA . ALA B 1 207 ? -1.579 -32.469 -5.551 1 55.09 207 ALA B CA 1
ATOM 6249 C C . ALA B 1 207 ? -1.91 -31.266 -4.656 1 55.09 207 ALA B C 1
ATOM 6251 O O . ALA B 1 207 ? -1.99 -30.141 -5.125 1 55.09 207 ALA B O 1
ATOM 6252 N N . PRO B 1 208 ? -2.541 -31.594 -3.475 1 50.5 208 PRO B N 1
ATOM 6253 C CA . PRO B 1 208 ? -2.742 -30.438 -2.6 1 50.5 208 PRO B CA 1
ATOM 6254 C C . PRO B 1 208 ? -1.46 -29.641 -2.373 1 50.5 208 PRO B C 1
ATOM 6256 O O . PRO B 1 208 ? -0.367 -30.219 -2.357 1 50.5 208 PRO B O 1
ATOM 6259 N N . ASN B 1 209 ? -1.233 -28.453 -2.951 1 43.62 209 ASN B N 1
ATOM 6260 C CA . ASN B 1 209 ? -0.074 -27.625 -2.631 1 43.62 209 ASN B CA 1
ATOM 6261 C C . ASN B 1 209 ? 0.086 -27.438 -1.124 1 43.62 209 ASN B C 1
ATOM 6263 O O . ASN B 1 209 ? -0.745 -26.797 -0.48 1 43.62 209 ASN B O 1
ATOM 6267 N N . GLY B 1 210 ? 0.931 -28.203 -0.438 1 41.91 210 GLY B N 1
ATOM 6268 C CA . GLY B 1 210 ? 1.256 -28.109 0.977 1 41.91 210 GLY B CA 1
ATOM 6269 C C . GLY B 1 210 ? 0.033 -27.969 1.862 1 41.91 210 GLY B C 1
ATOM 6270 O O . GLY B 1 210 ? -0.243 -28.844 2.693 1 41.91 210 GLY B O 1
ATOM 6271 N N . ALA B 1 211 ? -0.507 -26.719 2.184 1 39.16 211 ALA B N 1
ATOM 6272 C CA . ALA B 1 211 ? -1.597 -26.516 3.137 1 39.16 211 ALA B CA 1
ATOM 6273 C C . ALA B 1 211 ? -2.938 -26.906 2.525 1 39.16 211 ALA B C 1
ATOM 6275 O O . ALA B 1 211 ? -3.971 -26.312 2.848 1 39.16 211 ALA B O 1
ATOM 6276 N N . ASN B 1 212 ? -3.098 -28.047 1.864 1 41.12 212 ASN B N 1
ATOM 6277 C CA . ASN B 1 212 ? -4.355 -28.672 1.466 1 41.12 212 ASN B CA 1
ATOM 6278 C C . ASN B 1 212 ? -5.062 -27.859 0.381 1 41.12 212 ASN B C 1
ATOM 6280 O O . ASN B 1 212 ? -6.254 -28.047 0.136 1 41.12 212 ASN B O 1
ATOM 6284 N N . ALA B 1 213 ? -4.645 -26.703 -0.098 1 47.28 213 ALA B N 1
ATOM 6285 C CA . ALA B 1 213 ? -5.598 -25.938 -0.897 1 47.28 213 ALA B CA 1
ATOM 6286 C C . ALA B 1 213 ? -5.27 -26.031 -2.385 1 47.28 213 ALA B C 1
ATOM 6288 O O . ALA B 1 213 ? -4.098 -25.984 -2.773 1 47.28 213 ALA B O 1
ATOM 6289 N N . TYR B 1 214 ? -6.062 -26.812 -3.072 1 57.34 214 TYR B N 1
ATOM 6290 C CA . TYR B 1 214 ? -6.113 -26.75 -4.527 1 57.34 214 TYR B CA 1
ATOM 6291 C C . TYR B 1 214 ? -6.199 -25.312 -5.012 1 57.34 214 TYR B C 1
ATOM 6293 O O . TYR B 1 214 ? -6.965 -24.516 -4.465 1 57.34 214 TYR B O 1
ATOM 6301 N N . ALA B 1 215 ? -5.047 -24.75 -5.66 1 67.25 215 ALA B N 1
ATOM 6302 C CA . ALA B 1 215 ? -4.863 -23.328 -5.898 1 67.25 215 ALA B CA 1
ATOM 6303 C C . ALA B 1 215 ? -5.828 -22.828 -6.969 1 67.25 215 ALA B C 1
ATOM 6305 O O . ALA B 1 215 ? -5.859 -23.344 -8.078 1 67.25 215 ALA B O 1
ATOM 6306 N N . ASP B 1 216 ? -6.855 -22.016 -6.52 1 81.19 216 ASP B N 1
ATOM 6307 C CA . ASP B 1 216 ? -7.672 -21.266 -7.473 1 81.19 216 ASP B CA 1
ATOM 6308 C C . ASP B 1 216 ? -6.809 -20.359 -8.352 1 81.19 216 ASP B C 1
ATOM 6310 O O . ASP B 1 216 ? -5.641 -20.125 -8.039 1 81.19 216 ASP B O 1
ATOM 6314 N N . LEU B 1 217 ? -7.406 -20.047 -9.445 1 84.44 217 LEU B N 1
ATOM 6315 C CA . LEU B 1 217 ? -6.715 -19.125 -10.336 1 84.44 217 LEU B CA 1
ATOM 6316 C C . LEU B 1 217 ? -6.395 -17.812 -9.617 1 84.44 217 LEU B C 1
ATOM 6318 O O . LEU B 1 217 ? -7.289 -17.188 -9.055 1 84.44 217 LEU B O 1
ATOM 6322 N N . SER B 1 218 ? -5.152 -17.5 -9.57 1 83.94 218 SER B N 1
ATOM 6323 C CA . SER B 1 218 ? -4.746 -16.25 -8.922 1 83.94 218 SER B CA 1
ATOM 6324 C C . SER B 1 218 ? -5.055 -15.039 -9.805 1 83.94 218 SER B C 1
ATOM 6326 O O . SER B 1 218 ? -4.684 -15.008 -10.977 1 83.94 218 SER B O 1
ATOM 6328 N N . PRO B 1 219 ? -5.695 -14.055 -9.25 1 90.88 219 PRO B N 1
ATOM 6329 C CA . PRO B 1 219 ? -5.934 -12.828 -10.008 1 90.88 219 PRO B CA 1
ATOM 6330 C C . PRO B 1 219 ? -4.684 -11.961 -10.133 1 90.88 219 PRO B C 1
ATOM 6332 O O . PRO B 1 219 ? -3.703 -12.172 -9.422 1 90.88 219 PRO B O 1
ATOM 6335 N N . GLU B 1 220 ? -4.707 -11.148 -11.164 1 87.88 220 GLU B N 1
ATOM 6336 C CA . GLU B 1 220 ? -3.695 -10.102 -11.242 1 87.88 220 GLU B CA 1
ATOM 6337 C C . GLU B 1 220 ? -4.055 -8.914 -10.359 1 87.88 220 GLU B C 1
ATOM 6339 O O . GLU B 1 220 ? -5.137 -8.344 -10.484 1 87.88 220 GLU B O 1
ATOM 6344 N N . CYS B 1 221 ? -3.236 -8.648 -9.391 1 91 221 CYS B N 1
ATOM 6345 C CA . CYS B 1 221 ? -3.473 -7.566 -8.438 1 91 221 CYS B CA 1
ATOM 6346 C C . CYS B 1 221 ? -2.205 -6.754 -8.211 1 91 221 CYS B C 1
ATOM 6348 O O . CYS B 1 221 ? -1.2 -7.285 -7.734 1 91 221 CYS B O 1
ATOM 6350 N N . SER B 1 222 ? -2.266 -5.441 -8.492 1 90.31 222 SER B N 1
ATOM 6351 C CA . SER B 1 222 ? -1.084 -4.59 -8.406 1 90.31 222 SER B CA 1
ATOM 6352 C C . SER B 1 222 ? -0.875 -4.074 -6.988 1 90.31 222 SER B C 1
ATOM 6354 O O . SER B 1 222 ? 0.174 -3.506 -6.676 1 90.31 222 SER B O 1
ATOM 6356 N N . THR B 1 223 ? -1.868 -4.234 -6.16 1 89.44 223 THR B N 1
ATOM 6357 C CA . THR B 1 223 ? -1.782 -3.801 -4.773 1 89.44 223 THR B CA 1
ATOM 6358 C C . THR B 1 223 ? -1.974 -4.98 -3.824 1 89.44 223 THR B C 1
ATOM 6360 O O . THR B 1 223 ? -2.061 -6.129 -4.266 1 89.44 223 THR B O 1
ATOM 6363 N N . ALA B 1 224 ? -1.896 -4.664 -2.502 1 88.19 224 ALA B N 1
ATOM 6364 C CA . ALA B 1 224 ? -2.051 -5.734 -1.523 1 88.19 224 ALA B CA 1
ATOM 6365 C C . ALA B 1 224 ? -3.525 -6.035 -1.267 1 88.19 224 ALA B C 1
ATOM 6367 O O . ALA B 1 224 ? -3.863 -7.066 -0.682 1 88.19 224 ALA B O 1
ATOM 6368 N N . GLU B 1 225 ? -4.367 -5.105 -1.728 1 90.75 225 GLU B N 1
ATOM 6369 C CA . GLU B 1 225 ? -5.805 -5.25 -1.524 1 90.75 225 GLU B CA 1
ATOM 6370 C C . GLU B 1 225 ? -6.57 -5.047 -2.83 1 90.75 225 GLU B C 1
ATOM 6372 O O . GLU B 1 225 ? -6.586 -3.943 -3.381 1 90.75 225 GLU B O 1
ATOM 6377 N N . CYS B 1 226 ? -7.195 -6.113 -3.383 1 94.5 226 CYS B N 1
ATOM 6378 C CA . CYS B 1 226 ? -8.039 -6.023 -4.574 1 94.5 226 CYS B CA 1
ATOM 6379 C C . CYS B 1 226 ? -9.398 -6.652 -4.324 1 94.5 226 CYS B C 1
ATOM 6381 O O . CYS B 1 226 ? -9.523 -7.578 -3.52 1 94.5 226 CYS B O 1
ATOM 6383 N N . SER B 1 227 ? -10.43 -6.047 -4.879 1 94.38 227 SER B N 1
ATOM 6384 C CA . SER B 1 227 ? -11.781 -6.586 -4.84 1 94.38 227 SER B CA 1
ATOM 6385 C C . SER B 1 227 ? -12.352 -6.758 -6.246 1 94.38 227 SER B C 1
ATOM 6387 O O . SER B 1 227 ? -12.07 -5.953 -7.133 1 94.38 227 SER B O 1
ATOM 6389 N N . PHE B 1 228 ? -13.109 -7.824 -6.438 1 95.31 228 PHE B N 1
ATOM 6390 C CA . PHE B 1 228 ? -13.766 -8.125 -7.707 1 95.31 228 PHE B CA 1
ATOM 6391 C C . PHE B 1 228 ? -15.266 -8.289 -7.52 1 95.31 228 PHE B C 1
ATOM 6393 O O . PHE B 1 228 ? -15.719 -8.727 -6.457 1 95.31 228 PHE B O 1
ATOM 6400 N N . PRO B 1 229 ? -16.109 -7.77 -8.461 1 94.81 229 PRO B N 1
ATOM 6401 C CA . PRO B 1 229 ? -17.531 -8.109 -8.375 1 94.81 229 PRO B CA 1
ATOM 6402 C C . PRO B 1 229 ? -17.781 -9.609 -8.492 1 94.81 229 PRO B C 1
ATOM 6404 O O . PRO B 1 229 ? -17 -10.328 -9.117 1 94.81 229 PRO B O 1
ATOM 6407 N N . SER B 1 230 ? -18.812 -10.062 -7.824 1 95.31 230 SER B N 1
ATOM 6408 C CA . SER B 1 230 ? -19.203 -11.453 -8.023 1 95.31 230 SER B CA 1
ATOM 6409 C C . SER B 1 230 ? -19.469 -11.75 -9.492 1 95.31 230 SER B C 1
ATOM 6411 O O . SER B 1 230 ? -20.094 -10.945 -10.188 1 95.31 230 SER B O 1
ATOM 6413 N N . PHE B 1 231 ? -18.922 -12.773 -9.992 1 94.25 231 PHE B N 1
ATOM 6414 C CA . PHE B 1 231 ? -19.094 -13.086 -11.406 1 94.25 231 PHE B CA 1
ATOM 6415 C C . PHE B 1 231 ? -19.344 -14.578 -11.602 1 94.25 231 PHE B C 1
ATOM 6417 O O . PHE B 1 231 ? -18.969 -15.391 -10.75 1 94.25 231 PHE B O 1
ATOM 6424 N N . ALA B 1 232 ? -20 -14.891 -12.719 1 94.69 232 ALA B N 1
ATOM 6425 C CA . ALA B 1 232 ? -20.25 -16.281 -13.094 1 94.69 232 ALA B CA 1
ATOM 6426 C C . ALA B 1 232 ? -19.312 -16.734 -14.203 1 94.69 232 ALA B C 1
ATOM 6428 O O . ALA B 1 232 ? -18.922 -15.93 -15.055 1 94.69 232 ALA B O 1
ATOM 6429 N N . THR B 1 233 ? -18.938 -17.891 -14.133 1 93.44 233 THR B N 1
ATOM 6430 C CA . THR B 1 233 ? -18.047 -18.453 -15.148 1 93.44 233 THR B CA 1
ATOM 6431 C C . THR B 1 233 ? -18.406 -19.906 -15.422 1 93.44 233 THR B C 1
ATOM 6433 O O . THR B 1 233 ? -18.953 -20.594 -14.562 1 93.44 233 THR B O 1
ATOM 6436 N N . LEU B 1 234 ? -18.172 -20.266 -16.656 1 92.19 234 LEU B N 1
ATOM 6437 C CA . LEU B 1 234 ? -18.203 -21.688 -16.969 1 92.19 234 LEU B CA 1
ATOM 6438 C C . LEU B 1 234 ? -17.125 -22.438 -16.219 1 92.19 234 LEU B C 1
ATOM 6440 O O . LEU B 1 234 ? -15.992 -21.969 -16.109 1 92.19 234 LEU B O 1
ATOM 6444 N N . GLY B 1 235 ? -17.5 -23.531 -15.586 1 92.44 235 GLY B N 1
ATOM 6445 C CA . GLY B 1 235 ? -16.562 -24.375 -14.859 1 92.44 235 GLY B CA 1
ATOM 6446 C C . GLY B 1 235 ? -16.938 -25.828 -14.844 1 92.44 235 GLY B C 1
ATOM 6447 O O . GLY B 1 235 ? -17.828 -26.266 -15.594 1 92.44 235 GLY B O 1
ATOM 6448 N N . ILE B 1 236 ? -16.094 -26.578 -14.211 1 93.69 236 ILE B N 1
ATOM 6449 C CA . ILE B 1 236 ? -16.328 -28 -14.016 1 93.69 236 ILE B CA 1
ATOM 6450 C C . ILE B 1 236 ? -16.656 -28.266 -12.539 1 93.69 236 ILE B C 1
ATOM 6452 O O . ILE B 1 236 ? -15.977 -27.75 -11.648 1 93.69 236 ILE B O 1
ATOM 6456 N N . CYS B 1 237 ? -17.719 -28.984 -12.305 1 95.62 237 CYS B N 1
ATOM 6457 C CA . CYS B 1 237 ? -18.125 -29.359 -10.953 1 95.62 237 CYS B CA 1
ATOM 6458 C C . CYS B 1 237 ? -17.938 -30.859 -10.734 1 95.62 237 CYS B C 1
ATOM 6460 O O . CYS B 1 237 ? -17.922 -31.625 -11.688 1 95.62 237 CYS B O 1
ATOM 6462 N N . ALA B 1 238 ? -17.719 -31.188 -9.508 1 95 238 ALA B N 1
ATOM 6463 C CA . ALA B 1 238 ? -17.516 -32.594 -9.156 1 95 238 ALA B CA 1
ATOM 6464 C C . ALA B 1 238 ? -18.672 -33.094 -8.289 1 95 238 ALA B C 1
ATOM 6466 O O . ALA B 1 238 ? -19.172 -32.375 -7.422 1 95 238 ALA B O 1
ATOM 6467 N N . LYS B 1 239 ? -19.172 -34.219 -8.664 1 94.88 239 LYS B N 1
ATOM 6468 C CA . LYS B 1 239 ? -20.125 -35 -7.84 1 94.88 239 LYS B CA 1
ATOM 6469 C C . LYS B 1 239 ? -19.562 -36.375 -7.492 1 94.88 239 LYS B C 1
ATOM 6471 O O . LYS B 1 239 ? -18.938 -37 -8.328 1 94.88 239 LYS B O 1
ATOM 6476 N N . VAL B 1 240 ? -19.703 -36.656 -6.203 1 95.19 240 VAL B N 1
ATOM 6477 C CA . VAL B 1 240 ? -19.172 -37.938 -5.754 1 95.19 240 VAL B CA 1
ATOM 6478 C C . VAL B 1 240 ? -20.266 -38.719 -5.047 1 95.19 240 VAL B C 1
ATOM 6480 O O . VAL B 1 240 ? -21.156 -38.125 -4.41 1 95.19 240 VAL B O 1
ATOM 6483 N N . ALA B 1 241 ? -20.328 -40 -5.262 1 94.62 241 ALA B N 1
ATOM 6484 C CA . ALA B 1 241 ? -21.25 -40.906 -4.566 1 94.62 241 ALA B CA 1
ATOM 6485 C C . ALA B 1 241 ? -20.516 -42.156 -4.09 1 94.62 241 ALA B C 1
ATOM 6487 O O . ALA B 1 241 ? -19.641 -42.688 -4.777 1 94.62 241 ALA B O 1
ATOM 6488 N N . ASN B 1 242 ? -20.875 -42.594 -2.898 1 92.94 242 ASN B N 1
ATOM 6489 C CA . ASN B 1 242 ? -20.328 -43.844 -2.385 1 92.94 242 ASN B CA 1
ATOM 6490 C C . ASN B 1 242 ? -20.859 -45.031 -3.146 1 92.94 242 ASN B C 1
ATOM 6492 O O . ASN B 1 242 ? -22.078 -45.281 -3.146 1 92.94 242 ASN B O 1
ATOM 6496 N N . ALA B 1 243 ? -19.984 -45.781 -3.854 1 91.12 243 ALA B N 1
ATOM 6497 C CA . ALA B 1 243 ? -20.406 -46.906 -4.695 1 91.12 243 ALA B CA 1
ATOM 6498 C C . ALA B 1 243 ? -19.906 -48.219 -4.121 1 91.12 243 ALA B C 1
ATOM 6500 O O . ALA B 1 243 ? -19.781 -49.219 -4.844 1 91.12 243 ALA B O 1
ATOM 6501 N N . THR B 1 244 ? -19.656 -48.25 -2.836 1 88.56 244 THR B N 1
ATOM 6502 C CA . THR B 1 244 ? -19.094 -49.438 -2.215 1 88.56 244 THR B CA 1
ATOM 6503 C C . THR B 1 244 ? -20.094 -50.594 -2.281 1 88.56 244 THR B C 1
ATOM 6505 O O . THR B 1 244 ? -19.703 -51.75 -2.43 1 88.56 244 THR B O 1
ATOM 6508 N N . SER B 1 245 ? -21.328 -50.312 -2.207 1 88.75 245 SER B N 1
ATOM 6509 C CA . SER B 1 245 ? -22.375 -51.344 -2.186 1 88.75 245 SER B CA 1
ATOM 6510 C C . SER B 1 245 ? -22.469 -52.031 -3.535 1 88.75 245 SER B C 1
ATOM 6512 O O . SER B 1 245 ? -23.047 -53.125 -3.631 1 88.75 245 SER B O 1
ATOM 6514 N N . LEU B 1 246 ? -21.922 -51.469 -4.574 1 86 246 LEU B N 1
ATOM 6515 C CA . LEU B 1 246 ? -22 -52.062 -5.914 1 86 246 LEU B CA 1
ATOM 6516 C C . LEU B 1 246 ? -20.938 -53.156 -6.098 1 86 246 LEU B C 1
ATOM 6518 O O . LEU B 1 246 ? -21 -53.906 -7.059 1 86 246 LEU B O 1
ATOM 6522 N N . LEU B 1 247 ? -19.984 -53.25 -5.172 1 84.19 247 LEU B N 1
ATOM 6523 C CA . LEU B 1 247 ? -18.844 -54.125 -5.379 1 84.19 247 LEU B CA 1
ATOM 6524 C C . LEU B 1 247 ? -19.188 -55.562 -5.012 1 84.19 247 LEU B C 1
ATOM 6526 O O . LEU B 1 247 ? -19.891 -55.812 -4.02 1 84.19 247 LEU B O 1
ATOM 6530 N N . ASN B 1 248 ? -18.875 -56.438 -5.914 1 80.69 248 ASN B N 1
ATOM 6531 C CA . ASN B 1 248 ? -18.859 -57.875 -5.625 1 80.69 248 ASN B CA 1
ATOM 6532 C C . ASN B 1 248 ? -17.438 -58.406 -5.48 1 80.69 248 ASN B C 1
ATOM 6534 O O . ASN B 1 248 ? -16.641 -58.312 -6.418 1 80.69 248 ASN B O 1
ATOM 6538 N N . ILE B 1 249 ? -17.109 -58.875 -4.285 1 77.56 249 ILE B N 1
ATOM 6539 C CA . ILE B 1 249 ? -15.742 -59.312 -4 1 77.56 249 ILE B CA 1
ATOM 6540 C C . ILE B 1 249 ? -15.703 -60.844 -3.883 1 77.56 249 ILE B C 1
ATOM 6542 O O . ILE B 1 249 ? -16.453 -61.406 -3.094 1 77.56 249 ILE B O 1
ATOM 6546 N N . THR B 1 250 ? -14.992 -61.438 -4.742 1 73.69 250 THR B N 1
ATOM 6547 C CA . THR B 1 250 ? -14.797 -62.875 -4.664 1 73.69 250 THR B CA 1
ATOM 6548 C C . THR B 1 250 ? -13.32 -63.219 -4.484 1 73.69 250 THR B C 1
ATOM 6550 O O . THR B 1 250 ? -12.453 -62.531 -5.031 1 73.69 250 THR B O 1
ATOM 6553 N N . VAL B 1 251 ? -13.109 -64.25 -3.578 1 67.75 251 VAL B N 1
ATOM 6554 C CA . VAL B 1 251 ? -11.742 -64.688 -3.34 1 67.75 251 VAL B CA 1
ATOM 6555 C C . VAL B 1 251 ? -11.328 -65.688 -4.426 1 67.75 251 VAL B C 1
ATOM 6557 O O . VAL B 1 251 ? -12.094 -66.562 -4.77 1 67.75 251 VAL B O 1
ATOM 6560 N N . LEU B 1 252 ? -10.32 -65.312 -5.254 1 60.53 252 LEU B N 1
ATOM 6561 C CA . LEU B 1 252 ? -9.789 -66.25 -6.234 1 60.53 252 LEU B CA 1
ATOM 6562 C C . LEU B 1 252 ? -8.781 -67.188 -5.594 1 60.53 252 LEU B C 1
ATOM 6564 O O . LEU B 1 252 ? -7.695 -66.75 -5.184 1 60.53 252 LEU B O 1
ATOM 6568 N N . PRO B 1 253 ? -9.234 -68.375 -5.426 1 53.38 253 PRO B N 1
ATOM 6569 C CA . PRO B 1 253 ? -8.297 -69.375 -4.879 1 53.38 253 PRO B CA 1
ATOM 6570 C C . PRO B 1 253 ? -7.133 -69.688 -5.82 1 53.38 253 PRO B C 1
ATOM 6572 O O . PRO B 1 253 ? -7.305 -69.688 -7.039 1 53.38 253 PRO B O 1
ATOM 6575 N N . ASN B 1 254 ? -5.781 -69.938 -5.34 1 48.34 254 ASN B N 1
ATOM 6576 C CA . ASN B 1 254 ? -4.594 -70.438 -6.031 1 48.34 254 ASN B CA 1
ATOM 6577 C C . ASN B 1 254 ? -4.152 -69.5 -7.129 1 48.34 254 ASN B C 1
ATOM 6579 O O . ASN B 1 254 ? -3.646 -69.938 -8.172 1 48.34 254 ASN B O 1
ATOM 6583 N N . ALA B 1 255 ? -4.547 -68.375 -7.148 1 45.59 255 ALA B N 1
ATOM 6584 C CA . ALA B 1 255 ? -4.062 -67.562 -8.234 1 45.59 255 ALA B CA 1
ATOM 6585 C C . ALA B 1 255 ? -2.547 -67.375 -8.188 1 45.59 255 ALA B C 1
ATOM 6587 O O . ALA B 1 255 ? -1.993 -66.938 -7.18 1 45.59 255 ALA B O 1
ATOM 6588 N N . GLY B 1 256 ? -1.759 -68.5 -8.602 1 39.44 256 GLY B N 1
ATOM 6589 C CA . GLY B 1 256 ? -0.316 -68.625 -8.758 1 39.44 256 GLY B CA 1
ATOM 6590 C C . GLY B 1 256 ? 0.305 -67.312 -9.289 1 39.44 256 GLY B C 1
ATOM 6591 O O . GLY B 1 256 ? 0.44 -67.188 -10.5 1 39.44 256 GLY B O 1
ATOM 6592 N N . PHE B 1 257 ? 0.016 -66.25 -8.75 1 37.12 257 PHE B N 1
ATOM 6593 C CA . PHE B 1 257 ? 0.899 -65.25 -9.273 1 37.12 257 PHE B CA 1
ATOM 6594 C C . PHE B 1 257 ? 2.348 -65.5 -8.898 1 37.12 257 PHE B C 1
ATOM 6596 O O . PHE B 1 257 ? 2.666 -65.688 -7.723 1 37.12 257 PHE B O 1
ATOM 6603 N N . ASN B 1 258 ? 3.01 -66.438 -9.664 1 32.34 258 ASN B N 1
ATOM 6604 C CA . ASN B 1 258 ? 4.457 -66.562 -9.523 1 32.34 258 ASN B CA 1
ATOM 6605 C C . ASN B 1 258 ? 5.125 -65.188 -9.469 1 32.34 258 ASN B C 1
ATOM 6607 O O . ASN B 1 258 ? 4.938 -64.312 -10.359 1 32.34 258 ASN B O 1
ATOM 6611 N N . ASP B 1 259 ? 5.367 -64.625 -8.352 1 34.56 259 ASP B N 1
ATOM 6612 C CA . ASP B 1 259 ? 6.27 -63.531 -8.141 1 34.56 259 ASP B CA 1
ATOM 6613 C C . ASP B 1 259 ? 7.598 -63.75 -8.859 1 34.56 259 ASP B C 1
ATOM 6615 O O . ASP B 1 259 ? 8.547 -64.25 -8.273 1 34.56 259 ASP B O 1
ATOM 6619 N N . SER B 1 260 ? 7.707 -64.5 -9.883 1 30.95 260 SER B N 1
ATOM 6620 C CA . SER B 1 260 ? 9.086 -64.562 -10.336 1 30.95 260 SER B CA 1
ATOM 6621 C C . SER B 1 260 ? 9.688 -63.219 -10.523 1 30.95 260 SER B C 1
ATOM 6623 O O . SER B 1 260 ? 10.867 -63.062 -10.875 1 30.95 260 SER B O 1
ATOM 6625 N N . SER B 1 261 ? 9.055 -62.344 -11.062 1 31.48 261 SER B N 1
ATOM 6626 C CA . SER B 1 261 ? 9.898 -61.219 -11.5 1 31.48 261 SER B CA 1
ATOM 6627 C C . SER B 1 261 ? 10.602 -60.562 -10.32 1 31.48 261 SER B C 1
ATOM 6629 O O . SER B 1 261 ? 10.023 -60.438 -9.234 1 31.48 261 SER B O 1
ATOM 6631 N N . GLY B 1 262 ? 12.031 -60.594 -10.297 1 27.33 262 GLY B N 1
ATOM 6632 C CA . GLY B 1 262 ? 13.172 -60.219 -9.484 1 27.33 262 GLY B CA 1
ATOM 6633 C C . GLY B 1 262 ? 12.969 -58.906 -8.75 1 27.33 262 GLY B C 1
ATOM 6634 O O . GLY B 1 262 ? 13.055 -57.844 -9.359 1 27.33 262 GLY B O 1
ATOM 6635 N N . TRP B 1 263 ? 12.148 -58.625 -7.824 1 27.7 263 TRP B N 1
ATOM 6636 C CA . TRP B 1 263 ? 12.648 -57.562 -6.93 1 27.7 263 TRP B CA 1
ATOM 6637 C C . TRP B 1 263 ? 14.086 -57.844 -6.523 1 27.7 263 TRP B C 1
ATOM 6639 O O . TRP B 1 263 ? 14.562 -59 -6.613 1 27.7 263 TRP B O 1
ATOM 6649 N N . GLY B 1 264 ? 15.023 -56.906 -6.328 1 27.72 264 GLY B N 1
ATOM 6650 C CA . GLY B 1 264 ? 16.266 -57.375 -5.734 1 27.72 264 GLY B CA 1
ATOM 6651 C C . GLY B 1 264 ? 16.078 -58.625 -4.871 1 27.72 264 GLY B C 1
ATOM 6652 O O . GLY B 1 264 ? 15 -59.188 -4.844 1 27.72 264 GLY B O 1
ATOM 6653 N N . ASP B 1 265 ? 16.922 -58.594 -3.732 1 27.83 265 ASP B N 1
ATOM 6654 C CA . ASP B 1 265 ? 17.359 -59.781 -3.002 1 27.83 265 ASP B CA 1
ATOM 6655 C C . ASP B 1 265 ? 16.172 -60.625 -2.535 1 27.83 265 ASP B C 1
ATOM 6657 O O . ASP B 1 265 ? 16.094 -61.812 -2.816 1 27.83 265 ASP B O 1
ATOM 6661 N N . GLU B 1 266 ? 16.016 -60.5 -1.049 1 29.16 266 GLU B N 1
ATOM 6662 C CA . GLU B 1 266 ? 15.797 -61.594 -0.102 1 29.16 266 GLU B CA 1
ATOM 6663 C C . GLU B 1 266 ? 14.406 -62.188 -0.268 1 29.16 266 GLU B C 1
ATOM 6665 O O . GLU B 1 266 ? 14.258 -63.406 -0.279 1 29.16 266 GLU B O 1
ATOM 6670 N N . ALA B 1 267 ? 13.289 -61.531 0.32 1 29.89 267 ALA B N 1
ATOM 6671 C CA . ALA B 1 267 ? 12.258 -62.344 0.954 1 29.89 267 ALA B CA 1
ATOM 6672 C C . ALA B 1 267 ? 11.32 -62.938 -0.086 1 29.89 267 ALA B C 1
ATOM 6674 O O . ALA B 1 267 ? 10.688 -62.219 -0.856 1 29.89 267 ALA B O 1
ATOM 6675 N N . THR B 1 268 ? 11.641 -63.969 -0.909 1 33.94 268 THR B N 1
ATOM 6676 C CA . THR B 1 268 ? 10.781 -65.062 -1.335 1 33.94 268 THR B CA 1
ATOM 6677 C C . THR B 1 268 ? 9.594 -65.25 -0.392 1 33.94 268 THR B C 1
ATOM 6679 O O . THR B 1 268 ? 9.672 -65.938 0.611 1 33.94 268 THR B O 1
ATOM 6682 N N . ILE B 1 269 ? 9.094 -64.125 0.263 1 31.22 269 ILE B N 1
ATOM 6683 C CA . ILE B 1 269 ? 8.008 -64.438 1.204 1 31.22 269 ILE B CA 1
ATOM 6684 C C . ILE B 1 269 ? 6.949 -65.25 0.531 1 31.22 269 ILE B C 1
ATOM 6686 O O . ILE B 1 269 ? 6.449 -64.938 -0.543 1 31.22 269 ILE B O 1
ATOM 6690 N N . ASN B 1 270 ? 7.078 -66.562 0.548 1 35.47 270 ASN B N 1
ATOM 6691 C CA . ASN B 1 270 ? 6.004 -67.5 0.469 1 35.47 270 ASN B CA 1
ATOM 6692 C C . ASN B 1 270 ? 4.656 -66.938 0.827 1 35.47 270 ASN B C 1
ATOM 6694 O O . ASN B 1 270 ? 4.043 -67.312 1.828 1 35.47 270 ASN B O 1
ATOM 6698 N N . MET B 1 271 ? 4.5 -65.625 0.749 1 37.25 271 MET B N 1
ATOM 6699 C CA . MET B 1 271 ? 3.193 -65.062 1.138 1 37.25 271 MET B CA 1
ATOM 6700 C C . MET B 1 271 ? 2.113 -65.562 0.162 1 37.25 271 MET B C 1
ATOM 6702 O O . MET B 1 271 ? 2.305 -65.5 -1.054 1 37.25 271 MET B O 1
ATOM 6706 N N . ARG B 1 272 ? 1.386 -66.562 0.579 1 42.97 272 ARG B N 1
ATOM 6707 C CA . ARG B 1 272 ? 0.125 -66.875 -0.06 1 42.97 272 ARG B CA 1
ATOM 6708 C C . ARG B 1 272 ? -0.667 -65.688 -0.451 1 42.97 272 ARG B C 1
ATOM 6710 O O . ARG B 1 272 ? -1.161 -64.938 0.414 1 42.97 272 ARG B O 1
ATOM 6717 N N . MET B 1 273 ? -0.421 -65.125 -1.533 1 46.78 273 MET B N 1
ATOM 6718 C CA . MET B 1 273 ? -1.189 -63.938 -1.982 1 46.78 273 MET B CA 1
ATOM 6719 C C . MET B 1 273 ? -2.602 -64.375 -2.389 1 46.78 273 MET B C 1
ATOM 6721 O O . MET B 1 273 ? -2.795 -65.375 -3.02 1 46.78 273 MET B O 1
ATOM 6725 N N . VAL B 1 274 ? -3.635 -64 -1.589 1 52.72 274 VAL B N 1
ATOM 6726 C CA . VAL B 1 274 ? -5.043 -64.125 -1.942 1 52.72 274 VAL B CA 1
ATOM 6727 C C . VAL B 1 274 ? -5.434 -63.062 -2.961 1 52.72 274 VAL B C 1
ATOM 6729 O O . VAL B 1 274 ? -5.172 -61.875 -2.758 1 52.72 274 VAL B O 1
ATOM 6732 N N . ALA B 1 275 ? -5.719 -63.531 -4.199 1 57.47 275 ALA B N 1
ATOM 6733 C CA . ALA B 1 275 ? -6.227 -62.625 -5.223 1 57.47 275 ALA B CA 1
ATOM 6734 C C . ALA B 1 275 ? -7.738 -62.438 -5.105 1 57.47 275 ALA B C 1
ATOM 6736 O O . ALA B 1 275 ? -8.445 -63.375 -4.723 1 57.47 275 ALA B O 1
ATOM 6737 N N . TYR B 1 276 ? -8.086 -61.25 -5.219 1 66.44 276 TYR B N 1
ATOM 6738 C CA . TYR B 1 276 ? -9.508 -60.906 -5.191 1 66.44 276 TYR B CA 1
ATOM 6739 C C . TYR B 1 276 ? -9.984 -60.469 -6.566 1 66.44 276 TYR B C 1
ATOM 6741 O O . TYR B 1 276 ? -9.25 -59.781 -7.293 1 66.44 276 TYR B O 1
ATOM 6749 N N . ASN B 1 277 ? -11.055 -61 -6.902 1 66.88 277 ASN B N 1
ATOM 6750 C CA . ASN B 1 277 ? -11.789 -60.438 -8.031 1 66.88 277 ASN B CA 1
ATOM 6751 C C . ASN B 1 277 ? -12.891 -59.469 -7.574 1 66.88 277 ASN B C 1
ATOM 6753 O O . ASN B 1 277 ? -13.812 -59.875 -6.875 1 66.88 277 ASN B O 1
ATOM 6757 N N . VAL B 1 278 ? -12.672 -58.219 -7.816 1 73.25 278 VAL B N 1
ATOM 6758 C CA . VAL B 1 278 ? -13.641 -57.188 -7.453 1 73.25 278 VAL B CA 1
ATOM 6759 C C . VAL B 1 278 ? -14.344 -56.656 -8.703 1 73.25 278 VAL B C 1
ATOM 6761 O O . VAL B 1 278 ? -13.688 -56.188 -9.633 1 73.25 278 VAL B O 1
ATOM 6764 N N . THR B 1 279 ? -15.648 -56.875 -8.781 1 71 279 THR B N 1
ATOM 6765 C CA . THR B 1 279 ? -16.406 -56.469 -9.953 1 71 279 THR B CA 1
ATOM 6766 C C . THR B 1 279 ? -17.547 -55.531 -9.562 1 71 279 THR B C 1
ATOM 6768 O O . THR B 1 279 ? -18 -55.531 -8.422 1 71 279 THR B O 1
ATOM 6771 N N . ALA B 1 280 ? -17.891 -54.625 -10.414 1 73.31 280 ALA B N 1
ATOM 6772 C CA . ALA B 1 280 ? -19.094 -53.812 -10.344 1 73.31 280 ALA B CA 1
ATOM 6773 C C . ALA B 1 280 ? -20.031 -54.125 -11.516 1 73.31 280 ALA B C 1
ATOM 6775 O O . ALA B 1 280 ? -19.594 -54.625 -12.547 1 73.31 280 ALA B O 1
ATOM 6776 N N . PRO B 1 281 ? -21.531 -54.094 -11.258 1 63 281 PRO B N 1
ATOM 6777 C CA . PRO B 1 281 ? -22.484 -54.562 -12.273 1 63 281 PRO B CA 1
ATOM 6778 C C . PRO B 1 281 ? -22.094 -54.125 -13.688 1 63 281 PRO B C 1
ATOM 6780 O O . PRO B 1 281 ? -22.281 -54.875 -14.648 1 63 281 PRO B O 1
ATOM 6783 N N . GLN B 1 282 ? -22.375 -52.906 -14.016 1 52.19 282 GLN B N 1
ATOM 6784 C CA . GLN B 1 282 ? -22.188 -52.594 -15.43 1 52.19 282 GLN B CA 1
ATOM 6785 C C . GLN B 1 282 ? -20.828 -53.062 -15.922 1 52.19 282 GLN B C 1
ATOM 6787 O O . GLN B 1 282 ? -19.891 -53.188 -15.133 1 52.19 282 GLN B O 1
ATOM 6792 N N . PRO B 1 283 ? -20.688 -53.094 -17.375 1 44.88 283 PRO B N 1
ATOM 6793 C CA . PRO B 1 283 ? -19.719 -53.812 -18.234 1 44.88 283 PRO B CA 1
ATOM 6794 C C . PRO B 1 283 ? -18.297 -53.312 -18.031 1 44.88 283 PRO B C 1
ATOM 6796 O O . PRO B 1 283 ? -17.984 -52.156 -18.281 1 44.88 283 PRO B O 1
ATOM 6799 N N . GLY B 1 284 ? -17.562 -54 -17.156 1 44.59 284 GLY B N 1
ATOM 6800 C CA . GLY B 1 284 ? -16.156 -54.156 -17.484 1 44.59 284 GLY B CA 1
ATOM 6801 C C . GLY B 1 284 ? -15.219 -53.625 -16.406 1 44.59 284 GLY B C 1
ATOM 6802 O O . GLY B 1 284 ? -14.023 -53.469 -16.641 1 44.59 284 GLY B O 1
ATOM 6803 N N . ALA B 1 285 ? -16.016 -53.094 -15.273 1 50 285 ALA B N 1
ATOM 6804 C CA . ALA B 1 285 ? -14.945 -52.625 -14.391 1 50 285 ALA B CA 1
ATOM 6805 C C . ALA B 1 285 ? -14.523 -53.719 -13.422 1 50 285 ALA B C 1
ATOM 6807 O O . ALA B 1 285 ? -15.273 -54.062 -12.5 1 50 285 ALA B O 1
ATOM 6808 N N . TRP B 1 286 ? -13.742 -54.656 -13.734 1 53.06 286 TRP B N 1
ATOM 6809 C CA . TRP B 1 286 ? -13.266 -55.688 -12.82 1 53.06 286 TRP B CA 1
ATOM 6810 C C . TRP B 1 286 ? -11.789 -55.5 -12.484 1 53.06 286 TRP B C 1
ATOM 6812 O O . TRP B 1 286 ? -11.031 -54.969 -13.297 1 53.06 286 TRP B O 1
ATOM 6822 N N . ILE B 1 287 ? -11.531 -55.469 -11.219 1 55.81 287 ILE B N 1
ATOM 6823 C CA . ILE B 1 287 ? -10.133 -55.469 -10.805 1 55.81 287 ILE B CA 1
ATOM 6824 C C . ILE B 1 287 ? -9.781 -56.812 -10.148 1 55.81 287 ILE B C 1
ATOM 6826 O O . ILE B 1 287 ? -10.547 -57.312 -9.344 1 55.81 287 ILE B O 1
ATOM 6830 N N . THR B 1 288 ? -8.992 -57.531 -10.859 1 49.41 288 THR B N 1
ATOM 6831 C CA . THR B 1 288 ? -8.398 -58.688 -10.172 1 49.41 288 THR B CA 1
ATOM 6832 C C . THR B 1 288 ? -7.094 -58.281 -9.484 1 49.41 288 THR B C 1
ATOM 6834 O O . THR B 1 288 ? -6.223 -57.656 -10.109 1 49.41 288 THR B O 1
ATOM 6837 N N . THR B 1 289 ? -7.156 -58.094 -8.352 1 51.28 289 THR B N 1
ATOM 6838 C CA . THR B 1 289 ? -5.922 -57.656 -7.695 1 51.28 289 THR B CA 1
ATOM 6839 C C . THR B 1 289 ? -5.434 -58.75 -6.73 1 51.28 289 THR B C 1
ATOM 6841 O O . THR B 1 289 ? -6.199 -59.25 -5.906 1 51.28 289 THR B O 1
ATOM 6844 N N . PRO B 1 290 ? -4.395 -59.438 -7.195 1 47.09 290 PRO B N 1
ATOM 6845 C CA . PRO B 1 290 ? -3.818 -60.312 -6.188 1 47.09 290 PRO B CA 1
ATOM 6846 C C . PRO B 1 290 ? -3.338 -59.562 -4.945 1 47.09 290 PRO B C 1
ATOM 6848 O O . PRO B 1 290 ? -2.875 -60.188 -3.988 1 47.09 290 PRO B O 1
ATOM 6851 N N . VAL B 1 291 ? -3.377 -58.281 -5.109 1 50.03 291 VAL B N 1
ATOM 6852 C CA . VAL B 1 291 ? -2.656 -57.531 -4.098 1 50.03 291 VAL B CA 1
ATOM 6853 C C . VAL B 1 291 ? -3.648 -56.781 -3.209 1 50.03 291 VAL B C 1
ATOM 6855 O O . VAL B 1 291 ? -4.77 -56.469 -3.631 1 50.03 291 VAL B O 1
ATOM 6858 N N . ALA B 1 292 ? -3.244 -56.656 -1.996 1 52.81 292 ALA B N 1
ATOM 6859 C CA . ALA B 1 292 ? -4.027 -56.062 -0.917 1 52.81 292 ALA B CA 1
ATOM 6860 C C . ALA B 1 292 ? -4.324 -54.594 -1.201 1 52.81 292 ALA B C 1
ATOM 6862 O O . ALA B 1 292 ? -5.312 -54.062 -0.71 1 52.81 292 ALA B O 1
ATOM 6863 N N . TYR B 1 293 ? -3.41 -53.906 -2.078 1 60.03 293 TYR B N 1
ATOM 6864 C CA . TYR B 1 293 ? -3.691 -52.469 -2.256 1 60.03 293 TYR B CA 1
ATOM 6865 C C . TYR B 1 293 ? -3.963 -52.156 -3.721 1 60.03 293 TYR B C 1
ATOM 6867 O O . TYR B 1 293 ? -3.174 -52.531 -4.598 1 60.03 293 TYR B O 1
ATOM 6875 N N . THR B 1 294 ? -5.07 -51.75 -4.008 1 64 294 THR B N 1
ATOM 6876 C CA . THR B 1 294 ? -5.402 -51.344 -5.367 1 64 294 THR B CA 1
ATOM 6877 C C . THR B 1 294 ? -6.051 -49.969 -5.383 1 64 294 THR B C 1
ATOM 6879 O O . THR B 1 294 ? -6.695 -49.562 -4.41 1 64 294 THR B O 1
ATOM 6882 N N . MET B 1 295 ? -5.684 -49.156 -6.281 1 72.5 295 MET B N 1
ATOM 6883 C CA . MET B 1 295 ? -6.32 -47.875 -6.613 1 72.5 295 MET B CA 1
ATOM 6884 C C . MET B 1 295 ? -6.621 -47.781 -8.109 1 72.5 295 MET B C 1
ATOM 6886 O O . MET B 1 295 ? -5.75 -47.438 -8.898 1 72.5 295 MET B O 1
ATOM 6890 N N . ASN B 1 296 ? -7.855 -48.188 -8.391 1 73 296 ASN B N 1
ATOM 6891 C CA . ASN B 1 296 ? -8.219 -48.219 -9.805 1 73 296 ASN B CA 1
ATOM 6892 C C . ASN B 1 296 ? -9.344 -47.219 -10.109 1 73 296 ASN B 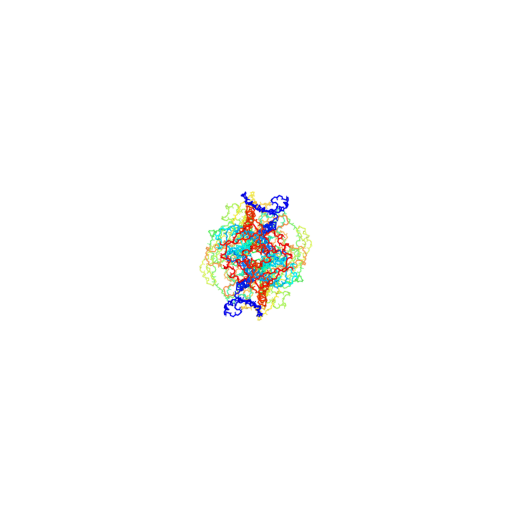C 1
ATOM 6894 O O . ASN B 1 296 ? -10.367 -47.188 -9.422 1 73 296 ASN B O 1
ATOM 6898 N N . LEU B 1 297 ? -9.062 -46.375 -10.984 1 77.81 297 LEU B N 1
ATOM 6899 C CA . LEU B 1 297 ? -10.078 -45.438 -11.492 1 77.81 297 LEU B CA 1
ATOM 6900 C C . LEU B 1 297 ? -10.477 -45.812 -12.914 1 77.81 297 LEU B C 1
ATOM 6902 O O . LEU B 1 297 ? -9.672 -45.688 -13.844 1 77.81 297 LEU B O 1
ATOM 6906 N N . LEU B 1 298 ? -11.688 -46.219 -13.039 1 75.81 298 LEU B N 1
ATOM 6907 C CA . LEU B 1 298 ? -12.203 -46.688 -14.32 1 75.81 298 LEU B CA 1
ATOM 6908 C C . LEU B 1 298 ? -13.227 -45.719 -14.883 1 75.81 298 LEU B C 1
ATOM 6910 O O . LEU B 1 298 ? -14.055 -45.188 -14.133 1 75.81 298 LEU B O 1
ATOM 6914 N N . THR B 1 299 ? -13.102 -45.469 -16.125 1 76.88 299 THR B N 1
ATOM 6915 C CA . THR B 1 299 ? -14.102 -44.625 -16.797 1 76.88 299 THR B CA 1
ATOM 6916 C C . THR B 1 299 ? -15.383 -45.406 -17.031 1 76.88 299 THR B C 1
ATOM 6918 O O . THR B 1 299 ? -15.352 -46.531 -17.5 1 76.88 299 THR B O 1
ATOM 6921 N N . LEU B 1 300 ? -16.484 -44.812 -16.688 1 76.69 300 LEU B N 1
ATOM 6922 C CA . LEU B 1 300 ? -17.812 -45.406 -16.859 1 76.69 300 LEU B CA 1
ATOM 6923 C C . LEU B 1 300 ? -18.484 -44.844 -18.125 1 76.69 300 LEU B C 1
ATOM 6925 O O . LEU B 1 300 ? -18.188 -43.719 -18.547 1 76.69 300 LEU B O 1
ATOM 6929 N N . ASN B 1 301 ? -19.328 -45.656 -18.734 1 69.62 301 ASN B N 1
ATOM 6930 C CA . ASN B 1 301 ? -20.141 -45.188 -19.859 1 69.62 301 ASN B CA 1
ATOM 6931 C C . ASN B 1 301 ? -21.469 -44.625 -19.375 1 69.62 301 ASN B C 1
ATOM 6933 O O . ASN B 1 301 ? -22.094 -43.844 -20.094 1 69.62 301 ASN B O 1
ATOM 6937 N N . GLU B 1 302 ? -21.922 -45.219 -18.297 1 73.88 302 GLU B N 1
ATOM 6938 C CA . GLU B 1 302 ? -23.156 -44.719 -17.688 1 73.88 302 GLU B CA 1
ATOM 6939 C C . GLU B 1 302 ? -23 -44.594 -16.172 1 73.88 302 GLU B C 1
ATOM 6941 O O . GLU B 1 302 ? -22.406 -45.438 -15.531 1 73.88 302 GLU B O 1
ATOM 6946 N N . SER B 1 303 ? -23.562 -43.562 -15.695 1 84.75 303 SER B N 1
ATOM 6947 C CA . SER B 1 303 ? -23.453 -43.281 -14.266 1 84.75 303 SER B CA 1
ATOM 6948 C C . SER B 1 303 ? -24.328 -44.25 -13.453 1 84.75 303 SER B C 1
ATOM 6950 O O . SER B 1 303 ? -25.422 -44.594 -13.891 1 84.75 303 SER B O 1
ATOM 6952 N N . PHE B 1 304 ? -23.859 -44.625 -12.328 1 86.06 304 PHE B N 1
ATOM 6953 C CA . PHE B 1 304 ? -24.656 -45.469 -11.43 1 86.06 304 PHE B CA 1
ATOM 6954 C C . PHE B 1 304 ? -25.609 -44.625 -10.594 1 86.06 304 PHE B C 1
ATOM 6956 O O . PHE B 1 304 ? -26.781 -44.938 -10.477 1 86.06 304 PHE B O 1
ATOM 6963 N N . PHE B 1 305 ? -25.125 -43.562 -10.094 1 90.25 305 PHE B N 1
ATOM 6964 C CA . PHE B 1 305 ? -25.875 -42.875 -9.062 1 90.25 305 PHE B CA 1
ATOM 6965 C C . PHE B 1 305 ? -26.391 -41.531 -9.578 1 90.25 305 PHE B C 1
ATOM 6967 O O . PHE B 1 305 ? -27.234 -40.875 -8.953 1 90.25 305 PHE B O 1
ATOM 6974 N N . PHE B 1 306 ? -25.906 -41.094 -10.742 1 90.12 306 PHE B N 1
ATOM 6975 C CA . PHE B 1 306 ? -26.281 -39.75 -11.227 1 90.12 306 PHE B CA 1
ATOM 6976 C C . PHE B 1 306 ? -26.984 -39.844 -12.57 1 90.12 306 PHE B C 1
ATOM 6978 O O . PHE B 1 306 ? -27.047 -38.875 -13.32 1 90.12 306 PHE B O 1
ATOM 6985 N N . ARG B 1 307 ? -27.438 -40.906 -12.906 1 84.94 307 ARG B N 1
ATOM 6986 C CA . ARG B 1 307 ? -28.078 -41.156 -14.195 1 84.94 307 ARG B CA 1
ATOM 6987 C C . ARG B 1 307 ? -29.438 -40.469 -14.266 1 84.94 307 ARG B C 1
ATOM 6989 O O . ARG B 1 307 ? -29.906 -40.125 -15.359 1 84.94 307 ARG B O 1
ATOM 6996 N N . ASP B 1 308 ? -30.078 -40.312 -13.141 1 87.69 308 ASP B N 1
ATOM 6997 C CA . ASP B 1 308 ? -31.422 -39.781 -13.141 1 87.69 308 ASP B CA 1
ATOM 6998 C C . ASP B 1 308 ? -31.422 -38.25 -13.289 1 87.69 308 ASP B C 1
ATOM 7000 O O . ASP B 1 308 ? -32.469 -37.656 -13.594 1 87.69 308 ASP B O 1
ATOM 7004 N N . ASP B 1 309 ? -30.375 -37.625 -13.094 1 88.19 309 ASP B N 1
ATOM 7005 C CA . ASP B 1 309 ? -30.234 -36.188 -13.305 1 88.19 309 ASP B CA 1
ATOM 7006 C C . ASP B 1 309 ? -29.844 -35.875 -14.75 1 88.19 309 ASP B C 1
ATOM 7008 O O . ASP B 1 309 ? -28.672 -35.969 -15.117 1 88.19 309 ASP B O 1
ATOM 7012 N N . SER B 1 310 ? -30.828 -35.469 -15.547 1 86.38 310 SER B N 1
ATOM 7013 C CA . SER B 1 310 ? -30.609 -35.25 -16.984 1 86.38 310 SER B CA 1
ATOM 7014 C C . SER B 1 310 ? -29.578 -34.188 -17.234 1 86.38 310 SER B C 1
ATOM 7016 O O . SER B 1 310 ? -28.75 -34.312 -18.141 1 86.38 310 SER B O 1
ATOM 7018 N N . ASP B 1 311 ? -29.625 -33.125 -16.469 1 89.81 311 ASP B N 1
ATOM 7019 C CA . ASP B 1 311 ? -28.672 -32.062 -16.672 1 89.81 311 ASP B CA 1
ATOM 7020 C C . ASP B 1 311 ? -27.234 -32.531 -16.453 1 89.81 311 ASP B C 1
ATOM 7022 O O . ASP B 1 311 ? -26.359 -32.219 -17.266 1 89.81 311 ASP B O 1
ATOM 7026 N N . VAL B 1 312 ? -27.094 -33.281 -15.391 1 90.5 312 VAL B N 1
ATOM 7027 C CA . VAL B 1 312 ? -25.75 -33.781 -15.078 1 90.5 312 VAL B CA 1
ATOM 7028 C C . VAL B 1 312 ? -25.344 -34.812 -16.125 1 90.5 312 VAL B C 1
ATOM 7030 O O . VAL B 1 312 ? -24.188 -34.844 -16.578 1 90.5 312 VAL B O 1
ATOM 7033 N N . ARG B 1 313 ? -26.203 -35.594 -16.562 1 86.56 313 ARG B N 1
ATOM 7034 C CA . ARG B 1 313 ? -25.922 -36.656 -17.516 1 86.56 313 ARG B CA 1
ATOM 7035 C C . ARG B 1 313 ? -25.406 -36.094 -18.828 1 86.56 313 ARG B C 1
ATOM 7037 O O . ARG B 1 313 ? -24.422 -36.594 -19.391 1 86.56 313 ARG B O 1
ATOM 7044 N N . TYR B 1 314 ? -26.047 -35.031 -19.312 1 86.12 314 TYR B N 1
ATOM 7045 C CA . TYR B 1 314 ? -25.719 -34.5 -20.625 1 86.12 314 TYR B CA 1
ATOM 7046 C C . TYR B 1 314 ? -24.531 -33.531 -20.547 1 86.12 314 TYR B C 1
ATOM 7048 O O . TYR B 1 314 ? -23.938 -33.188 -21.578 1 86.12 314 TYR B O 1
ATOM 7056 N N . THR B 1 315 ? -24.188 -33.156 -19.359 1 89.44 315 THR B N 1
ATOM 7057 C CA . THR B 1 315 ? -23.047 -32.25 -19.219 1 89.44 315 THR B CA 1
ATOM 7058 C C . THR B 1 315 ? -21.844 -32.969 -18.656 1 89.44 315 THR B C 1
ATOM 7060 O O . THR B 1 315 ? -20.812 -32.344 -18.359 1 89.44 315 THR B O 1
ATOM 7063 N N . THR B 1 316 ? -21.953 -34.281 -18.438 1 89.94 316 THR B N 1
ATOM 7064 C CA . THR B 1 316 ? -20.859 -35.062 -17.875 1 89.94 316 THR B CA 1
ATOM 7065 C C . THR B 1 316 ? -19.688 -35.156 -18.859 1 89.94 316 THR B C 1
ATOM 7067 O O . THR B 1 316 ? -19.875 -35.438 -20.031 1 89.94 316 THR B O 1
ATOM 7070 N N . LEU B 1 317 ? -18.562 -34.844 -18.344 1 87.56 317 LEU B N 1
ATOM 7071 C CA . LEU B 1 317 ? -17.328 -34.906 -19.125 1 87.56 317 LEU B CA 1
ATOM 7072 C C . LEU B 1 317 ? -16.531 -36.156 -18.781 1 87.56 317 LEU B C 1
ATOM 7074 O O . LEU B 1 317 ? -15.781 -36.688 -19.609 1 87.56 317 LEU B O 1
ATOM 7078 N N . TYR B 1 318 ? -16.688 -36.5 -17.578 1 87.12 318 TYR B N 1
ATOM 7079 C CA . TYR B 1 318 ? -16 -37.688 -17.094 1 87.12 318 TYR B CA 1
ATOM 7080 C C . TYR B 1 318 ? -16.812 -38.375 -16 1 87.12 318 TYR B C 1
ATOM 7082 O O . TYR B 1 318 ? -17.359 -37.719 -15.117 1 87.12 318 TYR B O 1
ATOM 7090 N N . ASP B 1 319 ? -16.984 -39.594 -16.109 1 87.69 319 ASP B N 1
ATOM 7091 C CA . ASP B 1 319 ? -17.578 -40.469 -15.094 1 87.69 319 ASP B CA 1
ATOM 7092 C C . ASP B 1 319 ? -16.688 -41.656 -14.797 1 87.69 319 ASP B C 1
ATOM 7094 O O . ASP B 1 319 ? -16.438 -42.5 -15.672 1 87.69 319 ASP B O 1
ATOM 7098 N N . GLY B 1 320 ? -16.188 -41.625 -13.555 1 85.56 320 GLY B N 1
ATOM 7099 C CA . GLY B 1 320 ? -15.266 -42.688 -13.195 1 85.56 320 GLY B CA 1
ATOM 7100 C C . GLY B 1 320 ? -15.664 -43.406 -11.922 1 85.56 320 GLY B C 1
ATOM 7101 O O . GLY B 1 320 ? -16.266 -42.812 -11.023 1 85.56 320 GLY B O 1
ATOM 7102 N N . LEU B 1 321 ? -15.359 -44.688 -11.922 1 84.44 321 LEU B N 1
ATOM 7103 C CA . LEU B 1 321 ? -15.492 -45.5 -10.719 1 84.44 321 LEU B CA 1
ATOM 7104 C C . LEU B 1 321 ? -14.125 -45.781 -10.102 1 84.44 321 LEU B C 1
ATOM 7106 O O . LEU B 1 321 ? -13.281 -46.438 -10.727 1 84.44 321 LEU B O 1
ATOM 7110 N N . LEU B 1 322 ? -13.977 -45.25 -8.977 1 86.31 322 LEU B N 1
ATOM 7111 C CA . LEU B 1 322 ? -12.742 -45.5 -8.234 1 86.31 322 LEU B CA 1
ATOM 7112 C C . LEU B 1 322 ? -12.914 -46.688 -7.27 1 86.31 322 LEU B C 1
ATOM 7114 O O . LEU B 1 322 ? -13.789 -46.656 -6.406 1 86.31 322 LEU B O 1
ATOM 7118 N N . ILE B 1 323 ? -12.117 -47.688 -7.508 1 81.25 323 ILE B N 1
ATOM 7119 C CA . ILE B 1 323 ? -12.078 -48.812 -6.598 1 81.25 323 ILE B CA 1
ATOM 7120 C C . ILE B 1 323 ? -10.75 -48.844 -5.848 1 81.25 323 ILE B C 1
ATOM 7122 O O . ILE B 1 323 ? -9.68 -48.781 -6.465 1 81.25 323 ILE B O 1
ATOM 7126 N N . TYR B 1 324 ? -10.852 -48.781 -4.547 1 79.94 324 TYR B N 1
ATOM 7127 C CA . TYR B 1 324 ? -9.617 -48.781 -3.762 1 79.94 324 TYR B CA 1
ATOM 7128 C C . TYR B 1 324 ? -9.727 -49.75 -2.574 1 79.94 324 TYR B C 1
ATOM 7130 O O . TYR B 1 324 ? -10.828 -50.094 -2.154 1 79.94 324 TYR B O 1
ATOM 7138 N N . SER B 1 325 ? -8.656 -50.25 -2.248 1 76.19 325 SER B N 1
ATOM 7139 C CA . SER B 1 325 ? -8.641 -51.156 -1.113 1 76.19 325 SER B CA 1
ATOM 7140 C C . SER B 1 325 ? -7.926 -50.562 0.084 1 76.19 325 SER B C 1
ATOM 7142 O O . SER B 1 325 ? -7.023 -49.719 -0.081 1 76.19 325 SER B O 1
ATOM 7144 N N . ASN B 1 326 ? -8.656 -50.531 1.178 1 65.12 326 ASN B N 1
ATOM 7145 C CA . ASN B 1 326 ? -8.031 -50.125 2.428 1 65.12 326 ASN B CA 1
ATOM 7146 C C . ASN B 1 326 ? -7.27 -51.25 3.09 1 65.12 326 ASN B C 1
ATOM 7148 O O . ASN B 1 326 ? -7.848 -52.312 3.377 1 65.12 326 ASN B O 1
ATOM 7152 N N . GLY B 1 327 ? -6.176 -51.562 2.439 1 52.06 327 GLY B N 1
ATOM 7153 C CA . GLY B 1 327 ? -5.457 -52.656 3.08 1 52.06 327 GLY B CA 1
ATOM 7154 C C . GLY B 1 327 ? -5.309 -52.469 4.578 1 52.06 327 GLY B C 1
ATOM 7155 O O . GLY B 1 327 ? -5.488 -51.375 5.094 1 52.06 327 GLY B O 1
ATOM 7156 N N . PRO B 1 328 ? -5.402 -53.469 5.379 1 42.72 328 PRO B N 1
ATOM 7157 C CA . PRO B 1 328 ? -5.082 -53.281 6.801 1 42.72 328 PRO B CA 1
ATOM 7158 C C . PRO B 1 328 ? -4.047 -52.188 7.043 1 42.72 328 PRO B C 1
ATOM 7160 O O . PRO B 1 328 ? -3.279 -51.844 6.141 1 42.72 328 PRO B O 1
ATOM 7163 N N . ASN B 1 329 ? -4.383 -51.312 8.234 1 38.97 329 ASN B N 1
ATOM 7164 C CA . ASN B 1 329 ? -3.336 -50.469 8.781 1 38.97 329 ASN B CA 1
ATOM 7165 C C . ASN B 1 329 ? -1.949 -50.906 8.344 1 38.97 329 ASN B C 1
ATOM 7167 O O . ASN B 1 329 ? -1.269 -51.625 9.07 1 38.97 329 ASN B O 1
ATOM 7171 N N . MET B 1 330 ? -1.822 -51.344 7.359 1 34.41 330 MET B N 1
ATOM 7172 C CA . MET B 1 330 ? -0.442 -51.781 7.148 1 34.41 330 MET B CA 1
ATOM 7173 C C . MET B 1 330 ? 0.522 -50.625 7.332 1 34.41 330 MET B C 1
ATOM 7175 O O . MET B 1 330 ? 0.645 -49.75 6.457 1 34.41 330 MET B O 1
ATOM 7179 N N . SER B 1 331 ? 0.529 -49.906 8.453 1 34.81 331 SER B N 1
ATOM 7180 C CA . SER B 1 331 ? 1.833 -49.312 8.734 1 34.81 331 SER B CA 1
ATOM 7181 C C . SER B 1 331 ? 2.947 -50.062 8.008 1 34.81 331 SER B C 1
ATOM 7183 O O . SER B 1 331 ? 2.92 -51.281 7.922 1 34.81 331 SER B O 1
ATOM 7185 N N . TYR B 1 332 ? 3.646 -49.5 7.102 1 33.72 332 TYR B N 1
ATOM 7186 C CA . TYR B 1 332 ? 5.016 -50 6.969 1 33.72 332 TYR B CA 1
ATOM 7187 C C . TYR B 1 332 ? 5.59 -50.375 8.32 1 33.72 332 TYR B C 1
ATOM 7189 O O . TYR B 1 332 ? 5.402 -49.688 9.312 1 33.72 332 TYR B O 1
ATOM 7197 N N . PRO B 1 333 ? 6.23 -51.812 8.633 1 33.75 333 PRO B N 1
ATOM 7198 C CA . PRO B 1 333 ? 6.508 -53.188 8.305 1 33.75 333 PRO B CA 1
ATOM 7199 C C . PRO B 1 333 ? 5.375 -54.125 8.719 1 33.75 333 PRO B C 1
ATOM 7201 O O . PRO B 1 333 ? 5.457 -55.344 8.492 1 33.75 333 PRO B O 1
ATOM 7204 N N . ASN B 1 334 ? 4.609 -53.812 9.617 1 33.09 334 ASN B N 1
ATOM 7205 C CA . ASN B 1 334 ? 3.895 -54.906 10.266 1 33.09 334 ASN B CA 1
ATOM 7206 C C . ASN B 1 334 ? 2.648 -55.312 9.477 1 33.09 334 ASN B C 1
ATOM 7208 O O . ASN B 1 334 ? 1.581 -54.719 9.656 1 33.09 334 ASN B O 1
ATOM 7212 N N . HIS B 1 335 ? 2.758 -55.844 8.219 1 38.28 335 HIS B N 1
ATOM 7213 C CA . HIS B 1 335 ? 1.739 -56.438 7.355 1 38.28 335 HIS B CA 1
ATOM 7214 C C . HIS B 1 335 ? 1.006 -57.562 8.055 1 38.28 335 HIS B C 1
ATOM 7216 O O . HIS B 1 335 ? 1.591 -58.625 8.312 1 38.28 335 HIS B O 1
ATOM 7222 N N . ASP B 1 336 ? 0.134 -57.344 8.914 1 38 336 ASP B N 1
ATOM 7223 C CA . ASP B 1 336 ? -0.62 -58.562 9.273 1 38 336 ASP B CA 1
ATOM 7224 C C . ASP B 1 336 ? -1.273 -59.188 8.047 1 38 336 ASP B C 1
ATOM 7226 O O . ASP B 1 336 ? -2.168 -58.594 7.441 1 38 336 ASP B O 1
ATOM 7230 N N . VAL B 1 337 ? -0.679 -60.062 7.223 1 42.69 337 VAL B N 1
ATOM 7231 C CA . VAL B 1 337 ? -0.999 -60.906 6.078 1 42.69 337 VAL B CA 1
ATOM 7232 C C . VAL B 1 337 ? -2.451 -61.375 6.168 1 42.69 337 VAL B C 1
ATOM 7234 O O . VAL B 1 337 ? -3.053 -61.75 5.156 1 42.69 337 VAL B O 1
ATOM 7237 N N . ALA B 1 338 ? -3.07 -61.594 7.355 1 45.03 338 ALA B N 1
ATOM 7238 C CA . ALA B 1 338 ? -4.316 -62.344 7.453 1 45.03 338 ALA B CA 1
ATOM 7239 C C . ALA B 1 338 ? -5.523 -61.438 7.152 1 45.03 338 ALA B C 1
ATOM 7241 O O . ALA B 1 338 ? -6.633 -61.938 6.961 1 45.03 338 ALA B O 1
ATOM 7242 N N . ALA B 1 339 ? -5.438 -60.156 7.23 1 50.41 339 ALA B N 1
ATOM 7243 C CA . ALA B 1 339 ? -6.695 -59.438 7.188 1 50.41 339 ALA B CA 1
ATOM 7244 C C . ALA B 1 339 ? -7.09 -59.094 5.75 1 50.41 339 ALA B C 1
ATOM 7246 O O . ALA B 1 339 ? -6.254 -58.656 4.953 1 50.41 339 ALA B O 1
ATOM 7247 N N . VAL B 1 340 ? -8.258 -59.656 5.199 1 55.34 340 VAL B N 1
ATOM 7248 C CA . VAL B 1 340 ? -8.898 -59.406 3.914 1 55.34 340 VAL B CA 1
ATOM 7249 C C . VAL B 1 340 ? -8.992 -57.906 3.678 1 55.34 340 VAL B C 1
ATOM 7251 O O . VAL B 1 340 ? -9.5 -57.156 4.527 1 55.34 340 VAL B O 1
ATOM 7254 N N . PRO B 1 341 ? -8.367 -57.406 2.721 1 66.25 341 PRO B N 1
ATOM 7255 C CA . PRO B 1 341 ? -8.492 -55.969 2.422 1 66.25 341 PRO B CA 1
ATOM 7256 C C . PRO B 1 341 ? -9.938 -55.531 2.209 1 66.25 341 PRO B C 1
ATOM 7258 O O . PRO B 1 341 ? -10.75 -56.312 1.688 1 66.25 341 PRO B O 1
ATOM 7261 N N . GLN B 1 342 ? -10.367 -54.531 2.916 1 75.44 342 GLN B N 1
ATOM 7262 C CA . GLN B 1 342 ? -11.672 -53.938 2.65 1 75.44 342 GLN B CA 1
ATOM 7263 C C . GLN B 1 342 ? -11.641 -53.094 1.375 1 75.44 342 GLN B C 1
ATOM 7265 O O . GLN B 1 342 ? -10.789 -52.219 1.221 1 75.44 342 GLN B O 1
ATOM 7270 N N . PHE B 1 343 ? -12.516 -53.594 0.396 1 79.88 343 PHE B N 1
ATOM 7271 C CA . PHE B 1 343 ? -12.617 -52.844 -0.854 1 79.88 343 PHE B CA 1
ATOM 7272 C C . PHE B 1 343 ? -13.727 -51.812 -0.775 1 79.88 343 PHE B C 1
ATOM 7274 O O . PHE B 1 343 ? -14.805 -52.094 -0.229 1 79.88 343 PHE B O 1
ATOM 7281 N N . GLN B 1 344 ? -13.406 -50.625 -1.122 1 85.12 344 GLN B N 1
ATOM 7282 C CA . GLN B 1 344 ? -14.352 -49.5 -1.238 1 85.12 344 GLN B CA 1
ATOM 7283 C C . GLN B 1 344 ? -14.406 -48.969 -2.67 1 85.12 344 GLN B C 1
ATOM 7285 O O . GLN B 1 344 ? -13.516 -49.25 -3.477 1 85.12 344 GLN B O 1
ATOM 7290 N N . ALA B 1 345 ? -15.492 -48.344 -2.959 1 87.5 345 ALA B N 1
ATOM 7291 C CA . ALA B 1 345 ? -15.633 -47.75 -4.285 1 87.5 345 ALA B CA 1
ATOM 7292 C C . ALA B 1 345 ? -16.328 -46.375 -4.207 1 87.5 345 ALA B C 1
ATOM 7294 O O . ALA B 1 345 ? -17.125 -46.156 -3.307 1 87.5 345 ALA B O 1
ATOM 7295 N N . LEU B 1 346 ? -15.953 -45.531 -5.055 1 91.5 346 LEU B N 1
ATOM 7296 C CA . LEU B 1 346 ? -16.516 -44.188 -5.191 1 91.5 346 LEU B CA 1
ATOM 7297 C C . LEU B 1 346 ? -16.734 -43.844 -6.66 1 91.5 346 LEU B C 1
ATOM 7299 O O . LEU B 1 346 ? -15.875 -44.094 -7.504 1 91.5 346 LEU B O 1
ATOM 7303 N N . GLU B 1 347 ? -17.969 -43.344 -6.973 1 91.5 347 GLU B N 1
ATOM 7304 C CA . GLU B 1 347 ? -18.203 -42.812 -8.305 1 91.5 347 GLU B CA 1
ATOM 7305 C C . GLU B 1 347 ? -17.922 -41.312 -8.359 1 91.5 347 GLU B C 1
ATOM 7307 O O . GLU B 1 347 ? -18.391 -40.562 -7.512 1 91.5 347 GLU B O 1
ATOM 7312 N N . LEU B 1 348 ? -17.109 -40.938 -9.219 1 92.88 348 LEU B N 1
ATOM 7313 C CA . LEU B 1 348 ? -16.734 -39.531 -9.438 1 92.88 348 LEU B CA 1
ATOM 7314 C C . LEU B 1 348 ? -17.25 -39.031 -10.781 1 92.88 348 LEU B C 1
ATOM 7316 O O . LEU B 1 348 ? -16.953 -39.625 -11.82 1 92.88 348 LEU B O 1
ATOM 7320 N N . VAL B 1 349 ? -18.031 -38 -10.773 1 93 349 VAL B N 1
ATOM 7321 C CA . VAL B 1 349 ? -18.531 -37.406 -12 1 93 349 VAL B CA 1
ATOM 7322 C C . VAL B 1 349 ? -18.031 -35.969 -12.109 1 93 349 VAL B C 1
ATOM 7324 O O . VAL B 1 349 ? -18.172 -35.188 -11.164 1 93 349 VAL B O 1
ATOM 7327 N N . LEU B 1 350 ? -17.391 -35.688 -13.148 1 93.62 350 LEU B N 1
ATOM 7328 C CA . LEU B 1 350 ? -17.031 -34.312 -13.5 1 93.62 350 LEU B CA 1
ATOM 7329 C C . LEU B 1 350 ? -17.922 -33.812 -14.633 1 93.62 350 LEU B C 1
ATOM 7331 O O . LEU B 1 350 ? -17.969 -34.438 -15.703 1 93.62 350 LEU B O 1
ATOM 7335 N N . HIS B 1 351 ? -18.625 -32.75 -14.383 1 93.38 351 HIS B N 1
ATOM 7336 C CA . HIS B 1 351 ? -19.562 -32.25 -15.383 1 93.38 351 HIS B CA 1
ATOM 7337 C C . HIS B 1 351 ? -19.469 -30.734 -15.531 1 93.38 351 HIS B C 1
ATOM 7339 O O . HIS B 1 351 ? -18.984 -30.047 -14.625 1 93.38 351 HIS B O 1
ATOM 7345 N N . LEU B 1 352 ? -19.922 -30.297 -16.656 1 93.44 352 LEU B N 1
ATOM 7346 C CA . LEU B 1 352 ? -19.953 -28.859 -16.922 1 93.44 352 LEU B CA 1
ATOM 7347 C C . LEU B 1 352 ? -20.984 -28.172 -16.047 1 93.44 352 LEU B C 1
ATOM 7349 O O . LEU B 1 352 ? -22.094 -28.672 -15.875 1 93.44 352 LEU B O 1
ATOM 7353 N N . CYS B 1 353 ? -20.594 -27.047 -15.5 1 95.88 353 CYS B N 1
ATOM 7354 C CA . CYS B 1 353 ? -21.516 -26.266 -14.688 1 95.88 353 CYS B CA 1
ATOM 7355 C C . CYS B 1 353 ? -21.156 -24.781 -14.727 1 95.88 353 CYS B C 1
ATOM 7357 O O . CYS B 1 353 ? -20.188 -24.406 -15.375 1 95.88 353 CYS B O 1
ATOM 7359 N N . VAL B 1 354 ? -22.047 -24.016 -14.188 1 95.94 354 VAL B N 1
ATOM 7360 C CA . VAL B 1 354 ? -21.781 -22.594 -14.031 1 95.94 354 VAL B CA 1
ATOM 7361 C C . VAL B 1 354 ? -21.5 -22.281 -12.562 1 95.94 354 VAL B C 1
ATOM 7363 O O . VAL B 1 354 ? -22.312 -22.594 -11.688 1 95.94 354 VAL B O 1
ATOM 7366 N N . LYS B 1 355 ? -20.344 -21.734 -12.289 1 95.88 355 LYS B N 1
ATOM 7367 C CA . LYS B 1 355 ? -19.938 -21.375 -10.938 1 95.88 355 LYS B CA 1
ATOM 7368 C C . LYS B 1 355 ? -19.969 -19.859 -10.75 1 95.88 355 LYS B C 1
ATOM 7370 O O . LYS B 1 355 ? -19.609 -19.109 -11.656 1 95.88 355 LYS B O 1
ATOM 7375 N N . THR B 1 356 ? -20.531 -19.469 -9.672 1 96.44 356 THR B N 1
ATOM 7376 C CA . THR B 1 356 ? -20.406 -18.078 -9.273 1 96.44 356 THR B CA 1
ATOM 7377 C C . THR B 1 356 ? -19.266 -17.906 -8.266 1 96.44 356 THR B C 1
ATOM 7379 O O . THR B 1 356 ? -19.266 -18.531 -7.207 1 96.44 356 THR B O 1
ATOM 7382 N N . LEU B 1 357 ? -18.312 -17.062 -8.586 1 95.69 357 LEU B N 1
ATOM 7383 C CA . LEU B 1 357 ? -17.094 -16.922 -7.785 1 95.69 357 LEU B CA 1
ATOM 7384 C C . LEU B 1 357 ? -16.984 -15.531 -7.191 1 95.69 357 LEU B C 1
ATOM 7386 O O . LEU B 1 357 ? -17.328 -14.539 -7.844 1 95.69 357 LEU B O 1
ATOM 7390 N N . ASP B 1 358 ? -16.609 -15.523 -5.906 1 95.69 358 ASP B N 1
ATOM 7391 C CA . ASP B 1 358 ? -16.188 -14.305 -5.227 1 95.69 358 ASP B CA 1
ATOM 7392 C C . ASP B 1 358 ? -14.68 -14.305 -4.984 1 95.69 358 ASP B C 1
ATOM 7394 O O . ASP B 1 358 ? -14.172 -15.109 -4.203 1 95.69 358 ASP B O 1
ATOM 7398 N N . VAL B 1 359 ? -14.016 -13.414 -5.68 1 94.69 359 VAL B N 1
ATOM 7399 C CA . VAL B 1 359 ? -12.555 -13.352 -5.586 1 94.69 359 VAL B CA 1
ATOM 7400 C C . VAL B 1 359 ? -12.141 -12.078 -4.852 1 94.69 359 VAL B C 1
ATOM 7402 O O . VAL B 1 359 ? -12.727 -11.016 -5.059 1 94.69 359 VAL B O 1
ATOM 7405 N N . ARG B 1 360 ? -11.211 -12.203 -3.92 1 93.31 360 ARG B N 1
ATOM 7406 C CA . ARG B 1 360 ? -10.633 -11.062 -3.201 1 93.31 360 ARG B CA 1
ATOM 7407 C C . ARG B 1 360 ? -9.156 -11.289 -2.91 1 93.31 360 ARG B C 1
ATOM 7409 O O . ARG B 1 360 ? -8.719 -12.43 -2.754 1 93.31 360 ARG B O 1
ATOM 7416 N N . VAL B 1 361 ? -8.422 -10.227 -2.961 1 92.06 361 VAL B N 1
ATOM 7417 C CA . VAL B 1 361 ? -7.031 -10.25 -2.521 1 92.06 361 VAL B CA 1
ATOM 7418 C C . VAL B 1 361 ? -6.871 -9.422 -1.247 1 92.06 361 VAL B C 1
ATOM 7420 O O . VAL B 1 361 ? -7.203 -8.234 -1.227 1 92.06 361 VAL B O 1
ATOM 7423 N N . SER B 1 362 ? -6.5 -10.07 -0.188 1 90.06 362 SER B N 1
ATOM 7424 C CA . SER B 1 362 ? -6.266 -9.398 1.086 1 90.06 362 SER B CA 1
ATOM 7425 C C . SER B 1 362 ? -4.855 -9.672 1.6 1 90.06 362 SER B C 1
ATOM 7427 O O . SER B 1 362 ? -4.43 -10.828 1.678 1 90.06 362 SER B O 1
ATOM 7429 N N . GLU B 1 363 ? -4.129 -8.641 1.897 1 87.19 363 GLU B N 1
ATOM 7430 C CA . GLU B 1 363 ? -2.76 -8.75 2.389 1 87.19 363 GLU B CA 1
ATOM 7431 C C . GLU B 1 363 ? -1.895 -9.562 1.432 1 87.19 363 GLU B C 1
ATOM 7433 O O . GLU B 1 363 ? -1.146 -10.445 1.861 1 87.19 363 GLU B O 1
ATOM 7438 N N . GLY B 1 364 ? -2.229 -9.297 0.179 1 84.56 364 GLY B N 1
ATOM 7439 C CA . GLY B 1 364 ? -1.435 -9.938 -0.854 1 84.56 364 GLY B CA 1
ATOM 7440 C C . GLY B 1 364 ? -1.845 -11.375 -1.112 1 84.56 364 GLY B C 1
ATOM 7441 O O . GLY B 1 364 ? -1.251 -12.055 -1.953 1 84.56 364 GLY B O 1
ATOM 7442 N N . ARG B 1 365 ? -2.855 -11.914 -0.442 1 87.38 365 ARG B N 1
ATOM 7443 C CA . ARG B 1 365 ? -3.289 -13.297 -0.608 1 87.38 365 ARG B CA 1
ATOM 7444 C C . ARG B 1 365 ? -4.633 -13.367 -1.329 1 87.38 365 ARG B C 1
ATOM 7446 O O . ARG B 1 365 ? -5.625 -12.812 -0.857 1 87.38 365 ARG B O 1
ATOM 7453 N N . PRO B 1 366 ? -4.582 -14.07 -2.475 1 89.81 366 PRO B N 1
ATOM 7454 C CA . PRO B 1 366 ? -5.859 -14.234 -3.176 1 89.81 366 PRO B CA 1
ATOM 7455 C C . PRO B 1 366 ? -6.742 -15.312 -2.555 1 89.81 366 PRO B C 1
ATOM 7457 O O . PRO B 1 366 ? -6.238 -16.359 -2.133 1 89.81 366 PRO B O 1
ATOM 7460 N N . VAL B 1 367 ? -7.984 -15.023 -2.344 1 89.69 367 VAL B N 1
ATOM 7461 C CA . VAL B 1 367 ? -8.961 -15.984 -1.85 1 89.69 367 VAL B CA 1
ATOM 7462 C C . VAL B 1 367 ? -10.164 -16.031 -2.793 1 89.69 367 VAL B C 1
ATOM 7464 O O . VAL B 1 367 ? -10.734 -14.992 -3.133 1 89.69 367 VAL B O 1
ATOM 7467 N N . THR B 1 368 ? -10.414 -17.234 -3.312 1 92.75 368 THR B N 1
ATOM 7468 C CA . THR B 1 368 ? -11.586 -17.438 -4.16 1 92.75 368 THR B CA 1
ATOM 7469 C C . THR B 1 368 ? -12.617 -18.312 -3.449 1 92.75 368 THR B C 1
ATOM 7471 O O . THR B 1 368 ? -12.297 -19.375 -2.939 1 92.75 368 THR B O 1
ATOM 7474 N N . THR B 1 369 ? -13.844 -17.781 -3.34 1 93 369 THR B N 1
ATOM 7475 C CA . THR B 1 369 ? -14.938 -18.531 -2.736 1 93 369 THR B CA 1
ATOM 7476 C C . THR B 1 369 ? -16.047 -18.781 -3.752 1 93 369 THR B C 1
ATOM 7478 O O . THR B 1 369 ? -16.438 -17.875 -4.492 1 93 369 THR B O 1
ATOM 7481 N N . THR B 1 370 ? -16.484 -20.062 -3.865 1 94.06 370 THR B N 1
ATOM 7482 C CA . THR B 1 370 ? -17.609 -20.391 -4.723 1 94.06 370 THR B CA 1
ATOM 7483 C C . THR B 1 370 ? -18.938 -20.188 -3.99 1 94.06 370 THR B C 1
ATOM 7485 O O . THR B 1 370 ? -19.203 -20.844 -2.98 1 94.06 370 THR B O 1
ATOM 7488 N N . THR B 1 371 ? -19.734 -19.312 -4.516 1 93.88 371 THR B N 1
ATOM 7489 C CA . THR B 1 371 ? -20.984 -18.984 -3.838 1 93.88 371 THR B CA 1
ATOM 7490 C C . THR B 1 371 ? -22.141 -19.844 -4.367 1 93.88 371 THR B C 1
ATOM 7492 O O . THR B 1 371 ? -23.094 -20.109 -3.645 1 93.88 371 THR B O 1
ATOM 7495 N N . SER B 1 372 ? -22.031 -20.188 -5.645 1 94 372 SER B N 1
ATOM 7496 C CA . SER B 1 372 ? -23.094 -21.016 -6.219 1 94 372 SER B CA 1
ATOM 7497 C C . SER B 1 372 ? -22.562 -21.859 -7.363 1 94 372 SER B C 1
ATOM 7499 O O . SER B 1 372 ? -21.625 -21.484 -8.047 1 94 372 SER B O 1
ATOM 7501 N N . GLU B 1 373 ? -23.125 -23.047 -7.469 1 94.69 373 GLU B N 1
ATOM 7502 C CA . GLU B 1 373 ? -22.922 -23.969 -8.586 1 94.69 373 GLU B CA 1
ATOM 7503 C C . GLU B 1 373 ? -24.234 -24.391 -9.211 1 94.69 373 GLU B C 1
ATOM 7505 O O . GLU B 1 373 ? -25.141 -24.844 -8.5 1 94.69 373 GLU B O 1
ATOM 7510 N N . GLN B 1 374 ? -24.375 -24.141 -10.508 1 93.94 374 GLN B N 1
ATOM 7511 C CA . GLN B 1 374 ? -25.609 -24.484 -11.18 1 93.94 374 GLN B CA 1
ATOM 7512 C C . GLN B 1 374 ? -25.344 -25.25 -12.477 1 93.94 374 GLN B C 1
ATOM 7514 O O . GLN B 1 374 ? -24.344 -25 -13.148 1 93.94 374 GLN B O 1
ATOM 7519 N N . CYS B 1 375 ? -26.141 -26.203 -12.656 1 93.62 375 CYS B N 1
ATOM 7520 C CA . CYS B 1 375 ? -26.109 -26.984 -13.891 1 93.62 375 CYS B CA 1
ATOM 7521 C C . CYS B 1 375 ? -27.516 -27.156 -14.461 1 93.62 375 CYS B C 1
ATOM 7523 O O . CYS B 1 375 ? -28.25 -28.062 -14.039 1 93.62 375 CYS B O 1
ATOM 7525 N N . ARG B 1 376 ? -28.016 -26.188 -15.312 1 93.19 376 ARG B N 1
ATOM 7526 C CA . ARG B 1 376 ? -29.312 -26.266 -15.977 1 93.19 376 ARG B CA 1
ATOM 7527 C C . ARG B 1 376 ? -29.172 -26.016 -17.469 1 93.19 376 ARG B C 1
ATOM 7529 O O . ARG B 1 376 ? -28.812 -24.906 -17.891 1 93.19 376 ARG B O 1
ATOM 7536 N N . ILE B 1 377 ? -29.422 -27.047 -18.281 1 92.38 377 ILE B N 1
ATOM 7537 C CA . ILE B 1 377 ? -29.312 -26.938 -19.734 1 92.38 377 ILE B CA 1
ATOM 7538 C C . ILE B 1 377 ? -30.531 -26.188 -20.281 1 92.38 377 ILE B C 1
ATOM 7540 O O . ILE B 1 377 ? -31.656 -26.406 -19.828 1 92.38 377 ILE B O 1
ATOM 7544 N N . VAL B 1 378 ? -30.156 -25.25 -21.156 1 91 378 VAL B N 1
ATOM 7545 C CA . VAL B 1 378 ? -31.203 -24.531 -21.859 1 91 378 VAL B CA 1
ATOM 7546 C C . VAL B 1 378 ? -31.219 -24.953 -23.328 1 91 378 VAL B C 1
ATOM 7548 O O . VAL B 1 378 ? -30.156 -25.047 -23.969 1 91 378 VAL B O 1
ATOM 7551 N N . GLY B 1 379 ? -32.375 -25.172 -23.906 1 80.5 379 GLY B N 1
ATOM 7552 C CA . GLY B 1 379 ? -32.5 -25.516 -25.312 1 80.5 379 GLY B CA 1
ATOM 7553 C C . GLY B 1 379 ? -32.562 -27 -25.562 1 80.5 379 GLY B C 1
ATOM 7554 O O . GLY B 1 379 ? -32.875 -27.781 -24.672 1 80.5 379 GLY B O 1
ATOM 7555 N N . ASP B 1 380 ? -32.125 -27.344 -26.859 1 75 380 ASP B N 1
ATOM 7556 C CA . ASP B 1 380 ? -32.281 -28.719 -27.297 1 75 380 ASP B CA 1
ATOM 7557 C C . ASP B 1 380 ? -31.094 -29.578 -26.859 1 75 380 ASP B C 1
ATOM 7559 O O . ASP B 1 380 ? -29.953 -29.125 -26.844 1 75 380 ASP B O 1
ATOM 7563 N N . LEU B 1 381 ? -31.453 -30.719 -26.234 1 74.62 381 LEU B N 1
ATOM 7564 C CA . LEU B 1 381 ? -30.453 -31.703 -25.828 1 74.62 381 LEU B CA 1
ATOM 7565 C C . LEU B 1 381 ? -29.984 -32.531 -27.016 1 74.62 381 LEU B C 1
ATOM 7567 O O . LEU B 1 381 ? -30.766 -32.844 -27.922 1 74.62 381 LEU B O 1
ATOM 7571 N N . PRO B 1 382 ? -28.688 -32.688 -27.031 1 72.56 382 PRO B N 1
ATOM 7572 C CA . PRO B 1 382 ? -28.203 -33.594 -28.078 1 72.56 382 PRO B CA 1
ATOM 7573 C C . PRO B 1 382 ? -28.75 -35 -27.906 1 72.56 382 PRO B C 1
ATOM 7575 O O . PRO B 1 382 ? -29.234 -35.375 -26.828 1 72.56 382 PRO B O 1
ATOM 7578 N N . SER B 1 383 ? -28.766 -35.688 -29.047 1 66.31 383 SER B N 1
ATOM 7579 C CA . SER B 1 383 ? -29.297 -37.062 -29.031 1 66.31 383 SER B CA 1
ATOM 7580 C C . SER B 1 383 ? -28.469 -37.969 -28.125 1 66.31 383 SER B C 1
ATOM 7582 O O . SER B 1 383 ? -29.016 -38.906 -27.531 1 66.31 383 SER B O 1
ATOM 7584 N N . VAL B 1 384 ? -27.078 -37.719 -28.062 1 65.69 384 VAL B N 1
ATOM 7585 C CA . VAL B 1 384 ? -26.219 -38.531 -27.234 1 65.69 384 VAL B CA 1
ATOM 7586 C C . VAL B 1 384 ? -25.344 -37.656 -26.344 1 65.69 384 VAL B C 1
ATOM 7588 O O . VAL B 1 384 ? -24.922 -36.562 -26.766 1 65.69 384 VAL B O 1
ATOM 7591 N N . PRO B 1 385 ? -25.297 -38.156 -25.078 1 64.94 385 PRO B N 1
ATOM 7592 C CA . PRO B 1 385 ? -24.406 -37.406 -24.203 1 64.94 385 PRO B CA 1
ATOM 7593 C C . PRO B 1 385 ? -22.969 -37.375 -24.703 1 64.94 385 PRO B C 1
ATOM 7595 O O . PRO B 1 385 ? -22.531 -38.312 -25.391 1 64.94 385 PRO B O 1
ATOM 7598 N N . VAL B 1 386 ? -22.344 -36.312 -24.5 1 59.91 386 VAL B N 1
ATOM 7599 C CA . VAL B 1 386 ? -20.984 -36.094 -25 1 59.91 386 VAL B CA 1
ATOM 7600 C C . VAL B 1 386 ? -20.062 -37.188 -24.453 1 59.91 386 VAL B C 1
ATOM 7602 O O . VAL B 1 386 ? -19.141 -37.594 -25.156 1 59.91 386 VAL B O 1
ATOM 7605 N N . PHE B 1 387 ? -20.312 -37.688 -23.188 1 60.09 387 PHE B N 1
ATOM 7606 C CA . PHE B 1 387 ? -19.344 -38.562 -22.531 1 60.09 387 PHE B CA 1
ATOM 7607 C C . PHE B 1 387 ? -19.547 -40 -22.969 1 60.09 387 PHE B C 1
ATOM 7609 O O . PHE B 1 387 ? -18.75 -40.875 -22.625 1 60.09 387 PHE B O 1
ATOM 7616 N N . LYS B 1 388 ? -20.469 -40.312 -23.797 1 54.94 388 LYS B N 1
ATOM 7617 C CA . LYS B 1 388 ? -20.641 -41.75 -24.078 1 54.94 388 LYS B CA 1
ATOM 7618 C C . LYS B 1 388 ? -19.469 -42.312 -24.859 1 54.94 388 LYS B C 1
ATOM 7620 O O . LYS B 1 388 ? -19.047 -41.719 -25.859 1 54.94 388 LYS B O 1
ATOM 7625 N N . HIS B 1 389 ? -18.578 -43 -24.156 1 51.94 389 HIS B N 1
ATOM 7626 C CA . HIS B 1 389 ? -17.375 -43.562 -24.75 1 51.94 389 HIS B CA 1
ATOM 7627 C C . HIS B 1 389 ? -17.594 -45.031 -25.125 1 51.94 389 HIS B C 1
ATOM 7629 O O . HIS B 1 389 ? -18.281 -45.781 -24.406 1 51.94 389 HIS B O 1
ATOM 7635 N N . ASP B 1 390 ? -17.453 -45.25 -26.422 1 44.59 390 ASP B N 1
ATOM 7636 C CA . ASP B 1 390 ? -17.328 -46.688 -26.719 1 44.59 390 ASP B CA 1
ATOM 7637 C C . ASP B 1 390 ? -16.016 -47.25 -26.172 1 44.59 390 ASP B C 1
ATOM 7639 O O . ASP B 1 390 ? -14.945 -46.906 -26.672 1 44.59 390 ASP B O 1
ATOM 7643 N N . CYS B 1 391 ? -16.031 -47.375 -24.922 1 42.88 391 CYS B N 1
ATOM 7644 C CA . CYS B 1 391 ? -14.828 -47.938 -24.359 1 42.88 391 CYS B CA 1
ATOM 7645 C C . CYS B 1 391 ? -14.453 -49.25 -25.078 1 42.88 391 CYS B C 1
ATOM 7647 O O . CYS B 1 391 ? -15.297 -50.125 -25.234 1 42.88 391 CYS B O 1
ATOM 7649 N N . VAL B 1 392 ? -13.602 -49.156 -26.031 1 38.69 392 VAL B N 1
ATOM 7650 C CA . VAL B 1 392 ? -13.07 -50.406 -26.562 1 38.69 392 VAL B CA 1
ATOM 7651 C C . VAL B 1 392 ? -12.125 -51.062 -25.547 1 38.69 392 VAL B C 1
ATOM 7653 O O . VAL B 1 392 ? -11.242 -50.375 -25 1 38.69 392 VAL B O 1
ATOM 7656 N N . THR B 1 393 ? -12.68 -51.875 -24.859 1 37.44 393 THR B N 1
ATOM 7657 C CA . THR B 1 393 ? -11.891 -52.688 -23.938 1 37.44 393 THR B CA 1
ATOM 7658 C C . THR B 1 393 ? -10.859 -53.531 -24.688 1 37.44 393 THR B C 1
ATOM 7660 O O . THR B 1 393 ? -11.203 -54.219 -25.641 1 37.44 393 THR B O 1
ATOM 7663 N N . TRP B 1 394 ? -9.742 -52.906 -24.812 1 31.88 394 TRP B N 1
ATOM 7664 C CA . TRP B 1 394 ? -8.734 -53.781 -25.406 1 31.88 394 TRP B CA 1
ATOM 7665 C C . TRP B 1 394 ? -8.211 -54.812 -24.406 1 31.88 394 TRP B C 1
ATOM 7667 O O . TRP B 1 394 ? -7.871 -54.438 -23.281 1 31.88 394 TRP B O 1
ATOM 7677 N N . ASN B 1 395 ? -8.852 -55.875 -24.359 1 33.16 395 ASN B N 1
ATOM 7678 C CA . ASN B 1 395 ? -8.273 -57.031 -23.656 1 33.16 395 ASN B CA 1
ATOM 7679 C C . ASN B 1 395 ? -6.828 -57.281 -24.078 1 33.16 395 ASN B C 1
ATOM 7681 O O . ASN B 1 395 ? -6.566 -57.688 -25.219 1 33.16 395 ASN B O 1
ATOM 7685 N N . ILE B 1 396 ? -5.898 -56.438 -23.609 1 29.38 396 ILE B N 1
ATOM 7686 C CA . ILE B 1 396 ? -4.555 -56.844 -24.016 1 29.38 396 ILE B CA 1
ATOM 7687 C C . ILE B 1 396 ? -4.34 -58.312 -23.719 1 29.38 396 ILE B C 1
ATOM 7689 O O . ILE B 1 396 ? -5.156 -58.969 -23.047 1 29.38 396 ILE B O 1
ATOM 7693 N N . THR B 1 397 ? -3.129 -58.781 -23.219 1 29.81 397 THR B N 1
ATOM 7694 C CA . THR B 1 397 ? -2.713 -60.188 -23.266 1 29.81 397 THR B CA 1
ATOM 7695 C C . THR B 1 397 ? -3.756 -61.062 -22.609 1 29.81 397 THR B C 1
ATOM 7697 O O . THR B 1 397 ? -4.57 -60.594 -21.812 1 29.81 397 THR B O 1
ATOM 7700 N N . GLY B 1 398 ? -3.953 -62.469 -22.781 1 30.41 398 GLY B N 1
ATOM 7701 C CA . GLY B 1 398 ? -4.625 -63.656 -22.25 1 30.41 398 GLY B CA 1
ATOM 7702 C C . GLY B 1 398 ? -5.004 -63.5 -20.781 1 30.41 398 GLY B C 1
ATOM 7703 O O . GLY B 1 398 ? -6.133 -63.812 -20.406 1 30.41 398 GLY B O 1
ATOM 7704 N N . ASP B 1 399 ? -3.979 -63.688 -19.797 1 31.55 399 ASP B N 1
ATOM 7705 C CA . ASP B 1 399 ? -4.242 -63.75 -18.375 1 31.55 399 ASP B CA 1
ATOM 7706 C C . ASP B 1 399 ? -4.824 -62.406 -17.875 1 31.55 399 ASP B C 1
ATOM 7708 O O . ASP B 1 399 ? -5.141 -61.531 -18.688 1 31.55 399 ASP B O 1
ATOM 7712 N N . VAL B 1 400 ? -4.402 -61.906 -16.562 1 32.91 400 VAL B N 1
ATOM 7713 C CA . VAL B 1 400 ? -4.922 -60.75 -15.828 1 32.91 400 VAL B CA 1
ATOM 7714 C C . VAL B 1 400 ? -4.676 -59.469 -16.625 1 32.91 400 VAL B C 1
ATOM 7716 O O . VAL B 1 400 ? -3.584 -58.906 -16.578 1 32.91 400 VAL B O 1
ATOM 7719 N N . THR B 1 401 ? -4.859 -59.344 -17.906 1 34.59 401 THR B N 1
ATOM 7720 C CA . THR B 1 401 ? -4.441 -58.156 -18.672 1 34.59 401 THR B CA 1
ATOM 7721 C C . THR B 1 401 ? -5.27 -56.938 -18.266 1 34.59 401 THR B C 1
ATOM 7723 O O . THR B 1 401 ? -6.5 -56.969 -18.281 1 34.59 401 THR B O 1
ATOM 7726 N N . PRO B 1 402 ? -4.605 -56 -17.688 1 38.91 402 PRO B N 1
ATOM 7727 C CA . PRO B 1 402 ? -5.297 -54.75 -17.281 1 38.91 402 PRO B CA 1
ATOM 7728 C C . PRO B 1 402 ? -6.148 -54.156 -18.406 1 38.91 402 PRO B C 1
ATOM 7730 O O . PRO B 1 402 ? -5.781 -54.25 -19.578 1 38.91 402 PRO B O 1
ATOM 7733 N N . PHE B 1 403 ? -7.43 -54.094 -18.234 1 39 403 PHE B N 1
ATOM 7734 C CA . PHE B 1 403 ? -8.477 -53.469 -19.016 1 39 403 PHE B CA 1
ATOM 7735 C C . PHE B 1 403 ? -8.055 -52.062 -19.453 1 39 403 PHE B C 1
ATOM 7737 O O . PHE B 1 403 ? -7.73 -51.219 -18.609 1 39 403 PHE B O 1
ATOM 7744 N N . VAL B 1 404 ? -7.312 -52.031 -20.641 1 43 404 VAL B N 1
ATOM 7745 C CA . VAL B 1 404 ? -7.039 -50.688 -21.125 1 43 404 VAL B CA 1
ATOM 7746 C C . VAL B 1 404 ? -8.25 -50.188 -21.906 1 43 404 VAL B C 1
ATOM 7748 O O . VAL B 1 404 ? -8.672 -50.781 -22.891 1 43 404 VAL B O 1
ATOM 7751 N N . CYS B 1 405 ? -9.25 -49.594 -21.391 1 43.28 405 CYS B N 1
ATOM 7752 C CA . CYS B 1 405 ? -10.344 -48.969 -22.125 1 43.28 405 CYS B CA 1
ATOM 7753 C C . CYS B 1 405 ? -9.805 -47.906 -23.078 1 43.28 405 CYS B C 1
ATOM 7755 O O . CYS B 1 405 ? -9.172 -46.938 -22.641 1 43.28 405 CYS B O 1
ATOM 7757 N N . GLY B 1 406 ? -9.5 -48.406 -24.328 1 44.72 406 GLY B N 1
ATOM 7758 C CA . GLY B 1 406 ? -9.25 -47.406 -25.344 1 44.72 406 GLY B CA 1
ATOM 7759 C C . GLY B 1 406 ? -10.43 -46.469 -25.578 1 44.72 406 GLY B C 1
ATOM 7760 O O . GLY B 1 406 ? -11.586 -46.875 -25.484 1 44.72 406 GLY B O 1
ATOM 7761 N N . TYR B 1 407 ? -10.453 -45.188 -25.203 1 49.09 407 TYR B N 1
ATOM 7762 C CA . TYR B 1 407 ? -11.469 -44.156 -25.344 1 49.09 407 TYR B CA 1
ATOM 7763 C C . TYR B 1 407 ? -11.641 -43.75 -26.797 1 49.09 407 TYR B C 1
ATOM 7765 O O . TYR B 1 407 ? -10.664 -43.406 -27.469 1 49.09 407 TYR B O 1
ATOM 7773 N N . MET B 1 408 ? -12.766 -44.25 -27.422 1 46.38 408 MET B N 1
ATOM 7774 C CA . MET B 1 408 ? -13.148 -43.688 -28.703 1 46.38 408 MET B CA 1
ATOM 7775 C C . MET B 1 408 ? -14.289 -42.688 -28.516 1 46.38 408 MET B C 1
ATOM 7777 O O . MET B 1 408 ? -15.406 -43.062 -28.188 1 46.38 408 MET B O 1
ATOM 7781 N N . PRO B 1 409 ? -13.961 -41.344 -28.469 1 49.94 409 PRO B N 1
ATOM 7782 C CA . PRO B 1 409 ? -15.055 -40.375 -28.312 1 49.94 409 PRO B CA 1
ATOM 7783 C C . PRO B 1 409 ? -16.141 -40.531 -29.375 1 49.94 409 PRO B C 1
ATOM 7785 O O . PRO B 1 409 ? -15.852 -40.844 -30.531 1 49.94 409 PRO B O 1
ATOM 7788 N N . THR B 1 410 ? -17.344 -40.844 -28.984 1 50.12 410 THR B N 1
ATOM 7789 C CA . THR B 1 410 ? -18.422 -40.781 -29.969 1 50.12 410 THR B CA 1
ATOM 7790 C C . THR B 1 410 ? -18.625 -39.344 -30.469 1 50.12 410 THR B C 1
ATOM 7792 O O . THR B 1 410 ? -18.906 -38.438 -29.688 1 50.12 410 THR B O 1
ATOM 7795 N N . SER B 1 411 ? -17.844 -38.906 -31.469 1 53.66 411 SER B N 1
ATOM 7796 C CA . SER B 1 411 ? -18.109 -37.594 -32.031 1 53.66 411 SER B CA 1
ATOM 7797 C C . SER B 1 411 ? -19.547 -37.469 -32.531 1 53.66 411 SER B C 1
ATOM 7799 O O . SER B 1 411 ? -20.047 -38.375 -33.219 1 53.66 411 SER B O 1
ATOM 7801 N N . PRO B 1 412 ? -20.297 -36.531 -31.906 1 58.44 412 PRO B N 1
ATOM 7802 C CA . PRO B 1 412 ? -21.641 -36.344 -32.469 1 58.44 412 PRO B CA 1
ATOM 7803 C C . PRO B 1 412 ? -21.625 -36.219 -34 1 58.44 412 PRO B C 1
ATOM 7805 O O . PRO B 1 412 ? -20.688 -35.688 -34.562 1 58.44 412 PRO B O 1
ATOM 7808 N N . SER B 1 413 ? -22.453 -36.969 -34.688 1 58.38 413 SER B N 1
ATOM 7809 C CA . SER B 1 413 ? -22.578 -36.844 -36.156 1 58.38 413 SER B CA 1
ATOM 7810 C C . SER B 1 413 ? -22.672 -35.406 -36.594 1 58.38 413 SER B C 1
ATOM 7812 O O . SER B 1 413 ? -22.172 -35.062 -37.656 1 58.38 413 SER B O 1
ATOM 7814 N N . ARG B 1 414 ? -23.359 -34.438 -35.781 1 72.06 414 ARG B N 1
ATOM 7815 C CA . ARG B 1 414 ? -23.453 -33 -36 1 72.06 414 ARG B CA 1
ATOM 7816 C C . ARG B 1 414 ? -22.984 -32.219 -34.781 1 72.06 414 ARG B C 1
ATOM 7818 O O . ARG B 1 414 ? -23.406 -32.469 -33.656 1 72.06 414 ARG B O 1
ATOM 7825 N N . PRO B 1 415 ? -22.078 -31.406 -35.031 1 74.44 415 PRO B N 1
ATOM 7826 C CA . PRO B 1 415 ? -21.656 -30.547 -33.938 1 74.44 415 PRO B CA 1
ATOM 7827 C C . PRO B 1 415 ? -22.828 -29.766 -33.312 1 74.44 415 PRO B C 1
ATOM 7829 O O . PRO B 1 415 ? -23.766 -29.406 -34.031 1 74.44 415 PRO B O 1
ATOM 7832 N N . TYR B 1 416 ? -22.906 -29.703 -32.031 1 80.56 416 TYR B N 1
ATOM 7833 C CA . TYR B 1 416 ? -23.922 -28.922 -31.312 1 80.56 416 TYR B CA 1
ATOM 7834 C C . TYR B 1 416 ? -23.281 -28.062 -30.219 1 80.56 416 TYR B C 1
ATOM 7836 O O . TYR B 1 416 ? -22.078 -28.156 -29.984 1 80.56 416 TYR B O 1
ATOM 7844 N N . THR B 1 417 ? -24.109 -27.203 -29.703 1 82.62 417 THR B N 1
ATOM 7845 C CA . THR B 1 417 ? -23.688 -26.344 -28.609 1 82.62 417 THR B CA 1
ATOM 7846 C C . THR B 1 417 ? -24.547 -26.578 -27.375 1 82.62 417 THR B C 1
ATOM 7848 O O . THR B 1 417 ? -25.781 -26.609 -27.469 1 82.62 417 THR B O 1
ATOM 7851 N N . ILE B 1 418 ? -23.906 -26.938 -26.234 1 87.25 418 ILE B N 1
ATOM 7852 C CA . ILE B 1 418 ? -24.625 -27.031 -24.969 1 87.25 418 ILE B CA 1
ATOM 7853 C C . ILE B 1 418 ? -24.719 -25.656 -24.328 1 87.25 418 ILE B C 1
ATOM 7855 O O . ILE B 1 418 ? -23.719 -24.938 -24.203 1 87.25 418 ILE B O 1
ATOM 7859 N N . THR B 1 419 ? -25.891 -25.312 -24.031 1 90.44 419 THR B N 1
ATOM 7860 C CA . THR B 1 419 ? -26.125 -24.016 -23.406 1 90.44 419 THR B CA 1
ATOM 7861 C C . THR B 1 419 ? -26.672 -24.188 -21.984 1 90.44 419 THR B C 1
ATOM 7863 O O . THR B 1 419 ? -27.609 -24.938 -21.75 1 90.44 419 THR B O 1
ATOM 7866 N N . LEU B 1 420 ? -26 -23.562 -21.062 1 93.19 420 LEU B N 1
ATOM 7867 C CA . LEU B 1 420 ? -26.391 -23.594 -19.656 1 93.19 420 LEU B CA 1
ATOM 7868 C C . LEU B 1 420 ? -26.938 -22.234 -19.203 1 93.19 420 LEU B C 1
ATOM 7870 O O . LEU B 1 420 ? -26.469 -21.203 -19.672 1 93.19 420 LEU B O 1
ATOM 7874 N N . ASP B 1 421 ? -27.844 -22.359 -18.344 1 93.19 421 ASP B N 1
ATOM 7875 C CA . ASP B 1 421 ? -28.359 -21.141 -17.719 1 93.19 421 ASP B CA 1
ATOM 7876 C C . ASP B 1 421 ? -27.469 -20.703 -16.547 1 93.19 421 ASP B C 1
ATOM 7878 O O . ASP B 1 421 ? -26.812 -21.531 -15.914 1 93.19 421 ASP B O 1
ATOM 7882 N N . GLY B 1 422 ? -27.344 -19.422 -16.359 1 90.44 422 GLY B N 1
ATOM 7883 C CA . GLY B 1 422 ? -26.578 -18.891 -15.25 1 90.44 422 GLY B CA 1
ATOM 7884 C C . GLY B 1 422 ? -26.781 -17.391 -15.055 1 90.44 422 GLY B C 1
ATOM 7885 O O . GLY B 1 422 ? -27.516 -16.75 -15.82 1 90.44 422 GLY B O 1
ATOM 7886 N N . PRO B 1 423 ? -26.188 -16.969 -13.961 1 89.94 423 PRO B N 1
ATOM 7887 C CA . PRO B 1 423 ? -26.312 -15.531 -13.719 1 89.94 423 PRO B CA 1
ATOM 7888 C C . PRO B 1 423 ? -25.734 -14.695 -14.852 1 89.94 423 PRO B C 1
ATOM 7890 O O . PRO B 1 423 ? -24.625 -14.953 -15.32 1 89.94 423 PRO B O 1
ATOM 7893 N N . GLY B 1 424 ? -26.484 -13.594 -15.32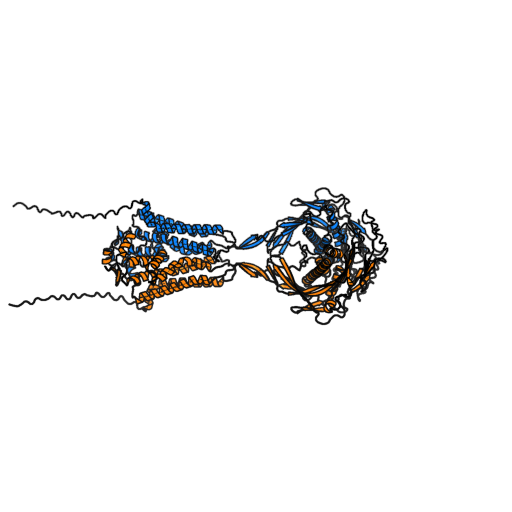8 1 86.06 424 GLY B N 1
ATOM 7894 C CA . GLY B 1 424 ? -26.031 -12.688 -16.359 1 86.06 424 GLY B CA 1
ATOM 7895 C C . GLY B 1 424 ? -26.266 -13.219 -17.766 1 86.06 424 GLY B C 1
ATOM 7896 O O . GLY B 1 424 ? -25.906 -12.57 -18.75 1 86.06 424 GLY B O 1
ATOM 7897 N N . GLY B 1 425 ? -26.797 -14.438 -17.922 1 87.69 425 GLY B N 1
ATOM 7898 C CA . GLY B 1 425 ? -27.094 -14.961 -19.25 1 87.69 425 GLY B CA 1
ATOM 7899 C C . GLY B 1 425 ? -26.703 -16.422 -19.406 1 87.69 425 GLY B C 1
ATOM 7900 O O . GLY B 1 425 ? -26.547 -17.141 -18.422 1 87.69 425 GLY B O 1
ATOM 7901 N N . ASN B 1 426 ? -26.578 -16.734 -20.734 1 90.19 426 ASN B N 1
ATOM 7902 C CA . ASN B 1 426 ? -26.297 -18.125 -21.062 1 90.19 426 ASN B CA 1
ATOM 7903 C C . ASN B 1 426 ? -24.812 -18.391 -21.203 1 90.19 426 ASN B C 1
ATOM 7905 O O . ASN B 1 426 ? -24.047 -17.5 -21.578 1 90.19 426 ASN B O 1
ATOM 7909 N N . PHE B 1 427 ? -24.516 -19.531 -20.812 1 90.19 427 PHE B N 1
ATOM 7910 C CA . PHE B 1 427 ? -23.156 -20.047 -21 1 90.19 427 PHE B CA 1
ATOM 7911 C C . PHE B 1 427 ? -23.156 -21.219 -21.969 1 90.19 427 PHE B C 1
ATOM 7913 O O . PHE B 1 427 ? -24.078 -22.047 -21.969 1 90.19 427 PHE B O 1
ATOM 7920 N N . SER B 1 428 ? -22.172 -21.234 -22.812 1 86.44 428 SER B N 1
ATOM 7921 C CA . SER B 1 428 ? -22.234 -22.281 -23.828 1 86.44 428 SER B CA 1
ATOM 7922 C C . SER B 1 428 ? -20.859 -22.875 -24.094 1 86.44 428 SER B C 1
ATOM 7924 O O . SER B 1 428 ? -19.844 -22.188 -23.953 1 86.44 428 SER B O 1
ATOM 7926 N N . VAL B 1 429 ? -20.859 -24.141 -24.469 1 84.19 429 VAL B N 1
ATOM 7927 C CA . VAL B 1 429 ? -19.656 -24.844 -24.875 1 84.19 429 VAL B CA 1
ATOM 7928 C C . VAL B 1 429 ? -19.938 -25.672 -26.125 1 84.19 429 VAL B C 1
ATOM 7930 O O . VAL B 1 429 ? -20.969 -26.344 -26.219 1 84.19 429 VAL B O 1
ATOM 7933 N N . HIS B 1 430 ? -19.094 -25.578 -27.062 1 80.94 430 HIS B N 1
ATOM 7934 C CA . HIS B 1 430 ? -19.25 -26.344 -28.297 1 80.94 430 HIS B CA 1
ATOM 7935 C C . HIS B 1 430 ? -18.875 -27.812 -28.094 1 80.94 430 HIS B C 1
ATOM 7937 O O . HIS B 1 430 ? -17.922 -28.109 -27.375 1 80.94 430 HIS B O 1
ATOM 7943 N N . SER B 1 431 ? -19.578 -28.703 -28.797 1 78.5 431 SER B N 1
ATOM 7944 C CA . SER B 1 431 ? -19.438 -30.156 -28.609 1 78.5 431 SER B CA 1
ATOM 7945 C C . SER B 1 431 ? -18.031 -30.625 -28.969 1 78.5 431 SER B C 1
ATOM 7947 O O . SER B 1 431 ? -17.531 -31.594 -28.391 1 78.5 431 SER B O 1
ATOM 7949 N N . LYS B 1 432 ? -17.438 -29.953 -29.938 1 71.38 432 LYS B N 1
ATOM 7950 C CA . LYS B 1 432 ? -16.078 -30.359 -30.312 1 71.38 432 LYS B CA 1
ATOM 7951 C C . LYS B 1 432 ? -15.117 -30.203 -29.156 1 71.38 432 LYS B C 1
ATOM 7953 O O . LYS B 1 432 ? -14.281 -31.078 -28.906 1 71.38 432 LYS B O 1
ATOM 7958 N N . LEU B 1 433 ? -15.281 -29.109 -28.438 1 73.44 433 LEU B N 1
ATOM 7959 C CA . LEU B 1 433 ? -14.422 -28.891 -27.281 1 73.44 433 LEU B CA 1
ATOM 7960 C C . LEU B 1 433 ? -14.75 -29.875 -26.172 1 73.44 433 LEU B C 1
ATOM 7962 O O . LEU B 1 433 ? -13.844 -30.375 -25.5 1 73.44 433 LEU B O 1
ATOM 7966 N N . LEU B 1 434 ? -15.961 -30.109 -26.062 1 78.75 434 LEU B N 1
ATOM 7967 C CA . LEU B 1 434 ? -16.375 -31.047 -25.031 1 78.75 434 LEU B CA 1
ATOM 7968 C C . LEU B 1 434 ? -15.797 -32.438 -25.281 1 78.75 434 LEU B C 1
ATOM 7970 O O . LEU B 1 434 ? -15.375 -33.125 -24.344 1 78.75 434 LEU B O 1
ATOM 7974 N N . THR B 1 435 ? -15.797 -32.781 -26.469 1 73.62 435 THR B N 1
ATOM 7975 C CA . THR B 1 435 ? -15.25 -34.062 -26.828 1 73.62 435 THR B CA 1
ATOM 7976 C C . THR B 1 435 ? -13.758 -34.156 -26.516 1 73.62 435 THR B C 1
ATOM 7978 O O . THR B 1 435 ? -13.281 -35.156 -25.969 1 73.62 435 THR B O 1
ATOM 7981 N N . GLU B 1 436 ? -13.125 -33.125 -26.812 1 70.5 436 GLU B N 1
ATOM 7982 C CA . GLU B 1 436 ? -11.688 -33.094 -26.547 1 70.5 436 GLU B CA 1
ATOM 7983 C C . GLU B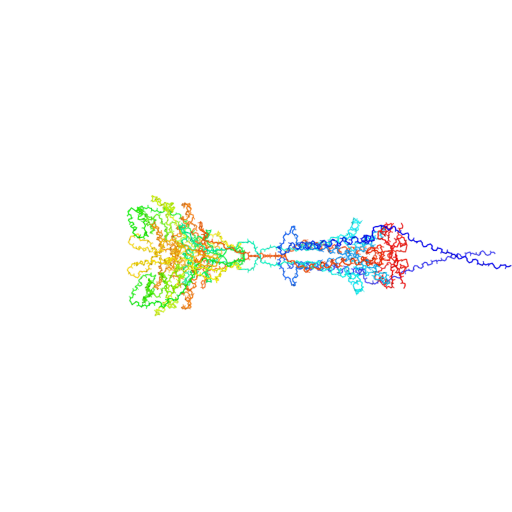 1 436 ? -11.414 -33.125 -25.047 1 70.5 436 GLU B C 1
ATOM 7985 O O . GLU B 1 436 ? -10.5 -33.812 -24.594 1 70.5 436 GLU B O 1
ATOM 7990 N N . VAL B 1 437 ? -12.195 -32.375 -24.312 1 77.75 437 VAL B N 1
ATOM 7991 C CA . VAL B 1 437 ? -12.016 -32.344 -22.859 1 77.75 437 VAL B CA 1
ATOM 7992 C C . VAL B 1 437 ? -12.305 -33.719 -22.281 1 77.75 437 VAL B C 1
ATOM 7994 O O . VAL B 1 437 ? -11.609 -34.188 -21.359 1 77.75 437 VAL B O 1
ATOM 7997 N N . THR B 1 438 ? -13.258 -34.344 -22.797 1 78.12 438 THR B N 1
ATOM 7998 C CA . THR B 1 438 ? -13.609 -35.656 -22.328 1 78.12 438 THR B CA 1
ATOM 7999 C C . THR B 1 438 ? -12.469 -36.656 -22.578 1 78.12 438 THR B C 1
ATOM 8001 O O . THR B 1 438 ? -12.164 -37.5 -21.734 1 78.12 438 THR B O 1
ATOM 8004 N N . VAL B 1 439 ? -11.922 -36.531 -23.719 1 70.19 439 VAL B N 1
ATOM 8005 C CA . VAL B 1 439 ? -10.805 -37.406 -24.062 1 70.19 439 VAL B CA 1
ATOM 8006 C C . VAL B 1 439 ? -9.633 -37.125 -23.109 1 70.19 439 VAL B C 1
ATOM 8008 O O . VAL B 1 439 ? -9.023 -38.062 -22.594 1 70.19 439 VAL B O 1
ATOM 8011 N N . ASP B 1 440 ? -9.406 -35.938 -22.859 1 70.94 440 ASP B N 1
ATOM 8012 C CA . ASP B 1 440 ? -8.312 -35.562 -21.969 1 70.94 440 ASP B CA 1
ATOM 8013 C C . ASP B 1 440 ? -8.555 -36.094 -20.547 1 70.94 440 ASP B C 1
ATOM 8015 O O . ASP B 1 440 ? -7.625 -36.562 -19.891 1 70.94 440 ASP B O 1
ATOM 8019 N N . MET B 1 441 ? -9.734 -35.938 -20.125 1 79.56 441 MET B N 1
ATOM 8020 C CA . MET B 1 441 ? -10.062 -36.406 -18.766 1 79.56 441 MET B CA 1
ATOM 8021 C C . MET B 1 441 ? -9.922 -37.938 -18.656 1 79.56 441 MET B C 1
ATOM 8023 O O . MET B 1 441 ? -9.461 -38.438 -17.641 1 79.56 441 MET B O 1
ATOM 8027 N N . HIS B 1 442 ? -10.328 -38.531 -19.703 1 72.69 442 HIS B N 1
ATOM 8028 C CA . HIS B 1 442 ? -10.156 -40 -19.719 1 72.69 442 HIS B CA 1
ATOM 8029 C C . HIS B 1 442 ? -8.688 -40.375 -19.641 1 72.69 442 HIS B C 1
ATOM 8031 O O . HIS B 1 442 ? -8.297 -41.219 -18.859 1 72.69 442 HIS B O 1
ATOM 8037 N N . LEU B 1 443 ? -7.988 -39.719 -20.453 1 65.25 443 LEU B N 1
ATOM 8038 C CA . LEU B 1 443 ? -6.562 -40.031 -20.516 1 65.25 443 LEU B CA 1
ATOM 8039 C C . LEU B 1 443 ? -5.863 -39.625 -19.219 1 65.25 443 LEU B C 1
ATOM 8041 O O . LEU B 1 443 ? -4.914 -40.281 -18.797 1 65.25 443 LEU B O 1
ATOM 8045 N N . GLY B 1 444 ? -6.379 -38.625 -18.688 1 69.81 444 GLY B N 1
ATOM 8046 C CA . GLY B 1 444 ? -5.711 -38.094 -17.516 1 69.81 444 GLY B CA 1
ATOM 8047 C C . GLY B 1 444 ? -6.129 -38.75 -16.219 1 69.81 444 GLY B C 1
ATOM 8048 O O . GLY B 1 444 ? -5.418 -38.688 -15.219 1 69.81 444 GLY B O 1
ATOM 8049 N N . LEU B 1 445 ? -7.234 -39.438 -16.25 1 78.75 445 LEU B N 1
ATOM 8050 C CA . LEU B 1 445 ? -7.754 -39.906 -14.969 1 78.75 445 LEU B CA 1
ATOM 8051 C C . LEU B 1 445 ? -7.824 -41.438 -14.938 1 78.75 445 LEU B C 1
ATOM 8053 O O . LEU B 1 445 ? -7.746 -42.062 -13.875 1 78.75 445 LEU B O 1
ATOM 8057 N N . THR B 1 446 ? -7.969 -42.062 -16 1 71.81 446 THR B N 1
ATOM 8058 C CA . THR B 1 446 ? -8.062 -43.5 -15.992 1 71.81 446 THR B CA 1
ATOM 8059 C C . THR B 1 446 ? -6.73 -44.125 -15.57 1 71.81 446 THR B C 1
ATOM 8061 O O . THR B 1 446 ? -5.688 -43.844 -16.172 1 71.81 446 THR B O 1
ATOM 8064 N N . SER B 1 447 ? -6.797 -44.875 -14.539 1 70.38 447 SER B N 1
ATOM 8065 C CA . SER B 1 447 ? -5.559 -45.438 -14 1 70.38 447 SER B CA 1
ATOM 8066 C C . SER B 1 447 ? -5.805 -46.781 -13.312 1 70.38 447 SER B C 1
ATOM 8068 O O . SER B 1 447 ? -6.844 -46.969 -12.68 1 70.38 447 SER B O 1
ATOM 8070 N N . PHE B 1 448 ? -4.883 -47.656 -13.547 1 62.16 448 PHE B N 1
ATOM 8071 C CA . PHE B 1 448 ? -4.844 -48.938 -12.852 1 62.16 448 PHE B CA 1
ATOM 8072 C C . PHE B 1 448 ? -3.562 -49.062 -12.039 1 62.16 448 PHE B C 1
ATOM 8074 O O . PHE B 1 448 ? -2.48 -49.25 -12.602 1 62.16 448 PHE B O 1
ATOM 8081 N N . TRP B 1 449 ? -3.729 -48.812 -10.773 1 62.16 449 TRP B N 1
ATOM 8082 C CA . TRP B 1 449 ? -2.57 -48.938 -9.891 1 62.16 449 TRP B CA 1
ATOM 8083 C C . TRP B 1 449 ? -2.732 -50.125 -8.938 1 62.16 449 TRP B C 1
ATOM 8085 O O . TRP B 1 449 ? -3.76 -50.25 -8.266 1 62.16 449 TRP B O 1
ATOM 8095 N N . ASN B 1 450 ? -1.775 -51 -9.109 1 54.22 450 ASN B N 1
ATOM 8096 C CA . ASN B 1 450 ? -1.754 -52.156 -8.219 1 54.22 450 ASN B CA 1
ATOM 8097 C C . ASN B 1 450 ? -0.393 -52.312 -7.543 1 54.22 450 ASN B C 1
ATOM 8099 O O . ASN B 1 450 ? 0.642 -52.031 -8.148 1 54.22 450 ASN B O 1
ATOM 8103 N N . TRP B 1 451 ? -0.465 -52.344 -6.23 1 54 451 TRP B N 1
ATOM 8104 C CA . TRP B 1 451 ? 0.768 -52.625 -5.508 1 54 451 TRP B CA 1
ATOM 8105 C C . TRP B 1 451 ? 0.911 -54.125 -5.273 1 54 451 TRP B C 1
ATOM 8107 O O . TRP B 1 451 ? -0.003 -54.781 -4.75 1 54 451 TRP B O 1
ATOM 8117 N N . ASN B 1 452 ? 1.927 -54.656 -5.914 1 43.88 452 ASN B N 1
ATOM 8118 C CA . ASN B 1 452 ? 2.084 -56.094 -5.855 1 43.88 452 ASN B CA 1
ATOM 8119 C C . ASN B 1 452 ? 2.883 -56.531 -4.629 1 43.88 452 ASN B C 1
ATOM 8121 O O . ASN B 1 452 ? 3.234 -57.719 -4.488 1 43.88 452 ASN B O 1
ATOM 8125 N N . GLY B 1 453 ? 2.867 -55.688 -3.512 1 41.59 453 GLY B N 1
ATOM 8126 C CA . GLY B 1 453 ? 3.539 -56.062 -2.279 1 41.59 453 GLY B CA 1
ATOM 8127 C C . GLY B 1 453 ? 5.051 -55.969 -2.371 1 41.59 453 GLY B C 1
ATOM 8128 O O . GLY B 1 453 ? 5.73 -55.781 -1.359 1 41.59 453 GLY B O 1
ATOM 8129 N N . GLY B 1 454 ? 5.723 -56.469 -3.359 1 38.12 454 GLY B N 1
ATOM 8130 C CA . GLY B 1 454 ? 7.172 -56.625 -3.371 1 38.12 454 GLY B CA 1
ATOM 8131 C C . GLY B 1 454 ? 7.902 -55.375 -3.781 1 38.12 454 GLY B C 1
ATOM 8132 O O . GLY B 1 454 ? 8.977 -55.438 -4.387 1 38.12 454 GLY B O 1
ATOM 8133 N N . GLY B 1 455 ? 7.379 -54.25 -3.438 1 40.75 455 GLY B N 1
ATOM 8134 C CA . GLY B 1 455 ? 8.094 -53 -3.656 1 40.75 455 GLY B CA 1
ATOM 8135 C C . GLY B 1 455 ? 7.703 -52.312 -4.949 1 40.75 455 GLY B C 1
ATOM 8136 O O . GLY B 1 455 ? 8.203 -51.25 -5.254 1 40.75 455 GLY B O 1
ATOM 8137 N N . GLY B 1 456 ? 7.082 -53.094 -5.777 1 39.88 456 GLY B N 1
ATOM 8138 C CA . GLY B 1 456 ? 6.852 -52.438 -7.047 1 39.88 456 GLY B CA 1
ATOM 8139 C C . GLY B 1 456 ? 5.395 -52.094 -7.277 1 39.88 456 GLY B C 1
ATOM 8140 O O . GLY B 1 456 ? 4.5 -52.719 -6.711 1 39.88 456 GLY B O 1
ATOM 8141 N N . SER B 1 457 ? 5.062 -50.906 -7.496 1 46.78 457 SER B N 1
ATOM 8142 C CA . SER B 1 457 ? 3.75 -50.469 -7.961 1 46.78 457 SER B CA 1
ATOM 8143 C C . SER B 1 457 ? 3.701 -50.375 -9.484 1 46.78 457 SER B C 1
ATOM 8145 O O . SER B 1 457 ? 4.723 -50.156 -10.133 1 46.78 457 SER B O 1
ATOM 8147 N N . ALA B 1 458 ? 2.738 -51.188 -10.062 1 42.94 458 ALA B N 1
ATOM 8148 C CA . ALA B 1 458 ? 2.496 -51.031 -11.492 1 42.94 458 ALA B CA 1
ATOM 8149 C C . ALA B 1 458 ? 1.308 -50.125 -11.75 1 42.94 458 ALA B C 1
ATOM 8151 O O . ALA B 1 458 ? 0.297 -50.188 -11.047 1 42.94 458 ALA B O 1
ATOM 8152 N N . GLU B 1 459 ? 1.575 -48.969 -12.258 1 52.84 459 GLU B N 1
ATOM 8153 C CA . GLU B 1 459 ? 0.492 -48.094 -12.664 1 52.84 459 GLU B CA 1
ATOM 8154 C C . GLU B 1 459 ? 0.366 -48.031 -14.188 1 52.84 459 GLU B C 1
ATOM 8156 O O . GLU B 1 459 ? 1.37 -47.969 -14.898 1 52.84 459 GLU B O 1
ATOM 8161 N N . THR B 1 460 ? -0.761 -48.531 -14.648 1 44.66 460 THR B N 1
ATOM 8162 C CA . THR B 1 460 ? -1.074 -48.344 -16.062 1 44.66 460 THR B CA 1
ATOM 8163 C C . THR B 1 460 ? -2.148 -47.281 -16.25 1 44.66 460 THR B C 1
ATOM 8165 O O . THR B 1 460 ? -3 -47.094 -15.383 1 44.66 460 THR B O 1
ATOM 8168 N N . GLY B 1 461 ? -1.963 -46.438 -17.266 1 49.47 461 GLY B N 1
ATOM 8169 C CA . GLY B 1 461 ? -2.898 -45.344 -17.562 1 49.47 461 GLY B CA 1
ATOM 8170 C C . GLY B 1 461 ? -2.348 -43.969 -17.234 1 49.47 461 GLY B C 1
ATOM 8171 O O . GLY B 1 461 ? -1.217 -43.656 -17.609 1 49.47 461 GLY B O 1
ATOM 8172 N N . ALA B 1 462 ? -3.203 -43.031 -16.625 1 56.91 462 ALA B N 1
ATOM 8173 C CA . ALA B 1 462 ? -2.924 -41.625 -16.438 1 56.91 462 ALA B CA 1
ATOM 8174 C C . ALA B 1 462 ? -2 -41.375 -15.25 1 56.91 462 ALA B C 1
ATOM 8176 O O . ALA B 1 462 ? -1.524 -40.281 -15.039 1 56.91 462 ALA B O 1
ATOM 8177 N N . ASN B 1 463 ? -1.36 -42.344 -14.727 1 53.81 463 ASN B N 1
ATOM 8178 C CA . ASN B 1 463 ? -0.46 -42.312 -13.578 1 53.81 463 ASN B CA 1
ATOM 8179 C C . ASN B 1 463 ? -1.053 -41.5 -12.43 1 53.81 463 ASN B C 1
ATOM 8181 O O . ASN B 1 463 ? -0.381 -40.625 -11.867 1 53.81 463 ASN B O 1
ATOM 8185 N N . VAL B 1 464 ? -2.293 -41.5 -12.164 1 66.56 464 VAL B N 1
ATOM 8186 C CA . VAL B 1 464 ? -2.986 -40.812 -11.094 1 66.56 464 VAL B CA 1
ATOM 8187 C C . VAL B 1 464 ? -3.166 -41.719 -9.891 1 66.56 464 VAL B C 1
ATOM 8189 O O . VAL B 1 464 ? -3.422 -41.281 -8.773 1 66.56 464 VAL B O 1
ATOM 8192 N N . GLY B 1 465 ? -2.973 -43.031 -10.18 1 62.38 465 GLY B N 1
ATOM 8193 C CA . GLY B 1 465 ? -3.209 -44 -9.133 1 62.38 465 GLY B CA 1
ATOM 8194 C C . GLY B 1 465 ? -2.404 -43.719 -7.871 1 62.38 465 GLY B C 1
ATOM 8195 O O . GLY B 1 465 ? -2.955 -43.719 -6.77 1 62.38 465 GLY B O 1
ATOM 8196 N N . MET B 1 466 ? -1.231 -43.469 -8.133 1 57.56 466 MET B N 1
ATOM 8197 C CA . MET B 1 466 ? -0.364 -43.25 -6.98 1 57.56 466 MET B CA 1
ATOM 8198 C C . MET B 1 466 ? -0.757 -41.969 -6.25 1 57.56 466 MET B C 1
ATOM 8200 O O . MET B 1 466 ? -0.668 -41.875 -5.023 1 57.56 466 MET B O 1
ATOM 8204 N N . LYS B 1 467 ? -1.209 -41 -6.969 1 63.41 467 LYS B N 1
ATOM 8205 C CA . LYS B 1 467 ? -1.632 -39.719 -6.363 1 63.41 467 LYS B CA 1
ATOM 8206 C C . LYS B 1 467 ? -2.895 -39.906 -5.531 1 63.41 467 LYS B C 1
ATOM 8208 O O . LYS B 1 467 ? -3.039 -39.312 -4.465 1 63.41 467 LYS B O 1
ATOM 8213 N N . LEU B 1 468 ? -3.666 -40.719 -6.09 1 70.31 468 LEU B N 1
ATOM 8214 C CA . LEU B 1 468 ? -4.906 -41 -5.375 1 70.31 468 LEU B CA 1
ATOM 8215 C C . LEU B 1 468 ? -4.637 -41.781 -4.105 1 70.31 468 LEU B C 1
ATOM 8217 O O . LEU B 1 468 ? -5.301 -41.594 -3.086 1 70.31 468 LEU B O 1
ATOM 8221 N N . ILE B 1 469 ? -3.635 -42.625 -4.168 1 63.12 469 ILE B N 1
ATOM 8222 C CA . ILE B 1 469 ? -3.271 -43.406 -3.002 1 63.12 469 ILE B CA 1
ATOM 8223 C C . ILE B 1 469 ? -2.779 -42.5 -1.884 1 63.12 469 ILE B C 1
ATOM 8225 O O . ILE B 1 469 ? -3.123 -42.688 -0.716 1 63.12 469 ILE B O 1
ATOM 8229 N N . ASP B 1 470 ? -1.973 -41.656 -2.281 1 59.09 470 ASP B N 1
ATOM 8230 C CA . ASP B 1 470 ? -1.435 -40.75 -1.29 1 59.09 470 ASP B CA 1
ATOM 8231 C C . ASP B 1 470 ? -2.549 -39.938 -0.636 1 59.09 470 ASP B C 1
ATOM 8233 O O . ASP B 1 470 ? -2.502 -39.656 0.566 1 59.09 470 ASP B O 1
ATOM 8237 N N . ALA B 1 471 ? -3.43 -39.531 -1.438 1 62.25 471 ALA B N 1
ATOM 8238 C CA . ALA B 1 471 ? -4.551 -38.781 -0.902 1 62.25 471 ALA B CA 1
ATOM 8239 C C . ALA B 1 471 ? -5.375 -39.625 0.068 1 62.25 471 ALA B C 1
ATOM 8241 O O . ALA B 1 471 ? -5.902 -39.094 1.057 1 62.25 471 ALA B O 1
ATOM 8242 N N . VAL B 1 472 ? -5.449 -40.875 -0.179 1 63.72 472 VAL B N 1
ATOM 8243 C CA . VAL B 1 472 ? -6.332 -41.719 0.606 1 63.72 472 VAL B CA 1
ATOM 8244 C C . VAL B 1 472 ? -5.562 -42.312 1.792 1 63.72 472 VAL B C 1
ATOM 8246 O O . VAL B 1 472 ? -6.035 -42.25 2.932 1 63.72 472 VAL B O 1
ATOM 8249 N N . TRP B 1 473 ? -4.457 -42.906 1.464 1 59.19 473 TRP B N 1
ATOM 8250 C CA . TRP B 1 473 ? -3.783 -43.688 2.488 1 59.19 473 TRP B CA 1
ATOM 8251 C C . TRP B 1 473 ? -2.891 -42.812 3.355 1 59.19 473 TRP B C 1
ATOM 8253 O O . TRP B 1 473 ? -2.457 -43.219 4.434 1 59.19 473 TRP B O 1
ATOM 8263 N N . GLY B 1 474 ? -2.576 -41.656 2.775 1 51.22 474 GLY B N 1
ATOM 8264 C CA . GLY B 1 474 ? -1.754 -40.812 3.641 1 51.22 474 GLY B CA 1
ATOM 8265 C C . GLY B 1 474 ? -2.438 -40.469 4.945 1 51.22 474 GLY B C 1
ATOM 8266 O O . GLY B 1 474 ? -1.79 -39.969 5.879 1 51.22 474 GLY B O 1
ATOM 8267 N N . SER B 1 475 ? -3.744 -40.469 5.004 1 49.53 475 SER B N 1
ATOM 8268 C CA . SER B 1 475 ? -4.367 -40.125 6.27 1 49.53 475 SER B CA 1
ATOM 8269 C C . SER B 1 475 ? -4.93 -41.344 6.988 1 49.53 475 SER B C 1
ATOM 8271 O O . SER B 1 475 ? -5.578 -42.188 6.367 1 49.53 475 SER B O 1
ATOM 8273 N N . THR B 1 476 ? -4.23 -41.844 7.844 1 52.38 476 THR B N 1
ATOM 8274 C CA . THR B 1 476 ? -4.559 -43 8.672 1 52.38 476 THR B CA 1
ATOM 8275 C C . THR B 1 476 ? -5.918 -42.812 9.336 1 52.38 476 THR B C 1
ATOM 8277 O O . THR B 1 476 ? -6.254 -43.531 10.281 1 52.38 476 THR B O 1
ATOM 8280 N N . ASP B 1 477 ? -6.715 -41.906 8.922 1 58.81 477 ASP B N 1
ATOM 8281 C CA . ASP B 1 477 ? -7.82 -41.562 9.812 1 58.81 477 ASP B CA 1
ATOM 8282 C C . ASP B 1 477 ? -9.062 -42.375 9.5 1 58.81 477 ASP B C 1
ATOM 8284 O O . ASP B 1 477 ? -10.188 -41.969 9.789 1 58.81 477 ASP B O 1
ATOM 8288 N N . GLY B 1 478 ? -8.984 -43.562 8.953 1 67.5 478 GLY B N 1
ATOM 8289 C CA . GLY B 1 478 ? -10.141 -44.438 8.781 1 67.5 478 GLY B CA 1
ATOM 8290 C C . GLY B 1 478 ? -10.828 -44.25 7.441 1 67.5 478 GLY B C 1
ATOM 8291 O O . GLY B 1 478 ? -10.406 -43.438 6.629 1 67.5 478 GLY B O 1
ATOM 8292 N N . LEU B 1 479 ? -11.961 -45.062 7.238 1 75.19 479 LEU B N 1
ATOM 8293 C CA . LEU B 1 479 ? -12.641 -45.156 5.949 1 75.19 479 LEU B CA 1
ATOM 8294 C C . LEU B 1 479 ? -13.391 -43.844 5.645 1 75.19 479 LEU B C 1
ATOM 8296 O O . LEU B 1 479 ? -13.406 -43.406 4.496 1 75.19 479 LEU B O 1
ATOM 8300 N N . GLU B 1 480 ? -14 -43.312 6.727 1 77.75 480 GLU B N 1
ATOM 8301 C CA . GLU B 1 480 ? -14.742 -42.062 6.523 1 77.75 480 GLU B CA 1
ATOM 8302 C C . GLU B 1 480 ? -13.805 -40.938 6.137 1 77.75 480 GLU B C 1
ATOM 8304 O O . GLU B 1 480 ? -14.141 -40.094 5.277 1 77.75 480 GLU B O 1
ATOM 8309 N N . ALA B 1 481 ? -12.742 -40.875 6.805 1 78.12 481 ALA B N 1
ATOM 8310 C CA . ALA B 1 481 ? -11.758 -39.844 6.492 1 78.12 481 ALA B CA 1
ATOM 8311 C C . ALA B 1 481 ? -11.195 -40.031 5.086 1 78.12 481 ALA B C 1
ATOM 8313 O O . ALA B 1 481 ? -10.93 -39.062 4.383 1 78.12 481 ALA B O 1
ATOM 8314 N N . GLN B 1 482 ? -11.031 -41.281 4.66 1 78.31 482 GLN B N 1
ATOM 8315 C CA . GLN B 1 482 ? -10.555 -41.562 3.312 1 78.31 482 GLN B CA 1
ATOM 8316 C C . GLN B 1 482 ? -11.555 -41.094 2.262 1 78.31 482 GLN B C 1
ATOM 8318 O O . GLN B 1 482 ? -11.164 -40.469 1.26 1 78.31 482 GLN B O 1
ATOM 8323 N N . TYR B 1 483 ? -12.789 -41.281 2.6 1 82.44 483 TYR B N 1
ATOM 8324 C CA . TYR B 1 483 ? -13.836 -40.844 1.687 1 82.44 483 TYR B CA 1
ATOM 8325 C C . TYR B 1 483 ? -13.844 -39.312 1.585 1 82.44 483 TYR B C 1
ATOM 8327 O O . TYR B 1 483 ? -13.984 -38.75 0.492 1 82.44 483 TYR B O 1
ATOM 8335 N N . ALA B 1 484 ? -13.797 -38.719 2.717 1 82.38 484 ALA B N 1
ATOM 8336 C CA . ALA B 1 484 ? -13.789 -37.25 2.736 1 82.38 484 ALA B CA 1
ATOM 8337 C C . ALA B 1 484 ? -12.602 -36.719 1.953 1 82.38 484 ALA B C 1
ATOM 8339 O O . ALA B 1 484 ? -12.719 -35.688 1.274 1 82.38 484 ALA B O 1
ATOM 8340 N N . ARG B 1 485 ? -11.492 -37.312 1.979 1 80.25 485 ARG B N 1
ATOM 8341 C CA . ARG B 1 485 ? -10.305 -36.875 1.256 1 80.25 485 ARG B CA 1
ATOM 8342 C C . ARG B 1 485 ? -10.477 -37.062 -0.248 1 80.25 485 ARG B C 1
ATOM 8344 O O . ARG B 1 485 ? -10.016 -36.219 -1.035 1 80.25 485 ARG B O 1
ATOM 8351 N N . LEU B 1 486 ? -11.078 -38.125 -0.549 1 83.56 486 LEU B N 1
ATOM 8352 C CA . LEU B 1 486 ? -11.328 -38.375 -1.969 1 83.56 486 LEU B CA 1
ATOM 8353 C C . LEU B 1 486 ? -12.289 -37.312 -2.523 1 83.56 486 LEU B C 1
ATOM 8355 O O . LEU B 1 486 ? -12.164 -36.906 -3.68 1 83.56 486 LEU B O 1
ATOM 8359 N N . GLN B 1 487 ? -13.18 -36.906 -1.693 1 86.56 487 GLN B N 1
ATOM 8360 C CA . GLN B 1 487 ? -14.062 -35.812 -2.1 1 86.56 487 GLN B CA 1
ATOM 8361 C C . GLN B 1 487 ? -13.273 -34.531 -2.322 1 86.56 487 GLN B C 1
ATOM 8363 O O . GLN B 1 487 ? -13.555 -33.781 -3.26 1 86.56 487 GLN B O 1
ATOM 8368 N N . GLN B 1 488 ? -12.359 -34.344 -1.461 1 83.38 488 GLN B N 1
ATOM 8369 C CA . GLN B 1 488 ? -11.531 -33.156 -1.597 1 83.38 488 GLN B CA 1
ATOM 8370 C C . GLN B 1 488 ? -10.695 -33.188 -2.873 1 83.38 488 GLN B C 1
ATOM 8372 O O . GLN B 1 488 ? -10.477 -32.188 -3.518 1 83.38 488 GLN B O 1
ATOM 8377 N N . VAL B 1 489 ? -10.211 -34.344 -3.152 1 82.81 489 VAL B N 1
ATOM 8378 C CA . VAL B 1 489 ? -9.445 -34.531 -4.379 1 82.81 489 VAL B CA 1
ATOM 8379 C C . VAL B 1 489 ? -10.328 -34.25 -5.59 1 82.81 489 VAL B C 1
ATOM 8381 O O . VAL B 1 489 ? -9.898 -33.625 -6.555 1 82.81 489 VAL B O 1
ATOM 8384 N N . ALA B 1 490 ? -11.516 -34.75 -5.547 1 88.31 490 ALA B N 1
ATOM 8385 C CA . ALA B 1 490 ? -12.453 -34.5 -6.637 1 88.31 490 ALA B CA 1
ATOM 8386 C C . ALA B 1 490 ? -12.695 -33 -6.816 1 88.31 490 ALA B C 1
ATOM 8388 O O . ALA B 1 490 ? -12.711 -32.5 -7.945 1 88.31 490 ALA B O 1
ATOM 8389 N N . ASP B 1 491 ? -12.836 -32.375 -5.73 1 87.75 491 ASP B N 1
ATOM 8390 C CA . ASP B 1 491 ? -13.008 -30.938 -5.781 1 87.75 491 ASP B CA 1
ATOM 8391 C C . ASP B 1 491 ? -11.766 -30.25 -6.352 1 87.75 491 ASP B C 1
ATOM 8393 O O . ASP B 1 491 ? -11.875 -29.266 -7.082 1 87.75 491 ASP B O 1
ATOM 8397 N N . GLY B 1 492 ? -10.648 -30.734 -5.949 1 85.12 492 GLY B N 1
ATOM 8398 C CA . GLY B 1 492 ? -9.398 -30.203 -6.477 1 85.12 492 GLY B CA 1
ATOM 8399 C C . GLY B 1 492 ? -9.281 -30.344 -7.984 1 85.12 492 GLY B C 1
ATOM 8400 O O . GLY B 1 492 ? -8.859 -29.406 -8.664 1 85.12 492 GLY B O 1
ATOM 8401 N N . ILE B 1 493 ? -9.656 -31.453 -8.445 1 85.38 493 ILE B N 1
ATOM 8402 C CA . ILE B 1 493 ? -9.633 -31.688 -9.883 1 85.38 493 ILE B CA 1
ATOM 8403 C C . ILE B 1 493 ? -10.586 -30.719 -10.578 1 85.38 493 ILE B C 1
ATOM 8405 O O . ILE B 1 493 ? -10.242 -30.141 -11.609 1 85.38 493 ILE B O 1
ATOM 8409 N N . ALA B 1 494 ? -11.688 -30.562 -10 1 91.19 494 ALA B N 1
ATOM 8410 C CA . ALA B 1 494 ? -12.672 -29.641 -10.57 1 91.19 494 ALA B CA 1
ATOM 8411 C C . ALA B 1 494 ? -12.141 -28.219 -10.602 1 91.19 494 ALA B C 1
ATOM 8413 O O . ALA B 1 494 ? -12.367 -27.484 -11.578 1 91.19 494 ALA B O 1
ATOM 8414 N N . ILE B 1 495 ? -11.516 -27.812 -9.539 1 88.38 495 ILE B N 1
ATOM 8415 C CA . ILE B 1 495 ? -10.945 -26.469 -9.477 1 88.38 495 ILE B CA 1
ATOM 8416 C C . ILE B 1 495 ? -9.883 -26.297 -10.555 1 88.38 495 ILE B C 1
ATOM 8418 O O . ILE B 1 495 ? -9.867 -25.297 -11.273 1 88.38 495 ILE B O 1
ATOM 8422 N N . GLY B 1 496 ? -9.008 -27.266 -10.633 1 83.12 496 GLY B N 1
ATOM 8423 C CA . GLY B 1 496 ? -7.984 -27.219 -11.672 1 83.12 496 GLY B CA 1
ATOM 8424 C C . GLY B 1 496 ? -8.562 -27.141 -13.07 1 83.12 496 GLY B C 1
ATOM 8425 O O . GLY B 1 496 ? -8.086 -26.344 -13.891 1 83.12 496 GLY B O 1
ATOM 8426 N N . ALA B 1 497 ? -9.508 -27.922 -13.328 1 85.5 497 ALA B N 1
ATOM 8427 C CA . ALA B 1 497 ? -10.148 -27.938 -14.648 1 85.5 497 ALA B CA 1
ATOM 8428 C C . ALA B 1 497 ? -10.859 -26.609 -14.914 1 85.5 497 ALA B C 1
ATOM 8430 O O . ALA B 1 497 ? -10.852 -26.109 -16.047 1 85.5 497 ALA B O 1
ATOM 8431 N N . THR B 1 498 ? -11.516 -26.109 -13.898 1 88.19 498 THR B N 1
ATOM 8432 C CA . THR B 1 498 ? -12.172 -24.812 -14.039 1 88.19 498 THR B CA 1
ATOM 8433 C C . THR B 1 498 ? -11.156 -23.719 -14.359 1 88.19 498 THR B C 1
ATOM 8435 O O . THR B 1 498 ? -11.414 -22.859 -15.203 1 88.19 498 THR B O 1
ATOM 8438 N N . ASN B 1 499 ? -10.055 -23.719 -13.633 1 83.88 499 ASN B N 1
ATOM 8439 C CA . ASN B 1 499 ? -8.992 -22.75 -13.898 1 83.88 499 ASN B CA 1
ATOM 8440 C C . ASN B 1 499 ? -8.539 -22.781 -15.352 1 83.88 499 ASN B C 1
ATOM 8442 O O . ASN B 1 499 ? -8.273 -21.75 -15.953 1 83.88 499 ASN B O 1
ATOM 8446 N N . MET B 1 500 ? -8.5 -23.953 -15.836 1 79.5 500 MET B N 1
ATOM 8447 C CA . MET B 1 500 ? -8.078 -24.109 -17.219 1 79.5 500 MET B CA 1
ATOM 8448 C C . MET B 1 500 ? -9.102 -23.5 -18.172 1 79.5 500 MET B C 1
ATOM 8450 O O . MET B 1 500 ? -8.734 -22.828 -19.141 1 79.5 500 MET B O 1
ATOM 8454 N N . LEU B 1 501 ? -10.328 -23.734 -17.922 1 82.38 501 LEU B N 1
ATOM 8455 C CA . LEU B 1 501 ? -11.375 -23.172 -18.766 1 82.38 501 LEU B CA 1
ATOM 8456 C C . LEU B 1 501 ? -11.336 -21.656 -18.734 1 82.38 501 LEU B C 1
ATOM 8458 O O . LEU B 1 501 ? -11.555 -21 -19.75 1 82.38 501 LEU B O 1
ATOM 8462 N N . ARG B 1 502 ? -11.039 -21.094 -17.594 1 84.25 502 ARG B N 1
ATOM 8463 C CA . ARG B 1 502 ? -11.031 -19.641 -17.391 1 84.25 502 ARG B CA 1
ATOM 8464 C C . ARG B 1 502 ? -9.836 -19 -18.094 1 84.25 502 ARG B C 1
ATOM 8466 O O . ARG B 1 502 ? -9.859 -17.812 -18.422 1 84.25 502 ARG B O 1
ATOM 8473 N N . THR B 1 503 ? -8.781 -19.719 -18.25 1 76.5 503 THR B N 1
ATOM 8474 C CA . THR B 1 503 ? -7.574 -19.141 -18.828 1 76.5 503 THR B CA 1
ATOM 8475 C C . THR B 1 503 ? -7.43 -19.531 -20.297 1 76.5 503 THR B C 1
ATOM 8477 O O . THR B 1 503 ? -6.402 -19.25 -20.922 1 76.5 503 THR B O 1
ATOM 8480 N N . MET B 1 504 ? -8.281 -20.266 -20.703 1 66.81 504 MET B N 1
ATOM 8481 C CA . MET B 1 504 ? -8.219 -20.672 -22.109 1 66.81 504 MET B CA 1
ATOM 8482 C C . MET B 1 504 ? -8.344 -19.453 -23.031 1 66.81 504 MET B C 1
ATOM 8484 O O . MET B 1 504 ? -9.273 -18.656 -22.891 1 66.81 504 MET B O 1
ATOM 8488 N N . GLN B 1 505 ? -7.078 -18.656 -23.312 1 55.69 505 GLN B N 1
ATOM 8489 C CA . GLN B 1 505 ? -7.074 -17.453 -24.141 1 55.69 505 GLN B CA 1
ATOM 8490 C C . GLN B 1 505 ? -7.918 -17.641 -25.391 1 55.69 505 GLN B C 1
ATOM 8492 O O . GLN B 1 505 ? -8.031 -18.75 -25.906 1 55.69 505 G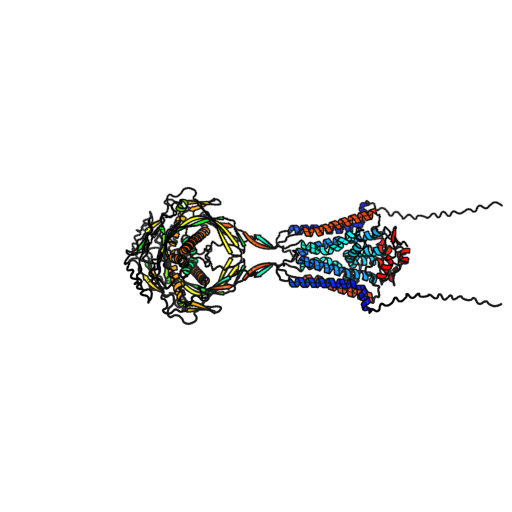LN B O 1
ATOM 8497 N N . PRO B 1 506 ? -8.602 -16.406 -25.719 1 47.72 506 PRO B N 1
ATOM 8498 C CA . PRO B 1 506 ? -9.359 -16.438 -26.969 1 47.72 506 PRO B CA 1
ATOM 8499 C C . PRO B 1 506 ? -8.547 -17.016 -28.141 1 47.72 506 PRO B C 1
ATOM 8501 O O . PRO B 1 506 ? -7.402 -16.594 -28.359 1 47.72 506 PRO B O 1
ATOM 8504 N N . PHE B 1 507 ? -8.703 -18.188 -28.422 1 41.03 507 PHE B N 1
ATOM 8505 C CA . PHE B 1 507 ? -8.258 -18.453 -29.781 1 41.03 507 PHE B CA 1
ATOM 8506 C C . PHE B 1 507 ? -8.766 -17.375 -30.734 1 41.03 507 PHE B C 1
ATOM 8508 O O . PHE B 1 507 ? -9.742 -16.688 -30.453 1 41.03 507 PHE B O 1
ATOM 8515 N N . LYS B 1 508 ? -8.039 -17.031 -31.688 1 40.03 508 LYS B N 1
ATOM 8516 C CA . LYS B 1 508 ? -8.484 -16.078 -32.719 1 40.03 508 LYS B CA 1
ATOM 8517 C C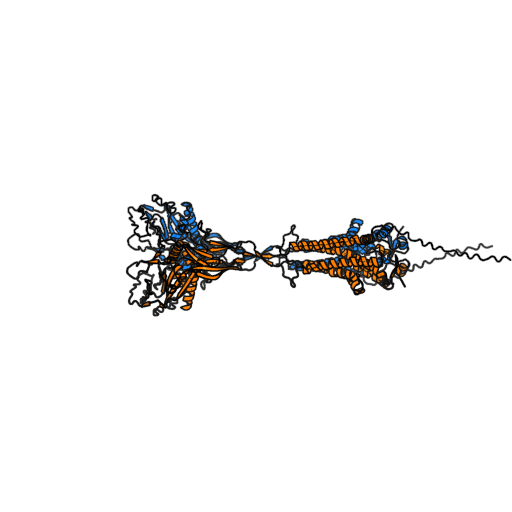 . LYS B 1 508 ? -9.977 -16.234 -33 1 40.03 508 LYS B C 1
ATOM 8519 O O . LYS B 1 508 ? -10.43 -17.344 -33.344 1 40.03 508 LYS B O 1
ATOM 8524 N N . GLY B 1 509 ? -10.883 -15.242 -32.688 1 39.69 509 GLY B N 1
ATOM 8525 C CA . GLY B 1 509 ? -12.273 -15.047 -33.094 1 39.69 509 GLY B CA 1
ATOM 8526 C C . GLY B 1 509 ? -13.258 -15.312 -31.969 1 39.69 509 GLY B C 1
ATOM 8527 O O . GLY B 1 509 ? -14.445 -15.008 -32.094 1 39.69 509 GLY B O 1
ATOM 8528 N N . VAL B 1 510 ? -13.055 -16.297 -31.078 1 43.91 510 VAL B N 1
ATOM 8529 C CA . VAL B 1 510 ? -14.125 -16.516 -30.109 1 43.91 510 VAL B CA 1
ATOM 8530 C C . VAL B 1 510 ? -13.734 -15.906 -28.766 1 43.91 510 VAL B C 1
ATOM 8532 O O . VAL B 1 510 ? -12.641 -16.172 -28.25 1 43.91 510 VAL B O 1
ATOM 8535 N N . ALA B 1 511 ? -14.336 -14.898 -28.344 1 49.28 511 ALA B N 1
ATOM 8536 C CA . ALA B 1 511 ? -14.156 -14.227 -27.062 1 49.28 511 ALA B CA 1
ATOM 8537 C C . ALA B 1 511 ? -14.266 -15.211 -25.906 1 49.28 511 ALA B C 1
ATOM 8539 O O . ALA B 1 511 ? -15.367 -15.5 -25.438 1 49.28 511 ALA B O 1
ATOM 8540 N N . ASN B 1 512 ? -13.562 -16.375 -25.812 1 55.75 512 ASN B N 1
ATOM 8541 C CA . ASN B 1 512 ? -13.703 -17.469 -24.859 1 55.75 512 ASN B CA 1
ATOM 8542 C C . ASN B 1 512 ? -13.539 -16.984 -23.422 1 55.75 512 ASN B C 1
ATOM 8544 O O . ASN B 1 512 ? -14.312 -17.375 -22.547 1 55.75 512 ASN B O 1
ATOM 8548 N N . ALA B 1 513 ? -12.516 -16.438 -23.031 1 62.16 513 ALA B N 1
ATOM 8549 C CA . ALA B 1 513 ? -12.305 -15.914 -21.688 1 62.16 513 ALA B CA 1
ATOM 8550 C C . ALA B 1 513 ? -12.367 -14.391 -21.688 1 62.16 513 ALA B C 1
ATOM 8552 O O . ALA B 1 513 ? -12.023 -13.742 -22.672 1 62.16 513 ALA B O 1
ATOM 8553 N N . TYR B 1 514 ? -13.406 -13.93 -20.797 1 77.44 514 TYR B N 1
ATOM 8554 C CA . TYR B 1 514 ? -13.469 -12.477 -20.688 1 77.44 514 TYR B CA 1
ATOM 8555 C C . TYR B 1 514 ? -12.828 -12 -19.391 1 77.44 514 TYR B C 1
ATOM 8557 O O . TYR B 1 514 ? -12.719 -12.758 -18.422 1 77.44 514 TYR B O 1
ATOM 8565 N N . LEU B 1 515 ? -12.352 -10.938 -19.469 1 85.88 515 LEU B N 1
ATOM 8566 C CA . LEU B 1 515 ? -11.672 -10.305 -18.344 1 85.88 515 LEU B CA 1
ATOM 8567 C C . LEU B 1 515 ? -12.672 -9.695 -17.375 1 85.88 515 LEU B C 1
ATOM 8569 O O . LEU B 1 515 ? -13.586 -8.977 -17.797 1 85.88 515 LEU B O 1
ATOM 8573 N N . VAL B 1 516 ? -12.57 -10.125 -16.156 1 91.44 516 VAL B N 1
ATOM 8574 C CA . VAL B 1 516 ? -13.336 -9.508 -15.086 1 91.44 516 VAL B CA 1
ATOM 8575 C C . VAL B 1 516 ? -12.5 -8.422 -14.414 1 91.44 516 VAL B C 1
ATOM 8577 O O . VAL B 1 516 ? -11.43 -8.695 -13.875 1 91.44 516 VAL B O 1
ATOM 8580 N N . GLU B 1 517 ? -12.984 -7.242 -14.516 1 93.19 517 GLU B N 1
ATOM 8581 C CA . GLU B 1 517 ? -12.25 -6.117 -13.945 1 93.19 517 GLU B CA 1
ATOM 8582 C C . GLU B 1 517 ? -12.664 -5.859 -12.5 1 93.19 517 GLU B C 1
ATOM 8584 O O . GLU B 1 517 ? -13.852 -5.824 -12.188 1 93.19 517 GLU B O 1
ATOM 8589 N N . GLY B 1 518 ? -11.641 -5.82 -11.656 1 94.38 518 GLY B N 1
ATOM 8590 C CA . GLY B 1 518 ? -11.867 -5.473 -10.266 1 94.38 518 GLY B CA 1
ATOM 8591 C C . GLY B 1 518 ? -11.32 -4.105 -9.898 1 94.38 518 GLY B C 1
ATOM 8592 O O . GLY B 1 518 ? -11.242 -3.213 -10.742 1 94.38 518 GLY B O 1
ATOM 8593 N N . THR B 1 519 ? -11.203 -3.896 -8.578 1 93.88 519 THR B N 1
ATOM 8594 C CA . THR B 1 519 ? -10.68 -2.635 -8.062 1 93.88 519 THR B CA 1
ATOM 8595 C C . THR B 1 519 ? -9.461 -2.875 -7.176 1 93.88 519 THR B C 1
ATOM 8597 O O . THR B 1 519 ? -9.5 -3.721 -6.277 1 93.88 519 THR B O 1
ATOM 8600 N N . ALA B 1 520 ? -8.367 -2.232 -7.496 1 93.38 520 ALA B N 1
ATOM 8601 C CA . ALA B 1 520 ? -7.168 -2.254 -6.66 1 93.38 520 ALA B CA 1
ATOM 8602 C C . ALA B 1 520 ? -7.203 -1.131 -5.625 1 93.38 520 ALA B C 1
ATOM 8604 O O . ALA B 1 520 ? -7.348 0.042 -5.977 1 93.38 520 ALA B O 1
ATOM 8605 N N . TRP B 1 521 ? -7.051 -1.483 -4.344 1 90.56 521 TRP B N 1
ATOM 8606 C CA . TRP B 1 521 ? -7.184 -0.516 -3.26 1 90.56 521 TRP B CA 1
ATOM 8607 C C . TRP B 1 521 ? -5.82 -0.141 -2.693 1 90.56 521 TRP B C 1
ATOM 8609 O O . TRP B 1 521 ? -4.934 -0.992 -2.576 1 90.56 521 TRP B O 1
ATOM 8619 N N . THR B 1 522 ? -5.57 1.076 -2.436 1 86.06 522 THR B N 1
ATOM 8620 C CA . THR B 1 522 ? -4.383 1.548 -1.737 1 86.06 522 THR B CA 1
ATOM 8621 C C . THR B 1 522 ? -4.758 2.525 -0.626 1 86.06 522 THR B C 1
ATOM 8623 O O . THR B 1 522 ? -5.816 3.154 -0.677 1 86.06 522 THR B O 1
ATOM 8626 N N . THR B 1 523 ? -3.977 2.557 0.408 1 84.12 523 THR B N 1
ATOM 8627 C CA . THR B 1 523 ? -4.207 3.498 1.499 1 84.12 523 THR B CA 1
ATOM 8628 C C . THR B 1 523 ? -3.609 4.863 1.173 1 84.12 523 THR B C 1
ATOM 8630 O O . THR B 1 523 ? -2.443 4.961 0.789 1 84.12 523 THR B O 1
ATOM 8633 N N . GLU B 1 524 ? -4.473 5.902 1.136 1 84.44 524 GLU B N 1
ATOM 8634 C CA . GLU B 1 524 ? -3.998 7.254 0.862 1 84.44 524 GLU B CA 1
ATOM 8635 C C . GLU B 1 524 ? -4.395 8.219 1.979 1 84.44 524 GLU B C 1
ATOM 8637 O O . GLU B 1 524 ? -5.457 8.062 2.584 1 84.44 524 GLU B O 1
ATOM 8642 N N . THR B 1 525 ? -3.488 9.078 2.246 1 85.06 525 THR B N 1
ATOM 8643 C CA . THR B 1 525 ? -3.803 10.156 3.172 1 85.06 525 THR B CA 1
ATOM 8644 C C . THR B 1 525 ? -4.5 11.305 2.447 1 85.06 525 THR B C 1
ATOM 8646 O O . THR B 1 525 ? -4.07 11.719 1.369 1 85.06 525 THR B O 1
ATOM 8649 N N . TYR B 1 526 ? -5.664 11.773 2.986 1 89.12 526 TYR B N 1
ATOM 8650 C CA . TYR B 1 526 ? -6.402 12.852 2.336 1 89.12 526 TYR B CA 1
ATOM 8651 C C . TYR B 1 526 ? -6.707 13.977 3.318 1 89.12 526 TYR B C 1
ATOM 8653 O O . TYR B 1 526 ? -6.551 13.812 4.531 1 89.12 526 TYR B O 1
ATOM 8661 N N . VAL B 1 527 ? -7.02 15.086 2.77 1 91.75 527 VAL B N 1
ATOM 8662 C CA . VAL B 1 527 ? -7.316 16.266 3.566 1 91.75 527 VAL B CA 1
ATOM 8663 C C . VAL B 1 527 ? -8.789 16.266 3.967 1 91.75 527 VAL B C 1
ATOM 8665 O O . VAL B 1 527 ? -9.672 16.172 3.109 1 91.75 527 VAL B O 1
ATOM 8668 N N . HIS B 1 528 ? -9.055 16.219 5.227 1 92.5 528 HIS B N 1
ATOM 8669 C CA . HIS B 1 528 ? -10.414 16.344 5.738 1 92.5 528 HIS B CA 1
ATOM 8670 C C . HIS B 1 528 ? -10.578 17.625 6.547 1 92.5 528 HIS B C 1
ATOM 8672 O O . HIS B 1 528 ? -9.914 17.812 7.566 1 92.5 528 HIS B O 1
ATOM 8678 N N . VAL B 1 529 ? -11.477 18.469 6.051 1 94.81 529 VAL B N 1
ATOM 8679 C CA . VAL B 1 529 ? -11.672 19.766 6.684 1 94.81 529 VAL B CA 1
ATOM 8680 C C . VAL B 1 529 ? -12.789 19.672 7.715 1 94.81 529 VAL B C 1
ATOM 8682 O O . VAL B 1 529 ? -13.898 19.234 7.398 1 94.81 529 VAL B O 1
ATOM 8685 N N . ARG B 1 530 ? -12.492 20.031 8.898 1 93.94 530 ARG B N 1
ATOM 8686 C CA . ARG B 1 530 ? -13.484 20.156 9.961 1 93.94 530 ARG B CA 1
ATOM 8687 C C . ARG B 1 530 ? -14 21.578 10.078 1 93.94 530 ARG B C 1
ATOM 8689 O O . ARG B 1 530 ? -13.508 22.359 10.891 1 93.94 530 ARG B O 1
ATOM 8696 N N . TRP B 1 531 ? -15.039 21.922 9.461 1 95.38 531 TRP B N 1
ATOM 8697 C CA . TRP B 1 531 ? -15.578 23.266 9.305 1 95.38 531 TRP B CA 1
ATOM 8698 C C . TRP B 1 531 ? -16.016 23.828 10.648 1 95.38 531 TRP B C 1
ATOM 8700 O O . TRP B 1 531 ? -16.016 25.047 10.852 1 95.38 531 TRP B O 1
ATOM 8710 N N . GLY B 1 532 ? -16.391 22.875 11.578 1 94.31 532 GLY B N 1
ATOM 8711 C CA . GLY B 1 532 ? -16.797 23.344 12.891 1 94.31 532 GLY B CA 1
ATOM 8712 C C . GLY B 1 532 ? -15.742 24.172 13.602 1 94.31 532 GLY B C 1
ATOM 8713 O O . GLY B 1 532 ? -16.062 25.156 14.258 1 94.31 532 GLY B O 1
ATOM 8714 N N . TRP B 1 533 ? -14.508 23.828 13.445 1 93.94 533 TRP B N 1
ATOM 8715 C CA . TRP B 1 533 ? -13.422 24.562 14.094 1 93.94 533 TRP B CA 1
ATOM 8716 C C . TRP B 1 533 ? -13.195 25.906 13.422 1 93.94 533 TRP B C 1
ATOM 8718 O O . TRP B 1 533 ? -12.82 26.891 14.078 1 93.94 533 TRP B O 1
ATOM 8728 N N . LEU B 1 534 ? -13.414 26 12.086 1 95.44 534 LEU B N 1
ATOM 8729 C CA . LEU B 1 534 ? -13.203 27.234 11.344 1 95.44 534 LEU B CA 1
ATOM 8730 C C . LEU B 1 534 ? -14.281 28.266 11.695 1 95.44 534 LEU B C 1
ATOM 8732 O O . LEU B 1 534 ? -14.062 29.469 11.547 1 95.44 534 LEU B O 1
ATOM 8736 N N . ALA B 1 535 ? -15.406 27.797 12.195 1 95.88 535 ALA B N 1
ATOM 8737 C CA . ALA B 1 535 ? -16.5 28.688 12.586 1 95.88 535 ALA B CA 1
ATOM 8738 C C . ALA B 1 535 ? -16.062 29.609 13.719 1 95.88 535 ALA B C 1
ATOM 8740 O O . ALA B 1 535 ? -16.594 30.719 13.867 1 95.88 535 ALA B O 1
ATOM 8741 N N . PHE B 1 536 ? -15.125 29.188 14.406 1 95.5 536 PHE B N 1
ATOM 8742 C CA . PHE B 1 536 ? -14.602 30.016 15.492 1 95.5 536 PHE B CA 1
ATOM 8743 C C . PHE B 1 536 ? -14.047 31.328 14.953 1 95.5 536 PHE B C 1
ATOM 8745 O O . PHE B 1 536 ? -14.375 32.406 15.469 1 95.5 536 PHE B O 1
ATOM 8752 N N . LEU B 1 537 ? -13.18 31.219 13.977 1 96.12 537 LEU B N 1
ATOM 8753 C CA . LEU B 1 537 ? -12.625 32.406 13.359 1 96.12 537 LEU B CA 1
ATOM 8754 C C . LEU B 1 537 ? -13.727 33.281 12.742 1 96.12 537 LEU B C 1
ATOM 8756 O O . LEU B 1 537 ? -13.711 34.5 12.875 1 96.12 537 LEU B O 1
ATOM 8760 N N . GLY B 1 538 ? -14.703 32.625 12.109 1 96.44 538 GLY B N 1
ATOM 8761 C CA . GLY B 1 538 ? -15.828 33.344 11.547 1 96.44 538 GLY B CA 1
ATOM 8762 C C . GLY B 1 538 ? -16.625 34.094 12.586 1 96.44 538 GLY B C 1
ATOM 8763 O O . GLY B 1 538 ? -17 35.25 12.375 1 96.44 538 GLY B O 1
ATOM 8764 N N . ALA B 1 539 ? -16.844 33.5 13.68 1 96.5 539 ALA B N 1
ATOM 8765 C CA . ALA B 1 539 ? -17.578 34.125 14.773 1 96.5 539 ALA B CA 1
ATOM 8766 C C . ALA B 1 539 ? -16.812 35.312 15.344 1 96.5 539 ALA B C 1
ATOM 8768 O O . ALA B 1 539 ? -17.391 36.344 15.695 1 96.5 539 ALA B O 1
ATOM 8769 N N . GLN B 1 540 ? -15.523 35.156 15.461 1 96.25 540 GLN B N 1
ATOM 8770 C CA . GLN B 1 540 ? -14.695 36.25 15.961 1 96.25 540 GLN B CA 1
ATOM 8771 C C . GLN B 1 540 ? -14.781 37.469 15.047 1 96.25 540 GLN B C 1
ATOM 8773 O O . GLN B 1 540 ? -14.883 38.594 15.523 1 96.25 540 GLN B O 1
ATOM 8778 N N . ILE B 1 541 ? -14.703 37.219 13.789 1 97.19 541 ILE B N 1
ATOM 8779 C CA . ILE B 1 541 ? -14.781 38.312 12.812 1 97.19 541 ILE B CA 1
ATOM 8780 C C . ILE B 1 541 ? -16.141 39 12.898 1 97.19 541 ILE B C 1
ATOM 8782 O O . ILE B 1 541 ? -16.234 40.219 12.945 1 97.19 541 ILE B O 1
ATOM 8786 N N . ALA B 1 542 ? -17.219 38.25 13.039 1 97.25 542 ALA B N 1
ATOM 8787 C CA . ALA B 1 542 ? -18.578 38.812 13.125 1 97.25 542 ALA B CA 1
ATOM 8788 C C . ALA B 1 542 ? -18.75 39.625 14.391 1 97.25 542 ALA B C 1
ATOM 8790 O O . ALA B 1 542 ? -19.312 40.719 14.344 1 97.25 542 ALA B O 1
ATOM 8791 N N . ILE B 1 543 ? -18.25 39.156 15.469 1 96.81 543 ILE B N 1
ATOM 8792 C CA . ILE B 1 543 ? -18.359 39.875 16.734 1 96.81 543 ILE B CA 1
ATOM 8793 C C . ILE B 1 543 ? -17.578 41.156 16.672 1 96.81 543 ILE B C 1
ATOM 8795 O O . ILE B 1 543 ? -18.016 42.188 17.172 1 96.81 543 ILE B O 1
ATOM 8799 N N . CYS B 1 544 ? -16.391 41.094 16.047 1 96.06 544 CYS B N 1
ATOM 8800 C CA . CYS B 1 544 ? -15.555 42.281 15.93 1 96.06 544 CYS B CA 1
ATOM 8801 C C . CYS B 1 544 ? -16.234 43.344 15.078 1 96.06 544 CYS B C 1
ATOM 8803 O O . CYS B 1 544 ? -16.219 44.531 15.422 1 96.06 544 CYS B O 1
ATOM 8805 N N . ILE B 1 545 ? -16.828 42.938 13.992 1 96.88 545 ILE B N 1
ATOM 8806 C CA . ILE B 1 545 ? -17.531 43.875 13.125 1 96.88 545 ILE B CA 1
ATOM 8807 C C . ILE B 1 545 ? -18.734 44.469 13.859 1 96.88 545 ILE B C 1
ATOM 8809 O O . ILE B 1 545 ? -18.953 45.688 13.82 1 96.88 545 ILE B O 1
ATOM 8813 N N . ALA B 1 546 ? -19.469 43.656 14.562 1 97 546 ALA B N 1
ATOM 8814 C CA . ALA B 1 546 ? -20.594 44.125 15.352 1 97 546 ALA B CA 1
ATOM 8815 C C . ALA B 1 546 ? -20.141 45.094 16.422 1 97 546 ALA B C 1
ATOM 8817 O O . ALA B 1 546 ? -20.797 46.125 16.656 1 97 546 ALA B O 1
ATOM 8818 N N . PHE B 1 547 ? -19.016 44.781 17 1 96.38 547 PHE B N 1
ATOM 8819 C CA . PHE B 1 547 ? -18.453 45.625 18.031 1 96.38 547 PHE B CA 1
ATOM 8820 C C . PHE B 1 547 ? -18.062 47 17.469 1 96.38 547 PHE B C 1
ATOM 8822 O O . PHE B 1 547 ? -18.312 48.031 18.078 1 96.38 547 PHE B O 1
ATOM 8829 N N . LEU B 1 548 ? -17.484 46.969 16.328 1 96.19 548 LEU B N 1
ATOM 8830 C CA . LEU B 1 548 ? -17.094 48.219 15.688 1 96.19 548 LEU B CA 1
ATOM 8831 C C . LEU B 1 548 ? -18.328 49.062 15.336 1 96.19 548 LEU B C 1
ATOM 8833 O O . LEU B 1 548 ? -18.359 50.281 15.594 1 96.19 548 LEU B O 1
ATOM 8837 N N . VAL B 1 549 ? -19.344 48.438 14.773 1 95.81 549 VAL B N 1
ATOM 8838 C CA . VAL B 1 549 ? -20.562 49.156 14.383 1 95.81 549 VAL B CA 1
ATOM 8839 C C . VAL B 1 549 ? -21.234 49.75 15.625 1 95.81 549 VAL B C 1
ATOM 8841 O O . VAL B 1 549 ? -21.688 50.906 15.602 1 95.81 549 VAL B O 1
ATOM 8844 N N . PHE B 1 550 ? -21.25 49 16.656 1 95.56 550 PHE B N 1
ATOM 8845 C CA . PHE B 1 550 ? -21.844 49.5 17.906 1 95.56 550 PHE B CA 1
ATOM 8846 C C . PHE B 1 550 ? -21.062 50.656 18.469 1 95.56 550 PHE B C 1
ATOM 8848 O O . PHE B 1 550 ? -21.641 51.594 19 1 95.56 550 PHE B O 1
ATOM 8855 N N . THR B 1 551 ? -19.734 50.562 18.391 1 95.38 551 THR B N 1
ATOM 8856 C CA . THR B 1 551 ? -18.891 51.656 18.875 1 95.38 551 THR B CA 1
ATOM 8857 C C . THR B 1 551 ? -19.125 52.938 18.078 1 95.38 551 THR B C 1
ATOM 8859 O O . THR B 1 551 ? -19.219 54.031 18.656 1 95.38 551 THR B O 1
ATOM 8862 N N . ILE B 1 552 ? -19.203 52.781 16.797 1 94.69 552 ILE B N 1
ATOM 8863 C CA . ILE B 1 552 ? -19.438 53.906 15.938 1 94.69 552 ILE B CA 1
ATOM 8864 C C . ILE B 1 552 ? -20.781 54.531 16.281 1 94.69 552 ILE B C 1
ATOM 8866 O O . ILE B 1 552 ? -20.891 55.75 16.438 1 94.69 552 ILE B O 1
ATOM 8870 N N . ALA B 1 553 ? -21.828 53.75 16.422 1 93.75 553 ALA B N 1
ATOM 8871 C CA . ALA B 1 553 ? -23.156 54.25 16.734 1 93.75 553 ALA B CA 1
ATOM 8872 C C . ALA B 1 553 ? -23.219 54.906 18.109 1 93.75 553 ALA B C 1
ATOM 8874 O O . ALA B 1 553 ? -23.781 56 18.266 1 93.75 553 ALA B O 1
ATOM 8875 N N . ALA B 1 554 ? -22.609 54.281 19.047 1 92.94 554 ALA B N 1
ATOM 8876 C CA . ALA B 1 554 ? -22.625 54.812 20.406 1 92.94 554 ALA B CA 1
ATOM 8877 C C . ALA B 1 554 ? -21.859 56.125 20.484 1 92.94 554 ALA B C 1
ATOM 8879 O O . ALA B 1 554 ? -22.25 57.031 21.219 1 92.94 554 ALA B O 1
ATOM 8880 N N . THR B 1 555 ? -20.719 56.188 19.797 1 92.94 555 THR B N 1
ATOM 8881 C CA . THR B 1 555 ? -19.938 57.406 19.781 1 92.94 555 THR B CA 1
ATOM 8882 C C . THR B 1 555 ? -20.703 58.562 19.109 1 92.94 555 THR B C 1
ATOM 8884 O O . THR B 1 555 ? -20.625 59.688 19.562 1 92.94 555 THR B O 1
ATOM 8887 N N . HIS B 1 556 ? -21.469 58.25 18.141 1 90 556 HIS B N 1
ATOM 8888 C CA . HIS B 1 556 ? -22.266 59.25 17.438 1 90 556 HIS B CA 1
ATOM 8889 C C . HIS B 1 556 ? -23.438 59.719 18.297 1 90 556 HIS B C 1
ATOM 8891 O O . HIS B 1 556 ? -23.734 60.906 18.328 1 90 556 HIS B O 1
ATOM 8897 N N . ILE B 1 557 ? -24.062 58.844 18.984 1 89.94 557 ILE B N 1
ATOM 8898 C CA . ILE B 1 557 ? -25.234 59.156 19.797 1 89.94 557 ILE B CA 1
ATOM 8899 C C . ILE B 1 557 ? -24.797 59.969 21 1 89.94 557 ILE B C 1
ATOM 8901 O O . ILE B 1 557 ? -25.5 60.906 21.406 1 89.94 557 ILE B O 1
ATOM 8905 N N . SER B 1 558 ? -23.656 59.656 21.531 1 87.81 558 SER B N 1
ATOM 8906 C CA . SER B 1 558 ? -23.172 60.375 22.703 1 87.81 558 SER B CA 1
ATOM 8907 C C . SER B 1 558 ? -22.484 61.656 22.328 1 87.81 558 SER B C 1
ATOM 8909 O O . SER B 1 558 ? -22.141 62.469 23.188 1 87.81 558 SER B O 1
ATOM 8911 N N . GLU B 1 559 ? -22.266 61.906 21.062 1 86.88 559 GLU B N 1
ATOM 8912 C CA . GLU B 1 559 ? -21.641 63.094 20.516 1 86.88 559 GLU B CA 1
ATOM 8913 C C . GLU B 1 559 ? -20.234 63.312 21.094 1 86.88 559 GLU B C 1
ATOM 8915 O O . GLU B 1 559 ? -19.859 64.438 21.469 1 86.88 559 GLU B O 1
ATOM 8920 N N . THR B 1 560 ? -19.625 62.188 21.328 1 88.44 560 THR B N 1
ATOM 8921 C CA . THR B 1 560 ? -18.234 62.25 21.766 1 88.44 560 THR B CA 1
ATOM 8922 C C . THR B 1 560 ? -17.297 62.375 20.562 1 88.44 560 THR B C 1
ATOM 8924 O O . THR B 1 560 ? -17.562 61.812 19.5 1 88.44 560 THR B O 1
ATOM 8927 N N . MET B 1 561 ? -16.281 63.125 20.766 1 89.56 561 MET B N 1
ATOM 8928 C CA . MET B 1 561 ? -15.281 63.25 19.703 1 89.56 561 MET B CA 1
ATOM 8929 C C . MET B 1 561 ? -14.602 61.906 19.438 1 89.56 561 MET B C 1
ATOM 8931 O O . MET B 1 561 ? -14.383 61.094 20.359 1 89.56 561 MET B O 1
ATOM 8935 N N . VAL B 1 562 ? -14.305 61.656 18.203 1 91.38 562 VAL B N 1
ATOM 8936 C CA . VAL B 1 562 ? -13.609 60.438 17.828 1 91.38 562 VAL B CA 1
ATOM 8937 C C . VAL B 1 562 ? -12.109 60.594 18.031 1 91.38 562 VAL B C 1
ATOM 8939 O O . VAL B 1 562 ? -11.422 61.188 17.172 1 91.38 562 VAL B O 1
ATOM 8942 N N . LEU B 1 563 ? -11.578 60.156 19.141 1 92.62 563 LEU B N 1
ATOM 8943 C CA . LEU B 1 563 ? -10.172 60.344 19.484 1 92.62 563 LEU B CA 1
ATOM 8944 C C . LEU B 1 563 ? -9.422 59.031 19.422 1 92.62 563 LEU B C 1
ATOM 8946 O O . LEU B 1 563 ? -8.211 59 19.172 1 92.62 563 LEU B O 1
ATOM 8950 N N . LYS B 1 564 ? -10.102 57.906 19.578 1 92.75 564 LYS B N 1
ATOM 8951 C CA . LYS B 1 564 ? -9.547 56.562 19.469 1 92.75 564 LYS B CA 1
ATOM 8952 C C . LYS B 1 564 ? -8.266 56.438 20.281 1 92.75 564 LYS B C 1
ATOM 8954 O O . LYS B 1 564 ? -8.242 56.75 21.469 1 92.75 564 LYS B O 1
ATOM 8959 N N . SER B 1 565 ? -7.141 55.906 19.734 1 90.31 565 SER B N 1
ATOM 8960 C CA . SER B 1 565 ? -5.926 55.656 20.5 1 90.31 565 SER B CA 1
ATOM 8961 C C . SER B 1 565 ? -4.898 56.75 20.281 1 90.31 565 SER B C 1
ATOM 8963 O O . SER B 1 565 ? -3.701 56.562 20.5 1 90.31 565 SER B O 1
ATOM 8965 N N . SER B 1 566 ? -5.238 57.938 19.984 1 89.56 566 SER B N 1
ATOM 8966 C CA . SER B 1 566 ? -4.316 59.031 19.734 1 89.56 566 SER B CA 1
ATOM 8967 C C . SER B 1 566 ? -3.578 59.438 21 1 89.56 566 SER B C 1
ATOM 8969 O O . SER B 1 566 ? -4.199 59.875 21.969 1 89.56 566 SER B O 1
ATOM 8971 N N . PRO B 1 567 ? -2.238 59.312 21.016 1 90.56 567 PRO B N 1
ATOM 8972 C CA . PRO B 1 567 ? -1.496 59.75 22.203 1 90.56 567 PRO B CA 1
ATOM 8973 C C . PRO B 1 567 ? -1.48 61.25 22.391 1 90.56 567 PRO B C 1
ATOM 8975 O O . PRO B 1 567 ? -1.357 61.75 23.516 1 90.56 567 PRO B O 1
ATOM 8978 N N . LEU B 1 568 ? -1.668 62 21.359 1 91.31 568 LEU B N 1
ATOM 8979 C CA . LEU B 1 568 ? -1.719 63.438 21.453 1 91.31 568 LEU B CA 1
ATOM 8980 C C . LEU B 1 568 ? -2.973 63.906 22.203 1 91.31 568 LEU B C 1
ATOM 8982 O O . LEU B 1 568 ? -2.939 64.875 22.938 1 91.31 568 LEU B O 1
ATOM 8986 N N . ALA B 1 569 ? -4.008 63.156 21.922 1 91.5 569 ALA B N 1
ATOM 8987 C CA . ALA B 1 569 ? -5.234 63.469 22.656 1 91.5 569 ALA B CA 1
ATOM 8988 C C . ALA B 1 569 ? -5.039 63.281 24.156 1 91.5 569 ALA B C 1
ATOM 8990 O O . ALA B 1 569 ? -5.539 64.062 24.969 1 91.5 569 ALA B O 1
ATOM 8991 N N . VAL B 1 570 ? -4.273 62.281 24.484 1 91.19 570 VAL B N 1
ATOM 8992 C CA . VAL B 1 570 ? -4.031 61.969 25.891 1 91.19 570 VAL B CA 1
ATOM 8993 C C . VAL B 1 570 ? -3.105 63.031 26.484 1 91.19 570 VAL B C 1
ATOM 8995 O O . VAL B 1 570 ? -3.277 63.438 27.641 1 91.19 570 VAL B O 1
ATOM 8998 N N . LEU B 1 571 ? -2.223 63.5 25.719 1 90 571 LEU B N 1
ATOM 8999 C CA . LEU B 1 571 ? -1.254 64.5 26.156 1 90 571 LEU B CA 1
ATOM 9000 C C . LEU B 1 571 ? -1.949 65.812 26.516 1 90 571 LEU B C 1
ATOM 9002 O O . LEU B 1 571 ? -1.517 66.5 27.438 1 90 571 LEU B O 1
ATOM 9006 N N . VAL B 1 572 ? -3.029 66.125 25.859 1 89.5 572 VAL B N 1
ATOM 9007 C CA . VAL B 1 572 ? -3.648 67.438 26.047 1 89.5 572 VAL B CA 1
ATOM 9008 C C . VAL B 1 572 ? -4.988 67.312 26.766 1 89.5 572 VAL B C 1
ATOM 9010 O O . VAL B 1 572 ? -5.734 68.25 26.922 1 89.5 572 VAL B O 1
ATOM 9013 N N . ALA B 1 573 ? -5.293 66.125 27.219 1 89.94 573 ALA B N 1
ATOM 9014 C CA . ALA B 1 573 ? -6.629 65.812 27.734 1 89.94 573 ALA B CA 1
ATOM 9015 C C . ALA B 1 573 ? -6.863 66.5 29.078 1 89.94 573 ALA B C 1
ATOM 9017 O O . ALA B 1 573 ? -7.953 67.062 29.344 1 89.94 573 ALA B O 1
ATOM 9018 N N . LEU B 1 574 ? -5.848 66.562 29.922 1 87.88 574 LEU B N 1
ATOM 9019 C CA . LEU B 1 574 ? -6.035 67.062 31.266 1 87.88 574 LEU B CA 1
ATOM 9020 C C . LEU B 1 574 ? -5.957 68.625 31.25 1 87.88 574 LEU B C 1
ATOM 9022 O O . LEU B 1 574 ? -4.988 69.188 30.75 1 87.88 574 LEU B O 1
ATOM 9026 N N . GLY B 1 575 ? -6.93 69.25 31.797 1 79.12 575 GLY B N 1
ATOM 9027 C CA . GLY B 1 575 ? -6.945 70.688 31.891 1 79.12 575 GLY B CA 1
ATOM 9028 C C . GLY B 1 575 ? -5.891 71.25 32.812 1 79.12 575 GLY B C 1
ATOM 9029 O O . GLY B 1 575 ? -5.203 70.5 33.5 1 79.12 575 GLY B O 1
ATOM 9030 N N . GLN B 1 576 ? -5.777 72.5 32.938 1 78.31 576 GLN B N 1
ATOM 9031 C CA . GLN B 1 576 ? -4.766 73.188 33.75 1 78.31 576 GLN B CA 1
ATOM 9032 C C . GLN B 1 576 ? -4.961 72.875 35.25 1 78.31 576 GLN B C 1
ATOM 9034 O O . GLN B 1 576 ? -4 72.562 35.938 1 78.31 576 GLN B O 1
ATOM 9039 N N . SER B 1 577 ? -6.156 72.938 35.625 1 77.38 577 SER B N 1
ATOM 9040 C CA . SER B 1 577 ? -6.445 72.625 37.031 1 77.38 577 SER B CA 1
ATOM 9041 C C . SER B 1 577 ? -6.203 71.188 37.375 1 77.38 577 SER B C 1
ATOM 9043 O O . SER B 1 577 ? -5.762 70.875 38.469 1 77.38 577 SER B O 1
ATOM 9045 N N . GLY B 1 578 ? -6.473 70.375 36.438 1 81.69 578 GLY B N 1
ATOM 9046 C CA . GLY B 1 578 ? -6.266 68.938 36.656 1 81.69 578 GLY B CA 1
ATOM 9047 C C . GLY B 1 578 ? -4.797 68.562 36.75 1 81.69 578 GLY B C 1
ATOM 9048 O O . GLY B 1 578 ? -4.418 67.75 37.594 1 81.69 578 GLY B O 1
ATOM 9049 N N . ARG B 1 579 ? -4.008 69.188 36 1 82.88 579 ARG B N 1
ATOM 9050 C CA . ARG B 1 579 ? -2.574 68.938 36 1 82.88 579 ARG B CA 1
ATOM 9051 C C . ARG B 1 579 ? -1.937 69.375 37.312 1 82.88 579 ARG B C 1
ATOM 9053 O O . ARG B 1 579 ? -1.031 68.688 37.812 1 82.88 579 ARG B O 1
ATOM 9060 N N . GLU B 1 580 ? -2.348 70.375 37.781 1 80.38 580 GLU B N 1
ATOM 9061 C CA . GLU B 1 580 ? -1.812 70.875 39.062 1 80.38 580 GLU B CA 1
ATOM 9062 C C . GLU B 1 580 ? -2.211 69.938 40.188 1 80.38 580 GLU B C 1
ATOM 9064 O O . GLU B 1 580 ? -1.442 69.75 41.156 1 80.38 580 GLU B O 1
ATOM 9069 N N . ALA B 1 581 ? -3.32 69.438 40.031 1 82.12 581 ALA B N 1
ATOM 9070 C CA . ALA B 1 581 ? -3.834 68.562 41.094 1 82.12 581 ALA B CA 1
ATOM 9071 C C . ALA B 1 581 ? -3.137 67.188 41.062 1 82.12 581 ALA B C 1
ATOM 9073 O O . ALA B 1 581 ? -2.758 66.688 42.125 1 82.12 581 ALA B O 1
ATOM 9074 N N . VAL B 1 582 ? -2.986 66.562 39.906 1 84.25 582 VAL B N 1
ATOM 9075 C CA . VAL B 1 582 ? -2.451 65.25 39.812 1 84.25 582 VAL B CA 1
ATOM 9076 C C . VAL B 1 582 ? -0.936 65.25 40 1 84.25 582 VAL B C 1
ATOM 9078 O O . VAL B 1 582 ? -0.358 64.312 40.594 1 84.25 582 VAL B O 1
ATOM 9081 N N . GLY B 1 583 ? -0.288 66.25 39.531 1 82.5 583 GLY B N 1
ATOM 9082 C CA . GLY B 1 583 ? 1.141 66.375 39.75 1 82.5 583 GLY B CA 1
ATOM 9083 C C . GLY B 1 583 ? 1.979 66.062 38.531 1 82.5 583 GLY B C 1
ATOM 9084 O O . GLY B 1 583 ? 1.463 66 37.406 1 82.5 583 GLY B O 1
ATOM 9085 N N . ASN B 1 584 ? 3.301 65.812 38.75 1 85.88 584 ASN B N 1
ATOM 9086 C CA . ASN B 1 584 ? 4.266 65.625 37.688 1 85.88 584 ASN B CA 1
ATOM 9087 C C . ASN B 1 584 ? 4.613 64.125 37.531 1 85.88 584 ASN B C 1
ATOM 9089 O O . ASN B 1 584 ? 4.004 63.281 38.188 1 85.88 584 ASN B O 1
ATOM 9093 N N . LEU B 1 585 ? 5.48 63.812 36.531 1 89.94 585 LEU B N 1
ATOM 9094 C CA . LEU B 1 585 ? 5.926 62.469 36.25 1 89.94 585 LEU B CA 1
ATOM 9095 C C . LEU B 1 585 ? 6.605 61.844 37.469 1 89.94 585 LEU B C 1
ATOM 9097 O O . LEU B 1 585 ? 7.363 62.531 38.188 1 89.94 585 LEU B O 1
ATOM 9101 N N . SER B 1 586 ? 6.199 60.719 37.812 1 87.88 586 SER B N 1
ATOM 9102 C CA . SER B 1 586 ? 6.777 59.906 38.906 1 87.88 586 SER B CA 1
ATOM 9103 C C . SER B 1 586 ? 6.754 58.438 38.594 1 87.88 586 SER B C 1
ATOM 9105 O O . SER B 1 586 ? 6.59 58.031 37.438 1 87.88 586 SER B O 1
ATOM 9107 N N . THR B 1 587 ? 7.004 57.656 39.562 1 85.88 587 THR B N 1
ATOM 9108 C CA . THR B 1 587 ? 6.961 56.219 39.375 1 85.88 587 THR B CA 1
ATOM 9109 C C . THR B 1 587 ? 5.543 55.75 39.031 1 85.88 587 THR B C 1
ATOM 9111 O O . THR B 1 587 ? 4.57 56.406 39.438 1 85.88 587 THR B O 1
ATOM 9114 N N . GLU B 1 588 ? 5.488 54.75 38.312 1 86.25 588 GLU B N 1
ATOM 9115 C CA . GLU B 1 588 ? 4.191 54.25 37.844 1 86.25 588 GLU B CA 1
ATOM 9116 C C . GLU B 1 588 ? 3.268 53.969 39.031 1 86.25 588 GLU B C 1
ATOM 9118 O O . GLU B 1 588 ? 2.074 54.281 39 1 86.25 588 GLU B O 1
ATOM 9123 N N . ALA B 1 589 ? 3.766 53.344 40.062 1 85.19 589 ALA B N 1
ATOM 9124 C CA . ALA B 1 589 ? 2.961 53.031 41.219 1 85.19 589 ALA B CA 1
ATOM 9125 C C . ALA B 1 589 ? 2.422 54.312 41.875 1 85.19 589 ALA B C 1
ATOM 9127 O O . ALA B 1 589 ? 1.262 54.344 42.312 1 85.19 589 ALA B O 1
ATOM 9128 N N . ASP B 1 590 ? 3.232 55.281 41.906 1 88.94 590 ASP B N 1
ATOM 9129 C CA . ASP B 1 590 ? 2.848 56.562 42.5 1 88.94 590 ASP B CA 1
ATOM 9130 C C . ASP B 1 590 ? 1.79 57.25 41.656 1 88.94 590 ASP B C 1
ATOM 9132 O O . ASP B 1 590 ? 0.811 57.781 42.188 1 88.94 590 ASP B O 1
ATOM 9136 N N . MET B 1 591 ? 2.014 57.25 40.438 1 90.19 591 MET B N 1
ATOM 9137 C CA . MET B 1 591 ? 1.065 57.938 39.562 1 90.19 591 MET B CA 1
ATOM 9138 C C . MET B 1 591 ? -0.291 57.219 39.594 1 90.19 591 MET B C 1
ATOM 9140 O O . MET B 1 591 ? -1.332 57.875 39.531 1 90.19 591 MET B O 1
ATOM 9144 N N . LYS B 1 592 ? -0.288 55.969 39.719 1 88.62 592 LYS B N 1
ATOM 9145 C CA . LYS B 1 592 ? -1.535 55.219 39.781 1 88.62 592 LYS B CA 1
ATOM 9146 C C . LYS B 1 592 ? -2.293 55.5 41.062 1 88.62 592 LYS B C 1
ATOM 9148 O O . LYS B 1 592 ? -3.521 55.625 41.062 1 88.62 592 LYS B O 1
ATOM 9153 N N . GLN B 1 593 ? -1.604 55.625 42.094 1 89.69 593 GLN B N 1
ATOM 9154 C CA . GLN B 1 593 ? -2.225 55.938 43.375 1 89.69 593 GLN B CA 1
ATOM 9155 C C . GLN B 1 593 ? -2.809 57.344 43.375 1 89.69 593 GLN B C 1
ATOM 9157 O O . GLN B 1 593 ? -3.904 57.562 43.906 1 89.69 593 GLN B O 1
ATOM 9162 N N . ARG B 1 594 ? -2.105 58.25 42.781 1 89.19 594 ARG B N 1
ATOM 9163 C CA . ARG B 1 594 ? -2.602 59.625 42.688 1 89.19 594 ARG B CA 1
ATOM 9164 C C . ARG B 1 594 ? -3.83 59.688 41.812 1 89.19 594 ARG B C 1
ATOM 9166 O O . ARG B 1 594 ? -4.797 60.406 42.125 1 89.19 594 ARG B O 1
ATOM 9173 N N . ALA B 1 595 ? -3.725 58.938 40.719 1 89.69 595 ALA B N 1
ATOM 9174 C CA . ALA B 1 595 ? -4.832 58.969 39.781 1 89.69 595 ALA B CA 1
ATOM 9175 C C . ALA B 1 595 ? -6.09 58.344 40.406 1 89.69 595 ALA B C 1
ATOM 9177 O O . ALA B 1 595 ? -7.207 58.75 40.062 1 89.69 595 ALA B O 1
ATOM 9178 N N . ALA B 1 596 ? -5.949 57.406 41.312 1 89.88 596 ALA B N 1
ATOM 9179 C CA . ALA B 1 596 ? -7.086 56.75 41.938 1 89.88 596 ALA B CA 1
ATOM 9180 C C . ALA B 1 596 ? -7.812 57.688 42.906 1 89.88 596 ALA B C 1
ATOM 9182 O O . ALA B 1 596 ? -8.977 57.438 43.219 1 89.88 596 ALA B O 1
ATOM 9183 N N . ARG B 1 597 ? -7.203 58.812 43.25 1 88.31 597 ARG B N 1
ATOM 9184 C CA . ARG B 1 597 ? -7.781 59.719 44.219 1 88.31 597 ARG B CA 1
ATOM 9185 C C . ARG B 1 597 ? -8.672 60.75 43.531 1 88.31 597 ARG B C 1
ATOM 9187 O O . ARG B 1 597 ? -9.508 61.375 44.188 1 88.31 597 ARG B O 1
ATOM 9194 N N . TYR B 1 598 ? -8.469 60.812 42.219 1 90.06 598 TYR B N 1
ATOM 9195 C CA . TYR B 1 598 ? -9.203 61.875 41.531 1 90.06 598 TYR B CA 1
ATOM 9196 C C . TYR B 1 598 ? -10.227 61.281 40.562 1 90.06 598 TYR B C 1
ATOM 9198 O O . TYR B 1 598 ? -10.039 60.156 40.062 1 90.06 598 TYR B O 1
ATOM 9206 N N . ARG B 1 599 ? -11.305 62 40.469 1 91.75 599 ARG B N 1
ATOM 9207 C CA . ARG B 1 599 ? -12.32 61.656 39.469 1 91.75 599 ARG B CA 1
ATOM 9208 C C . ARG B 1 599 ? -12.344 62.656 38.344 1 91.75 599 ARG B C 1
ATOM 9210 O O . ARG B 1 599 ? -12.047 63.844 38.531 1 91.75 599 ARG B O 1
ATOM 9217 N N . ALA B 1 600 ? -12.516 62.125 37.125 1 91.19 600 ALA B N 1
ATOM 9218 C CA . ALA B 1 600 ? -12.453 63 35.969 1 91.19 600 ALA B CA 1
ATOM 9219 C C . ALA B 1 600 ? -13.68 62.812 35.094 1 91.19 600 ALA B C 1
ATOM 9221 O O . ALA B 1 600 ? -14.312 61.75 35.094 1 91.19 600 ALA B O 1
ATOM 9222 N N . THR B 1 601 ? -14.086 63.875 34.469 1 91.75 601 THR B N 1
ATOM 9223 C CA . THR B 1 601 ? -15.18 63.875 33.5 1 91.75 601 THR B CA 1
ATOM 9224 C C . THR B 1 601 ? -14.797 64.688 32.25 1 91.75 601 THR B C 1
ATOM 9226 O O . THR B 1 601 ? -14.148 65.688 32.344 1 91.75 601 THR B O 1
ATOM 9229 N N . LEU B 1 602 ? -15.172 64.062 31.141 1 90.31 602 LEU B N 1
ATOM 9230 C CA . LEU B 1 602 ? -14.922 64.75 29.875 1 90.31 602 LEU B CA 1
ATOM 9231 C C . LEU B 1 602 ? -15.984 65.812 29.609 1 90.31 602 LEU B C 1
ATOM 9233 O O . LEU B 1 602 ? -17.156 65.5 29.438 1 90.31 602 LEU B O 1
ATOM 9237 N N . VAL B 1 603 ? -15.547 67.062 29.734 1 85.38 603 VAL B N 1
ATOM 9238 C CA . VAL B 1 603 ? -16.453 68.125 29.484 1 85.38 603 VAL B CA 1
ATOM 9239 C C . VAL B 1 603 ? -15.945 68.938 28.297 1 85.38 603 VAL B C 1
ATOM 9241 O O . VAL B 1 603 ? -14.883 69.562 28.359 1 85.38 603 VAL B O 1
ATOM 9244 N N . GLY B 1 604 ? -16.656 68.938 27.25 1 80.88 604 GLY B N 1
ATOM 9245 C CA . GLY B 1 604 ? -16.219 69.625 26.062 1 80.88 604 GLY B CA 1
ATOM 9246 C C . GLY B 1 604 ? -14.953 69.062 25.453 1 80.88 604 GLY B C 1
ATOM 9247 O O . GLY B 1 604 ? -14.938 67.938 25.016 1 80.88 604 GLY B O 1
ATOM 9248 N N . ASN B 1 605 ? -13.828 69.938 25.672 1 85.12 605 ASN B N 1
ATOM 9249 C CA . ASN B 1 605 ? -12.578 69.5 25.031 1 85.12 605 ASN B CA 1
ATOM 9250 C C . ASN B 1 605 ? -11.469 69.312 26.047 1 85.12 605 ASN B C 1
ATOM 9252 O O . ASN B 1 605 ? -10.281 69.438 25.734 1 85.12 605 ASN B O 1
ATOM 9256 N N . GLU B 1 606 ? -11.922 69 27.281 1 87.62 606 GLU B N 1
ATOM 9257 C CA . GLU B 1 606 ? -10.914 68.75 28.297 1 87.62 606 GLU B CA 1
ATOM 9258 C C . GLU B 1 606 ? -11.445 67.812 29.375 1 87.62 606 GLU B C 1
ATOM 9260 O O . GLU B 1 606 ? -12.656 67.688 29.578 1 87.62 606 GLU B O 1
ATOM 9265 N N . LEU B 1 607 ? -10.547 67.062 29.922 1 88.69 607 LEU B N 1
ATOM 9266 C CA . LEU B 1 607 ? -10.844 66.25 31.078 1 88.69 607 LEU B CA 1
ATOM 9267 C C . LEU B 1 607 ? -10.734 67.062 32.375 1 88.69 607 LEU B C 1
ATOM 9269 O O . LEU B 1 607 ? -9.648 67.5 32.75 1 88.69 607 LEU B O 1
ATOM 9273 N N . VAL B 1 608 ? -11.828 67.25 33.031 1 89 608 VAL B N 1
ATOM 9274 C CA . VAL B 1 608 ? -11.867 68.062 34.219 1 89 608 VAL B CA 1
ATOM 9275 C C . VAL B 1 608 ? -11.914 67.188 35.469 1 89 608 VAL B C 1
ATOM 9277 O O . VAL B 1 608 ? -12.609 66.188 35.5 1 89 608 VAL B O 1
ATOM 9280 N N . ILE B 1 609 ? -11.055 67.5 36.375 1 87.69 609 ILE B N 1
ATOM 9281 C CA . ILE B 1 609 ? -11.008 66.75 37.625 1 87.69 609 ILE B CA 1
ATOM 9282 C C . ILE B 1 609 ? -11.992 67.375 38.625 1 87.69 609 ILE B C 1
ATOM 9284 O O . ILE B 1 609 ? -12.117 68.625 38.719 1 87.69 609 ILE B O 1
ATOM 9288 N N . CYS B 1 610 ? -12.805 66.625 39.094 1 75.62 610 CYS B N 1
ATOM 9289 C CA . CYS B 1 610 ? -13.727 67.062 40.125 1 75.62 610 CYS B CA 1
ATOM 9290 C C . CYS B 1 610 ? -13.258 66.625 41.531 1 75.62 610 CYS B C 1
ATOM 9292 O O . CYS B 1 610 ? -12.742 65.5 41.688 1 75.62 610 CYS B O 1
ATOM 9294 N N . PRO B 1 611 ? -13.07 67.688 42.531 1 61.12 611 PRO B N 1
ATOM 9295 C CA . PRO B 1 611 ? -12.703 67.25 43.875 1 61.12 611 PRO B CA 1
ATOM 9296 C C . PRO B 1 611 ? -13.672 66.25 44.5 1 61.12 611 PRO B C 1
ATOM 9298 O O . PRO B 1 611 ? -14.852 66.25 44.156 1 61.12 611 PRO B O 1
#

Sequence (1222 aa):
MPTETPVTMHAEASGSHLGWPAHRRCSGGPVFRILGDWAWEIWFCFISVASFITIVAVLGSYNNNALPQLPLHISLNTLVALLATLAKAALMIPIAESISQWKWNWFRTHRSLADFHTFDLASRGLWGSVSLIGKTRWRNIATVGAAVTVIGIVTSPITQQTLSYPERQTNTNGTATTWAARHIGDSSGQPYPEFLRMVGAIHSGLAPNGANAYADLSPECSTAECSFPSFATLGICAKVANATSLLNITVLPNAGFNDSSGWGDEATINMRMVAYNVTAPQPGAWITTPVAYTMNLLTLNESFFFRDDSDVRYTTLYDGLLIYSNGPNMSYPNHDVAAVPQFQALELVLHLCVKTLDVRVSEGRPVTTTTSEQCRIVGDLPSVPVFKHDCVTWNITGDVTPFVCGYMPTSPSRPYTITLDGPGGNFSVHSKLLTEVTVDMHLGLTSFWNWNGGGGSAETGANVGMKLIDAVWGSTDGLEAQYARLQQVADGIAIGATNMLRTMQPFKGVANAYLVEGTAWTTETYVHVRWGWLAFLGAQIAICIAFLVFTIAATHISETMVLKSSPLAVLVALGQSGREAVGNLSTEADMKQRAARYRATLVGNELVICPMPTETPVTMHAEASGSHLGWPAHRRCSGGPVFRILGDWAWEIWFCFISVASFITIVAVLGSYNNNALPQLPLHISLNTLVALLATLAKAALMIPIAESISQWKWNWFRTHRSLADFHTFDLASRGLWGSVSLIGKTRWRNIATVGAAVTVIGIVTSPITQQTLSYPERQTNTNGTATTWAARHIGDSSGQPYPEFLRMVGAIHSGLAPNGANAYADLSPECSTAECSFPSFATLGICAKVANATSLLNITVLPNAGFNDSSGWGDEATINMRMVAYNVTAPQPGAWITTPVAYTMNLLTLNESFFFRDDSDVRYTTLYDGLLIYSNGPNMSYPNHDVAAVPQFQALELVLHLCVKTLDVRVSEGRPVTTTTSEQCRIVGDLPSVPVFKHDCVTWNITGDVTPFVCGYMPTSPSRPYTITLDGPGGNFSVHSKLLTEVTVDMHLGLTSFWNWNGGGGSAETGANVGMKLIDAVWGSTDGLEAQYARLQQVADGIAIGATNMLRTMQPFKGVANAYLVEGTAWTTETYVHVRWGWLAFLGAQIAICIAFLVFTIAATHISETMVLKSSPLAVLVALGQSGREAVGNLSTEADMKQRAARYRATLVGNELVICP

Foldseek 3Di:
DDDPPPPPPPPPPVPPPPPDPPPDPPPDPPVVVLCVLCVLLVVLLVLLVVLLVVLVVVCVVQAPHFQDCDPPRDHNLNSLLVSLVSNLVSLLVLLLLLLLLVLQVVQQDWDFLLVNVLSLQLSVALVSLVSNCVVCVPVGLNNLSSVLRNCSVCLSVLSSVQKDWDKDKDFPVDAWWFKAFFEADDPPPPDLVVLQLLLVLLVLLLDQPPVLDLDFDDIDFPAQWWWFPWDKHKFKDKDKDWCFVQKDKDWDPPPPPPPPPDPDDDDPPPLPFTWIFIQGDDVPTGAGFGHQWKWFKAWHLAEDPCNVPPLLQQFWLTKIKTKTWPQPLPPPDPRPSPDRTRITIMIMTMGMWMWTWTWIRHSNDIDIDTPDIDGAWDDDGDPDRQLRWPQPQDPPDDPSPPRPRPTDGPQDPDKDKTWGDDPPGIGIYISVVSNSSSVSCQQSPGWIWHDRPPPDIDIDGNPCRVSLCCQQSVDVPDDVSSVVSVVSSSRSSRSSSRSCQRPSPDDPPDPGMDMGGIGHIDMGIGIHGDVVSSVVSVVSSVSSVVSSVVSSVSCVVSVPDSCRSPVVLVVQAADPVRDVQQDDDDDPVSSSVSSSVWIWHRDDSHIYTDD/DDPPPDPPPPPPPPPPPPPDPPPDPPPDPPVCVLCVLCVLLVVLLVLLVVLLVVLVVVCVVQAPHFQDCDPPRQHNLNSLLVSLVSNLVSLLVLLLLLLLLVLQVVQQDWDFLLVNVLSLQLSVALVSLVSNCVVCVPVGLNNLSSVLRNCSVCSSVLSSVQKDWDKDKDFPVDAWWFKAFFEADDPPPPDPVVLQLLLVLLVLLLDQPPVNDLDFDDTDFPAQWWWFPWDKHKFKDKDKDWCFVQKDKDWDPPPPPPPPPDPDDDDPPPLPQTWIWIDGPPPDDIDTASAQWKWFKAWDLAEDPCNVPPLLQQFWLTKIKIKTWPRPVPPPPPRPSPDRTRITIMIMTMGMWMWTWTWIRHSNDIDIDTPDIGGAWDDDGDPDRQLRFPQPQDPPDDPSRPRPRPGDGPQDPDKDKTWGDDPPGIGIYISSVSNSSSVNCQQQPGWIWGDNPSPDIDIDGNPCRVSLCCQQVVDPPDDVSSVVSVVSSSRSSRSSSRSSQRPSPPDPPDNGMDMGGIGHIDMGIGIHGDVVSSVVSVVSSVSSVVSSVVSSVVCVVSVPDSCRSPVVLVVQAADPVRDVQQDDDDDPVSSSVSSSVWIWHRDDSHIYTDD

pLDDT: mean 75.08, std 21.22, range [24.12, 98.12]

Radius of gyration: 52.49 Å; Cα contacts (8 Å, |Δi|>4): 2437; chains: 2; bounding box: 66×194×110 Å

Nearest PDB structures (foldseek):
  8j7v-assembly1_B  TM=3.135E-01  e=5.956E+00  Homo sapiens
  8xma-assembly1_B  TM=3.036E-01  e=8.614E+00  Homo sapiens
  8ga3-assembly1_B  TM=1.616E-01  e=6.532E+00  Escherichia coli
  8xma-assembly1_B  TM=2.937E-01  e=8.615E+00  Homo sapiens
  8xm6-assembly1_B  TM=2.843E-01  e=8.222E+00  Homo sapiens

Solvent-accessible surface area (backbone atoms only — not comparable to full-atom values): 64904 Å² total; per-residue (Å²): 131,81,81,78,75,79,78,77,76,75,75,76,76,73,74,75,72,77,68,71,76,77,71,78,75,72,75,64,55,74,65,53,53,57,45,59,79,43,43,68,41,51,52,26,47,49,50,19,52,50,30,50,51,49,49,52,51,54,51,61,71,42,44,75,28,65,65,76,84,41,76,93,75,48,43,72,64,19,53,50,35,38,36,49,42,48,20,49,58,28,45,49,53,36,39,24,35,42,27,21,33,42,44,60,61,57,24,59,41,86,32,50,42,41,52,55,42,39,34,51,38,25,35,53,38,52,68,23,12,55,51,34,38,65,72,48,68,72,74,44,76,49,34,56,46,22,50,52,52,52,54,49,60,51,44,59,17,40,48,42,54,16,56,39,73,52,77,43,80,40,76,67,79,48,52,20,39,37,65,25,13,46,39,37,66,66,88,77,67,68,77,68,82,67,58,68,52,49,35,54,18,36,52,51,8,55,47,52,56,85,85,67,44,47,75,66,75,73,60,48,35,31,31,20,30,29,44,43,68,75,43,56,20,46,30,39,41,58,47,77,45,84,38,40,85,52,54,44,79,41,79,41,78,83,54,72,71,74,77,64,78,76,46,84,84,74,84,77,65,83,63,82,61,66,18,35,39,41,30,39,82,33,101,81,50,74,48,74,36,64,38,56,34,35,32,30,30,40,76,42,58,64,61,86,87,50,54,84,41,60,47,54,46,54,30,25,36,39,38,29,42,34,38,34,32,50,44,59,82,49,51,92,83,64,62,69,82,80,60,79,44,49,72,41,28,35,36,41,33,36,21,56,27,30,34,29,39,42,44,36,26,54,52,41,40,73,44,77,44,77,78,43,79,40,64,44,71,49,80,78,75,70,96,64,48,56,39,39,41,53,59,42,63,42,78,48,67,94,66,96,41,71,76,46,61,48,77,42,71,53,70,68,96,60,86,48,63,51,31,29,49,49,80,98,45,74,30,35,39,25,43,68,51,49,42,49,51,23,51,27,45,48,53,39,47,27,12,42,21,36,36,68,78,62,83,47,69,51,64,46,71,34,66,36,22,65,49,51,42,49,53,32,64,64,48,82,65,50,72,66,48,24,49,53,37,49,51,50,36,42,46,13,26,18,45,21,39,18,39,44,49,16,61,40,68,50,53,94,90,41,74,19,30,44,77,44,71,39,44,14,37,40,83,43,53,26,28,42,67,40,64,75,41,43,46,53,59,54,49,52,52,52,51,48,52,52,49,41,53,49,46,53,51,51,37,60,74,67,67,50,79,83,58,39,73,47,55,60,50,42,39,28,24,50,34,74,71,32,41,67,67,68,39,64,49,65,52,62,71,57,49,48,56,48,28,57,74,36,31,27,27,50,53,95,45,28,32,43,58,50,135,133,82,80,77,74,81,79,74,78,75,76,74,76,73,72,73,71,77,66,71,76,77,71,79,75,72,76,63,54,75,65,53,54,57,46,59,77,44,44,68,41,52,51,25,47,50,51,18,52,50,30,50,52,47,48,52,52,54,49,61,71,42,44,76,29,66,66,77,83,43,76,93,76,47,44,71,65,18,54,49,36,37,37,51,40,50,20,49,59,30,44,48,50,37,39,24,36,42,26,21,34,41,43,59,61,57,24,61,41,87,33,51,43,41,52,56,42,38,33,51,38,26,34,52,38,51,68,24,11,55,50,36,38,66,72,49,67,72,74,45,78,48,36,56,46,23,49,53,51,52,55,48,61,51,44,60,16,40,47,42,53,14,57,38,74,51,77,43,78,41,77,67,78,49,52,22,37,37,62,26,13,44,39,39,65,66,90,78,66,68,76,67,84,68,60,66,53,50,35,56,20,36,52,52,9,56,46,52,54,85,85,65,45,48,75,65,75,74,57,48,36,32,31,20,30,30,44,44,68,73,42,58,22,46,30,38,41,58,47,75,45,84,39,39,84,53,54,46,78,41,81,40,80,82,56,73,70,74,76,63,76,78,49,82,87,77,83,77,63,83,62,81,54,65,19,33,38,38,34,43,82,66,94,76,55,62,46,73,34,54,31,55,38,34,32,30,31,40,76,45,64,66,60,86,87,50,55,84,41,60,48,53,44,54,31,25,38,40,37,30,41,33,40,34,32,51,38,59,83,47,51,91,81,64,61,70,84,80,59,77,44,46,72,42,28,35,35,41,33,36,22,54,27,32,33,29,39,41,44,36,27,54,52,41,40,72,46,77,42,77,78,44,79,39,63,43,71,48,81,78,74,69,96,62,48,58,42,40,39,55,55,42,63,41,73,49,65,92,70,97,36,70,74,44,61,45,78,42,73,54,68,65,96,59,83,50,63,52,32,29,48,50,80,98,45,74,28,35,37,25,42,68,50,49,42,46,50,22,51,25,44,47,53,38,48,28,12,44,21,38,35,68,77,69,80,47,69,51,64,45,73,34,66,35,22,65,49,51,40,48,56,31,64,66,48,82,67,50,70,68,48,25,52,54,36,49,51,50,37,42,45,13,25,18,46,22,39,20,40,44,48,17,59,40,66,50,54,94,91,43,76,17,31,45,78,43,71,38,43,14,37,41,82,42,52,26,30,43,67,39,62,75,42,43,45,52,60,52,48,51,53,52,51,49,53,51,49,42,53,50,45,54,51,51,36,60,74,66,68,50,80,84,57,38,72,46,55,62,49,42,40,29,25,48,33,74,70,33,40,67,69,68,37,63,48,64,53,63,73,55,49,47,56,48,29,56,74,34,30,27,28,51,53,94,48,30,31,42,58,49,136

InterPro domains:
  IPR021514 Protein of unknown function DUF3176 [PF11374] (56-163)

Secondary structure (DSSP, 8-state):
---------------------------S-HHHHHHHHTHHHHHHHHHHHHHHHHHHHHHHHHTTSBPP--GGG--HHHHHHHHHHHHHHHHHHHHHHHHHHHHHHHTTS-EETHHHHHHHHHHH-HHHHHHHHHHHTT-STHHHHHHHHHHGGGHHHHHHTTEE--EEEEE----EEEEEESEE--TT----TTTTHHHHHHHHHHS-BTTTB--PPPPEESSSEEE---EEEEEEEEEEEE-GGG-EEEEETT------S--SSS--------EEEEE---SS-EEEE-SSEEEEEEE-SS-SSSTT-HHHHHHEEEEEEEEEEE-S---SS---TTS-PEEEEEEEEEEEEEEEEEEEEETTEEEEEEEEEE--EESPPPSS-TT-EEEEEE--SSSS---EEEEEE---SS--EEEEEETTEEEEEEHHHHHHHHHHHHHHH-EEEEE-SSS-EEEEESS-HHHHHHHHHT--SHHHHHHHHHHHHHHHHHHHHHHHHHH----TT---EEEEE-EEEEEEEB-EE-HHHHHHHHHHHHHHHHHHHHHHHHHHHHT----TT-HHHHHTTB-HHHHHHH-S---HHHHHHHHHH-EEEEETTEEEEE-/---------------------------S-HHHHHHHHTHHHHHHHHHHHHHHHHHHHHHHHHTTSBPP--GGG--HHHHHHHHHHHHHHHHHHHHHHHHHHHHHHHTTS-EETHHHHHHHHHHH-HHHHHHHHHHHTT-STHHHHHHHHHHGGGHHHHHHTTEE--EEEEE----EEEEEESEE--TT----TTTTHHHHHHHHHHS-BTTTB--PPPPEESSSEEE---EEEEEEEEEEEE-GGG-EEEEETT------S--SSS--------EEEEE-SSTT-EEEESSSEEEEEEE-SS-SSSTT-HHHHHHEEEEEEEEEEE-----SS---TTSPPEEEEEEEEEEEEEEEEEEEEETTEEEEEEEEEE--EESPPPSS-TT-EEEEEEE-SSSS--EEEEEEE---SS--EEEEEETTEEEEEEHHHHHHHHHHHHHHH-EEEEE-SSS-EEEEESS-HHHHHHHHHT--SHHHHHHHHHHHHHHHHHHHHHHHHHH----TT---EEEEE-EEEEEEEB-EE-HHHHHHHHHHHHHHHHHHHHHHHHHHHHT----TT-HHHHHTTB-HHHHHHH-S---HHHHHHHHHH-EEEEETTEEEEE-